Protein 7P4L (pdb70)

InterPro domains:
  IPR013783 Immunoglobulin-like fold [G3DSA:2.60.40.10] (350-470)
  IPR049902 Fusexin 1 [MF_00869] (2-604)
  IPR049902 Fusexin 1 [PF28161] (12-543)

GO terms:
  GO:0009986 cell surface (C, IDA)
  GO:0140253 cell-cell fusion (P, IDA)

Foldseek 3Di:
DVDQFDDPPDPLRNFPKDKDKDWQDQFQKWKWWDLVLTKIKDWDDKFKKWFKDWAADPLQDFQFAKAKDKDWDALDPVSQVVCQQPPACCLQPPNGHDWDKDWDQDPVRPRTIMMIIGMDTDDTPFGKTAMDGTDMKMKIKMFMDSDDDTDDIFIEMCDDPTPYQWDDDPSKIKGWDDWAFDPDDDKDRRQWIKTADPVDVLGIAIWGVVLSVVLSCCRNVCVLVVVNVCCVVVVDPSCCCNPPNNNPSSVNGRDHDDCQRILQDDPDPVRWHQDSNRSMTGDPADGTIIMMMMIDNSGPPMDIDIDGWAFEKDWDDKDWDEAEAPFWTKIKTKIAGQGQAKWWKKKDWPFWDPQKDFPFDIGIHTHGHGGMDMDMGTMHGDDLDLPAQKDKIKIKMKMDIPVYIDIDIDIYMYGYDAPADAQAKDWDQDPVRWIWMWGQHPRRRDTDTDDIEDNLWDFDDDPPRHTDTDNDPPVVD/DDQFPDPPDPLRHARWDKDKDWQDQFQKWKWKAFDCHQTKIKDWDDKFKKWFKDWAADPLLDFLFAKAKDKDWDAQDPVSQLQCQQPPACCQQPPNGHDWDKDWDQDPVRPGTIMMIIGMDTDDGPFGKTAMDGTDMKMKIKMFMDRPNRTDWIFIEMCDDPTPYQWDDTVSKIKGWDDWAFDPFDDKDRRQWMKTADPVDVLGIAIWGVVLSVVLSCCRNVCVVVVVNVCCVVVVDPSCCCNPPNNNPSSVNGRDHDDCQSIVQDDPDPPRWHQDSNRSMTGDPADGTIIMMMMIDPSDDRMDIDMDGWAFEKDWDDKDWDAAEAPGWTKIKIKIAGQGQAKWWKKKDWPDKDPQKDFPFDIGIHIHGHGGMDMDMTTMHGDDLDLPAQKDKIKIKMKMDIPVYIDIDIDIYIYGYDAQADFQAKDWDQDPVRWIWIWGQHPRRHDTDTDDIEDPQWDFDDDDPRHTDTDGNDPPPD/DDQFPDPPDPLRHFQKDKDKDWQDQFQKWKAKDFLHGKTKDWDDKFKKWFKDWAADPLQDFQFAKAKDKDWDALDPVSQVVCQQDPACCLQPPNGHDWDKDWDQDPVRPRTIMMIIGMDTDDGPFRKIAMDGTDMKMKIKMFMDDPNHTDWIFIEMCDDDTPYQWDDTVSKIKGWDFWAFDPFDDKDRRQWIWTADPVDVLGIAIWGPVLSVVLSCCRNVCVLVVVNVCCVVVVDPSCCCNPPNNNPSSVNGRDHDDCQRILQDDPDPPRWHQDSNRSMTGDPADGTIIMMMMIDPSHDSMDIDMDGWAFEKDWDDKDWDAAEAPFWTKIKIKIAGQGQAKWWKKKDWPDKDPQKDFPFDIGIHIHGHGGMDMDMTTMHGDDLDLPDQKDKIKIKMKIDTPVYIDIDIDIYMYGYDAPADAQAKDWDQDPVRWIWIWGQHPRRHDTHTDDIEDNQWDFDDDPPRHTDTDGPPDCPPD

Nearest PDB structures (foldseek):
  7p4l-assembly1_B  TM=1.002E+00  e=4.023E-101  metagenome
  7p4l-assembly1_C  TM=9.987E-01  e=1.157E-95  metagenome
  7p4l-assembly1_A  TM=9.960E-01  e=1.778E-95  metagenome
  3frp-assembly1_G  TM=6.389E-01  e=1.700E-04  Naja kaouthia
  8coe-assembly1_A  TM=6.360E-01  e=2.908E-04  Homo sapiens

Sequence (1432 aa):
DSITYNSGTSEFFDGDVFAIEVTADQSTDEIDIYLNQDDLSIEFTHQDSKLKYSTSTSDELRDIVTLTTYYEDGFDTEQDAIDAIKSDCYDLNQNGNGSGRYSRYYSVTSPVYDYEIYCFQKNEKLATPAYIDNPDEIFTAKAELQAGDKTIQQSATLSNGDAGDGTVTDLGDSKISWNGNLDLGASEPENSRVIALYSNDFENGWRIGNKQSYEDYKTFIGGGDAYDLLIDWQDGTYTASEVEDELVNTDANQAVEEASSSTTDLVNAKVKDSSLDTGSFVYDTPELLSYPSFTVYVDAGENGYIEVTKPTGDPDIISTSSTEIKEGDEGTVCATVENVGDGEGEFSGRLSSCGEGFSIVDDQNTKNVGAGESVTYSFDVAFSSVSSESKEISGSCTFEVNGVESSDSTSVSVTGIQQSECNPGDQRREKNENDRWEIYTCQDNGLTYEYDVTCAEDEKAVAQGDNQFSCEKEHHHHHSITYNSGTSEFFDGDVFAIEVTADQSTDEIDIYLGANQDDLSIEFTHQDSKLKYSTSTSDELRDIVTLTTYYEDGFDTEQDAIDAIKSDCYDLNQNGNGSGRYSRYYSVTSPVYDYEIYCFQKNEKLATPAYIDNPDEIFTAKAELQAGDKTIQSATLSNGDAGDGTVTDLGDSKISWNGNLDLGASEPENSRVIALYSNDFENGWRIGNKQSYEDYKTFIGGGDAYDLLIDWQDGTYTASEVEDELVNTDANQAVEEASSSTTDLVNAKVKDSSLDTGSFVYDTPELLSYPSFTVYVDAGENGYIEVTKPTGDPDIISTSSTEIKEGDEGTVCATVENVGDGEGEFSGRLSSCGEGFSIVDDQNTKNVGAGEESVTYSFDVAFSSVSSESKEISGSCTFEVNGVESSDSTSVSVTGIQQSECNPGDQRREKNENDRWEIYTCQDNGLTYEYDVTCAEDEKAVAQGDNQFSCEKQEHHHHSITYNSGTSEFFDGDVFAIEVTADQSTDEIDIYLGQDLSIEFTHQDSKLKYSTSTSDELRDIVTLTTYYEDGFDTEQDAIDAIKSDCYDLNQNGNGSGRYSRYYSVTSPVYDYEIYCFQKNEKLATPAYIDNPDEIFTAKAELQAGDKTIQSATLSNGDAGDGTVTDLGDSKISWNGNLDLGASEPENSRVIALYSNDFENGWRIGNKQSYEDYKTFIGGGDAYDLLIDWQDGTYTASEVEDELVNTDANQAVEEASSSTTDLVNAKVKDSSLDTGSFVYDTPELLSYPSFTVYVDAGENGYIEVTKPTGDPDIISTSSTEIKEGDEGTVCATVENVGDGEGEFSGRLSSCGEGFSIVDDQNTKNVGAGESVTYSFDVAFSSVSSESKEISGSCTFEVNGVESSDSTSVSVTGIQQSECNPGDQRREKNENDRWEIYTCQDNGLTYEYDVTCAEDEKAVAQGDNQFSCEKQDEHHHH

Organism: Uncultured archaeon (NCBI:txid115547)

Radius of gyration: 35.92 Å; Cα contacts (8 Å, |Δi|>4): 4070; chains: 3; bounding box: 116×72×76 Å

Solvent-accessible surface area: 56498 Å² total; per-residue (Å²): 79,88,70,52,19,41,13,88,65,6,157,43,0,75,32,61,0,9,30,34,125,26,33,1,20,28,17,5,39,42,12,21,8,44,91,126,116,80,50,16,2,23,26,49,113,15,32,2,57,0,16,1,14,5,9,23,14,147,51,7,23,48,0,7,11,3,3,13,8,36,63,50,51,34,72,61,74,103,59,0,41,63,14,9,103,82,47,11,38,25,5,73,107,95,72,70,12,14,14,47,77,14,142,34,165,12,121,130,30,96,89,70,19,27,0,0,0,0,0,3,36,19,57,36,31,1,12,0,0,2,4,23,38,10,11,18,6,4,20,0,69,0,23,10,31,51,50,134,152,61,87,95,43,6,38,0,0,0,2,45,45,37,66,1,12,18,17,84,2,48,118,6,8,0,16,14,15,0,2,11,43,7,4,18,44,66,15,21,7,12,18,0,0,0,0,7,5,30,127,20,145,54,1,2,70,4,0,12,28,10,13,0,23,28,4,12,20,16,4,31,32,29,28,0,49,44,16,1,12,30,1,13,89,43,42,11,68,12,63,66,0,21,112,117,46,5,24,45,21,0,74,74,1,20,110,102,5,49,44,54,1,5,92,1,14,53,74,135,147,175,60,32,35,7,74,16,38,40,3,24,13,54,10,113,46,27,9,5,9,3,14,0,9,0,13,1,50,1,33,142,120,8,107,17,27,12,32,7,28,7,11,57,5,55,27,92,59,52,64,44,71,119,0,86,3,3,39,57,6,36,0,29,2,38,0,50,0,73,19,137,8,61,1,34,0,7,0,7,4,24,53,29,34,174,28,12,17,12,5,22,4,4,31,15,58,47,0,16,48,54,106,62,29,75,1,66,3,47,0,5,2,14,17,71,33,47,146,45,111,95,45,86,24,46,1,39,0,33,0,15,4,23,67,41,66,45,63,52,75,6,80,1,31,0,37,6,27,51,27,5,83,66,38,15,20,36,15,80,108,45,189,94,68,76,36,31,4,35,28,3,50,131,42,2,11,44,57,102,119,68,68,37,1,39,114,108,57,69,0,40,2,54,4,81,31,71,10,48,40,79,204,105,48,72,52,88,168,131,69,62,13,46,10,89,61,5,157,44,0,68,36,75,1,10,30,25,122,24,34,2,21,31,19,4,41,41,12,15,6,39,69,29,124,109,121,85,52,19,2,31,31,68,105,19,30,2,60,1,23,1,14,4,10,24,16,144,47,7,22,49,0,8,14,3,5,12,10,39,60,53,49,39,70,64,76,103,59,0,40,68,14,9,106,80,41,12,39,24,5,49,99,88,72,67,11,13,12,36,73,12,139,27,132,10,113,126,31,98,89,72,15,28,0,0,0,0,0,3,48,20,45,42,34,1,12,1,0,2,4,22,39,11,12,17,6,4,21,0,69,0,21,7,37,39,56,118,140,66,90,94,63,5,40,0,0,0,2,46,40,36,62,1,14,18,17,83,2,41,121,8,7,0,19,14,15,0,2,12,46,9,4,15,40,66,15,19,7,14,18,0,0,0,0,7,4,32,122,18,145,57,1,3,70,4,0,11,30,12,13,0,24,29,4,13,21,16,4,24,29,29,28,0,47,43,14,0,13,29,1,14,86,43,47,16,71,9,58,72,1,21,113,122,51,7,25,56,23,1,73,85,1,20,108,100,6,50,39,55,1,6,92,1,14,54,78,118,153,173,56,44,31,6,72,17,38,42,2,24,16,51,12,111,49,30,7,5,8,2,15,0,10,0,12,1,64,1,39,140,84,16,88,15,26,10,35,7,26,7,13,55,7,54,26,91,58,54,60,46,69,125,0,85,4,3,39,58,5,36,0,26,1,30,0,52,0,72,21,139,9,56,0,29,1,8,0,8,4,27,58,30,30,170,26,12,18,14,5,16,4,6,26,16,65,48,0,16,49,55,102,59,29,75,2,59,2,46,0,6,2,13,19,74,31,46,145,40,110,99,43,97,22,51,1,37,0,33,0,13,5,23,70,39,63,47,63,46,75,7,91,4,41,0,32,6,27,45,24,5,72,78,35,20,21,32,18,82,101,44,179,102,107,87,38,27,2,33,30,3,54,129,40,2,10,51,57,100,121,70,72,50,1,41,148,79,60,71,0,38,2,50,4,89,37,61,9,49,40,73,168,157,107,44,100,59,128,142,73,69,16,42,8,88,64,5,154,42,0,74,32,73,4,21,35,35,119,24,35,2,20,30,17,3,40,40,12,17,11,52,105,58,130,95,50,8,2,13,24,58,115,18,33,2,57,0,16,1,15,5,10,23,15,137,45,8,16,49,0,7,12,4,3,12,9,39,60,50,49,37,73,62,78,101,58,0,44,67,14,10,104,86,45,11,42,33,6,65,102,95,70,68,12,15,13,44,74,14,135,30,161,11,114,124,30,98,90,70,14,25,0,0,0,0,0,4,34,21,46,34,31,0,11,0,0,3,4,20,40,12,11,17,6,4,23,0,72,0,22,12,28,43,40,131,149,63,83,101,58,5,40,0,0,0,2,48,41,38,59,2,12,20,18,85,4,47,118,6,11,0,19,13,12,0,2,12,45,9,4,16,39,64,15,21,8,14,17,0,1,0,0,6,4,31,123,19,148,60,1,3,71,5,0,12,30,11,14,0,22,29,3,11,22,16,4,30,27,30,25,0,53,41,16,0,16,30,1,13,88,44,42,16,74,10,60,69,1,26,107,121,47,5,26,60,23,2,75,84,0,20,108,101,4,50,42,57,2,5,95,0,14,60,74,142,151,195,59,39,31,6,74,18,41,44,2,28,12,55,12,106,47,31,5,4,8,2,14,0,10,0,14,2,54,1,35,153,103,14,96,14,30,11,33,7,26,10,13,57,6,52,26,94,58,56,61,46,69,125,0,86,4,2,42,59,6,37,0,24,1,31,0,51,0,75,21,140,8,55,1,31,1,6,0,8,3,21,53,29,34,175,30,11,15,12,5,17,4,4,29,18,67,47,2,26,50,50,110,64,33,77,2,58,1,44,0,6,3,13,18,72,33,44,145,44,114,93,50,95,22,50,0,38,0,40,0,18,5,23,73,40,65,45,62,46,71,9,91,4,38,0,32,8,26,48,24,4,75,76,36,20,22,29,21,84,101,31,176,106,106,86,41,24,4,39,31,3,53,132,45,3,10,46,51,94,119,69,72,37,1,38,154,81,52,45,0,35,2,51,3,84,36,66,9,48,39,74,130,102,160,114,48,93,59,125

Secondary structure (DSSP, 8-state):
--SEEE-SS-STTTSS-EEEEEE-SS---EEEEE----EEEEEEEEEEEEE--EE--TTS--EEEEEEEEEEEESSHHHHHHHHHHHS--TT-SSS--EEEEEEE-SSSSSEEEEEEEEEEEEEEEEEEEEPPPEEEEEEEEEEESSSSEEEEEEEESSSSTTBSEEEETTEEEEEEEEEE-------GGGEEEEE-TTSGGGEEEEEHHHHHHHHHHHHHSHHHHHHHHHHHTSS-HHHIIIIISSHHHHHHTSBPPTTT-TTS-SSSSS--EETTTTEEE-SS--EEEEEEEEE---TT-EEEEE-----EEEEEEEE--EETTS-EEEEEEEEE-SSS-EEEEEEEEEE-TTEEE----EEEEE-TT-EEEEEEEEEE----SS-SEEEEEEEEEEE-SS-EEEEEEEEEEEPPPSS-TT-EEEEE-TTS-EEEEEE-TTSS-EEEEEE--TT-EEEE-STT-EEEE---STT-/---EE-SS-SGGGSS-EEEEEE-SS---EEEEE------EEEEEEEEEEEEE--EE--TTS--EEEEEEEEEEEESSHHHHHHHHHHHS--TT-SSS--EEEEEEE-SSSSSEEEEEEEEEEEEEEEEEEEEPPPEEEEEEEEEEEETTEEEEEEEEESSSSTTBSEEEETTEEEEEEEEEE-------GGGEEEEE-TTSGGGEEEEEHHHHHHHHHHHHHSHHHHHHHHHHHTSS-HHHIIIIISSHHHHHHTSBPPTTT-TTS-SSSSS--EETTTTEE--SS--EEEEEEEEE---TT-EEEEE-----EEEEEEEE--EETTS-EEEEEEEEE-SSS-EEEEEEEEEE-TTEEE----EEEEE-TT-EEEEEEEEEE----SS-SEEEEEEEEEEE-SS-EEEEEEEEEEEPPPSS-TT-EEEEE-TTS-EEEEEE-TTSS-EEEEEE--TTEEEEE-STT-EEEEE---TT-/--EEE-SS-STTTSSEEEEEEE-SS---EEEEE----EEEEEEEEEEEEE--EE--TTS--EEEEEEEEEEEESSHHHHHHHHHHHS--TT-SSS--EEEEEEE-SSSSSEEEEEEEEEEEEEEEEEEEEPPPEEEEEEEEEEEETTEEEEEEEEESSSSTTBSEEEETTEEEEEEEEEE-------GGGEEEEE-TTSGGGEEEEEHHHHHHHHHHHHHSHHHHHHHHHHHTSS-HHHIIIIISSHHHHHHTSBPPTTT-TTS-SSSSS--EETTTTEEE-SS--EEEEEEEEEE--TT-EEEEE-----EEEEEEEEPPEETTS-EEEEEEEEE-SSS-EEEEEEEEEE-TTEEE----EEEEE-TT-EEEEEEEEEE----SS-SEEEEEEEEEEE-SS-EEEEEEEEEEEPPPSS-TT-EEEEE-TTS-EEEEEE-TTSS-EEEEEE--TTEEEEEEETTEEEEEE----TT-

Structure (mmCIF, N/CA/C/O backbone):
data_7P4L
#
_entry.id   7P4L
#
_cell.length_a   262.510
_cell.length_b   111.330
_cell.length_c   68.510
_cell.angle_alpha   90.000
_cell.angle_beta   100.709
_cell.angle_gamma   90.000
#
_symmetry.space_group_name_H-M   'C 1 2 1'
#
loop_
_entity.id
_entity.type
_entity.pdbx_description
1 polymer Fusexin1
2 non-polymer 'CALCIUM ION'
3 non-polymer 'SODIUM ION'
4 non-polymer 'CHLORIDE ION'
5 water water
#
loop_
_atom_site.group_PDB
_atom_site.id
_atom_site.type_symbol
_atom_site.label_atom_id
_atom_site.label_alt_id
_atom_site.label_comp_id
_atom_site.label_asym_id
_atom_site.label_entity_id
_atom_site.label_seq_id
_atom_site.pdbx_PDB_ins_code
_atom_site.Cartn_x
_atom_site.Cartn_y
_atom_site.Cartn_z
_atom_site.occupancy
_atom_site.B_iso_or_equiv
_atom_site.auth_seq_id
_atom_site.auth_comp_id
_atom_site.auth_asym_id
_atom_site.auth_atom_id
_atom_site.pdbx_PDB_model_num
ATOM 1 N N . ASP A 1 4 ? 96.36000 35.82600 62.22600 1.000 158.96579 25 ASP A N 1
ATOM 2 C CA . ASP A 1 4 ? 94.97900 36.10000 62.61000 1.000 155.04061 25 ASP A CA 1
ATOM 3 C C . ASP A 1 4 ? 94.75500 37.59200 62.81000 1.000 150.96523 25 ASP A C 1
ATOM 4 O O . ASP A 1 4 ? 95.57700 38.27000 63.42500 1.000 167.77119 25 ASP A O 1
ATOM 9 N N . SER A 1 5 ? 93.64100 38.10600 62.28700 1.000 119.91239 26 SER A N 1
ATOM 10 C CA . SER A 1 5 ? 93.25200 39.47600 62.59500 1.000 116.87341 26 SER A CA 1
ATOM 11 C C . SER A 1 5 ? 92.41500 39.53400 63.86900 1.000 110.95525 26 SER A C 1
ATOM 12 O O . SER A 1 5 ? 92.68600 40.35000 64.75600 1.000 107.58081 26 SER A O 1
ATOM 15 N N . ILE A 1 6 ? 91.40800 38.66800 63.97600 1.000 110.58916 27 ILE A N 1
ATOM 16 C CA . ILE A 1 6 ? 90.63500 38.47900 65.19700 1.000 91.94033 27 ILE A CA 1
ATOM 17 C C . ILE A 1 6 ? 90.75100 37.01400 65.59300 1.000 82.74415 27 ILE A C 1
ATOM 18 O O . ILE A 1 6 ? 90.47200 36.12500 64.78000 1.000 81.36521 27 ILE A O 1
ATOM 23 N N . THR A 1 7 ? 91.15800 36.76200 66.83300 1.000 86.69549 28 THR A N 1
ATOM 24 C CA . THR A 1 7 ? 91.34600 35.39100 67.28900 1.000 73.56843 28 THR A CA 1
ATOM 25 C C . THR A 1 7 ? 90.00200 34.71400 67.54000 1.000 78.46771 28 THR A C 1
ATOM 26 O O . THR A 1 7 ? 89.07900 35.31300 68.09800 1.000 76.89326 28 THR A O 1
ATOM 30 N N . TYR A 1 8 ? 89.90000 33.45200 67.12700 1.000 63.30346 29 TYR A N 1
ATOM 31 C CA . TYR A 1 8 ? 88.69200 32.65700 67.29400 1.000 75.09952 29 TYR A CA 1
ATOM 32 C C . TYR A 1 8 ? 88.99300 31.43600 68.15000 1.000 68.85796 29 TYR A C 1
ATOM 33 O O . TYR A 1 8 ? 90.08200 30.85900 68.06600 1.000 65.95957 29 TYR A O 1
ATOM 42 N N . ASN A 1 9 ? 88.01900 31.04900 68.97200 1.000 63.47572 30 ASN A N 1
ATOM 43 C CA . ASN A 1 9 ? 88.15300 29.92400 69.88400 1.000 62.49830 30 ASN A CA 1
ATOM 44 C C . ASN A 1 9 ? 86.90700 29.04900 69.82600 1.000 63.20780 30 ASN A C 1
ATOM 45 O O . ASN A 1 9 ? 85.79700 29.53100 69.58700 1.000 57.44620 30 ASN A O 1
ATOM 50 N N . SER A 1 10 ? 87.10100 27.75200 70.05600 1.000 60.67419 31 SER A N 1
ATOM 51 C CA . SER A 1 10 ? 85.98600 26.81800 70.12000 1.000 52.76516 31 SER A CA 1
ATOM 52 C C . SER A 1 10 ? 86.42900 25.48900 70.71700 1.000 64.70939 31 SER A C 1
ATOM 53 O O . SER A 1 10 ? 87.45300 24.92800 70.31200 1.000 70.70367 31 SER A O 1
ATOM 56 N N . GLY A 1 11 ? 85.65500 24.97000 71.67400 1.000 75.52798 32 GLY A N 1
ATOM 57 C CA . GLY A 1 11 ? 85.94600 23.66500 72.23700 1.000 46.41889 32 GLY A CA 1
ATOM 58 C C . GLY A 1 11 ? 85.45800 22.50300 71.40200 1.000 55.86178 32 GLY A C 1
ATOM 59 O O . GLY A 1 11 ? 85.97000 21.38900 71.55300 1.000 57.59435 32 GLY A O 1
ATOM 60 N N . THR A 1 12 ? 84.49200 22.74000 70.50900 1.000 48.16186 33 THR A N 1
ATOM 61 C CA . THR A 1 12 ? 83.84500 21.66900 69.76600 1.000 53.31653 33 THR A CA 1
ATOM 62 C C . THR A 1 12 ? 84.23300 21.61000 68.29800 1.000 58.76311 33 THR A C 1
ATOM 63 O O . THR A 1 12 ? 84.00000 20.57600 67.66200 1.000 65.06020 33 THR A O 1
ATOM 67 N N . SER A 1 13 ? 84.82100 22.67000 67.75000 1.000 54.67902 34 SER A N 1
ATOM 68 C CA . SER A 1 13 ? 85.17900 22.72900 66.33900 1.000 61.94717 34 SER A CA 1
ATOM 69 C C . SER A 1 13 ? 86.67200 22.98300 66.20600 1.000 67.49328 34 SER A C 1
ATOM 70 O O . SER A 1 13 ? 87.19400 23.95500 66.76300 1.000 68.55122 34 SER A O 1
ATOM 73 N N . GLU A 1 14 ? 87.35700 22.10600 65.47000 1.000 55.55723 35 GLU A N 1
ATOM 74 C CA . GLU A 1 14 ? 88.76700 22.33700 65.18200 1.000 73.29666 35 GLU A CA 1
ATOM 75 C C . GLU A 1 14 ? 88.95100 23.48100 64.19600 1.000 74.19877 35 GLU A C 1
ATOM 76 O O . GLU A 1 14 ? 89.96200 24.19000 64.25100 1.000 79.74050 35 GLU A O 1
ATOM 82 N N . PHE A 1 15 ? 87.98600 23.68300 63.29800 1.000 64.25990 36 PHE A N 1
ATOM 83 C CA . PHE A 1 15 ? 88.12000 24.74100 62.30400 1.000 70.46869 36 PHE A CA 1
ATOM 84 C C . PHE A 1 15 ? 88.18900 26.11700 62.95300 1.000 58.35164 36 PHE A C 1
ATOM 85 O O . PHE A 1 15 ? 89.02400 26.94600 62.57400 1.000 70.62021 36 PHE A O 1
ATOM 93 N N . PHE A 1 16 ? 87.33800 26.37800 63.94200 1.000 53.48089 37 PHE A N 1
ATOM 94 C CA . PHE A 1 16 ? 87.27600 27.70300 64.54200 1.000 70.01376 37 PHE A CA 1
ATOM 95 C C . PHE A 1 16 ? 88.27300 27.90200 65.67300 1.000 65.96250 37 PHE A C 1
ATOM 96 O O . PHE A 1 16 ? 88.32200 28.99500 66.24600 1.000 76.50474 37 PHE A O 1
ATOM 104 N N . ASP A 1 17 ? 89.05300 26.88400 66.02100 1.000 70.24398 38 ASP A N 1
ATOM 105 C CA . ASP A 1 17 ? 90.14800 27.05300 66.96300 1.000 76.98049 38 ASP A CA 1
ATOM 106 C C . ASP A 1 17 ? 91.50200 27.18100 66.26500 1.000 66.14545 38 ASP A C 1
ATOM 107 O O . ASP A 1 17 ? 92.47600 27.58700 66.90600 1.000 79.96325 38 ASP A O 1
ATOM 112 N N . GLY A 1 18 ? 91.57000 26.86600 64.96600 1.000 70.53304 39 GLY A N 1
ATOM 113 C CA . GLY A 1 18 ? 92.80400 26.79700 64.19700 1.000 79.16426 39 GLY A CA 1
ATOM 114 C C . GLY A 1 18 ? 93.29500 28.00600 63.41800 1.000 82.65700 39 GLY A C 1
ATOM 115 O O . GLY A 1 18 ? 93.74500 27.84500 62.27900 1.000 89.19841 39 GLY A O 1
ATOM 116 N N . ASP A 1 19 ? 93.22600 29.20800 63.99100 1.000 68.95602 40 ASP A N 1
ATOM 117 C CA . ASP A 1 19 ? 93.71100 30.43000 63.33300 1.000 84.65500 40 ASP A CA 1
ATOM 118 C C . ASP A 1 19 ? 92.80300 30.88000 62.18600 1.000 84.39723 40 ASP A C 1
ATOM 119 O O . ASP A 1 19 ? 93.28100 31.24900 61.11200 1.000 75.16140 40 ASP A O 1
ATOM 124 N N . VAL A 1 20 ? 91.49600 30.85900 62.40400 1.000 75.85551 41 VAL A N 1
ATOM 125 C CA . VAL A 1 20 ? 90.56000 31.38500 61.41600 1.000 64.45087 41 VAL A CA 1
ATOM 126 C C . VAL A 1 20 ? 90.43300 32.89300 61.59400 1.000 56.11361 41 VAL A C 1
ATOM 127 O O . VAL A 1 20 ? 90.65300 33.43200 62.68400 1.000 68.29862 41 VAL A O 1
ATOM 131 N N . PHE A 1 21 ? 90.09300 33.58700 60.51000 1.000 54.33145 42 PHE A N 1
ATOM 132 C CA . PHE A 1 21 ? 89.71600 34.99200 60.58800 1.000 60.70053 42 PHE A CA 1
ATOM 133 C C . PHE A 1 21 ? 88.54800 35.24300 59.64000 1.000 63.12866 42 PHE A C 1
ATOM 134 O O . PHE A 1 21 ? 88.39400 34.56200 58.62300 1.000 56.95782 42 PHE A O 1
ATOM 142 N N . ALA A 1 22 ? 87.72400 36.22900 59.98600 1.000 52.25582 43 ALA A N 1
ATOM 143 C CA . ALA A 1 22 ? 86.43700 36.44800 59.33900 1.000 57.12543 43 ALA A CA 1
ATOM 144 C C . ALA A 1 22 ? 86.49300 37.66600 58.42600 1.000 53.97461 43 ALA A C 1
ATOM 145 O O . ALA A 1 22 ? 86.93600 38.74000 58.84200 1.000 57.52478 43 ALA A O 1
ATOM 147 N N . ILE A 1 23 ? 86.01600 37.49600 57.19400 1.000 47.35688 44 ILE A N 1
ATOM 148 C CA . ILE A 1 23 ? 85.95500 38.55700 56.19500 1.000 49.67374 44 ILE A CA 1
ATOM 149 C C . ILE A 1 23 ? 84.48700 38.80300 55.86500 1.000 54.91712 44 ILE A C 1
ATOM 150 O O . ILE A 1 23 ? 83.72500 37.85300 55.65300 1.000 52.03110 44 ILE A O 1
ATOM 155 N N . GLU A 1 24 ? 84.09000 40.07200 55.82800 1.000 46.16896 45 GLU A N 1
ATOM 156 C CA . GLU A 1 24 ? 82.72300 40.45700 55.50500 1.000 45.42962 45 GLU A CA 1
ATOM 157 C C . GLU A 1 24 ? 82.64600 40.80400 54.02500 1.000 47.22031 45 GLU A C 1
ATOM 158 O O . GLU A 1 24 ? 83.37100 41.68500 53.55200 1.000 53.63600 45 GLU A O 1
ATOM 164 N N . VAL A 1 25 ? 81.77700 40.11000 53.29900 1.000 39.55907 46 VAL A N 1
ATOM 165 C CA . VAL A 1 25 ? 81.63300 40.28200 51.86000 1.000 45.03134 46 VAL A CA 1
ATOM 166 C C . VAL A 1 25 ? 80.15100 40.35800 51.52200 1.000 44.58651 46 VAL A C 1
ATOM 167 O O . VAL A 1 25 ? 79.35300 39.55900 52.02000 1.000 42.81506 46 VAL A O 1
ATOM 171 N N . THR A 1 26 ? 79.79200 41.31600 50.67700 1.000 41.93149 47 THR A N 1
ATOM 172 C CA . THR A 1 26 ? 78.44200 41.45400 50.15500 1.000 39.43566 47 THR A CA 1
ATOM 173 C C . THR A 1 26 ? 78.46300 41.12400 48.66800 1.000 51.96885 47 THR A C 1
ATOM 174 O O . THR A 1 26 ? 79.27400 41.67800 47.92100 1.000 51.69239 47 THR A O 1
ATOM 178 N N . ALA A 1 27 ? 77.58600 40.21700 48.24300 1.000 43.04390 48 ALA A N 1
ATOM 179 C CA . ALA A 1 27 ? 77.45100 39.89100 46.82200 1.000 48.76108 48 ALA A CA 1
ATOM 180 C C . ALA A 1 27 ? 76.66700 41.01800 46.15900 1.000 45.55146 48 ALA A C 1
ATOM 181 O O . ALA A 1 27 ? 75.43600 41.02200 46.14300 1.000 39.94285 48 ALA A O 1
ATOM 183 N N . ASP A 1 28 ? 77.39500 41.99400 45.60900 1.000 40.71456 49 ASP A N 1
ATOM 184 C CA . ASP A 1 28 ? 76.81100 43.24600 45.14000 1.000 38.92468 49 ASP A CA 1
ATOM 185 C C . ASP A 1 28 ? 77.12300 43.53000 43.67600 1.000 42.71660 49 ASP A C 1
ATOM 186 O O . ASP A 1 28 ? 77.11400 44.69400 43.26600 1.000 56.89246 49 ASP A O 1
ATOM 191 N N . GLN A 1 29 ? 77.40700 42.50500 42.87800 1.000 36.98862 50 GLN A N 1
ATOM 192 C CA . GLN A 1 29 ? 77.76600 42.65400 41.47100 1.000 45.91138 50 GLN A CA 1
ATOM 193 C C . GLN A 1 29 ? 79.12900 43.31400 41.26800 1.000 42.69581 50 GLN A C 1
ATOM 194 O O . GLN A 1 29 ? 79.43500 43.74700 40.15200 1.000 43.79038 50 GLN A O 1
ATOM 200 N N . SER A 1 30 ? 79.94900 43.43100 42.31000 1.000 39.26957 51 SER A N 1
ATOM 201 C CA . SER A 1 30 ? 81.27300 44.01400 42.14900 1.000 55.59234 51 SER A CA 1
ATOM 202 C C . SER A 1 30 ? 82.24300 43.00300 41.53300 1.000 48.35116 51 SER A C 1
ATOM 203 O O . SER A 1 30 ? 81.93400 41.82300 41.34400 1.000 55.20122 51 SER A O 1
ATOM 206 N N . THR A 1 31 ? 83.43800 43.48900 41.22200 1.000 49.87667 52 THR A N 1
ATOM 207 C CA . THR A 1 31 ? 84.51400 42.66900 40.68100 1.000 48.87964 52 THR A CA 1
ATOM 208 C C . THR A 1 31 ? 85.46100 42.13700 41.75200 1.000 54.52694 52 THR A C 1
ATOM 209 O O . THR A 1 31 ? 86.43000 41.44700 41.41300 1.000 44.54290 52 THR A O 1
ATOM 213 N N . ASP A 1 32 ? 85.19700 42.42500 43.02400 1.000 54.61004 53 ASP A N 1
ATOM 214 C CA . ASP A 1 32 ? 86.13300 42.09000 44.09000 1.000 50.06607 53 ASP A CA 1
ATOM 215 C C . ASP A 1 32 ? 86.45700 40.60200 44.08700 1.000 54.57257 53 ASP A C 1
ATOM 216 O O . ASP A 1 32 ? 85.56200 39.75700 44.02200 1.000 49.26905 53 ASP A O 1
ATOM 221 N N . GLU A 1 33 ? 87.74400 40.28500 44.18800 1.000 55.34940 54 GLU A N 1
ATOM 222 C CA . GLU A 1 33 ? 88.21500 38.91700 44.35500 1.000 49.88340 54 GLU A CA 1
ATOM 223 C C . GLU A 1 33 ? 89.00800 38.84700 45.65100 1.000 47.59738 54 GLU A C 1
ATOM 224 O O . GLU A 1 33 ? 89.86800 39.69800 45.90100 1.000 55.57892 54 GLU A O 1
ATOM 230 N N . ILE A 1 34 ? 88.70100 37.85500 46.48200 1.000 48.26601 55 ILE A N 1
ATOM 231 C CA . ILE A 1 34 ? 89.37600 37.67100 47.76300 1.000 54.36620 55 ILE A CA 1
ATOM 232 C C . ILE A 1 34 ? 90.57400 36.76000 47.51100 1.000 42.96446 55 ILE A C 1
ATOM 233 O O . ILE A 1 34 ? 90.42400 35.55200 47.34000 1.000 45.87336 55 ILE A O 1
ATOM 238 N N . ASP A 1 35 ? 91.77000 37.34100 47.49400 1.000 43.34510 56 ASP A N 1
ATOM 239 C CA . ASP A 1 35 ? 92.99600 36.59300 47.23000 1.000 54.23876 56 ASP A CA 1
ATOM 240 C C . ASP A 1 35 ? 93.56200 36.05600 48.54000 1.000 54.26435 56 ASP A C 1
ATOM 241 O O . ASP A 1 35 ? 93.81400 36.82400 49.47500 1.000 51.01929 56 ASP A O 1
ATOM 246 N N . ILE A 1 36 ? 93.77000 34.74100 48.59700 1.000 49.05017 57 ILE A N 1
ATOM 247 C CA . ILE A 1 36 ? 94.22000 34.05300 49.80200 1.000 51.51887 57 ILE A CA 1
ATOM 248 C C . ILE A 1 36 ? 95.69400 33.70400 49.65600 1.000 65.83831 57 ILE A C 1
ATOM 249 O O . ILE A 1 36 ? 96.11100 33.13200 48.64000 1.000 67.67463 57 ILE A O 1
ATOM 254 N N . TYR A 1 37 ? 96.48100 34.04700 50.67100 1.000 49.86276 58 TYR A N 1
ATOM 255 C CA . TYR A 1 37 ? 97.90100 33.72900 50.71900 1.000 66.47187 58 TYR A CA 1
ATOM 256 C C . TYR A 1 37 ? 98.16700 32.90700 51.97000 1.000 56.25758 58 TYR A C 1
ATOM 257 O O . TYR A 1 37 ? 97.71900 33.27200 53.06100 1.000 68.99399 58 TYR A O 1
ATOM 266 N N . LEU A 1 38 ? 98.87500 31.79500 51.80900 1.000 67.65079 59 LEU A N 1
ATOM 267 C CA . LEU A 1 38 ? 99.21200 30.93700 52.94300 1.000 86.99557 59 LEU A CA 1
ATOM 268 C C . LEU A 1 38 ? 100.56000 31.33200 53.53600 1.000 60.44671 59 LEU A C 1
ATOM 269 O O . LEU A 1 38 ? 101.19100 32.28600 53.07700 1.000 66.21726 59 LEU A O 1
ATOM 274 N N . ASN A 1 52 ? 101.93100 32.89600 49.42200 1.000 84.03828 73 ASN A N 1
ATOM 275 C CA . ASN A 1 52 ? 101.98100 32.00000 48.27200 1.000 110.67810 73 ASN A CA 1
ATOM 276 C C . ASN A 1 52 ? 100.80100 31.03500 48.30700 1.000 112.39096 73 ASN A C 1
ATOM 277 O O . ASN A 1 52 ? 99.90300 31.18100 49.13800 1.000 96.87376 73 ASN A O 1
ATOM 282 N N . GLN A 1 53 ? 100.82000 30.05200 47.40400 1.000 114.88031 74 GLN A N 1
ATOM 283 C CA . GLN A 1 53 ? 99.69100 29.14800 47.19200 1.000 106.52861 74 GLN A CA 1
ATOM 284 C C . GLN A 1 53 ? 98.41900 29.96600 46.96700 1.000 92.94720 74 GLN A C 1
ATOM 285 O O . GLN A 1 53 ? 97.48700 29.97000 47.77400 1.000 85.74332 74 GLN A O 1
ATOM 291 N N . ASP A 1 54 ? 98.41200 30.68600 45.84700 1.000 91.50035 75 ASP A N 1
ATOM 292 C CA A ASP A 1 54 ? 97.37800 31.68100 45.60200 0.520 85.76631 75 ASP A CA 1
ATOM 293 C CA B ASP A 1 54 ? 97.37900 31.68200 45.58900 0.480 85.75265 75 ASP A CA 1
ATOM 294 C C . ASP A 1 54 ? 96.04200 31.00900 45.30600 0.795 88.00005 75 ASP A C 1
ATOM 295 O O . ASP A 1 54 ? 95.94300 30.14300 44.42900 1.000 84.10920 75 ASP A O 1
ATOM 304 N N . LEU A 1 55 ? 95.02000 31.40100 46.05800 1.000 81.99862 76 LEU A N 1
ATOM 305 C CA . LEU A 1 55 ? 93.64400 30.98800 45.84800 1.000 58.06946 76 LEU A CA 1
ATOM 306 C C . LEU A 1 55 ? 92.78200 32.23500 45.92300 1.000 60.83775 76 LEU A C 1
ATOM 307 O O . LEU A 1 55 ? 93.05900 33.13900 46.71800 1.000 49.75724 76 LEU A O 1
ATOM 312 N N . SER A 1 56 ? 91.74600 32.29500 45.09700 1.000 50.79956 77 SER A N 1
ATOM 313 C CA . SER A 1 56 ? 90.86600 33.45200 45.10900 1.000 47.40727 77 SER A CA 1
ATOM 314 C C . SER A 1 56 ? 89.40900 33.01200 45.14900 1.000 52.74009 77 SER A C 1
ATOM 315 O O . SER A 1 56 ? 89.02600 32.01900 44.52300 1.000 45.07667 77 SER A O 1
ATOM 318 N N . ILE A 1 57 ? 88.61600 33.74700 45.92700 1.000 46.84066 78 ILE A N 1
ATOM 319 C CA . ILE A 1 57 ? 87.17700 33.54900 46.05600 1.000 47.19752 78 ILE A CA 1
ATOM 320 C C . ILE A 1 57 ? 86.47000 34.78100 45.51100 1.000 45.73749 78 ILE A C 1
ATOM 321 O O . ILE A 1 57 ? 86.90300 35.91200 45.75500 1.000 45.28459 78 ILE A O 1
ATOM 326 N N . GLU A 1 58 ? 85.38700 34.56000 44.76700 1.000 49.86234 79 GLU A N 1
ATOM 327 C CA . GLU A 1 58 ? 84.60400 35.65100 44.21000 1.000 45.13940 79 GLU A CA 1
ATOM 328 C C . GLU A 1 58 ? 83.15300 35.21000 44.05900 1.000 57.52028 79 GLU A C 1
ATOM 329 O O . GLU A 1 58 ? 82.86400 34.03000 43.84100 1.000 48.05926 79 GLU A O 1
ATOM 335 N N . PHE A 1 59 ? 82.24300 36.17300 44.17900 1.000 58.71303 80 PHE A N 1
ATOM 336 C CA . PHE A 1 59 ? 80.82700 35.95900 43.90400 1.000 47.25678 80 PHE A CA 1
ATOM 337 C C . PHE A 1 59 ? 80.55100 36.37700 42.46600 1.000 45.66241 80 PHE A C 1
ATOM 338 O O . PHE A 1 59 ? 80.84100 37.51500 42.07800 1.000 48.55866 80 PHE A O 1
ATOM 346 N N . THR A 1 60 ? 80.00600 35.45400 41.67700 1.000 43.27051 81 THR A N 1
ATOM 347 C CA . THR A 1 60 ? 79.82800 35.65300 40.24500 1.000 45.42438 81 THR A CA 1
ATOM 348 C C . THR A 1 60 ? 78.37700 35.90700 39.85900 1.000 55.46862 81 THR A C 1
ATOM 349 O O . THR A 1 60 ? 78.06700 36.93400 39.24700 1.000 79.23346 81 THR A O 1
ATOM 353 N N . HIS A 1 61 ? 77.47000 34.99900 40.20500 1.000 41.35462 82 HIS A N 1
ATOM 354 C CA . HIS A 1 61 ? 76.10100 35.03100 39.71000 1.000 54.77729 82 HIS A CA 1
ATOM 355 C C . HIS A 1 61 ? 75.12400 35.13300 40.86900 1.000 45.00386 82 HIS A C 1
ATOM 356 O O . HIS A 1 61 ? 75.24900 34.41400 41.86700 1.000 38.58661 82 HIS A O 1
ATOM 363 N N . GLN A 1 62 ? 74.14900 36.01900 40.71600 1.000 39.76972 83 GLN A N 1
ATOM 364 C CA . GLN A 1 62 ? 73.13600 36.27800 41.72100 1.000 43.96404 83 GLN A CA 1
ATOM 365 C C . GLN A 1 62 ? 71.77300 36.32100 41.05200 1.000 41.02990 83 GLN A C 1
ATOM 366 O O . GLN A 1 62 ? 71.65600 36.64000 39.86500 1.000 43.09188 83 GLN A O 1
ATOM 372 N N . ASP A 1 63 ? 70.74100 36.00600 41.82900 1.000 42.25063 84 ASP A N 1
ATOM 373 C CA . ASP A 1 63 ? 69.37600 36.02500 41.33500 1.000 32.33329 84 ASP A CA 1
ATOM 374 C C . ASP A 1 63 ? 68.42600 36.24200 42.50100 1.000 37.41988 84 ASP A C 1
ATOM 375 O O . ASP A 1 63 ? 68.65800 35.73400 43.60200 1.000 40.72645 84 ASP A O 1
ATOM 380 N N . SER A 1 64 ? 67.35300 36.98400 42.24100 1.000 39.90426 85 SER A N 1
ATOM 381 C CA . SER A 1 64 ? 66.24800 37.16000 43.17500 1.000 36.96408 85 SER A CA 1
ATOM 382 C C . SER A 1 64 ? 65.00800 36.49300 42.59800 1.000 37.60904 85 SER A C 1
ATOM 383 O O . SER A 1 64 ? 64.70400 36.66900 41.41400 1.000 36.69165 85 SER A O 1
ATOM 386 N N . LYS A 1 65 ? 64.30200 35.72200 43.42700 1.000 35.08841 86 LYS A N 1
ATOM 387 C CA . LYS A 1 65 ? 63.03400 35.11600 43.04400 1.000 35.88617 86 LYS A CA 1
ATOM 388 C C . LYS A 1 65 ? 61.98300 35.35200 44.12300 1.000 35.53741 86 LYS A C 1
ATOM 389 O O . LYS A 1 65 ? 62.29500 35.43100 45.31300 1.000 38.72789 86 LYS A O 1
ATOM 395 N N . LEU A 1 66 ? 60.72700 35.45300 43.70100 1.000 36.07426 87 LEU A N 1
ATOM 396 C CA . LEU A 1 66 ? 59.60100 35.55400 44.62300 1.000 34.13698 87 LEU A CA 1
ATOM 397 C C . LEU A 1 66 ? 58.75900 34.28900 44.53000 1.000 38.51332 87 LEU A C 1
ATOM 398 O O . LEU A 1 66 ? 58.30600 33.91600 43.44100 1.000 31.18659 87 LEU A O 1
ATOM 403 N N . LYS A 1 67 ? 58.54800 33.64200 45.67200 1.000 29.69403 88 LYS A N 1
ATOM 404 C CA . LYS A 1 67 ? 57.77000 32.41500 45.75100 1.000 34.07591 88 LYS A CA 1
ATOM 405 C C . LYS A 1 67 ? 56.40300 32.73600 46.34300 1.000 38.46723 88 LYS A C 1
ATOM 406 O O . LYS A 1 67 ? 56.31000 33.23100 47.47200 1.000 34.63026 88 LYS A O 1
ATOM 412 N N . TYR A 1 68 ? 55.35200 32.44200 45.58300 1.000 31.37647 89 TYR A N 1
ATOM 413 C CA . TYR A 1 68 ? 53.98100 32.75700 45.95200 1.000 39.73978 89 TYR A CA 1
ATOM 414 C C . TYR A 1 68 ? 53.25100 31.51500 46.44200 1.000 41.43787 89 TYR A C 1
ATOM 415 O O . TYR A 1 68 ? 53.68900 30.38100 46.23900 1.000 50.18348 89 TYR A O 1
ATOM 424 N N . SER A 1 69 ? 52.13800 31.75100 47.12600 1.000 31.91845 90 SER A N 1
ATOM 425 C CA . SER A 1 69 ? 51.20100 30.70400 47.49400 1.000 36.84736 90 SER A CA 1
ATOM 426 C C . SER A 1 69 ? 49.79100 31.26800 47.35500 1.000 35.09929 90 SER A C 1
ATOM 427 O O . SER A 1 69 ? 49.59900 32.45800 47.08700 1.000 39.26675 90 SER A O 1
ATOM 430 N N . THR A 1 70 ? 48.79700 30.41300 47.56300 1.000 32.48989 91 THR A N 1
ATOM 431 C CA . THR A 1 70 ? 47.40400 30.79600 47.41900 1.000 35.23869 91 THR A CA 1
ATOM 432 C C . THR A 1 70 ? 46.61400 30.35200 48.64200 1.000 33.88022 91 THR A C 1
ATOM 433 O O . THR A 1 70 ? 47.07800 29.54900 49.45000 1.000 35.99225 91 THR A O 1
ATOM 437 N N . SER A 1 71 ? 45.41600 30.91100 48.78900 1.000 33.77784 92 SER A N 1
ATOM 438 C CA . SER A 1 71 ? 44.53700 30.56800 49.90100 1.000 32.38490 92 SER A CA 1
ATOM 439 C C . SER A 1 71 ? 43.09300 30.54600 49.42200 1.000 39.85335 92 SER A C 1
ATOM 440 O O . SER A 1 71 ? 42.60600 31.53100 48.85600 1.000 35.73744 92 SER A O 1
ATOM 443 N N . THR A 1 72 ? 42.41700 29.42400 49.63400 1.000 38.05079 93 THR A N 1
ATOM 444 C CA . THR A 1 72 ? 40.98600 29.33700 49.40500 1.000 48.04129 93 THR A CA 1
ATOM 445 C C . THR A 1 72 ? 40.23600 29.78000 50.65700 1.000 42.76024 93 THR A C 1
ATOM 446 O O . THR A 1 72 ? 40.82200 30.01300 51.71600 1.000 48.94596 93 THR A O 1
ATOM 450 N N . SER A 1 73 ? 38.91800 29.90800 50.52300 1.000 34.10336 94 SER A N 1
ATOM 451 C CA . SER A 1 73 ? 38.07400 30.29800 51.64800 1.000 40.55175 94 SER A CA 1
ATOM 452 C C . SER A 1 73 ? 36.62100 30.15100 51.23700 1.000 38.66085 94 SER A C 1
ATOM 453 O O . SER A 1 73 ? 36.28900 30.24300 50.05300 1.000 43.68610 94 SER A O 1
ATOM 456 N N . ASP A 1 74 ? 35.76100 29.91700 52.22900 1.000 43.42067 95 ASP A N 1
ATOM 457 C CA . ASP A 1 74 ? 34.32900 29.83800 51.96100 1.000 62.11436 95 ASP A CA 1
ATOM 458 C C . ASP A 1 74 ? 33.80500 31.11900 51.32000 1.000 43.80994 95 ASP A C 1
ATOM 459 O O . ASP A 1 74 ? 32.89600 31.06700 50.48400 1.000 51.40239 95 ASP A O 1
ATOM 464 N N . GLU A 1 75 ? 34.37900 32.27100 51.67500 1.000 48.33239 96 GLU A N 1
ATOM 465 C CA . GLU A 1 75 ? 33.94600 33.52700 51.06900 1.000 40.76910 96 GLU A CA 1
ATOM 466 C C . GLU A 1 75 ? 34.18800 33.53800 49.56400 1.000 48.93588 96 GLU A C 1
ATOM 467 O O . GLU A 1 75 ? 33.46200 34.21500 48.82700 1.000 44.08909 96 GLU A O 1
ATOM 473 N N . LEU A 1 76 ? 35.20400 32.80900 49.09200 1.000 46.84461 97 LEU A N 1
ATOM 474 C CA . LEU A 1 76 ? 35.53800 32.75200 47.66600 1.000 46.53602 97 LEU A CA 1
ATOM 475 C C . LEU A 1 76 ? 34.83700 31.55200 47.03400 1.000 38.24568 97 LEU A C 1
ATOM 476 O O . LEU A 1 76 ? 35.41000 30.47600 46.85200 1.000 43.07809 97 LEU A O 1
ATOM 481 N N . ARG A 1 77 ? 33.56600 31.74700 46.69300 1.000 38.48329 98 ARG A N 1
ATOM 482 C CA . ARG A 1 77 ? 32.78400 30.67300 46.09900 1.000 30.41797 98 ARG A CA 1
ATOM 483 C C . ARG A 1 77 ? 33.25300 30.37700 44.67700 1.000 37.51001 98 ARG A C 1
ATOM 484 O O . ARG A 1 77 ? 33.83100 31.22100 43.98700 1.000 30.42265 98 ARG A O 1
ATOM 492 N N . ASP A 1 78 ? 32.96700 29.15500 44.24100 1.000 41.59629 99 ASP A N 1
ATOM 493 C CA . ASP A 1 78 ? 33.34400 28.71100 42.91000 1.000 31.19119 99 ASP A CA 1
ATOM 494 C C . ASP A 1 78 ? 32.69600 29.57000 41.83400 1.000 43.32393 99 ASP A C 1
ATOM 495 O O . ASP A 1 78 ? 31.63900 30.17700 42.03600 1.000 40.87410 99 ASP A O 1
ATOM 500 N N . ILE A 1 79 ? 33.35900 29.62400 40.68300 1.000 41.15378 100 ILE A N 1
ATOM 501 C CA . ILE A 1 79 ? 32.82700 30.26700 39.48900 1.000 30.58904 100 ILE A CA 1
ATOM 502 C C . ILE A 1 79 ? 32.10300 29.19300 38.68600 1.000 34.50031 100 ILE A C 1
ATOM 503 O O . ILE A 1 79 ? 32.72900 28.25500 38.18600 1.000 38.22772 100 ILE A O 1
ATOM 508 N N . VAL A 1 80 ? 30.78600 29.33500 38.55400 1.000 33.77024 101 VAL A N 1
ATOM 509 C CA . VAL A 1 80 ? 29.95200 28.36100 37.86200 1.000 33.08562 101 VAL A CA 1
ATOM 510 C C . VAL A 1 80 ? 29.12900 29.07300 36.80000 1.000 35.45974 101 VAL A C 1
ATOM 511 O O . VAL A 1 80 ? 28.83400 30.26600 36.91200 1.000 41.08426 101 VAL A O 1
ATOM 515 N N . THR A 1 81 ? 28.77700 28.33300 35.75500 1.000 37.09203 102 THR A N 1
ATOM 516 C CA . THR A 1 81 ? 27.77200 28.76000 34.79400 1.000 49.32075 102 THR A CA 1
ATOM 517 C C . THR A 1 81 ? 26.44900 28.07800 35.12700 1.000 34.45750 102 THR A C 1
ATOM 518 O O . THR A 1 81 ? 26.42400 26.98900 35.70500 1.000 31.50802 102 THR A O 1
ATOM 522 N N . LEU A 1 82 ? 25.34800 28.72800 34.75100 1.000 40.88492 103 LEU A N 1
ATOM 523 C CA . LEU A 1 82 ? 24.00800 28.28000 35.11300 1.000 32.67300 103 LEU A CA 1
ATOM 524 C C . LEU A 1 82 ? 23.12700 28.16900 33.87500 1.000 35.29682 103 LEU A C 1
ATOM 525 O O . LEU A 1 82 ? 23.35700 28.82500 32.85600 1.000 37.21961 103 LEU A O 1
ATOM 530 N N . THR A 1 83 ? 22.11000 27.31800 33.97700 1.000 41.95571 104 THR A N 1
ATOM 531 C CA . THR A 1 83 ? 20.99700 27.29300 33.04000 1.000 35.44227 104 THR A CA 1
ATOM 532 C C . THR A 1 83 ? 19.69900 27.52400 33.80400 1.000 37.42483 104 THR A C 1
ATOM 533 O O . THR A 1 83 ? 19.64400 27.41400 35.03100 1.000 40.12921 104 THR A O 1
ATOM 537 N N . THR A 1 84 ? 18.63500 27.82700 33.06600 1.000 44.76912 105 THR A N 1
ATOM 538 C CA . THR A 1 84 ? 17.31700 27.91100 33.67600 1.000 55.52225 105 THR A CA 1
ATOM 539 C C . THR A 1 84 ? 16.74300 26.51600 33.87400 1.000 40.60405 105 THR A C 1
ATOM 540 O O . THR A 1 84 ? 17.04200 25.58200 33.12500 1.000 49.18610 105 THR A O 1
ATOM 544 N N . TYR A 1 85 ? 15.92000 26.38200 34.90900 1.000 48.26990 106 TYR A N 1
ATOM 545 C CA . TYR A 1 85 ? 15.20100 25.14800 35.19100 1.000 44.47943 106 TYR A CA 1
ATOM 546 C C . TYR A 1 85 ? 13.74900 25.50200 35.46200 1.000 40.50922 106 TYR A C 1
ATOM 547 O O . TYR A 1 85 ? 13.45500 26.27800 36.37800 1.000 48.06344 106 TYR A O 1
ATOM 556 N N . TYR A 1 86 ? 12.84900 24.93900 34.66400 1.000 45.54361 107 TYR A N 1
ATOM 557 C CA . TYR A 1 86 ? 11.41500 25.15200 34.79800 1.000 45.51602 107 TYR A CA 1
ATOM 558 C C . TYR A 1 86 ? 10.72300 23.80500 34.89400 1.000 43.89039 107 TYR A C 1
ATOM 559 O O . TYR A 1 86 ? 11.09300 22.85700 34.19500 1.000 54.99755 107 TYR A O 1
ATOM 568 N N . GLU A 1 87 ? 9.73400 23.71900 35.77700 1.000 41.61650 108 GLU A N 1
ATOM 569 C CA . GLU A 1 87 ? 8.85600 22.56100 35.81200 1.000 53.68510 108 GLU A CA 1
ATOM 570 C C . GLU A 1 87 ? 7.48000 22.98900 36.30400 1.000 49.74980 108 GLU A C 1
ATOM 571 O O . GLU A 1 87 ? 7.34500 23.94300 37.07500 1.000 51.85897 108 GLU A O 1
ATOM 577 N N . ASP A 1 88 ? 6.46100 22.28300 35.83400 1.000 45.60054 109 ASP A N 1
ATOM 578 C CA . ASP A 1 88 ? 5.07500 22.51700 36.21300 1.000 45.18084 109 ASP A CA 1
ATOM 579 C C . ASP A 1 88 ? 4.50300 21.22700 36.79800 1.000 48.88530 109 ASP A C 1
ATOM 580 O O . ASP A 1 88 ? 5.21900 20.24700 37.01400 1.000 58.33368 109 ASP A O 1
ATOM 585 N N . GLY A 1 89 ? 3.19900 21.22800 37.04600 1.000 61.17988 110 GLY A N 1
ATOM 586 C CA . GLY A 1 89 ? 2.51600 20.03700 37.49900 1.000 54.34488 110 GLY A CA 1
ATOM 587 C C . GLY A 1 89 ? 2.53300 19.80800 38.99200 1.000 44.48329 110 GLY A C 1
ATOM 588 O O . GLY A 1 89 ? 2.03300 18.77100 39.44500 1.000 61.00344 110 GLY A O 1
ATOM 589 N N . PHE A 1 90 ? 3.11000 20.71700 39.77100 1.000 50.28559 111 PHE A N 1
ATOM 590 C CA . PHE A 1 90 ? 3.09600 20.56400 41.21900 1.000 58.25524 111 PHE A CA 1
ATOM 591 C C . PHE A 1 90 ? 1.67700 20.78100 41.73500 1.000 66.70799 111 PHE A C 1
ATOM 592 O O . PHE A 1 90 ? 0.99900 21.73300 41.33400 1.000 59.74928 111 PHE A O 1
ATOM 600 N N . ASP A 1 91 ? 1.22800 19.89700 42.63000 1.000 67.46720 112 ASP A N 1
ATOM 601 C CA . ASP A 1 91 ? -0.15600 19.94500 43.09200 1.000 55.45715 112 ASP A CA 1
ATOM 602 C C . ASP A 1 91 ? -0.39000 21.07800 44.07900 1.000 67.44910 112 ASP A C 1
ATOM 603 O O . ASP A 1 91 ? -1.37700 21.81200 43.95800 1.000 65.82129 112 ASP A O 1
ATOM 608 N N . THR A 1 92 ? 0.51100 21.25300 45.04100 1.000 85.30300 113 THR A N 1
ATOM 609 C CA . THR A 1 92 ? 0.34200 22.24100 46.09300 1.000 80.61648 113 THR A CA 1
ATOM 610 C C . THR A 1 92 ? 1.55800 23.15100 46.16400 1.000 70.36936 113 THR A C 1
ATOM 611 O O . THR A 1 92 ? 2.63300 22.83700 45.65000 1.000 74.74400 113 THR A O 1
ATOM 615 N N . GLU A 1 93 ? 1.36100 24.29300 46.82300 1.000 58.57667 114 GLU A N 1
ATOM 616 C CA . GLU A 1 93 ? 2.44900 25.24400 47.01900 1.000 66.39690 114 GLU A CA 1
ATOM 617 C C . GLU A 1 93 ? 3.59700 24.59800 47.78400 1.000 71.61345 114 GLU A C 1
ATOM 618 O O . GLU A 1 93 ? 4.77300 24.83100 47.47600 1.000 61.26225 114 GLU A O 1
ATOM 624 N N . GLN A 1 94 ? 3.27300 23.76900 48.77800 1.000 76.61925 115 GLN A N 1
ATOM 625 C CA . GLN A 1 94 ? 4.31700 23.10600 49.55000 1.000 77.69877 115 GLN A CA 1
ATOM 626 C C . GLN A 1 94 ? 5.12700 22.16400 48.66700 1.000 71.17157 115 GLN A C 1
ATOM 627 O O . GLN A 1 94 ? 6.34600 22.04200 48.83300 1.000 77.79886 115 GLN A O 1
ATOM 633 N N . ASP A 1 95 ? 4.46300 21.47500 47.73500 1.000 64.99732 116 ASP A N 1
ATOM 634 C CA . ASP A 1 95 ? 5.18000 20.61100 46.80100 1.000 73.00321 116 ASP A CA 1
ATOM 635 C C . ASP A 1 95 ? 6.19800 21.40800 45.99500 1.000 72.30816 116 ASP A C 1
ATOM 636 O O . ASP A 1 95 ? 7.35000 20.98600 45.83200 1.000 54.13400 116 ASP A O 1
ATOM 641 N N . ALA A 1 96 ? 5.78500 22.56800 45.47900 1.000 60.19890 117 ALA A N 1
ATOM 642 C CA . ALA A 1 96 ? 6.70100 23.39900 44.71000 1.000 58.17221 117 ALA A CA 1
ATOM 643 C C . ALA A 1 96 ? 7.86400 23.87100 45.57000 1.000 60.66203 117 ALA A C 1
ATOM 644 O O . ALA A 1 96 ? 9.01900 23.86600 45.12500 1.000 58.66112 117 ALA A O 1
ATOM 646 N N . ILE A 1 97 ? 7.58200 24.28500 46.80700 1.000 54.17278 118 ILE A N 1
ATOM 647 C CA . ILE A 1 97 ? 8.64900 24.75100 47.69200 1.000 61.06838 118 ILE A CA 1
ATOM 648 C C . ILE A 1 97 ? 9.65300 23.63200 47.94500 1.000 60.47393 118 ILE A C 1
ATOM 649 O O . ILE A 1 97 ? 10.87300 23.84300 47.89500 1.000 56.94909 118 ILE A O 1
ATOM 654 N N . ASP A 1 98 ? 9.15400 22.42500 48.22900 1.000 58.90494 119 ASP A N 1
ATOM 655 C CA . ASP A 1 98 ? 10.04300 21.29400 48.47300 1.000 61.64554 119 ASP A CA 1
ATOM 656 C C . ASP A 1 98 ? 10.88000 20.98000 47.24200 1.000 60.56090 119 ASP A C 1
ATOM 657 O O . ASP A 1 98 ? 12.08500 20.71300 47.34900 1.000 64.67569 119 ASP A O 1
ATOM 662 N N . ALA A 1 99 ? 10.25900 21.00700 46.06100 1.000 50.47984 120 ALA A N 1
ATOM 663 C CA . ALA A 1 99 ? 11.00300 20.72600 44.83900 1.000 56.10001 120 ALA A CA 1
ATOM 664 C C . ALA A 1 99 ? 12.09200 21.76400 44.61400 1.000 56.84100 120 ALA A C 1
ATOM 665 O O . ALA A 1 99 ? 13.20200 21.42800 44.18500 1.000 62.02690 120 ALA A O 1
ATOM 667 N N . ILE A 1 100 ? 11.79000 23.03400 44.89100 1.000 47.07970 121 ILE A N 1
ATOM 668 C CA . ILE A 1 100 ? 12.79700 24.08000 44.74400 1.000 59.32219 121 ILE A CA 1
ATOM 669 C C . ILE A 1 100 ? 13.95500 23.82700 45.69600 1.000 52.45472 121 ILE A C 1
ATOM 670 O O . ILE A 1 100 ? 15.12600 23.86300 45.30600 1.000 53.56567 121 ILE A O 1
ATOM 675 N N . LYS A 1 101 ? 13.64200 23.54600 46.96000 1.000 46.79129 122 LYS A N 1
ATOM 676 C CA . LYS A 1 101 ? 14.70000 23.35600 47.94500 1.000 46.73606 122 LYS A CA 1
ATOM 677 C C . LYS A 1 101 ? 15.57100 22.15600 47.59900 1.000 50.62126 122 LYS A C 1
ATOM 678 O O . LYS A 1 101 ? 16.78200 22.17900 47.84500 1.000 50.89008 122 LYS A O 1
ATOM 684 N N . SER A 1 102 ? 14.98800 21.12000 46.99700 1.000 49.23715 123 SER A N 1
ATOM 685 C CA . SER A 1 102 ? 15.72300 19.88200 46.76300 1.000 62.32514 123 SER A CA 1
ATOM 686 C C . SER A 1 102 ? 16.48300 19.86300 45.43800 1.000 41.05920 123 SER A C 1
ATOM 687 O O . SER A 1 102 ? 17.60700 19.35900 45.38500 1.000 52.92129 123 SER A O 1
ATOM 690 N N . ASP A 1 103 ? 15.89500 20.38200 44.36000 1.000 60.62749 124 ASP A N 1
ATOM 691 C CA . ASP A 1 103 ? 16.39800 20.14100 43.01300 1.000 53.23670 124 ASP A CA 1
ATOM 692 C C . ASP A 1 103 ? 16.94100 21.38400 42.32400 1.000 50.74051 124 ASP A C 1
ATOM 693 O O . ASP A 1 103 ? 17.43300 21.27800 41.19500 1.000 50.48268 124 ASP A O 1
ATOM 698 N N . CYS A 1 104 ? 16.86400 22.55300 42.95100 1.000 46.02191 125 CYS A N 1
ATOM 699 C CA . CYS A 1 104 ? 17.29100 23.79300 42.32500 1.000 43.28219 125 CYS A CA 1
ATOM 700 C C . CYS A 1 104 ? 18.61500 24.26000 42.91100 1.000 46.63336 125 CYS A C 1
ATOM 701 O O . CYS A 1 104 ? 18.94800 23.96600 44.06300 1.000 48.04446 125 CYS A O 1
ATOM 704 N N . TYR A 1 105 ? 19.36400 24.99800 42.09700 1.000 49.61326 126 TYR A N 1
ATOM 705 C CA . TYR A 1 105 ? 20.66700 25.49200 42.51100 1.000 36.75731 126 TYR A CA 1
ATOM 706 C C . TYR A 1 105 ? 20.53900 26.48400 43.66000 1.000 39.25083 126 TYR A C 1
ATOM 707 O O . TYR A 1 105 ? 19.66000 27.35100 43.66500 1.000 41.18238 126 TYR A O 1
ATOM 716 N N . ASP A 1 106 ? 21.44800 26.36300 44.62600 1.000 37.67933 127 ASP A N 1
ATOM 717 C CA . ASP A 1 106 ? 21.45900 27.19200 45.83000 1.000 40.49635 127 ASP A CA 1
ATOM 718 C C . ASP A 1 106 ? 22.24200 28.46800 45.54100 1.000 50.52857 127 ASP A C 1
ATOM 719 O O . ASP A 1 106 ? 23.46200 28.53200 45.70300 1.000 53.44497 127 ASP A O 1
ATOM 724 N N . LEU A 1 107 ? 21.51900 29.50800 45.12200 1.000 41.25874 128 LEU A N 1
ATOM 725 C CA . LEU A 1 107 ? 22.16200 30.76100 44.73900 1.000 48.29395 128 LEU A CA 1
ATOM 726 C C . LEU A 1 107 ? 22.87200 31.41100 45.91800 1.000 51.97195 128 LEU A C 1
ATOM 727 O O . LEU A 1 107 ? 23.98700 31.92300 45.77300 1.000 46.45907 128 LEU A O 1
ATOM 732 N N . ASN A 1 108 ? 22.22800 31.43100 47.08300 1.000 45.75256 129 ASN A N 1
ATOM 733 C CA . ASN A 1 108 ? 22.73600 32.14500 48.24700 1.000 51.32169 129 ASN A CA 1
ATOM 734 C C . ASN A 1 108 ? 23.57600 31.26900 49.17500 1.000 53.66509 129 ASN A C 1
ATOM 735 O O . ASN A 1 108 ? 23.96600 31.72900 50.25400 1.000 60.33112 129 ASN A O 1
ATOM 740 N N . GLN A 1 109 ? 23.85800 30.02400 48.78500 1.000 61.06657 130 GLN A N 1
ATOM 741 C CA . GLN A 1 109 ? 24.74700 29.13900 49.54300 1.000 65.07696 130 GLN A CA 1
ATOM 742 C C . GLN A 1 109 ? 24.28700 28.98800 50.99300 1.000 66.11981 130 GLN A C 1
ATOM 743 O O . GLN A 1 109 ? 25.07700 29.10800 51.93100 1.000 73.91888 130 GLN A O 1
ATOM 749 N N . ASN A 1 110 ? 22.99300 28.72200 51.18000 1.000 60.63478 131 ASN A N 1
ATOM 750 C CA . ASN A 1 110 ? 22.44300 28.50900 52.51300 1.000 47.81693 131 ASN A CA 1
ATOM 751 C C . ASN A 1 110 ? 21.98400 27.07200 52.74900 1.000 40.05605 131 ASN A C 1
ATOM 752 O O . ASN A 1 110 ? 21.32100 26.80400 53.75500 1.000 51.87596 131 ASN A O 1
ATOM 757 N N . GLY A 1 111 ? 22.33700 26.14100 51.86100 1.000 50.37192 132 GLY A N 1
ATOM 758 C CA . GLY A 1 111 ? 22.02200 24.73800 52.01200 1.000 41.23063 132 GLY A CA 1
ATOM 759 C C . GLY A 1 111 ? 20.79200 24.26500 51.26100 1.000 59.90167 132 GLY A C 1
ATOM 760 O O . GLY A 1 111 ? 20.62500 23.05100 51.08800 1.000 55.00457 132 GLY A O 1
ATOM 761 N N . ASN A 1 112 ? 19.93400 25.17500 50.81100 1.000 46.35878 133 ASN A N 1
ATOM 762 C CA . ASN A 1 112 ? 18.71400 24.81500 50.10500 1.000 51.29694 133 ASN A CA 1
ATOM 763 C C . ASN A 1 112 ? 18.68900 25.46300 48.72700 1.000 50.94309 133 ASN A C 1
ATOM 764 O O . ASN A 1 112 ? 19.24600 26.54600 48.51900 1.000 41.85319 133 ASN A O 1
ATOM 769 N N . GLY A 1 113 ? 18.05000 24.78100 47.78100 1.000 43.06442 134 GLY A N 1
ATOM 770 C CA . GLY A 1 113 ? 17.86600 25.36800 46.47100 1.000 37.52471 134 GLY A CA 1
ATOM 771 C C . GLY A 1 113 ? 17.11100 26.68100 46.55800 1.000 44.26755 134 GLY A C 1
ATOM 772 O O . GLY A 1 113 ? 16.32400 26.91300 47.47600 1.000 54.11207 134 GLY A O 1
ATOM 773 N N . SER A 1 114 ? 17.39000 27.56400 45.60600 1.000 38.86797 135 SER A N 1
ATOM 774 C CA . SER A 1 114 ? 16.77100 28.88000 45.52500 1.000 33.04776 135 SER A CA 1
ATOM 775 C C . SER A 1 114 ? 15.84700 28.92200 44.31700 1.000 50.04322 135 SER A C 1
ATOM 776 O O . SER A 1 114 ? 16.17300 28.36400 43.26400 1.000 47.88204 135 SER A O 1
ATOM 779 N N . GLY A 1 115 ? 14.69800 29.57600 44.45400 1.000 47.69934 136 GLY A N 1
ATOM 780 C CA . GLY A 1 115 ? 13.79400 29.65300 43.32000 1.000 41.49818 136 GLY A CA 1
ATOM 781 C C . GLY A 1 115 ? 12.49500 30.35700 43.64700 1.000 47.71602 136 GLY A C 1
ATOM 782 O O . GLY A 1 115 ? 12.19100 30.66900 44.80300 1.000 57.01463 136 GLY A O 1
ATOM 783 N N . ARG A 1 116 ? 11.72600 30.58900 42.59000 1.000 53.32547 137 ARG A N 1
ATOM 784 C CA . ARG A 1 116 ? 10.42200 31.22400 42.65100 1.000 45.53956 137 ARG A CA 1
ATOM 785 C C . ARG A 1 116 ? 9.36800 30.23100 42.18000 1.000 53.07503 137 ARG A C 1
ATOM 786 O O . ARG A 1 116 ? 9.66700 29.28700 41.44300 1.000 49.72304 137 ARG A O 1
ATOM 794 N N . TYR A 1 117 ? 8.12600 30.43800 42.62300 1.000 57.14467 138 TYR A N 1
ATOM 795 C CA . TYR A 1 117 ? 7.01500 29.59900 42.19500 1.000 48.27531 138 TYR A CA 1
ATOM 796 C C . TYR A 1 117 ? 5.78500 30.45600 41.92500 1.000 55.47301 138 TYR A C 1
ATOM 797 O O . TYR A 1 117 ? 5.59700 31.51400 42.53200 1.000 49.96361 138 TYR A O 1
ATOM 806 N N . SER A 1 118 ? 4.94400 29.98000 41.00300 1.000 58.27539 139 SER A N 1
ATOM 807 C CA . SER A 1 118 ? 3.71000 30.65400 40.62500 1.000 49.24882 139 SER A CA 1
ATOM 808 C C . SER A 1 118 ? 2.56300 29.65500 40.59500 1.000 51.04514 139 SER A C 1
ATOM 809 O O . SER A 1 118 ? 2.72600 28.52100 40.13400 1.000 52.95783 139 SER A O 1
ATOM 812 N N . ARG A 1 119 ? 1.40300 30.08500 41.08200 1.000 56.59471 140 ARG A N 1
ATOM 813 C CA . ARG A 1 119 ? 0.19000 29.28300 41.01900 1.000 62.20220 140 ARG A CA 1
ATOM 814 C C . ARG A 1 119 ? -0.58100 29.57000 39.73300 1.000 48.67082 140 ARG A C 1
ATOM 815 O O . ARG A 1 119 ? -0.58200 30.69300 39.22200 1.000 41.69929 140 ARG A O 1
ATOM 823 N N . TYR A 1 120 ? -1.25400 28.54400 39.21900 1.000 50.75072 141 TYR A N 1
ATOM 824 C CA . TYR A 1 120 ? -2.12500 28.71800 38.06800 1.000 55.02131 141 TYR A CA 1
ATOM 825 C C . TYR A 1 120 ? -3.38300 27.87900 38.23700 1.000 65.46327 141 TYR A C 1
ATOM 826 O O . TYR A 1 120 ? -3.36400 26.80100 38.83900 1.000 55.21984 141 TYR A O 1
ATOM 835 N N . TYR A 1 121 ? -4.47900 28.39800 37.69000 1.000 65.42545 142 TYR A N 1
ATOM 836 C CA . TYR A 1 121 ? -5.77500 27.75100 37.82100 1.000 53.58883 142 TYR A CA 1
ATOM 837 C C . TYR A 1 121 ? -5.72600 26.36200 37.19700 1.000 63.42716 142 TYR A C 1
ATOM 838 O O . TYR A 1 121 ? -5.24100 26.19000 36.07400 1.000 56.19137 142 TYR A O 1
ATOM 847 N N . SER A 1 122 ? -6.22100 25.36700 37.93600 1.000 56.94063 143 SER A N 1
ATOM 848 C CA . SER A 1 122 ? -6.19600 23.97100 37.50500 1.000 63.01951 143 SER A CA 1
ATOM 849 C C . SER A 1 122 ? -7.57400 23.35600 37.72400 1.000 73.34989 143 SER A C 1
ATOM 850 O O . SER A 1 122 ? -8.02600 23.22400 38.86700 1.000 68.11112 143 SER A O 1
ATOM 853 N N . VAL A 1 123 ? -8.24700 22.98400 36.63300 1.000 72.08815 144 VAL A N 1
ATOM 854 C CA . VAL A 1 123 ? -9.52800 22.29200 36.76100 1.000 82.59326 144 VAL A CA 1
ATOM 855 C C . VAL A 1 123 ? -9.31800 20.87300 37.27400 1.000 79.99601 144 VAL A C 1
ATOM 856 O O . VAL A 1 123 ? -10.11800 20.36100 38.06700 1.000 79.19417 144 VAL A O 1
ATOM 860 N N . THR A 1 124 ? -8.25200 20.21100 36.81600 1.000 78.46947 145 THR A N 1
ATOM 861 C CA . THR A 1 124 ? -8.03600 18.80700 37.15100 1.000 80.73590 145 THR A CA 1
ATOM 862 C C . THR A 1 124 ? -7.54800 18.63000 38.58400 1.000 79.48972 145 THR A C 1
ATOM 863 O O . THR A 1 124 ? -7.91100 17.65100 39.24600 1.000 85.54117 145 THR A O 1
ATOM 867 N N . SER A 1 125 ? -6.73700 19.56200 39.08100 1.000 80.83173 146 SER A N 1
ATOM 868 C CA . SER A 1 125 ? -6.21500 19.52300 40.44700 1.000 68.24606 146 SER A CA 1
ATOM 869 C C . SER A 1 125 ? -6.51900 20.86600 41.09600 1.000 71.01959 146 SER A C 1
ATOM 870 O O . SER A 1 125 ? -5.61500 21.66900 41.36400 1.000 69.66156 146 SER A O 1
ATOM 873 N N . PRO A 1 126 ? -7.79200 21.14300 41.36400 1.000 68.48298 147 PRO A N 1
ATOM 874 C CA . PRO A 1 126 ? -8.16800 22.46400 41.87200 1.000 68.95787 147 PRO A CA 1
ATOM 875 C C . PRO A 1 126 ? -7.74300 22.65100 43.32200 1.000 59.02269 147 PRO A C 1
ATOM 876 O O . PRO A 1 126 ? -7.51400 21.69000 44.05900 1.000 56.06402 147 PRO A O 1
ATOM 880 N N . VAL A 1 127 ? -7.63900 23.91400 43.73600 1.000 61.28001 148 VAL A N 1
ATOM 881 C CA . VAL A 1 127 ? -7.91000 25.07500 42.88800 1.000 70.43382 148 VAL A CA 1
ATOM 882 C C . VAL A 1 127 ? -6.73400 25.40600 41.96300 1.000 73.68891 148 VAL A C 1
ATOM 883 O O . VAL A 1 127 ? -6.93700 25.90000 40.85200 1.000 61.44076 148 VAL A O 1
ATOM 887 N N . TYR A 1 128 ? -5.50800 25.14000 42.41700 1.000 71.68665 149 TYR A N 1
ATOM 888 C CA . TYR A 1 128 ? -4.31400 25.53200 41.68400 1.000 59.25092 149 TYR A CA 1
ATOM 889 C C . TYR A 1 128 ? -3.34100 24.37100 41.55300 1.000 58.75362 149 TYR A C 1
ATOM 890 O O . TYR A 1 128 ? -3.33700 23.44200 42.36600 1.000 51.77841 149 TYR A O 1
ATOM 899 N N . ASP A 1 129 ? -2.54200 24.42700 40.49100 1.000 61.67796 150 ASP A N 1
ATOM 900 C CA . ASP A 1 129 ? -1.24000 23.78000 40.40200 1.000 62.90077 150 ASP A CA 1
ATOM 901 C C . ASP A 1 129 ? -0.17200 24.86800 40.38600 1.000 69.06714 150 ASP A C 1
ATOM 902 O O . ASP A 1 129 ? -0.48400 26.06200 40.35000 1.000 54.76704 150 ASP A O 1
ATOM 907 N N . TYR A 1 130 ? 1.10000 24.45700 40.41300 1.000 54.38440 151 TYR A N 1
ATOM 908 C CA . TYR A 1 130 ? 2.18400 25.40900 40.62700 1.000 56.83796 151 TYR A CA 1
ATOM 909 C C . TYR A 1 130 ? 3.35000 25.16000 39.67900 1.000 56.24182 151 TYR A C 1
ATOM 910 O O . TYR A 1 130 ? 3.70400 24.00900 39.40700 1.000 46.15710 151 TYR A O 1
ATOM 919 N N . GLU A 1 131 ? 3.94500 26.25400 39.19500 1.000 49.52273 152 GLU A N 1
ATOM 920 C CA . GLU A 1 131 ? 5.17300 26.25400 38.41100 1.000 53.94796 152 GLU A CA 1
ATOM 921 C C . GLU A 1 131 ? 6.34500 26.72300 39.26900 1.000 53.65419 152 GLU A C 1
ATOM 922 O O . GLU A 1 131 ? 6.16900 27.44500 40.25300 1.000 49.84352 152 GLU A O 1
ATOM 928 N N . ILE A 1 132 ? 7.55800 26.34100 38.86500 1.000 39.72185 153 ILE A N 1
ATOM 929 C CA . ILE A 1 132 ? 8.77100 26.77400 39.55000 1.000 48.19951 153 ILE A CA 1
ATOM 930 C C . ILE A 1 132 ? 9.75000 27.36500 38.54200 1.000 47.65211 153 ILE A C 1
ATOM 931 O O . ILE A 1 132 ? 9.85800 26.89000 37.40500 1.000 43.04653 153 ILE A O 1
ATOM 936 N N . TYR A 1 133 ? 10.45300 28.41300 38.96600 1.000 41.40270 154 TYR A N 1
ATOM 937 C CA . TYR A 1 133 ? 11.47300 29.08100 38.16800 1.000 41.40085 154 TYR A CA 1
ATOM 938 C C . TYR A 1 133 ? 12.78400 29.03800 38.94000 1.000 52.94431 154 TYR A C 1
ATOM 939 O O . TYR A 1 133 ? 12.87600 29.58800 40.04300 1.000 46.48104 154 TYR A O 1
ATOM 948 N N . CYS A 1 134 ? 13.79200 28.38800 38.35900 1.000 35.52214 155 CYS A N 1
ATOM 949 C CA . CYS A 1 134 ? 15.01600 28.04900 39.06800 1.000 36.17227 155 CYS A CA 1
ATOM 950 C C . CYS A 1 134 ? 16.21800 28.16900 38.14700 1.000 36.99852 155 CYS A C 1
ATOM 951 O O . CYS A 1 134 ? 16.09400 28.28200 36.92400 1.000 40.00436 155 CYS A O 1
ATOM 954 N N . PHE A 1 135 ? 17.39600 28.12500 38.75800 1.000 42.00823 156 PHE A N 1
ATOM 955 C CA . PHE A 1 135 ? 18.63900 27.88600 38.04200 1.000 38.13036 156 PHE A CA 1
ATOM 956 C C . PHE A 1 135 ? 19.11700 26.46800 38.30200 1.000 37.79311 156 PHE A C 1
ATOM 957 O O . PHE A 1 135 ? 18.71300 25.81700 39.26900 1.000 38.61380 156 PHE A O 1
ATOM 965 N N . GLN A 1 136 ? 19.97900 25.99200 37.40800 1.000 39.71171 157 GLN A N 1
ATOM 966 C CA . GLN A 1 136 ? 20.67400 24.72900 37.59100 1.000 31.18437 157 GLN A CA 1
ATOM 967 C C . GLN A 1 136 ? 22.11800 24.90700 37.14000 1.000 39.11844 157 GLN A C 1
ATOM 968 O O . GLN A 1 136 ? 22.38100 25.52300 36.10400 1.000 33.62743 157 GLN A O 1
ATOM 974 N N . LYS A 1 137 ? 23.05100 24.38000 37.92400 1.000 33.08396 158 LYS A N 1
ATOM 975 C CA . LYS A 1 137 ? 24.45900 24.49700 37.57300 1.000 35.24252 158 LYS A CA 1
ATOM 976 C C . LYS A 1 137 ? 24.76000 23.66200 36.33800 1.000 36.96303 158 LYS A C 1
ATOM 977 O O . LYS A 1 137 ? 24.36500 22.49600 36.25300 1.000 46.36646 158 LYS A O 1
ATOM 983 N N . ASN A 1 138 ? 25.46700 24.25400 35.37900 1.000 30.73585 159 ASN A N 1
ATOM 984 C CA . ASN A 1 138 ? 25.94200 23.48500 34.23500 1.000 42.68302 159 ASN A CA 1
ATOM 985 C C . ASN A 1 138 ? 27.36000 22.97000 34.48200 1.000 40.75842 159 ASN A C 1
ATOM 986 O O . ASN A 1 138 ? 27.57400 21.75800 34.58000 1.000 46.92468 159 ASN A O 1
ATOM 991 N N . GLU A 1 139 ? 28.32900 23.87400 34.63000 1.000 38.30171 160 GLU A N 1
ATOM 992 C CA . GLU A 1 139 ? 29.71100 23.46800 34.86300 1.000 47.35367 160 GLU A CA 1
ATOM 993 C C . GLU A 1 139 ? 30.39900 24.44900 35.80400 1.000 44.72417 160 GLU A C 1
ATOM 994 O O . GLU A 1 139 ? 30.00400 25.61200 35.93600 1.000 42.92808 160 GLU A O 1
ATOM 1000 N N . LYS A 1 140 ? 31.44100 23.94900 36.46700 1.000 40.84962 161 LYS A N 1
ATOM 1001 C CA . LYS A 1 140 ? 32.30200 24.76400 37.31400 1.000 33.72005 161 LYS A CA 1
ATOM 1002 C C . LYS A 1 140 ? 33.50200 25.22500 36.50300 1.000 41.34784 161 LYS A C 1
ATOM 1003 O O . LYS A 1 140 ? 34.26600 24.39700 35.99600 1.000 44.38550 161 LYS A O 1
ATOM 1009 N N . LEU A 1 141 ? 33.65300 26.54200 36.36000 1.000 39.81293 162 LEU A N 1
ATOM 1010 C CA . LEU A 1 141 ? 34.76000 27.06700 35.56900 1.000 36.77439 162 LEU A CA 1
ATOM 1011 C C . LEU A 1 141 ? 36.05900 27.10600 36.36900 1.000 36.89375 162 LEU A C 1
ATOM 1012 O O . LEU A 1 141 ? 37.13100 26.85600 35.81200 1.000 37.45783 162 LEU A O 1
ATOM 1017 N N . ALA A 1 142 ? 35.99700 27.41700 37.66400 1.000 35.10183 163 ALA A N 1
ATOM 1018 C CA . ALA A 1 142 ? 37.21500 27.47000 38.46400 1.000 39.67675 163 ALA A CA 1
ATOM 1019 C C . ALA A 1 142 ? 36.87200 27.57900 39.94100 1.000 40.09427 163 ALA A C 1
ATOM 1020 O O . ALA A 1 142 ? 35.79600 28.05300 40.32000 1.000 35.31783 163 ALA A O 1
ATOM 1022 N N . THR A 1 143 ? 37.82300 27.13300 40.76800 1.000 39.77532 164 THR A N 1
ATOM 1023 C CA . THR A 1 143 ? 37.80700 27.37300 42.20500 1.000 40.93059 164 THR A CA 1
ATOM 1024 C C . THR A 1 143 ? 38.75000 28.52600 42.52000 1.000 41.78845 164 THR A C 1
ATOM 1025 O O . THR A 1 143 ? 39.96500 28.39200 42.29800 1.000 40.16790 164 THR A O 1
ATOM 1029 N N . PRO A 1 144 ? 38.26700 29.65800 43.01800 1.000 36.93590 165 PRO A N 1
ATOM 1030 C CA . PRO A 1 144 ? 39.15400 30.79900 43.25700 1.000 25.24606 165 PRO A CA 1
ATOM 1031 C C . PRO A 1 144 ? 39.92800 30.67000 44.56200 1.000 38.82305 165 PRO A C 1
ATOM 1032 O O . PRO A 1 144 ? 39.55400 29.93200 45.47700 1.000 34.62955 165 PRO A O 1
ATOM 1036 N N . ALA A 1 145 ? 41.02700 31.42100 44.63300 1.000 35.11103 166 ALA A N 1
ATOM 1037 C CA . ALA A 1 145 ? 41.85900 31.47400 45.82400 1.000 28.96970 166 ALA A CA 1
ATOM 1038 C C . ALA A 1 145 ? 42.57400 32.81500 45.87300 1.000 30.27170 166 ALA A C 1
ATOM 1039 O O . ALA A 1 145 ? 42.91000 33.39000 44.83800 1.000 30.77173 166 ALA A O 1
ATOM 1041 N N . TYR A 1 146 ? 42.78600 33.32000 47.08400 1.000 30.53761 167 TYR A N 1
ATOM 1042 C CA . TYR A 1 146 ? 43.65200 34.47800 47.25200 1.000 31.70184 167 TYR A CA 1
ATOM 1043 C C . TYR A 1 146 ? 45.08700 34.11100 46.89000 1.000 29.78082 167 TYR A C 1
ATOM 1044 O O . TYR A 1 146 ? 45.48300 32.94600 46.96600 1.000 29.84417 167 TYR A O 1
ATOM 1053 N N . ILE A 1 147 ? 45.86500 35.12000 46.49500 1.000 28.98434 168 ILE A N 1
ATOM 1054 C CA . ILE A 1 147 ? 47.30300 34.98500 46.26300 1.000 28.96402 168 ILE A CA 1
ATOM 1055 C C . ILE A 1 147 ? 48.03400 35.68300 47.40500 1.000 33.78063 168 ILE A C 1
ATOM 1056 O O . ILE A 1 147 ? 47.83800 36.88200 47.63500 1.000 34.55536 168 ILE A O 1
ATOM 1061 N N . ASP A 1 148 ? 48.89000 34.94300 48.10500 1.000 25.91879 169 ASP A N 1
ATOM 1062 C CA . ASP A 1 148 ? 49.52100 35.45500 49.31100 1.000 33.21927 169 ASP A CA 1
ATOM 1063 C C . ASP A 1 148 ? 50.77400 36.26200 48.98300 1.000 36.62328 169 ASP A C 1
ATOM 1064 O O . ASP A 1 148 ? 51.32400 36.19300 47.88200 1.000 28.52423 169 ASP A O 1
ATOM 1069 N N . ASN A 1 149 ? 51.22700 37.02900 49.96800 1.000 33.70507 170 ASN A N 1
ATOM 1070 C CA . ASN A 1 149 ? 52.48500 37.74300 49.82600 1.000 34.95192 170 ASN A CA 1
ATOM 1071 C C . ASN A 1 149 ? 53.62500 36.74500 49.64600 1.000 29.44309 170 ASN A C 1
ATOM 1072 O O . ASN A 1 149 ? 53.65800 35.70800 50.31900 1.000 32.00182 170 ASN A O 1
ATOM 1077 N N . PRO A 1 150 ? 54.56500 37.01800 48.74900 1.000 31.61227 171 PRO A N 1
ATOM 1078 C CA . PRO A 1 150 ? 55.63000 36.06000 48.46400 1.000 32.49585 171 PRO A CA 1
ATOM 1079 C C . PRO A 1 150 ? 56.78600 36.14100 49.45200 1.000 30.16139 171 PRO A C 1
ATOM 1080 O O . PRO A 1 150 ? 57.02800 37.16200 50.09900 1.000 37.94709 171 PRO A O 1
ATOM 1084 N N . ASP A 1 151 ? 57.49800 35.02500 49.55500 1.000 36.85231 172 ASP A N 1
ATOM 1085 C CA . ASP A 1 151 ? 58.82200 35.02300 50.16300 1.000 33.06887 172 ASP A CA 1
ATOM 1086 C C . ASP A 1 151 ? 59.84800 35.45600 49.12900 1.000 37.67616 172 ASP A C 1
ATOM 1087 O O . ASP A 1 151 ? 59.73100 35.12200 47.94800 1.000 41.41095 172 ASP A O 1
ATOM 1092 N N . GLU A 1 152 ? 60.85400 36.20700 49.56600 1.000 27.49164 173 GLU A N 1
ATOM 1093 C CA . GLU A 1 152 ? 61.92200 36.63700 48.67500 1.000 35.28633 173 GLU A CA 1
ATOM 1094 C C . GLU A 1 152 ? 63.09700 35.68400 48.85300 1.000 36.36866 173 GLU A C 1
ATOM 1095 O O . GLU A 1 152 ? 63.63900 35.55800 49.95400 1.000 35.32945 173 GLU A O 1
ATOM 1101 N N . ILE A 1 153 ? 63.47200 35.00900 47.77500 1.000 34.52613 174 ILE A N 1
ATOM 1102 C CA . ILE A 1 153 ? 64.56000 34.04100 47.77800 1.000 34.26183 174 ILE A CA 1
ATOM 1103 C C . ILE A 1 153 ? 65.71900 34.62100 46.98700 1.000 35.92141 174 ILE A C 1
ATOM 1104 O O . ILE A 1 153 ? 65.52900 35.17800 45.90000 1.000 38.96075 174 ILE A O 1
ATOM 1109 N N . PHE A 1 154 ? 66.92200 34.47000 47.52200 1.000 37.42411 175 PHE A N 1
ATOM 1110 C CA . PHE A 1 154 ? 68.13200 34.85700 46.82200 1.000 30.39549 175 PHE A CA 1
ATOM 1111 C C . PHE A 1 154 ? 68.94500 33.61200 46.50500 1.000 35.13076 175 PHE A C 1
ATOM 1112 O O . PHE A 1 154 ? 68.82300 32.58100 47.17700 1.000 37.92965 175 PHE A O 1
ATOM 1120 N N . THR A 1 155 ? 69.72900 33.70100 45.43200 1.000 33.44459 176 THR A N 1
ATOM 1121 C CA . THR A 1 155 ? 70.80900 32.76700 45.15900 1.000 34.92525 176 THR A CA 1
ATOM 1122 C C . THR A 1 155 ? 72.05900 33.57600 44.84100 1.000 36.05828 176 THR A C 1
ATOM 1123 O O . THR A 1 155 ? 71.98100 34.61700 44.18300 1.000 35.06545 176 THR A O 1
ATOM 1127 N N . ALA A 1 156 ? 73.20900 33.09900 45.30800 1.000 35.06398 177 ALA A N 1
ATOM 1128 C CA . ALA A 1 156 ? 74.48000 33.75700 45.02400 1.000 33.63675 177 ALA A CA 1
ATOM 1129 C C . ALA A 1 156 ? 75.54900 32.68400 44.89700 1.000 41.74990 177 ALA A C 1
ATOM 1130 O O . ALA A 1 156 ? 75.74600 31.88800 45.82100 1.000 36.85095 177 ALA A O 1
ATOM 1132 N N . LYS A 1 157 ? 76.23300 32.66400 43.76100 1.000 32.45412 178 LYS A N 1
ATOM 1133 C CA . LYS A 1 157 ? 77.23200 31.64800 43.47000 1.000 36.89661 178 LYS A CA 1
ATOM 1134 C C . LYS A 1 157 ? 78.61700 32.18100 43.81000 1.000 35.59158 178 LYS A C 1
ATOM 1135 O O . LYS A 1 157 ? 79.00100 33.26300 43.35500 1.000 43.34266 178 LYS A O 1
ATOM 1141 N N . ALA A 1 158 ? 79.35200 31.42400 44.61600 1.000 41.12172 179 ALA A N 1
ATOM 1142 C CA . ALA A 1 158 ? 80.73100 31.72900 44.96900 1.000 40.67029 179 ALA A CA 1
ATOM 1143 C C . ALA A 1 158 ? 81.66000 30.75300 44.26100 1.000 43.71479 179 ALA A C 1
ATOM 1144 O O . ALA A 1 158 ? 81.39100 29.54900 44.21900 1.000 40.29937 179 ALA A O 1
ATOM 1146 N N . GLU A 1 159 ? 82.75900 31.27200 43.71100 1.000 40.15557 180 GLU A N 1
ATOM 1147 C CA . GLU A 1 159 ? 83.69000 30.47600 42.92200 1.000 40.59520 180 GLU A CA 1
ATOM 1148 C C . GLU A 1 159 ? 85.08200 30.52600 43.52800 1.000 44.36427 180 GLU A C 1
ATOM 1149 O O . GLU A 1 159 ? 85.54000 31.57900 43.98100 1.000 42.33346 180 GLU A O 1
ATOM 1155 N N . LEU A 1 160 ? 85.75000 29.38100 43.52200 1.000 47.73838 181 LEU A N 1
ATOM 1156 C CA . LEU A 1 160 ? 87.12100 29.25200 43.98800 1.000 38.27041 181 LEU A CA 1
ATOM 1157 C C . LEU A 1 160 ? 88.02400 28.98400 42.79000 1.000 49.02257 181 LEU A C 1
ATOM 1158 O O . LEU A 1 160 ? 87.73500 28.09700 41.98000 1.000 42.13992 181 LEU A O 1
ATOM 1163 N N . GLN A 1 161 ? 89.09800 29.76300 42.66700 1.000 42.38296 182 GLN A N 1
ATOM 1164 C CA . GLN A 1 161 ? 90.07600 29.60200 41.59400 1.000 61.20145 182 GLN A CA 1
ATOM 1165 C C . GLN A 1 161 ? 91.45200 29.38500 42.20400 1.000 49.72727 182 GLN A C 1
ATOM 1166 O O . GLN A 1 161 ? 91.93300 30.23100 42.96500 1.000 50.94318 182 GLN A O 1
ATOM 1172 N N . ALA A 1 162 ? 92.07900 28.25000 41.88100 1.000 67.38777 183 ALA A N 1
ATOM 1173 C CA . ALA A 1 162 ? 93.48800 28.06600 42.22100 1.000 71.91437 183 ALA A CA 1
ATOM 1174 C C . ALA A 1 162 ? 94.37000 28.94000 41.34300 1.000 88.34279 183 ALA A C 1
ATOM 1175 O O . ALA A 1 162 ? 95.25600 29.64800 41.83500 1.000 98.76727 183 ALA A O 1
ATOM 1177 N N . GLY A 1 163 ? 94.13100 28.90600 40.03900 1.000 99.41992 184 GLY A N 1
ATOM 1178 C CA . GLY A 1 163 ? 94.83600 29.74900 39.10300 1.000 99.73908 184 GLY A CA 1
ATOM 1179 C C . GLY A 1 163 ? 93.85900 30.40000 38.15200 1.000 115.69832 184 GLY A C 1
ATOM 1180 O O . GLY A 1 163 ? 92.95600 31.13100 38.57200 1.000 108.22696 184 GLY A O 1
ATOM 1181 N N . ASP A 1 164 ? 94.04300 30.14200 36.85900 1.000 131.29024 185 ASP A N 1
ATOM 1182 C CA . ASP A 1 164 ? 93.13300 30.68000 35.85600 1.000 130.49301 185 ASP A CA 1
ATOM 1183 C C . ASP A 1 164 ? 91.72300 30.11600 36.01000 1.000 113.56828 185 ASP A C 1
ATOM 1184 O O . ASP A 1 164 ? 90.73700 30.85500 35.91200 1.000 114.76142 185 ASP A O 1
ATOM 1189 N N . LYS A 1 165 ? 91.60600 28.81600 36.26200 1.000 97.05077 186 LYS A N 1
ATOM 1190 C CA . LYS A 1 165 ? 90.33800 28.10900 36.14500 1.000 87.18051 186 LYS A CA 1
ATOM 1191 C C . LYS A 1 165 ? 89.60900 28.02500 37.48000 1.000 76.35110 186 LYS A C 1
ATOM 1192 O O . LYS A 1 165 ? 90.23100 27.89900 38.54000 1.000 74.83710 186 LYS A O 1
ATOM 1198 N N . THR A 1 166 ? 88.28200 28.09500 37.41200 1.000 60.86755 187 THR A N 1
ATOM 1199 C CA . THR A 1 166 ? 87.44800 27.82000 38.57200 1.000 55.04652 187 THR A CA 1
ATOM 1200 C C . THR A 1 166 ? 87.49400 26.33100 38.90100 1.000 53.68136 187 THR A C 1
ATOM 1201 O O . THR A 1 166 ? 87.24100 25.48500 38.03700 1.000 47.51799 187 THR A O 1
ATOM 1205 N N . ILE A 1 167 ? 87.81600 26.01500 40.15300 1.000 52.89657 188 ILE A N 1
ATOM 1206 C CA . ILE A 1 167 ? 88.03700 24.63800 40.57200 1.000 55.71649 188 ILE A CA 1
ATOM 1207 C C . ILE A 1 167 ? 86.93400 24.11700 41.47800 1.000 58.33917 188 ILE A C 1
ATOM 1208 O O . ILE A 1 167 ? 86.76400 22.89300 41.57800 1.000 54.56072 188 ILE A O 1
ATOM 1213 N N A GLN A 1 168 ? 86.18800 24.99200 42.14400 0.539 49.77170 189 GLN A N 1
ATOM 1214 N N B GLN A 1 168 ? 86.19800 24.99500 42.15700 0.461 55.53174 189 GLN A N 1
ATOM 1215 C CA A GLN A 1 168 ? 85.06300 24.57500 42.96300 0.539 52.46522 189 GLN A CA 1
ATOM 1216 C CA B GLN A 1 168 ? 85.07200 24.59800 42.98700 0.461 56.39112 189 GLN A CA 1
ATOM 1217 C C A GLN A 1 168 ? 84.04300 25.70200 42.98200 0.539 47.21677 189 GLN A C 1
ATOM 1218 C C B GLN A 1 168 ? 84.03900 25.71300 42.98200 0.461 47.83864 189 GLN A C 1
ATOM 1219 O O A GLN A 1 168 ? 84.40800 26.88200 42.95700 0.539 42.61596 189 GLN A O 1
ATOM 1220 O O B GLN A 1 168 ? 84.38900 26.89700 42.97700 0.461 42.91270 189 GLN A O 1
ATOM 1231 N N . SER A 1 169 ? 82.76800 25.32500 43.00900 1.000 56.18055 190 SER A N 1
ATOM 1232 C CA . SER A 1 169 ? 81.66600 26.26800 43.06000 1.000 49.23597 190 SER A CA 1
ATOM 1233 C C . SER A 1 169 ? 80.72600 25.88800 44.19100 1.000 48.96570 190 SER A C 1
ATOM 1234 O O . SER A 1 169 ? 80.59000 24.71300 44.54400 1.000 53.96115 190 SER A O 1
ATOM 1237 N N . ALA A 1 170 ? 80.09800 26.90300 44.77000 1.000 52.28142 191 ALA A N 1
ATOM 1238 C CA . ALA A 1 170 ? 79.05400 26.70100 45.75800 1.000 45.51422 191 ALA A CA 1
ATOM 1239 C C . ALA A 1 170 ? 78.01500 27.78900 45.57100 1.000 44.39657 191 ALA A C 1
ATOM 1240 O O . ALA A 1 170 ? 78.35200 28.94000 45.28200 1.000 45.07843 191 ALA A O 1
ATOM 1242 N N . THR A 1 171 ? 76.75300 27.41900 45.72000 1.000 41.49276 192 THR A N 1
ATOM 1243 C CA . THR A 1 171 ? 75.65200 28.35600 45.60100 1.000 33.09472 192 THR A CA 1
ATOM 1244 C C . THR A 1 171 ? 74.96000 28.46200 46.95000 1.000 45.81950 192 THR A C 1
ATOM 1245 O O . THR A 1 171 ? 74.55600 27.44900 47.53100 1.000 38.91577 192 THR A O 1
ATOM 1249 N N . LEU A 1 172 ? 74.84500 29.68400 47.45000 1.000 34.99895 193 LEU A N 1
ATOM 1250 C CA . LEU A 1 172 ? 74.15900 29.95200 48.70000 1.000 40.24704 193 LEU A CA 1
ATOM 1251 C C . LEU A 1 172 ? 72.76500 30.49300 48.42500 1.000 44.44831 193 LEU A C 1
ATOM 1252 O O . LEU A 1 172 ? 72.52500 31.16900 47.42200 1.000 39.20336 193 LEU A O 1
ATOM 1257 N N . SER A 1 173 ? 71.84700 30.18600 49.33600 1.000 36.57806 194 SER A N 1
ATOM 1258 C CA . SER A 1 173 ? 70.46900 30.61400 49.19400 1.000 36.24829 194 SER A CA 1
ATOM 1259 C C . SER A 1 173 ? 69.76300 30.50300 50.53600 1.000 43.49323 194 SER A C 1
ATOM 1260 O O . SER A 1 173 ? 70.14100 29.69600 51.39000 1.000 39.38288 194 SER A O 1
ATOM 1263 N N . ASN A 1 174 ? 68.73300 31.32500 50.70500 1.000 32.46487 195 ASN A N 1
ATOM 1264 C CA . ASN A 1 174 ? 67.79600 31.18500 51.80600 1.000 27.60499 195 ASN A CA 1
ATOM 1265 C C . ASN A 1 174 ? 66.61100 30.31400 51.42300 1.000 36.03766 195 ASN A C 1
ATOM 1266 O O . ASN A 1 174 ? 65.67900 30.17200 52.22100 1.000 29.40534 195 ASN A O 1
ATOM 1271 N N . GLY A 1 175 ? 66.62600 29.74500 50.21500 1.000 36.45544 196 GLY A N 1
ATOM 1272 C CA . GLY A 1 175 ? 65.62000 28.79300 49.79000 1.000 35.88260 196 GLY A CA 1
ATOM 1273 C C . GLY A 1 175 ? 66.16800 27.39400 49.58800 1.000 33.75756 196 GLY A C 1
ATOM 1274 O O . GLY A 1 175 ? 67.03400 26.94300 50.34500 1.000 42.40269 196 GLY A O 1
ATOM 1275 N N . ASP A 1 176 ? 65.67100 26.69400 48.56600 1.000 44.93508 197 ASP A N 1
ATOM 1276 C CA . ASP A 1 176 ? 65.99400 25.28800 48.35000 1.000 39.13066 197 ASP A CA 1
ATOM 1277 C C . ASP A 1 176 ? 67.14600 25.05700 47.37900 1.000 42.43002 197 ASP A C 1
ATOM 1278 O O . ASP A 1 176 ? 67.63600 23.92500 47.29000 1.000 38.24831 197 ASP A O 1
ATOM 1283 N N . ALA A 1 177 ? 67.57200 26.07100 46.63400 1.000 42.21271 198 ALA A N 1
ATOM 1284 C CA . ALA A 1 177 ? 68.67600 25.88300 45.70400 1.000 45.27172 198 ALA A CA 1
ATOM 1285 C C . ALA A 1 177 ? 70.00600 25.81900 46.45300 1.000 42.22972 198 ALA A C 1
ATOM 1286 O O . ALA A 1 177 ? 70.11900 26.22400 47.61200 1.000 45.21636 198 ALA A O 1
ATOM 1288 N N . GLY A 1 178 ? 71.02000 25.30400 45.77000 1.000 46.49666 199 GLY A N 1
ATOM 1289 C CA . GLY A 1 178 ? 72.36000 25.33300 46.31600 1.000 46.79237 199 GLY A CA 1
ATOM 1290 C C . GLY A 1 178 ? 72.48300 24.53600 47.60600 1.000 35.06722 199 GLY A C 1
ATOM 1291 O O . GLY A 1 178 ? 71.70800 23.62400 47.89700 1.000 46.98883 199 GLY A O 1
ATOM 1292 N N . ASP A 1 179 ? 73.48500 24.91400 48.39300 1.000 39.46490 200 ASP A N 1
ATOM 1293 C CA . ASP A 1 179 ? 73.79300 24.24900 49.65100 1.000 41.02303 200 ASP A CA 1
ATOM 1294 C C . ASP A 1 179 ? 73.15200 24.92600 50.85400 1.000 42.55726 200 ASP A C 1
ATOM 1295 O O . ASP A 1 179 ? 73.31300 24.43600 51.97600 1.000 51.47023 200 ASP A O 1
ATOM 1300 N N . GLY A 1 180 ? 72.43300 26.02800 50.65200 1.000 45.87938 201 GLY A N 1
ATOM 1301 C CA . GLY A 1 180 ? 71.79000 26.72500 51.74800 1.000 37.31977 201 GLY A CA 1
ATOM 1302 C C . GLY A 1 180 ? 72.51200 27.98300 52.19600 1.000 40.11604 201 GLY A C 1
ATOM 1303 O O . GLY A 1 180 ? 73.17700 28.65800 51.40200 1.000 30.88588 201 GLY A O 1
ATOM 1304 N N . THR A 1 181 ? 72.37000 28.30800 53.47900 1.000 33.31024 202 THR A N 1
ATOM 1305 C CA . THR A 1 181 ? 72.89000 29.54700 54.03900 1.000 37.22350 202 THR A CA 1
ATOM 1306 C C . THR A 1 181 ? 74.33800 29.45600 54.50200 1.000 41.93564 202 THR A C 1
ATOM 1307 O O . THR A 1 181 ? 74.97700 30.49800 54.69400 1.000 38.43354 202 THR A O 1
ATOM 1311 N N . VAL A 1 182 ? 74.86100 28.25200 54.71300 1.000 40.16349 203 VAL A N 1
ATOM 1312 C CA . VAL A 1 182 ? 76.24600 28.05700 55.13000 1.000 42.88624 203 VAL A CA 1
ATOM 1313 C C . VAL A 1 182 ? 76.80900 26.87500 54.35800 1.000 42.60966 203 VAL A C 1
ATOM 1314 O O . VAL A 1 182 ? 76.15800 25.83300 54.23400 1.000 44.42807 203 VAL A O 1
ATOM 1318 N N . THR A 1 183 ? 78.02300 27.03500 53.84000 1.000 43.56669 204 THR A N 1
ATOM 1319 C CA . THR A 1 183 ? 78.63000 25.99000 53.03400 1.000 52.12005 204 THR A CA 1
ATOM 1320 C C . THR A 1 183 ? 80.14100 26.10500 53.10100 1.000 51.52364 204 THR A C 1
ATOM 1321 O O . THR A 1 183 ? 80.69400 27.15700 53.42800 1.000 47.02498 204 THR A O 1
ATOM 1325 N N . ASP A 1 184 ? 80.79900 24.99800 52.77600 1.000 65.34193 205 ASP A N 1
ATOM 1326 C CA . ASP A 1 184 ? 82.24400 24.96000 52.65100 1.000 64.71486 205 ASP A CA 1
ATOM 1327 C C . ASP A 1 184 ? 82.63200 25.25000 51.21100 1.000 49.69017 205 ASP A C 1
ATOM 1328 O O . ASP A 1 184 ? 81.92900 24.86000 50.27500 1.000 70.01860 205 ASP A O 1
ATOM 1333 N N . LEU A 1 185 ? 83.73100 25.97700 51.04500 1.000 47.13996 206 LEU A N 1
ATOM 1334 C CA . LEU A 1 185 ? 84.30900 26.24500 49.72900 1.000 52.72101 206 LEU A CA 1
ATOM 1335 C C . LEU A 1 185 ? 85.81100 26.02600 49.87900 1.000 58.14962 206 LEU A C 1
ATOM 1336 O O . LEU A 1 185 ? 86.52400 26.89900 50.38300 1.000 52.31316 206 LEU A O 1
ATOM 1341 N N . GLY A 1 186 ? 86.28100 24.85500 49.46400 1.000 65.57846 207 GLY A N 1
ATOM 1342 C CA . GLY A 1 186 ? 87.65700 24.49900 49.75200 1.000 68.68271 207 GLY A CA 1
ATOM 1343 C C . GLY A 1 186 ? 87.85100 24.41800 51.25100 1.000 67.65550 207 GLY A C 1
ATOM 1344 O O . GLY A 1 186 ? 87.05700 23.80100 51.97000 1.000 66.28787 207 GLY A O 1
ATOM 1345 N N . ASP A 1 187 ? 88.91900 25.04800 51.73200 1.000 55.78170 208 ASP A N 1
ATOM 1346 C CA . ASP A 1 187 ? 89.21900 25.12300 53.15500 1.000 57.17978 208 ASP A CA 1
ATOM 1347 C C . ASP A 1 187 ? 88.53900 26.29700 53.85700 1.000 62.23449 208 ASP A C 1
ATOM 1348 O O . ASP A 1 187 ? 88.68300 26.43500 55.07600 1.000 61.26164 208 ASP A O 1
ATOM 1353 N N . SER A 1 188 ? 87.81900 27.14800 53.13400 1.000 54.17802 209 SER A N 1
ATOM 1354 C CA . SER A 1 188 ? 87.14000 28.29100 53.72800 1.000 48.23988 209 SER A CA 1
ATOM 1355 C C . SER A 1 188 ? 85.66800 27.96400 53.96900 1.000 49.37280 209 SER A C 1
ATOM 1356 O O . SER A 1 188 ? 85.14200 26.95900 53.48900 1.000 47.84534 209 SER A O 1
ATOM 1359 N N . LYS A 1 189 ? 84.99600 28.84300 54.71300 1.000 43.56381 210 LYS A N 1
ATOM 1360 C CA . LYS A 1 189 ? 83.58600 28.67700 55.04100 1.000 56.30849 210 LYS A CA 1
ATOM 1361 C C . LYS A 1 189 ? 82.84400 29.99100 54.83500 1.000 47.01453 210 LYS A C 1
ATOM 1362 O O . LYS A 1 189 ? 83.32200 31.05600 55.23900 1.000 47.20834 210 LYS A O 1
ATOM 1368 N N . ILE A 1 190 ? 81.65700 29.90400 54.23900 1.000 37.31699 211 ILE A N 1
ATOM 1369 C CA . ILE A 1 190 ? 80.84000 31.06500 53.90100 1.000 38.38266 211 ILE A CA 1
ATOM 1370 C C . ILE A 1 190 ? 79.50700 30.95700 54.63000 1.000 47.92242 211 ILE A C 1
ATOM 1371 O O . ILE A 1 190 ? 78.85100 29.91000 54.57700 1.000 36.46407 211 ILE A O 1
ATOM 1376 N N . SER A 1 191 ? 79.10600 32.04100 55.29800 1.000 38.67327 212 SER A N 1
ATOM 1377 C CA . SER A 1 191 ? 77.90100 32.06000 56.12100 1.000 50.72825 212 SER A CA 1
ATOM 1378 C C . SER A 1 191 ? 77.05100 33.28200 55.79600 1.000 45.38232 212 SER A C 1
ATOM 1379 O O . SER A 1 191 ? 77.52900 34.41700 55.88300 1.000 38.27618 212 SER A O 1
ATOM 1382 N N . TRP A 1 192 ? 75.78500 33.04600 55.45200 1.000 37.42120 213 TRP A N 1
ATOM 1383 C CA . TRP A 1 192 ? 74.85600 34.13200 55.16700 1.000 33.30838 213 TRP A CA 1
ATOM 1384 C C . TRP A 1 192 ? 74.53200 34.91400 56.43400 1.000 35.99672 213 TRP A C 1
ATOM 1385 O O . TRP A 1 192 ? 74.29700 34.33300 57.49600 1.000 44.99757 213 TRP A O 1
ATOM 1396 N N . ASN A 1 193 ? 74.53700 36.24500 56.32400 1.000 33.49667 214 ASN A N 1
ATOM 1397 C CA . ASN A 1 193 ? 74.19400 37.11800 57.44000 1.000 35.58236 214 ASN A CA 1
ATOM 1398 C C . ASN A 1 193 ? 72.87000 37.85500 57.27500 1.000 39.19693 214 ASN A C 1
ATOM 1399 O O . ASN A 1 193 ? 72.44200 38.52500 58.22200 1.000 38.23552 214 ASN A O 1
ATOM 1404 N N . GLY A 1 194 ? 72.21900 37.76000 56.12400 1.000 37.66044 215 GLY A N 1
ATOM 1405 C CA . GLY A 1 194 ? 71.05400 38.56500 55.81300 1.000 34.19229 215 GLY A CA 1
ATOM 1406 C C . GLY A 1 194 ? 71.28200 39.43400 54.58700 1.000 51.88625 215 GLY A C 1
ATOM 1407 O O . GLY A 1 194 ? 72.37800 39.50900 54.03300 1.000 34.98952 215 GLY A O 1
ATOM 1408 N N . ASN A 1 195 ? 70.20300 40.10700 54.17500 1.000 36.57375 216 ASN A N 1
ATOM 1409 C CA . ASN A 1 195 ? 70.18200 40.87100 52.93200 1.000 37.05795 216 ASN A CA 1
ATOM 1410 C C . ASN A 1 195 ? 70.07300 42.37000 53.19500 1.000 37.46794 216 ASN A C 1
ATOM 1411 O O . ASN A 1 195 ? 69.38300 42.80100 54.12400 1.000 34.68496 216 ASN A O 1
ATOM 1416 N N . LEU A 1 196 ? 70.78300 43.14800 52.37600 1.000 38.05405 217 LEU A N 1
ATOM 1417 C CA . LEU A 1 196 ? 70.64500 44.59700 52.29600 1.000 35.89110 217 LEU A CA 1
ATOM 1418 C C . LEU A 1 196 ? 69.69100 44.93900 51.15500 1.000 40.72245 217 LEU A C 1
ATOM 1419 O O . LEU A 1 196 ? 69.76700 44.34800 50.07200 1.000 40.01803 217 LEU A O 1
ATOM 1424 N N . ASP A 1 197 ? 68.79500 45.89500 51.39800 1.000 38.69655 218 ASP A N 1
ATOM 1425 C CA . ASP A 1 197 ? 67.71500 46.20300 50.46600 1.000 28.43570 218 ASP A CA 1
ATOM 1426 C C . ASP A 1 197 ? 68.15400 47.21600 49.41500 1.000 32.24423 218 ASP A C 1
ATOM 1427 O O . ASP A 1 197 ? 68.95300 48.11300 49.69300 1.000 40.30341 218 ASP A O 1
ATOM 1432 N N . LEU A 1 198 ? 67.63900 47.05300 48.19600 1.000 31.53132 219 LEU A N 1
ATOM 1433 C CA . LEU A 1 198 ? 67.94000 47.96100 47.09700 1.000 35.43810 219 LEU A CA 1
ATOM 1434 C C . LEU A 1 198 ? 66.84200 48.98400 46.83800 1.000 29.76359 219 LEU A C 1
ATOM 1435 O O . LEU A 1 198 ? 67.09100 49.96700 46.13300 1.000 46.76677 219 LEU A O 1
ATOM 1440 N N . GLY A 1 199 ? 65.65800 48.80400 47.40800 1.000 34.60559 220 GLY A N 1
ATOM 1441 C CA . GLY A 1 199 ? 64.55700 49.71500 47.18400 1.000 43.43919 220 GLY A CA 1
ATOM 1442 C C . GLY A 1 199 ? 63.64400 49.35100 46.03500 1.000 32.46346 220 GLY A C 1
ATOM 1443 O O . GLY A 1 199 ? 62.66000 50.06300 45.80200 1.000 41.88490 220 GLY A O 1
ATOM 1444 N N . ALA A 1 200 ? 63.94600 48.28800 45.29900 1.000 47.87392 221 ALA A N 1
ATOM 1445 C CA . ALA A 1 200 ? 63.08200 47.85500 44.21100 1.000 37.44423 221 ALA A CA 1
ATOM 1446 C C . ALA A 1 200 ? 61.74600 47.34000 44.74400 1.000 38.54354 221 ALA A C 1
ATOM 1447 O O . ALA A 1 200 ? 61.64800 46.82200 45.86000 1.000 46.08800 221 ALA A O 1
ATOM 1449 N N . SER A 1 201 ? 60.70800 47.49600 43.93300 1.000 40.37370 222 SER A N 1
ATOM 1450 C CA . SER A 1 201 ? 59.35600 47.10800 44.30700 1.000 44.62101 222 SER A CA 1
ATOM 1451 C C . SER A 1 201 ? 59.06400 45.66200 43.90300 1.000 36.53525 222 SER A C 1
ATOM 1452 O O . SER A 1 201 ? 59.75800 45.06900 43.07400 1.000 46.94250 222 SER A O 1
ATOM 1455 N N . GLU A 1 202 ? 58.03500 45.09200 44.53100 1.000 40.92795 223 GLU A N 1
ATOM 1456 C CA . GLU A 1 202 ? 57.45700 43.80200 44.17400 1.000 44.48336 223 GLU A CA 1
ATOM 1457 C C . GLU A 1 202 ? 56.10600 43.99200 43.49600 1.000 46.30439 223 GLU A C 1
ATOM 1458 O O . GLU A 1 202 ? 55.46900 45.04000 43.64300 1.000 39.24172 223 GLU A O 1
ATOM 1464 N N . PRO A 1 203 ? 55.62200 42.99000 42.76300 1.000 48.48535 224 PRO A N 1
ATOM 1465 C CA . PRO A 1 203 ? 54.29600 43.11100 42.14700 1.000 31.23785 224 PRO A CA 1
ATOM 1466 C C . PRO A 1 203 ? 53.20100 43.15000 43.19600 1.000 33.46728 224 PRO A C 1
ATOM 1467 O O . PRO A 1 203 ? 53.35900 42.64900 44.31200 1.000 35.53496 224 PRO A O 1
ATOM 1471 N N . GLU A 1 204 ? 52.07900 43.76500 42.82900 1.000 35.79916 225 GLU A N 1
ATOM 1472 C CA . GLU A 1 204 ? 50.93800 43.89500 43.73100 1.000 34.04934 225 GLU A CA 1
ATOM 1473 C C . GLU A 1 204 ? 50.03300 42.67900 43.55600 1.000 35.75481 225 GLU A C 1
ATOM 1474 O O . GLU A 1 204 ? 49.31400 42.57000 42.55700 1.000 37.51221 225 GLU A O 1
ATOM 1480 N N . ASN A 1 205 ? 50.04900 41.77900 44.54300 1.000 32.06594 226 ASN A N 1
ATOM 1481 C CA . ASN A 1 205 ? 49.26800 40.54700 44.48600 1.000 39.56899 226 ASN A CA 1
ATOM 1482 C C . ASN A 1 205 ? 47.79200 40.75100 44.81400 1.000 38.44458 226 ASN A C 1
ATOM 1483 O O . ASN A 1 205 ? 46.98600 39.85200 44.55200 1.000 42.57932 226 ASN A O 1
ATOM 1488 N N . SER A 1 206 ? 47.42300 41.89200 45.39600 1.000 34.81307 227 SER A N 1
ATOM 1489 C CA . SER A 1 206 ? 46.06000 42.09500 45.87000 1.000 36.06780 227 SER A CA 1
ATOM 1490 C C . SER A 1 206 ? 45.06300 42.38100 44.75400 1.000 43.94865 227 SER A C 1
ATOM 1491 O O . SER A 1 206 ? 43.85600 42.22100 44.97000 1.000 33.53145 227 SER A O 1
ATOM 1494 N N . ARG A 1 207 ? 45.52600 42.82100 43.58300 1.000 35.44594 228 ARG A N 1
ATOM 1495 C CA . ARG A 1 207 ? 44.63800 43.07900 42.45700 1.000 32.66008 228 ARG A CA 1
ATOM 1496 C C . ARG A 1 207 ? 44.33600 41.83300 41.63100 1.000 30.28990 228 ARG A C 1
ATOM 1497 O O . ARG A 1 207 ? 43.53400 41.91500 40.69600 1.000 37.81126 228 ARG A O 1
ATOM 1505 N N . VAL A 1 208 ? 44.96400 40.69600 41.91900 1.000 33.74379 229 VAL A N 1
ATOM 1506 C CA . VAL A 1 208 ? 44.79400 39.49100 41.11800 1.000 34.11268 229 VAL A CA 1
ATOM 1507 C C . VAL A 1 208 ? 44.33900 38.36400 42.03800 1.000 32.73296 229 VAL A C 1
ATOM 1508 O O . VAL A 1 208 ? 44.41400 38.45700 43.26200 1.000 33.84761 229 VAL A O 1
ATOM 1512 N N . ILE A 1 209 ? 43.86000 37.28900 41.41900 1.000 33.04704 230 ILE A N 1
ATOM 1513 C CA . ILE A 1 209 ? 43.36900 36.11800 42.13000 1.000 35.22867 230 ILE A CA 1
ATOM 1514 C C . ILE A 1 209 ? 43.82200 34.87800 41.37100 1.000 39.09691 230 ILE A C 1
ATOM 1515 O O . ILE A 1 209 ? 44.09500 34.92900 40.16800 1.000 35.37917 230 ILE A O 1
ATOM 1520 N N . ALA A 1 210 ? 43.93100 33.76500 42.08700 1.000 29.49198 231 ALA A N 1
ATOM 1521 C CA . ALA A 1 210 ? 44.24000 32.48200 41.47200 1.000 31.50101 231 ALA A CA 1
ATOM 1522 C C . ALA A 1 210 ? 42.95800 31.73400 41.12600 1.000 32.69336 231 ALA A C 1
ATOM 1523 O O . ALA A 1 210 ? 41.99100 31.75000 41.89000 1.000 36.37622 231 ALA A O 1
ATOM 1525 N N . LEU A 1 211 ? 42.96700 31.06200 39.97400 1.000 33.69753 232 LEU A N 1
ATOM 1526 C CA . LEU A 1 211 ? 41.82200 30.31000 39.46500 1.000 34.05401 232 LEU A CA 1
ATOM 1527 C C . LEU A 1 211 ? 42.26700 28.89000 39.15900 1.000 30.07341 232 LEU A C 1
ATOM 1528 O O . LEU A 1 211 ? 43.03700 28.67100 38.22100 1.000 36.73349 232 LEU A O 1
ATOM 1533 N N . TYR A 1 212 ? 41.77100 27.93100 39.93300 1.000 40.54760 233 TYR A N 1
ATOM 1534 C CA . TYR A 1 212 ? 42.18100 26.53800 39.82300 1.000 30.43565 233 TYR A CA 1
ATOM 1535 C C . TYR A 1 212 ? 41.20600 25.77400 38.93200 1.000 49.32923 233 TYR A C 1
ATOM 1536 O O . TYR A 1 212 ? 40.00000 25.74200 39.20500 1.000 35.16273 233 TYR A O 1
ATOM 1545 N N . SER A 1 213 ? 41.73900 25.15600 37.87800 1.000 34.11091 234 SER A N 1
ATOM 1546 C CA . SER A 1 213 ? 40.99800 24.23000 37.03700 1.000 34.98929 234 SER A CA 1
ATOM 1547 C C . SER A 1 213 ? 41.99400 23.44100 36.19900 1.000 44.74383 234 SER A C 1
ATOM 1548 O O . SER A 1 213 ? 42.97900 24.00400 35.71500 1.000 40.79068 234 SER A O 1
ATOM 1551 N N . ASN A 1 214 ? 41.71400 22.14900 36.00200 1.000 39.37515 235 ASN A N 1
ATOM 1552 C CA . ASN A 1 214 ? 42.57600 21.32000 35.16600 1.000 45.07596 235 ASN A CA 1
ATOM 1553 C C . ASN A 1 214 ? 42.54700 21.73000 33.70300 1.000 39.50235 235 ASN A C 1
ATOM 1554 O O . ASN A 1 214 ? 43.36500 21.23100 32.92200 1.000 45.70794 235 ASN A O 1
ATOM 1559 N N . ASP A 1 215 ? 41.62700 22.61200 33.31300 1.000 34.36463 236 ASP A N 1
ATOM 1560 C CA . ASP A 1 215 ? 41.66000 23.18700 31.97500 1.000 41.04079 236 ASP A CA 1
ATOM 1561 C C . ASP A 1 215 ? 42.80300 24.17400 31.78700 1.000 37.20152 236 ASP A C 1
ATOM 1562 O O . ASP A 1 215 ? 43.11700 24.52200 30.64600 1.000 39.65757 236 ASP A O 1
ATOM 1567 N N . PHE A 1 216 ? 43.41300 24.64400 32.86700 1.000 37.55287 237 PHE A N 1
ATOM 1568 C CA . PHE A 1 216 ? 44.43500 25.67600 32.79900 1.000 44.66481 237 PHE A CA 1
ATOM 1569 C C . PHE A 1 216 ? 45.81700 25.05200 32.92900 1.000 38.01944 237 PHE A C 1
ATOM 1570 O O . PHE A 1 216 ? 45.99700 24.01700 33.57800 1.000 45.51125 237 PHE A O 1
ATOM 1578 N N . GLU A 1 217 ? 46.79300 25.68800 32.29200 1.000 42.74411 238 GLU A N 1
ATOM 1579 C CA . GLU A 1 217 ? 48.16100 25.19200 32.33800 1.000 52.23647 238 GLU A CA 1
ATOM 1580 C C . GLU A 1 217 ? 48.62900 25.08800 33.78400 1.000 48.81038 238 GLU A C 1
ATOM 1581 O O . GLU A 1 217 ? 48.49000 26.03400 34.56500 1.000 39.01963 238 GLU A O 1
ATOM 1587 N N . ASN A 1 218 ? 49.15900 23.91800 34.14400 1.000 44.59487 239 ASN A N 1
ATOM 1588 C CA . ASN A 1 218 ? 49.63800 23.59200 35.48500 1.000 32.52672 239 ASN A CA 1
ATOM 1589 C C . ASN A 1 218 ? 48.52500 23.52600 36.51800 1.000 47.73256 239 ASN A C 1
ATOM 1590 O O . ASN A 1 218 ? 48.80800 23.37700 37.71100 1.000 39.96480 239 ASN A O 1
ATOM 1595 N N . GLY A 1 219 ? 47.26600 23.61900 36.10400 1.000 43.64918 240 GLY A N 1
ATOM 1596 C CA . GLY A 1 219 ? 46.15800 23.46100 37.01400 1.000 38.94082 240 GLY A CA 1
ATOM 1597 C C . GLY A 1 219 ? 45.58800 24.74900 37.56200 1.000 45.68887 240 GLY A C 1
ATOM 1598 O O . GLY A 1 219 ? 44.57300 24.69200 38.27000 1.000 35.52761 240 GLY A O 1
ATOM 1599 N N . TRP A 1 220 ? 46.20000 25.90000 37.27800 1.000 38.61779 241 TRP A N 1
ATOM 1600 C CA . TRP A 1 220 ? 45.61000 27.16100 37.71000 1.000 36.13378 241 TRP A CA 1
ATOM 1601 C C . TRP A 1 220 ? 46.15600 28.31700 36.88400 1.000 40.51837 241 TRP A C 1
ATOM 1602 O O . TRP A 1 220 ? 47.11700 28.18000 36.12300 1.000 34.75969 241 TRP A O 1
ATOM 1613 N N . ARG A 1 221 ? 45.48900 29.46100 37.03600 1.000 43.08072 242 ARG A N 1
ATOM 1614 C CA . ARG A 1 221 ? 45.70100 30.64400 36.21900 1.000 35.41866 242 ARG A CA 1
ATOM 1615 C C . ARG A 1 221 ? 45.52500 31.87100 37.10200 1.000 39.68923 242 ARG A C 1
ATOM 1616 O O . ARG A 1 221 ? 44.79800 31.83300 38.09800 1.000 30.43785 242 ARG A O 1
ATOM 1624 N N . ILE A 1 222 ? 46.18400 32.96200 36.72000 1.000 36.20751 243 ILE A N 1
ATOM 1625 C CA . ILE A 1 222 ? 46.05900 34.23400 37.42400 1.000 27.64091 243 ILE A CA 1
ATOM 1626 C C . ILE A 1 222 ? 44.92600 35.02600 36.78900 1.000 39.69510 243 ILE A C 1
ATOM 1627 O O . ILE A 1 222 ? 44.96900 35.32900 35.59200 1.000 43.61123 243 ILE A O 1
ATOM 1632 N N . GLY A 1 223 ? 43.91400 35.36800 37.59100 1.000 30.78681 244 GLY A N 1
ATOM 1633 C CA . GLY A 1 223 ? 42.79200 36.16000 37.14300 1.000 29.06860 244 GLY A CA 1
ATOM 1634 C C . GLY A 1 223 ? 42.76800 37.53700 37.79700 1.000 33.31205 244 GLY A C 1
ATOM 1635 O O . GLY A 1 223 ? 43.53200 37.84100 38.70900 1.000 39.74064 244 GLY A O 1
ATOM 1636 N N . ASN A 1 224 ? 41.86300 38.37400 37.29300 1.000 34.28787 245 ASN A N 1
ATOM 1637 C CA . ASN A 1 224 ? 41.63000 39.71500 37.82300 1.000 30.81467 245 ASN A CA 1
ATOM 1638 C C . ASN A 1 224 ? 40.64500 39.64800 38.98300 1.000 30.01596 245 ASN A C 1
ATOM 1639 O O . ASN A 1 224 ? 39.55400 39.08600 38.84500 1.000 37.59864 245 ASN A O 1
ATOM 1644 N N . LYS A 1 225 ? 41.02800 40.22700 40.12300 1.000 32.07786 246 LYS A N 1
ATOM 1645 C CA . LYS A 1 225 ? 40.19600 40.11200 41.31700 1.000 38.08017 246 LYS A CA 1
ATOM 1646 C C . LYS A 1 225 ? 38.88600 40.88600 41.18100 1.000 35.52154 246 LYS A C 1
ATOM 1647 O O . LYS A 1 225 ? 37.85900 40.44100 41.70100 1.000 36.24450 246 LYS A O 1
ATOM 1653 N N . GLN A 1 226 ? 38.90000 42.03800 40.50000 1.000 36.49412 247 GLN A N 1
ATOM 1654 C CA . GLN A 1 226 ? 37.68000 42.83200 40.34100 1.000 44.91279 247 GLN A CA 1
ATOM 1655 C C . GLN A 1 226 ? 36.61200 42.06100 39.57300 1.000 34.76947 247 GLN A C 1
ATOM 1656 O O . GLN A 1 226 ? 35.43000 42.08300 39.94200 1.000 49.10928 247 GLN A O 1
ATOM 1662 N N . SER A 1 227 ? 37.00700 41.38800 38.49000 1.000 36.08128 248 SER A N 1
ATOM 1663 C CA . SER A 1 227 ? 36.04800 40.61200 37.71400 1.000 41.05357 248 SER A CA 1
ATOM 1664 C C . SER A 1 227 ? 35.42800 39.52000 38.56900 1.000 33.77440 248 SER A C 1
ATOM 1665 O O . SER A 1 227 ? 34.21100 39.29900 38.53000 1.000 35.31355 248 SER A O 1
ATOM 1668 N N . TYR A 1 228 ? 36.25100 38.83100 39.36100 1.000 36.34859 249 TYR A N 1
ATOM 1669 C CA . TYR A 1 228 ? 35.70700 37.80500 40.23800 1.000 47.30704 249 TYR A CA 1
ATOM 1670 C C . TYR A 1 228 ? 34.75800 38.40500 41.26300 1.000 40.15116 249 TYR A C 1
ATOM 1671 O O . TYR A 1 228 ? 33.72300 37.80900 41.57700 1.000 36.64495 249 TYR A O 1
ATOM 1680 N N . GLU A 1 229 ? 35.11200 39.56400 41.82400 1.000 36.33613 250 GLU A N 1
ATOM 1681 C CA . GLU A 1 229 ? 34.24500 40.19900 42.81000 1.000 33.27377 250 GLU A CA 1
ATOM 1682 C C . GLU A 1 229 ? 32.88200 40.49700 42.20600 1.000 38.37417 250 GLU A C 1
ATOM 1683 O O . GLU A 1 229 ? 31.84500 40.25800 42.83400 1.000 36.67739 250 GLU A O 1
ATOM 1689 N N . ASP A 1 230 ? 32.86900 41.04700 40.99100 1.000 30.03142 251 ASP A N 1
ATOM 1690 C CA . ASP A 1 230 ? 31.59800 41.37300 40.35700 1.000 33.69949 251 ASP A CA 1
ATOM 1691 C C . ASP A 1 230 ? 30.79200 40.11100 40.09000 1.000 42.74582 251 ASP A C 1
ATOM 1692 O O . ASP A 1 230 ? 29.56900 40.09200 40.29200 1.000 36.14836 251 ASP A O 1
ATOM 1697 N N . TYR A 1 231 ? 31.46100 39.03100 39.66900 1.000 31.08690 252 TYR A N 1
ATOM 1698 C CA . TYR A 1 231 ? 30.75300 37.76400 39.51200 1.000 37.35715 252 TYR A CA 1
ATOM 1699 C C . TYR A 1 231 ? 30.11700 37.33000 40.82900 1.000 36.58252 252 TYR A C 1
ATOM 1700 O O . TYR A 1 231 ? 28.94800 36.92600 40.86900 1.000 37.52085 252 TYR A O 1
ATOM 1709 N N . LYS A 1 232 ? 30.88200 37.39200 41.91700 1.000 40.26003 253 LYS A N 1
ATOM 1710 C CA . LYS A 1 232 ? 30.36700 36.92800 43.20100 1.000 47.85760 253 LYS A CA 1
ATOM 1711 C C . LYS A 1 232 ? 29.19200 37.77500 43.66100 1.000 36.43575 253 LYS A C 1
ATOM 1712 O O . LYS A 1 232 ? 28.19500 37.24800 44.16700 1.000 45.32664 253 LYS A O 1
ATOM 1718 N N . THR A 1 233 ? 29.30800 39.09500 43.51900 1.000 40.01541 254 THR A N 1
ATOM 1719 C CA . THR A 1 233 ? 28.20700 39.98200 43.86700 1.000 44.84950 254 THR A CA 1
ATOM 1720 C C . THR A 1 233 ? 26.96100 39.60900 43.08300 1.000 41.46264 254 THR A C 1
ATOM 1721 O O . THR A 1 233 ? 25.88300 39.43200 43.65500 1.000 40.95780 254 THR A O 1
ATOM 1725 N N . PHE A 1 234 ? 27.10700 39.42700 41.77000 1.000 46.90097 255 PHE A N 1
ATOM 1726 C CA . PHE A 1 234 ? 25.94800 39.12400 40.94900 1.000 40.82445 255 PHE A CA 1
ATOM 1727 C C . PHE A 1 234 ? 25.29200 37.82600 41.38500 1.000 39.47425 255 PHE A C 1
ATOM 1728 O O . PHE A 1 234 ? 24.08300 37.78400 41.63700 1.000 43.09722 255 PHE A O 1
ATOM 1736 N N . ILE A 1 235 ? 26.07300 36.75000 41.47800 1.000 41.63324 256 ILE A N 1
ATOM 1737 C CA . ILE A 1 235 ? 25.46600 35.44000 41.68000 1.000 32.58523 256 ILE A CA 1
ATOM 1738 C C . ILE A 1 235 ? 24.90500 35.30800 43.09100 1.000 43.54033 256 ILE A C 1
ATOM 1739 O O . ILE A 1 235 ? 23.85900 34.67900 43.29000 1.000 39.07193 256 ILE A O 1
ATOM 1744 N N . GLY A 1 236 ? 25.58700 35.86200 44.09500 1.000 39.02468 257 GLY A N 1
ATOM 1745 C CA . GLY A 1 236 ? 25.18700 35.59400 45.46300 1.000 45.88427 257 GLY A CA 1
ATOM 1746 C C . GLY A 1 236 ? 24.50600 36.73000 46.19500 1.000 44.81285 257 GLY A C 1
ATOM 1747 O O . GLY A 1 236 ? 24.03000 36.53900 47.31700 1.000 57.31160 257 GLY A O 1
ATOM 1748 N N . GLY A 1 237 ? 24.43900 37.90800 45.58500 1.000 38.60242 258 GLY A N 1
ATOM 1749 C CA . GLY A 1 237 ? 23.92100 39.07500 46.27100 1.000 39.16881 258 GLY A CA 1
ATOM 1750 C C . GLY A 1 237 ? 22.46700 39.36200 45.97000 1.000 42.23431 258 GLY A C 1
ATOM 1751 O O . GLY A 1 237 ? 21.87400 40.24900 46.59100 1.000 53.21012 258 GLY A O 1
ATOM 1752 N N . GLY A 1 238 ? 21.88300 38.63600 45.01900 1.000 44.78426 259 GLY A N 1
ATOM 1753 C CA . GLY A 1 238 ? 20.47100 38.80500 44.74800 1.000 47.88359 259 GLY A CA 1
ATOM 1754 C C . GLY A 1 238 ? 20.14600 39.11400 43.30600 1.000 40.19355 259 GLY A C 1
ATOM 1755 O O . GLY A 1 238 ? 18.99300 38.97400 42.88600 1.000 37.49398 259 GLY A O 1
ATOM 1756 N N . ASP A 1 239 ? 21.13900 39.56900 42.53900 1.000 37.01654 260 ASP A N 1
ATOM 1757 C CA . ASP A 1 239 ? 20.86500 39.96600 41.16000 1.000 40.95597 260 ASP A CA 1
ATOM 1758 C C . ASP A 1 239 ? 20.44700 38.76800 40.30900 1.000 43.79082 260 ASP A C 1
ATOM 1759 O O . ASP A 1 239 ? 19.53900 38.87700 39.47100 1.000 45.64322 260 ASP A O 1
ATOM 1764 N N . ALA A 1 240 ? 21.09500 37.61500 40.50300 1.000 34.17027 261 ALA A N 1
ATOM 1765 C CA . ALA A 1 240 ? 20.67300 36.40900 39.79300 1.000 42.75912 261 ALA A CA 1
ATOM 1766 C C . ALA A 1 240 ? 19.25100 36.00400 40.18800 1.000 33.24930 261 ALA A C 1
ATOM 1767 O O . ALA A 1 240 ? 18.42100 35.65300 39.33100 1.000 38.69139 261 ALA A O 1
ATOM 1769 N N . TYR A 1 241 ? 18.94500 36.06600 41.48300 1.000 35.89577 262 TYR A N 1
ATOM 1770 C CA . TYR A 1 241 ? 17.58600 35.79000 41.92900 1.000 36.48595 262 TYR A CA 1
ATOM 1771 C C . TYR A 1 241 ? 16.60400 36.76700 41.29800 1.000 47.16414 262 TYR A C 1
ATOM 1772 O O . TYR A 1 241 ? 15.48900 36.38800 40.90500 1.000 45.80062 262 TYR A O 1
ATOM 1781 N N . ASP A 1 242 ? 17.00600 38.03600 41.18500 1.000 42.92193 263 ASP A N 1
ATOM 1782 C CA . ASP A 1 242 ? 16.15400 39.00700 40.51300 1.000 42.39105 263 ASP A CA 1
ATOM 1783 C C . ASP A 1 242 ? 15.92700 38.61800 39.06200 1.000 52.69639 263 ASP A C 1
ATOM 1784 O O . ASP A 1 242 ? 14.85900 38.89300 38.51000 1.000 49.96618 263 ASP A O 1
ATOM 1789 N N . LEU A 1 243 ? 16.91000 37.98300 38.42200 1.000 41.42388 264 LEU A N 1
ATOM 1790 C CA . LEU A 1 243 ? 16.66500 37.46900 37.07900 1.000 42.40534 264 LEU A CA 1
ATOM 1791 C C . LEU A 1 243 ? 15.58600 36.39800 37.10000 1.000 47.41908 264 LEU A C 1
ATOM 1792 O O . LEU A 1 243 ? 14.78100 36.29700 36.17100 1.000 36.11829 264 LEU A O 1
ATOM 1797 N N . LEU A 1 244 ? 15.57900 35.55600 38.13200 1.000 47.56270 265 LEU A N 1
ATOM 1798 C CA . LEU A 1 244 ? 14.49300 34.57700 38.22600 1.000 39.69229 265 LEU A CA 1
ATOM 1799 C C . LEU A 1 244 ? 13.13600 35.27700 38.33800 1.000 49.11815 265 LEU A C 1
ATOM 1800 O O . LEU A 1 244 ? 12.15600 34.87000 37.70000 1.000 39.52418 265 LEU A O 1
ATOM 1805 N N . ILE A 1 245 ? 13.06000 36.33500 39.14500 1.000 44.38647 266 ILE A N 1
ATOM 1806 C CA . ILE A 1 245 ? 11.79600 37.06700 39.26000 1.000 47.35820 266 ILE A CA 1
ATOM 1807 C C . ILE A 1 245 ? 11.41700 37.69900 37.92300 1.000 56.05703 266 ILE A C 1
ATOM 1808 O O . ILE A 1 245 ? 10.24000 37.71100 37.53700 1.000 52.47580 266 ILE A O 1
ATOM 1813 N N . ASP A 1 246 ? 12.39700 38.26200 37.21200 1.000 43.88437 267 ASP A N 1
ATOM 1814 C CA . ASP A 1 246 ? 12.12200 38.89300 35.92300 1.000 40.72588 267 ASP A CA 1
ATOM 1815 C C . ASP A 1 246 ? 11.65200 37.86800 34.89600 1.000 45.84394 267 ASP A C 1
ATOM 1816 O O . ASP A 1 246 ? 10.77600 38.15400 34.07400 1.000 42.59321 267 ASP A O 1
ATOM 1821 N N . TRP A 1 247 ? 12.25400 36.68100 34.90500 1.000 37.91754 268 TRP A N 1
ATOM 1822 C CA . TRP A 1 247 ? 11.80700 35.60700 34.02900 1.000 43.35502 268 TRP A CA 1
ATOM 1823 C C . TRP A 1 247 ? 10.37900 35.19900 34.35900 1.000 52.70744 268 TRP A C 1
ATOM 1824 O O . TRP A 1 247 ? 9.55500 34.99400 33.46100 1.000 45.48845 268 TRP A O 1
ATOM 1835 N N . GLN A 1 248 ? 10.07200 35.08200 35.65100 1.000 53.07390 269 GLN A N 1
ATOM 1836 C CA . GLN A 1 248 ? 8.71500 34.76400 36.07600 1.000 51.48371 269 GLN A CA 1
ATOM 1837 C C . GLN A 1 248 ? 7.72900 35.83400 35.61900 1.000 58.71840 269 GLN A C 1
ATOM 1838 O O . GLN A 1 248 ? 6.59900 35.52100 35.22700 1.000 48.27843 269 GLN A O 1
ATOM 1844 N N . ASP A 1 249 ? 8.14100 37.10200 35.66300 1.000 57.15454 270 ASP A N 1
ATOM 1845 C CA . ASP A 1 249 ? 7.27800 38.22300 35.30700 1.000 47.27768 270 ASP A CA 1
ATOM 1846 C C . ASP A 1 249 ? 7.03300 38.35300 33.81000 1.000 47.46848 270 ASP A C 1
ATOM 1847 O O . ASP A 1 249 ? 6.13000 39.09600 33.41700 1.000 58.95466 270 ASP A O 1
ATOM 1852 N N . GLY A 1 250 ? 7.81100 37.67700 32.97100 1.000 55.25156 271 GLY A N 1
ATOM 1853 C CA . GLY A 1 250 ? 7.73500 37.88400 31.54100 1.000 45.83909 271 GLY A CA 1
ATOM 1854 C C . GLY A 1 250 ? 8.63800 38.97700 31.01400 1.000 46.07873 271 GLY A C 1
ATOM 1855 O O . GLY A 1 250 ? 8.67500 39.19500 29.79700 1.000 63.42051 271 GLY A O 1
ATOM 1856 N N . THR A 1 251 ? 9.37700 39.66400 31.88500 1.000 52.72938 272 THR A N 1
ATOM 1857 C CA . THR A 1 251 ? 10.32500 40.66900 31.42000 1.000 50.15325 272 THR A CA 1
ATOM 1858 C C . THR A 1 251 ? 11.38500 40.04500 30.52100 1.000 56.66431 272 THR A C 1
ATOM 1859 O O . THR A 1 251 ? 11.79500 40.64700 29.52200 1.000 52.23872 272 THR A O 1
ATOM 1863 N N . TYR A 1 252 ? 11.84300 38.83900 30.86600 1.000 39.95456 273 TYR A N 1
ATOM 1864 C CA . TYR A 1 252 ? 12.81200 38.09700 30.07300 1.000 62.03988 273 TYR A CA 1
ATOM 1865 C C . TYR A 1 252 ? 12.26700 36.71700 29.74600 1.000 40.98395 273 TYR A C 1
ATOM 1866 O O . TYR A 1 252 ? 11.45600 36.15800 30.48700 1.000 54.58822 273 TYR A O 1
ATOM 1875 N N . THR A 1 253 ? 12.75400 36.15800 28.65000 1.000 42.97415 274 THR A N 1
ATOM 1876 C CA . THR A 1 253 ? 12.54900 34.74900 28.36100 1.000 52.62804 274 THR A CA 1
ATOM 1877 C C . THR A 1 253 ? 13.68800 33.91900 28.95500 1.000 54.47028 274 THR A C 1
ATOM 1878 O O . THR A 1 253 ? 14.75300 34.43600 29.30900 1.000 45.49508 274 THR A O 1
ATOM 1882 N N . ALA A 1 254 ? 13.45500 32.60900 29.05900 1.000 41.80375 275 ALA A N 1
ATOM 1883 C CA . ALA A 1 254 ? 14.50000 31.72200 29.56300 1.000 49.85324 275 ALA A CA 1
ATOM 1884 C C . ALA A 1 254 ? 15.73400 31.76000 28.66700 1.000 59.17054 275 ALA A C 1
ATOM 1885 O O . ALA A 1 254 ? 16.87200 31.78800 29.15900 1.000 54.72207 275 ALA A O 1
ATOM 1887 N N . SER A 1 255 ? 15.52600 31.76400 27.34800 1.000 55.93854 276 SER A N 1
ATOM 1888 C CA . SER A 1 255 ? 16.65200 31.83400 26.42300 1.000 60.34735 276 SER A CA 1
ATOM 1889 C C . SER A 1 255 ? 17.42900 33.13200 26.60000 1.000 56.27955 276 SER A C 1
ATOM 1890 O O . SER A 1 255 ? 18.66400 33.12700 26.58800 1.000 46.12684 276 SER A O 1
ATOM 1893 N N . GLU A 1 256 ? 16.72400 34.25500 26.76200 1.000 52.44773 277 GLU A N 1
ATOM 1894 C CA . GLU A 1 256 ? 17.40600 35.52600 26.98000 1.000 52.19864 277 GLU A CA 1
ATOM 1895 C C . GLU A 1 256 ? 18.26200 35.47500 28.24000 1.000 53.83939 277 GLU A C 1
ATOM 1896 O O . GLU A 1 256 ? 19.43800 35.86000 28.22000 1.000 49.28189 277 GLU A O 1
ATOM 1902 N N . VAL A 1 257 ? 17.68800 34.97700 29.34200 1.000 40.89454 278 VAL A N 1
ATOM 1903 C CA . VAL A 1 257 ? 18.43100 34.86000 30.59500 1.000 45.72941 278 VAL A CA 1
ATOM 1904 C C . VAL A 1 257 ? 19.71200 34.06600 30.36800 1.000 51.74703 278 VAL A C 1
ATOM 1905 O O . VAL A 1 257 ? 20.82700 34.56500 30.57700 1.000 53.64204 278 VAL A O 1
ATOM 1909 N N . GLU A 1 258 ? 19.56200 32.84000 29.86000 1.000 46.93789 279 GLU A N 1
ATOM 1910 C CA . GLU A 1 258 ? 20.70800 31.94900 29.71900 1.000 56.48290 279 GLU A CA 1
ATOM 1911 C C . GLU A 1 258 ? 21.76300 32.52900 28.78600 1.000 53.11081 279 GLU A C 1
ATOM 1912 O O . GLU A 1 258 ? 22.96200 32.46500 29.08000 1.000 60.33828 279 GLU A O 1
ATOM 1918 N N . ASP A 1 259 ? 21.34400 33.10200 27.65700 1.000 47.78608 280 ASP A N 1
ATOM 1919 C CA . ASP A 1 259 ? 22.29900 33.43000 26.60900 1.000 55.87708 280 ASP A CA 1
ATOM 1920 C C . ASP A 1 259 ? 22.96200 34.77800 26.82700 1.000 56.11719 280 ASP A C 1
ATOM 1921 O O . ASP A 1 259 ? 24.10200 34.97300 26.39100 1.000 70.28295 280 ASP A O 1
ATOM 1926 N N . GLU A 1 260 ? 22.29700 35.71000 27.51200 1.000 51.91321 281 GLU A N 1
ATOM 1927 C CA . GLU A 1 260 ? 22.77500 37.07700 27.55600 1.000 58.09049 281 GLU A CA 1
ATOM 1928 C C . GLU A 1 260 ? 22.96800 37.64100 28.95500 1.000 54.65797 281 GLU A C 1
ATOM 1929 O O . GLU A 1 260 ? 23.59800 38.69500 29.07600 1.000 59.48785 281 GLU A O 1
ATOM 1935 N N . LEU A 1 261 ? 22.44200 37.00900 30.00500 1.000 46.36125 282 LEU A N 1
ATOM 1936 C CA . LEU A 1 261 ? 22.40600 37.66300 31.30600 1.000 47.28603 282 LEU A CA 1
ATOM 1937 C C . LEU A 1 261 ? 23.16700 36.91600 32.38600 1.000 52.74642 282 LEU A C 1
ATOM 1938 O O . LEU A 1 261 ? 23.97200 37.52300 33.10600 1.000 43.43454 282 LEU A O 1
ATOM 1943 N N . VAL A 1 262 ? 22.94500 35.61300 32.52100 1.000 39.67359 283 VAL A N 1
ATOM 1944 C CA . VAL A 1 262 ? 23.27000 34.97200 33.78600 1.000 42.22014 283 VAL A CA 1
ATOM 1945 C C . VAL A 1 262 ? 24.75200 34.60400 33.89600 1.000 39.74920 283 VAL A C 1
ATOM 1946 O O . VAL A 1 262 ? 25.30500 34.62400 35.00000 1.000 38.49016 283 VAL A O 1
ATOM 1950 N N . ASN A 1 263 ? 25.41700 34.26300 32.78700 1.000 38.34874 284 ASN A N 1
ATOM 1951 C CA . ASN A 1 263 ? 26.78400 33.74500 32.82200 1.000 48.99451 284 ASN A CA 1
ATOM 1952 C C . ASN A 1 263 ? 27.84000 34.73700 32.34600 1.000 43.22215 284 ASN A C 1
ATOM 1953 O O . ASN A 1 263 ? 29.02300 34.37100 32.26400 1.000 46.43422 284 ASN A O 1
ATOM 1958 N N . THR A 1 264 ? 27.45400 35.97900 32.04600 1.000 48.14809 285 THR A N 1
ATOM 1959 C CA . THR A 1 264 ? 28.41300 36.95200 31.52900 1.000 48.42958 285 THR A CA 1
ATOM 1960 C C . THR A 1 264 ? 29.54400 37.18100 32.52200 1.000 52.65118 285 THR A C 1
ATOM 1961 O O . THR A 1 264 ? 30.73000 37.17100 32.15900 1.000 39.05258 285 THR A O 1
ATOM 1965 N N . ASP A 1 265 ? 29.19200 37.39200 33.78800 1.000 46.95840 286 ASP A N 1
ATOM 1966 C CA . ASP A 1 265 ? 30.20600 37.68200 34.79000 1.000 44.80516 286 ASP A CA 1
ATOM 1967 C C . ASP A 1 265 ? 31.12900 36.49000 35.00200 1.000 47.97372 286 ASP A C 1
ATOM 1968 O O . ASP A 1 265 ? 32.34500 36.65800 35.09400 1.000 43.01845 286 ASP A O 1
ATOM 1973 N N . ALA A 1 266 ? 30.57900 35.27700 35.06000 1.000 34.52636 287 ALA A N 1
ATOM 1974 C CA . ALA A 1 266 ? 31.42300 34.10400 35.25200 1.000 38.30347 287 ALA A CA 1
ATOM 1975 C C . ALA A 1 266 ? 32.42700 33.97100 34.11400 1.000 43.75861 287 ALA A C 1
ATOM 1976 O O . ALA A 1 266 ? 33.64100 33.80700 34.33800 1.000 47.20917 287 ALA A O 1
ATOM 1978 N N . ASN A 1 267 ? 31.93300 34.09700 32.87800 1.000 39.04329 288 ASN A N 1
ATOM 1979 C CA . ASN A 1 267 ? 32.78900 33.90700 31.71900 1.000 48.54080 288 ASN A CA 1
ATOM 1980 C C . ASN A 1 267 ? 33.85200 34.99400 31.62900 1.000 42.85634 288 ASN A C 1
ATOM 1981 O O . ASN A 1 267 ? 34.97400 34.72200 31.19600 1.000 49.27283 288 ASN A O 1
ATOM 1986 N N . GLN A 1 268 ? 33.52600 36.22700 32.02600 1.000 43.97585 289 GLN A N 1
ATOM 1987 C CA . GLN A 1 268 ? 34.55900 37.25500 32.09100 1.000 46.59978 289 GLN A CA 1
ATOM 1988 C C . GLN A 1 268 ? 35.54400 36.95800 33.21600 1.000 50.70468 289 GLN A C 1
ATOM 1989 O O . GLN A 1 268 ? 36.75200 37.18600 33.07600 1.000 45.62363 289 GLN A O 1
ATOM 1995 N N . ALA A 1 269 ? 35.04500 36.42400 34.33000 1.000 37.48831 290 ALA A N 1
ATOM 1996 C CA . ALA A 1 269 ? 35.86400 36.27200 35.51900 1.000 36.75827 290 ALA A CA 1
ATOM 1997 C C . ALA A 1 269 ? 36.96800 35.24900 35.32300 1.000 41.86053 290 ALA A C 1
ATOM 1998 O O . ALA A 1 269 ? 38.05300 35.40600 35.89400 1.000 46.65496 290 ALA A O 1
ATOM 2000 N N . VAL A 1 270 ? 36.73400 34.20300 34.52300 1.000 45.03235 291 VAL A N 1
ATOM 2001 C CA . VAL A 1 270 ? 37.79700 33.20500 34.36500 1.000 46.58534 291 VAL A CA 1
ATOM 2002 C C . VAL A 1 270 ? 38.87200 33.60600 33.36300 1.000 44.60739 291 VAL A C 1
ATOM 2003 O O . VAL A 1 270 ? 39.82800 32.84400 33.16900 1.000 46.41307 291 VAL A O 1
ATOM 2007 N N . GLU A 1 271 ? 38.76300 34.76700 32.72200 1.000 32.07173 292 GLU A N 1
ATOM 2008 C CA . GLU A 1 271 ? 39.82200 35.21600 31.82600 1.000 40.78927 292 GLU A CA 1
ATOM 2009 C C . GLU A 1 271 ? 41.10000 35.54600 32.60100 1.000 53.05833 292 GLU A C 1
ATOM 2010 O O . GLU A 1 271 ? 41.06100 35.99400 33.75100 1.000 37.22467 292 GLU A O 1
ATOM 2016 N N . GLU A 1 272 ? 42.24500 35.30200 31.96200 1.000 40.35378 293 GLU A N 1
ATOM 2017 C CA . GLU A 1 272 ? 43.52500 35.64200 32.57200 1.000 52.13319 293 GLU A CA 1
ATOM 2018 C C . GLU A 1 272 ? 43.70100 37.15300 32.64900 1.000 33.93228 293 GLU A C 1
ATOM 2019 O O . GLU A 1 272 ? 43.30200 37.89000 31.74300 1.000 42.18836 293 GLU A O 1
ATOM 2025 N N . ALA A 1 273 ? 44.32500 37.61100 33.73200 1.000 39.31310 294 ALA A N 1
ATOM 2026 C CA . ALA A 1 273 ? 44.59500 39.03400 33.89900 1.000 42.23281 294 ALA A CA 1
ATOM 2027 C C . ALA A 1 273 ? 45.49100 39.54800 32.77900 1.000 40.10021 294 ALA A C 1
ATOM 2028 O O . ALA A 1 273 ? 46.38800 38.84600 32.30700 1.000 39.27038 294 ALA A O 1
ATOM 2030 N N . SER A 1 274 ? 45.24700 40.78400 32.35600 1.000 40.65821 295 SER A N 1
ATOM 2031 C CA . SER A 1 274 ? 46.06100 41.37900 31.30700 1.000 45.81032 295 SER A CA 1
ATOM 2032 C C . SER A 1 274 ? 47.44700 41.72500 31.84000 1.000 48.91048 295 SER A C 1
ATOM 2033 O O . SER A 1 274 ? 47.63900 41.94800 33.03700 1.000 48.05329 295 SER A O 1
ATOM 2036 N N . SER A 1 275 ? 48.42400 41.75500 30.93000 1.000 43.06823 296 SER A N 1
ATOM 2037 C CA . SER A 1 275 ? 49.79400 42.07100 31.31900 1.000 54.52072 296 SER A CA 1
ATOM 2038 C C . SER A 1 275 ? 49.90700 43.48000 31.88100 1.000 52.81073 296 SER A C 1
ATOM 2039 O O . SER A 1 275 ? 50.76200 43.73900 32.73600 1.000 44.91726 296 SER A O 1
ATOM 2042 N N . SER A 1 276 ? 49.07400 44.40600 31.40200 1.000 46.10115 297 SER A N 1
ATOM 2043 C CA . SER A 1 276 ? 49.08600 45.75700 31.95100 1.000 51.68148 297 SER A CA 1
ATOM 2044 C C . SER A 1 276 ? 48.58500 45.77400 33.38800 1.000 48.44486 297 SER A C 1
ATOM 2045 O O . SER A 1 276 ? 48.96500 46.65200 34.17100 1.000 51.10563 297 SER A O 1
ATOM 2048 N N . THR A 1 277 ? 47.72200 44.82700 33.74600 1.000 45.75439 298 THR A N 1
ATOM 2049 C CA . THR A 1 277 ? 47.17700 44.79800 35.09600 1.000 31.49707 298 THR A CA 1
ATOM 2050 C C . THR A 1 277 ? 48.24000 44.41200 36.12200 1.000 44.43887 298 THR A C 1
ATOM 2051 O O . THR A 1 277 ? 48.26800 44.96900 37.22500 1.000 37.86388 298 THR A O 1
ATOM 2055 N N . THR A 1 278 ? 49.11800 43.46400 35.79000 1.000 41.85248 299 THR A N 1
ATOM 2056 C CA . THR A 1 278 ? 50.03900 42.92400 36.78200 1.000 41.21002 299 THR A CA 1
ATOM 2057 C C . THR A 1 278 ? 51.34100 42.48800 36.12000 1.000 43.28133 299 THR A C 1
ATOM 2058 O O . THR A 1 278 ? 51.33600 41.93100 35.02000 1.000 37.49276 299 THR A O 1
ATOM 2062 N N . ASP A 1 279 ? 52.45500 42.72700 36.81600 1.000 35.94218 300 ASP A N 1
ATOM 2063 C CA . ASP A 1 279 ? 53.74400 42.20200 36.38700 1.000 47.24492 300 ASP A CA 1
ATOM 2064 C C . ASP A 1 279 ? 53.80400 40.68300 36.48300 1.000 49.07951 300 ASP A C 1
ATOM 2065 O O . ASP A 1 279 ? 54.74400 40.07700 35.95500 1.000 45.03400 300 ASP A O 1
ATOM 2070 N N . LEU A 1 280 ? 52.84200 40.06000 37.16700 1.000 42.89437 301 LEU A N 1
ATOM 2071 C CA . LEU A 1 280 ? 52.82100 38.60900 37.29600 1.000 42.06456 301 LEU A CA 1
ATOM 2072 C C . LEU A 1 280 ? 52.38900 37.90500 36.02100 1.000 34.10667 301 LEU A C 1
ATOM 2073 O O . LEU A 1 280 ? 52.42800 36.67200 35.97600 1.000 47.28286 301 LEU A O 1
ATOM 2078 N N . VAL A 1 281 ? 51.95200 38.63900 35.00400 1.000 38.01295 302 VAL A N 1
ATOM 2079 C CA . VAL A 1 281 ? 51.60100 38.06600 33.71100 1.000 42.66118 302 VAL A CA 1
ATOM 2080 C C . VAL A 1 281 ? 52.47900 38.71700 32.65200 1.000 46.54570 302 VAL A C 1
ATOM 2081 O O . VAL A 1 281 ? 52.56100 39.94800 32.57600 1.000 46.02846 302 VAL A O 1
ATOM 2085 N N . ASN A 1 282 ? 53.15200 37.89600 31.85600 1.000 49.21480 303 ASN A N 1
ATOM 2086 C CA . ASN A 1 282 ? 54.11900 38.40700 30.89600 1.000 59.35505 303 ASN A CA 1
ATOM 2087 C C . ASN A 1 282 ? 53.39700 38.92800 29.66100 1.000 72.74965 303 ASN A C 1
ATOM 2088 O O . ASN A 1 282 ? 52.54200 38.24000 29.09400 1.000 65.13877 303 ASN A O 1
ATOM 2093 N N . ALA A 1 283 ? 53.74300 40.14500 29.24300 1.000 80.96099 304 ALA A N 1
ATOM 2094 C CA . ALA A 1 283 ? 53.25100 40.64400 27.96400 1.000 97.62742 304 ALA A CA 1
ATOM 2095 C C . ALA A 1 283 ? 53.90100 39.88500 26.81400 1.000 88.75468 304 ALA A C 1
ATOM 2096 O O . ALA A 1 283 ? 53.22200 39.21400 26.02800 1.000 80.52953 304 ALA A O 1
ATOM 2098 N N . LYS A 1 284 ? 55.22300 39.96500 26.71300 1.000 88.86970 305 LYS A N 1
ATOM 2099 C CA . LYS A 1 284 ? 55.97100 39.23700 25.70100 1.000 90.85618 305 LYS A CA 1
ATOM 2100 C C . LYS A 1 284 ? 56.43700 37.88800 26.23800 1.000 85.71922 305 LYS A C 1
ATOM 2101 O O . LYS A 1 284 ? 56.45600 37.63800 27.44600 1.000 86.51103 305 LYS A O 1
ATOM 2107 N N . VAL A 1 285 ? 56.82700 37.01500 25.30800 1.000 85.94135 306 VAL A N 1
ATOM 2108 C CA . VAL A 1 285 ? 57.31100 35.68700 25.67600 1.000 88.17176 306 VAL A CA 1
ATOM 2109 C C . VAL A 1 285 ? 58.57000 35.77700 26.53400 1.000 89.78236 306 VAL A C 1
ATOM 2110 O O . VAL A 1 285 ? 58.72300 35.03200 27.51000 1.000 91.38887 306 VAL A O 1
ATOM 2114 N N . LYS A 1 286 ? 59.48900 36.68900 26.19700 1.000 83.30584 307 LYS A N 1
ATOM 2115 C CA . LYS A 1 286 ? 60.74300 36.75200 26.94400 1.000 94.64991 307 LYS A CA 1
ATOM 2116 C C . LYS A 1 286 ? 60.54100 37.29200 28.35300 1.000 85.53175 307 LYS A C 1
ATOM 2117 O O . LYS A 1 286 ? 61.34100 36.99500 29.24800 1.000 87.08204 307 LYS A O 1
ATOM 2123 N N . ASP A 1 287 ? 59.49800 38.08300 28.57000 1.000 80.42063 308 ASP A N 1
ATOM 2124 C CA . ASP A 1 287 ? 59.27300 38.66600 29.88300 1.000 78.94575 308 ASP A CA 1
ATOM 2125 C C . ASP A 1 287 ? 58.92000 37.59000 30.90300 1.000 64.07010 308 ASP A C 1
ATOM 2126 O O . ASP A 1 287 ? 58.32700 36.55700 30.58100 1.000 67.59207 308 ASP A O 1
ATOM 2131 N N . SER A 1 288 ? 59.29300 37.84900 32.14900 1.000 63.33877 309 SER A N 1
ATOM 2132 C CA . SER A 1 288 ? 59.03400 36.91000 33.22300 1.000 69.64304 309 SER A CA 1
ATOM 2133 C C . SER A 1 288 ? 57.58700 37.02200 33.69900 1.000 51.10772 309 SER A C 1
ATOM 2134 O O . SER A 1 288 ? 56.87500 37.98800 33.41000 1.000 55.53331 309 SER A O 1
ATOM 2137 N N . SER A 1 289 ? 57.15200 35.99700 34.42000 1.000 45.70605 310 SER A N 1
ATOM 2138 C CA . SER A 1 289 ? 55.80300 35.94700 34.96100 1.000 49.05866 310 SER A CA 1
ATOM 2139 C C . SER A 1 289 ? 55.79000 34.93100 36.08800 1.000 48.70125 310 SER A C 1
ATOM 2140 O O . SER A 1 289 ? 56.76800 34.21900 36.32100 1.000 40.13729 310 SER A O 1
ATOM 2143 N N . LEU A 1 290 ? 54.66200 34.86400 36.78000 1.000 35.44008 311 LEU A N 1
ATOM 2144 C CA . LEU A 1 290 ? 54.48000 33.87800 37.83600 1.000 35.64403 311 LEU A CA 1
ATOM 2145 C C . LEU A 1 290 ? 54.17900 32.53300 37.19100 1.000 36.72580 311 LEU A C 1
ATOM 2146 O O . LEU A 1 290 ? 53.08000 32.32000 36.66900 1.000 48.14229 311 LEU A O 1
ATOM 2151 N N . ASP A 1 291 ? 55.16000 31.63000 37.21500 1.000 32.89564 312 ASP A N 1
ATOM 2152 C CA . ASP A 1 291 ? 54.98800 30.28100 36.68200 1.000 33.24307 312 ASP A CA 1
ATOM 2153 C C . ASP A 1 291 ? 54.05600 29.49400 37.59600 1.000 39.04252 312 ASP A C 1
ATOM 2154 O O . ASP A 1 291 ? 54.41300 29.17900 38.73400 1.000 43.75136 312 ASP A O 1
ATOM 2159 N N . THR A 1 292 ? 52.86600 29.15400 37.09600 1.000 35.69304 313 THR A N 1
ATOM 2160 C CA . THR A 1 292 ? 51.89100 28.45500 37.92400 1.000 44.74922 313 THR A CA 1
ATOM 2161 C C . THR A 1 292 ? 52.31100 27.02300 38.23600 1.000 37.99757 313 THR A C 1
ATOM 2162 O O . THR A 1 292 ? 51.77200 26.42300 39.16900 1.000 39.78700 313 THR A O 1
ATOM 2166 N N . GLY A 1 293 ? 53.25200 26.46400 37.48100 1.000 40.37362 314 GLY A N 1
ATOM 2167 C CA . GLY A 1 293 ? 53.77800 25.14500 37.77800 1.000 36.74928 314 GLY A CA 1
ATOM 2168 C C . GLY A 1 293 ? 54.86300 25.10900 38.84000 1.000 43.28042 314 GLY A C 1
ATOM 2169 O O . GLY A 1 293 ? 55.28500 24.02200 39.24600 1.000 40.24640 314 GLY A O 1
ATOM 2170 N N . SER A 1 294 ? 55.35300 26.27000 39.27000 1.000 38.19472 315 SER A N 1
ATOM 2171 C CA . SER A 1 294 ? 56.39900 26.34500 40.28200 1.000 33.88415 315 SER A CA 1
ATOM 2172 C C . SER A 1 294 ? 56.13000 27.38600 41.34900 1.000 39.82150 315 SER A C 1
ATOM 2173 O O . SER A 1 294 ? 56.89700 27.45300 42.31800 1.000 39.72132 315 SER A O 1
ATOM 2176 N N . PHE A 1 295 ? 55.09600 28.21600 41.18900 1.000 36.65119 316 PHE A N 1
ATOM 2177 C CA . PHE A 1 295 ? 54.73700 29.26700 42.13600 1.000 33.20786 316 PHE A CA 1
ATOM 2178 C C . PHE A 1 295 ? 55.83100 30.32100 42.28200 1.000 39.08207 316 PHE A C 1
ATOM 2179 O O . PHE A 1 295 ? 55.85100 31.06600 43.26900 1.000 32.40426 316 PHE A O 1
ATOM 2187 N N . VAL A 1 296 ? 56.72600 30.41500 41.30000 1.000 32.48983 317 VAL A N 1
ATOM 2188 C CA . VAL A 1 296 ? 57.88900 31.29400 41.35700 1.000 31.90304 317 VAL A CA 1
ATOM 2189 C C . VAL A 1 296 ? 57.73200 32.39100 40.31400 1.000 32.87584 317 VAL A C 1
ATOM 2190 O O . VAL A 1 296 ? 57.38200 32.11600 39.16100 1.000 32.03143 317 VAL A O 1
ATOM 2194 N N . TYR A 1 297 ? 57.98500 33.63200 40.72200 1.000 26.51501 318 TYR A N 1
ATOM 2195 C CA . TYR A 1 297 ? 58.12500 34.75800 39.80800 1.000 25.84114 318 TYR A CA 1
ATOM 2196 C C . TYR A 1 297 ? 59.59100 35.17800 39.84400 1.000 33.44555 318 TYR A C 1
ATOM 2197 O O . TYR A 1 297 ? 60.06700 35.70600 40.85500 1.000 32.99854 318 TYR A O 1
ATOM 2206 N N . ASP A 1 298 ? 60.29800 34.94200 38.73900 1.000 37.55236 319 ASP A N 1
ATOM 2207 C CA . ASP A 1 298 ? 61.72700 35.22700 38.63100 1.000 31.76090 319 ASP A CA 1
ATOM 2208 C C . ASP A 1 298 ? 61.89900 36.69900 38.28300 1.000 29.07799 319 ASP A C 1
ATOM 2209 O O . ASP A 1 298 ? 61.83100 37.08800 37.11700 1.000 46.26105 319 ASP A O 1
ATOM 2214 N N . THR A 1 299 ? 62.14900 37.51600 39.29500 1.000 34.22271 320 THR A N 1
ATOM 2215 C CA . THR A 1 299 ? 62.20200 38.95500 39.09200 1.000 43.61960 320 THR A CA 1
ATOM 2216 C C . THR A 1 299 ? 63.30000 39.30600 38.09200 1.000 40.79778 320 THR A C 1
ATOM 2217 O O . THR A 1 299 ? 64.41400 38.77900 38.18700 1.000 40.23352 320 THR A O 1
ATOM 2221 N N . PRO A 1 300 ? 63.03200 40.19900 37.13200 1.000 59.02379 321 PRO A N 1
ATOM 2222 C CA . PRO A 1 300 ? 64.07500 40.56200 36.15700 1.000 43.92030 321 PRO A CA 1
ATOM 2223 C C . PRO A 1 300 ? 65.23000 41.33300 36.77000 1.000 51.29291 321 PRO A C 1
ATOM 2224 O O . PRO A 1 300 ? 66.26700 41.48300 36.11600 1.000 45.91594 321 PRO A O 1
ATOM 2228 N N . GLU A 1 301 ? 65.06300 41.85100 37.98400 1.000 51.13391 322 GLU A N 1
ATOM 2229 C CA . GLU A 1 301 ? 66.03900 42.69400 38.65200 1.000 42.32590 322 GLU A CA 1
ATOM 2230 C C . GLU A 1 301 ? 66.37800 42.10100 40.01600 1.000 49.17668 322 GLU A C 1
ATOM 2231 O O . GLU A 1 301 ? 65.62000 41.29900 40.57100 1.000 37.86828 322 GLU A O 1
ATOM 2237 N N . LEU A 1 302 ? 67.53400 42.48700 40.55300 1.000 28.76650 323 LEU A N 1
ATOM 2238 C CA . LEU A 1 302 ? 67.89200 42.11000 41.91200 1.000 33.72591 323 LEU A CA 1
ATOM 2239 C C . LEU A 1 302 ? 67.12400 42.96600 42.91000 1.000 41.34963 323 LEU A C 1
ATOM 2240 O O . LEU A 1 302 ? 66.99900 44.18200 42.73800 1.000 45.94416 323 LEU A O 1
ATOM 2245 N N . LEU A 1 303 ? 66.63400 42.33000 43.97500 1.000 37.31321 324 LEU A N 1
ATOM 2246 C CA . LEU A 1 303 ? 65.86800 43.03400 44.99400 1.000 37.67530 324 LEU A CA 1
ATOM 2247 C C . LEU A 1 303 ? 66.67800 43.33900 46.24000 1.000 40.94497 324 LEU A C 1
ATOM 2248 O O . LEU A 1 303 ? 66.27700 44.20500 47.02500 1.000 35.75951 324 LEU A O 1
ATOM 2253 N N . SER A 1 304 ? 67.80200 42.65800 46.43000 1.000 34.96322 325 SER A N 1
ATOM 2254 C CA . SER A 1 304 ? 68.62300 42.86100 47.60900 1.000 42.19512 325 SER A CA 1
ATOM 2255 C C . SER A 1 304 ? 70.01700 42.32500 47.32800 1.000 41.07124 325 SER A C 1
ATOM 2256 O O . SER A 1 304 ? 70.22700 41.53800 46.40000 1.000 34.84703 325 SER A O 1
ATOM 2259 N N . TYR A 1 305 ? 70.97300 42.78600 48.12800 1.000 36.30635 326 TYR A N 1
ATOM 2260 C CA . TYR A 1 305 ? 72.31800 42.22800 48.10600 1.000 49.12646 326 TYR A CA 1
ATOM 2261 C C . TYR A 1 305 ? 72.50600 41.35800 49.33500 1.000 32.90642 326 TYR A C 1
ATOM 2262 O O . TYR A 1 305 ? 72.39600 41.87200 50.46000 1.000 36.89499 326 TYR A O 1
ATOM 2271 N N . PRO A 1 306 ? 72.73800 40.05600 49.19500 1.000 37.35274 327 PRO A N 1
ATOM 2272 C CA . PRO A 1 306 ? 73.02000 39.24300 50.38300 1.000 34.65202 327 PRO A CA 1
ATOM 2273 C C . PRO A 1 306 ? 74.41800 39.53300 50.90400 1.000 48.81808 327 PRO A C 1
ATOM 2274 O O . PRO A 1 306 ? 75.34800 39.77100 50.13100 1.000 35.73749 327 PRO A O 1
ATOM 2278 N N . SER A 1 307 ? 74.55300 39.53700 52.22700 1.000 40.05972 328 SER A N 1
ATOM 2279 C CA . SER A 1 307 ? 75.82400 39.77400 52.89400 1.000 37.89708 328 SER A CA 1
ATOM 2280 C C . SER A 1 307 ? 76.29700 38.47500 53.53300 1.000 40.54707 328 SER A C 1
ATOM 2281 O O . SER A 1 307 ? 75.49100 37.70000 54.05700 1.000 35.30436 328 SER A O 1
ATOM 2284 N N . PHE A 1 308 ? 77.60000 38.22600 53.46200 1.000 33.37077 329 PHE A N 1
ATOM 2285 C CA . PHE A 1 308 ? 78.17800 36.97900 53.93200 1.000 43.06567 329 PHE A CA 1
ATOM 2286 C C . PHE A 1 308 ? 79.38800 37.25100 54.80600 1.000 42.07446 329 PHE A C 1
ATOM 2287 O O . PHE A 1 308 ? 80.09500 38.24500 54.63100 1.000 38.44393 329 PHE A O 1
ATOM 2295 N N . THR A 1 309 ? 79.61300 36.34600 55.75000 1.000 36.64997 330 THR A N 1
ATOM 2296 C CA . THR A 1 309 ? 80.86700 36.26000 56.47300 1.000 38.28662 330 THR A CA 1
ATOM 2297 C C . THR A 1 309 ? 81.64300 35.08900 55.89300 1.000 40.79990 330 THR A C 1
ATOM 2298 O O . THR A 1 309 ? 81.12900 33.96700 55.84200 1.000 47.80764 330 THR A O 1
ATOM 2302 N N . VAL A 1 310 ? 82.86900 35.35300 55.45500 1.000 46.94365 331 VAL A N 1
ATOM 2303 C CA . VAL A 1 310 ? 83.75300 34.33600 54.89900 1.000 43.11318 331 VAL A CA 1
ATOM 2304 C C . VAL A 1 310 ? 84.82600 34.06100 55.93800 1.000 43.18729 331 VAL A C 1
ATOM 2305 O O . VAL A 1 310 ? 85.61400 34.95200 56.27800 1.000 45.22368 331 VAL A O 1
ATOM 2309 N N . TYR A 1 311 ? 84.83900 32.83900 56.45700 1.000 40.87374 332 TYR A N 1
ATOM 2310 C CA . TYR A 1 311 ? 85.84700 32.40100 57.41300 1.000 39.64637 332 TYR A CA 1
ATOM 2311 C C . TYR A 1 311 ? 86.98200 31.74800 56.63400 1.000 50.66647 332 TYR A C 1
ATOM 2312 O O . TYR A 1 311 ? 86.80200 30.68100 56.03900 1.000 52.56174 332 TYR A O 1
ATOM 2321 N N . VAL A 1 312 ? 88.15200 32.38300 56.64500 1.000 54.32846 333 VAL A N 1
ATOM 2322 C CA . VAL A 1 312 ? 89.31900 31.91300 55.90900 1.000 57.53953 333 VAL A CA 1
ATOM 2323 C C . VAL A 1 312 ? 90.33400 31.36900 56.90200 1.000 53.02513 333 VAL A C 1
ATOM 2324 O O . VAL A 1 312 ? 90.76900 32.08300 57.81600 1.000 48.11641 333 VAL A O 1
ATOM 2328 N N . ASP A 1 313 ? 90.73500 30.12200 56.69800 1.000 53.88418 334 ASP A N 1
ATOM 2329 C CA . ASP A 1 313 ? 91.79500 29.48300 57.47000 1.000 69.26132 334 ASP A CA 1
ATOM 2330 C C . ASP A 1 313 ? 92.98600 29.31300 56.53400 1.000 71.96773 334 ASP A C 1
ATOM 2331 O O . ASP A 1 313 ? 93.05900 28.34100 55.77800 1.000 80.89881 334 ASP A O 1
ATOM 2336 N N . ALA A 1 314 ? 93.91100 30.27000 56.57300 1.000 52.17299 335 ALA A N 1
ATOM 2337 C CA . ALA A 1 314 ? 95.09300 30.23800 55.72400 1.000 72.34454 335 ALA A CA 1
ATOM 2338 C C . ALA A 1 314 ? 96.34900 29.92900 56.53300 1.000 82.62440 335 ALA A C 1
ATOM 2339 O O . ALA A 1 314 ? 97.45400 30.32900 56.15600 1.000 86.23185 335 ALA A O 1
ATOM 2341 N N . GLY A 1 315 ? 96.18800 29.22900 57.65600 1.000 77.61071 336 GLY A N 1
ATOM 2342 C CA . GLY A 1 315 ? 97.32300 28.82500 58.45300 1.000 81.30433 336 GLY A CA 1
ATOM 2343 C C . GLY A 1 315 ? 97.88900 29.96800 59.27100 1.000 89.37252 336 GLY A C 1
ATOM 2344 O O . GLY A 1 315 ? 97.28400 31.03100 59.43400 1.000 80.91911 336 GLY A O 1
ATOM 2345 N N . GLU A 1 316 ? 99.07700 29.71600 59.81700 1.000 97.30288 337 GLU A N 1
ATOM 2346 C CA . GLU A 1 316 ? 99.77300 30.72800 60.59600 1.000 96.88229 337 GLU A CA 1
ATOM 2347 C C . GLU A 1 316 ? 100.22900 31.85500 59.68000 1.000 96.17505 337 GLU A C 1
ATOM 2348 O O . GLU A 1 316 ? 100.75200 31.61700 58.58800 1.000 108.85082 337 GLU A O 1
ATOM 2354 N N . ASN A 1 317 ? 100.02300 33.08900 60.12700 1.000 102.77333 338 ASN A N 1
ATOM 2355 C CA . ASN A 1 317 ? 100.40000 34.27800 59.36900 1.000 105.25069 338 ASN A CA 1
ATOM 2356 C C . ASN A 1 317 ? 99.71700 34.34600 58.00700 1.000 98.41144 338 ASN A C 1
ATOM 2357 O O . ASN A 1 317 ? 100.22800 34.99300 57.08800 1.000 89.15381 338 ASN A O 1
ATOM 2362 N N . GLY A 1 318 ? 98.56900 33.69000 57.85100 1.000 115.04449 339 GLY A N 1
ATOM 2363 C CA . GLY A 1 318 ? 97.85500 33.73900 56.58500 1.000 102.21078 339 GLY A CA 1
ATOM 2364 C C . GLY A 1 318 ? 97.05300 35.02700 56.48200 1.000 93.98411 339 GLY A C 1
ATOM 2365 O O . GLY A 1 318 ? 96.39600 35.45200 57.43200 1.000 98.08066 339 GLY A O 1
ATOM 2366 N N . TYR A 1 319 ? 97.09800 35.64300 55.30300 1.000 70.67909 340 TYR A N 1
ATOM 2367 C CA . TYR A 1 319 ? 96.46000 36.93500 55.09800 1.000 66.76405 340 TYR A CA 1
ATOM 2368 C C . TYR A 1 319 ? 95.66000 36.95300 53.80100 1.000 70.05317 340 TYR A C 1
ATOM 2369 O O . TYR A 1 319 ? 95.66700 36.00200 53.01300 1.000 52.50298 340 TYR A O 1
ATOM 2378 N N . ILE A 1 320 ? 94.95600 38.06700 53.60500 1.000 56.08564 341 ILE A N 1
ATOM 2379 C CA . ILE A 1 320 ? 94.06100 38.26900 52.47700 1.000 53.97892 341 ILE A CA 1
ATOM 2380 C C . ILE A 1 320 ? 94.43200 39.56300 51.77400 1.000 53.82755 341 ILE A C 1
ATOM 2381 O O . ILE A 1 320 ? 94.90200 40.52300 52.39400 1.000 60.91814 341 ILE A O 1
ATOM 2386 N N . GLU A 1 321 ? 94.21800 39.58000 50.46400 1.000 56.04206 342 GLU A N 1
ATOM 2387 C CA . GLU A 1 321 ? 94.24300 40.80300 49.68000 1.000 47.97934 342 GLU A CA 1
ATOM 2388 C C . GLU A 1 321 ? 93.00400 40.81400 48.79700 1.000 57.41014 342 GLU A C 1
ATOM 2389 O O . GLU A 1 321 ? 92.32400 39.79700 48.63800 1.000 50.29483 342 GLU A O 1
ATOM 2395 N N . VAL A 1 322 ? 92.69500 41.98000 48.24500 1.000 43.86332 343 VAL A N 1
ATOM 2396 C CA . VAL A 1 322 ? 91.55200 42.14600 47.35800 1.000 54.78483 343 VAL A CA 1
ATOM 2397 C C . VAL A 1 322 ? 92.05700 42.63700 46.01200 1.000 50.14683 343 VAL A C 1
ATOM 2398 O O . VAL A 1 322 ? 92.82100 43.60500 45.94500 1.000 55.33506 343 VAL A O 1
ATOM 2402 N N . THR A 1 323 ? 91.63600 41.96900 44.94500 1.000 49.07317 344 THR A N 1
ATOM 2403 C CA . THR A 1 323 ? 91.88900 42.42300 43.58500 1.000 53.31070 344 THR A CA 1
ATOM 2404 C C . THR A 1 323 ? 90.58400 42.95800 43.01000 1.000 49.65796 344 THR A C 1
ATOM 2405 O O . THR A 1 323 ? 89.57800 42.24300 42.98200 1.000 52.00835 344 THR A O 1
ATOM 2409 N N . LYS A 1 324 ? 90.60800 44.20800 42.54600 1.000 42.79326 345 LYS A N 1
ATOM 2410 C CA . LYS A 1 324 ? 89.42300 44.89500 42.03800 1.000 47.11634 345 LYS A CA 1
ATOM 2411 C C . LYS A 1 324 ? 89.67800 45.34900 40.60700 1.000 41.80410 345 LYS A C 1
ATOM 2412 O O . LYS A 1 324 ? 90.21500 46.44400 40.37800 1.000 46.72381 345 LYS A O 1
ATOM 2418 N N . PRO A 1 325 ? 89.30900 44.54500 39.61400 1.000 51.45003 346 PRO A N 1
ATOM 2419 C CA . PRO A 1 325 ? 89.33300 45.03200 38.23200 1.000 57.20772 346 PRO A CA 1
ATOM 2420 C C . PRO A 1 325 ? 88.32300 46.15300 38.03400 1.000 49.10610 346 PRO A C 1
ATOM 2421 O O . PRO A 1 325 ? 87.31000 46.24000 38.73300 1.000 40.55888 346 PRO A O 1
ATOM 2425 N N . THR A 1 326 ? 88.61900 47.02700 37.07300 1.000 43.64522 347 THR A N 1
ATOM 2426 C CA . THR A 1 326 ? 87.71400 48.10200 36.69300 1.000 57.33695 347 THR A CA 1
ATOM 2427 C C . THR A 1 326 ? 87.59500 48.15400 35.17800 1.000 54.97900 347 THR A C 1
ATOM 2428 O O . THR A 1 326 ? 88.51600 47.76600 34.45300 1.000 53.19941 347 THR A O 1
ATOM 2432 N N . GLY A 1 327 ? 86.45300 48.65100 34.70700 1.000 43.96552 348 GLY A N 1
ATOM 2433 C CA . GLY A 1 327 ? 86.19400 48.74700 33.28200 1.000 40.74224 348 GLY A CA 1
ATOM 2434 C C . GLY A 1 327 ? 85.93700 50.17000 32.82900 1.000 42.93247 348 GLY A C 1
ATOM 2435 O O . GLY A 1 327 ? 86.22300 51.11800 33.56400 1.000 53.98338 348 GLY A O 1
ATOM 2436 N N . ASP A 1 328 ? 85.41500 50.33300 31.61200 1.000 52.66944 349 ASP A N 1
ATOM 2437 C CA . ASP A 1 328 ? 85.10400 51.65100 31.06500 1.000 58.39974 349 ASP A CA 1
ATOM 2438 C C . ASP A 1 328 ? 83.78500 51.58400 30.29800 1.000 51.23705 349 ASP A C 1
ATOM 2439 O O . ASP A 1 328 ? 83.72600 50.95700 29.23300 1.000 45.03868 349 ASP A O 1
ATOM 2444 N N . PRO A 1 329 ? 82.70900 52.19500 30.79400 1.000 40.96883 350 PRO A N 1
ATOM 2445 C CA . PRO A 1 329 ? 81.42400 52.10200 30.08800 1.000 46.36115 350 PRO A CA 1
ATOM 2446 C C . PRO A 1 329 ? 81.38200 52.98300 28.85000 1.000 42.59562 350 PRO A C 1
ATOM 2447 O O . PRO A 1 329 ? 81.82400 54.13300 28.86000 1.000 46.50001 350 PRO A O 1
ATOM 2451 N N . ASP A 1 330 ? 80.82200 52.43200 27.77700 1.000 42.90770 351 ASP A N 1
ATOM 2452 C CA . ASP A 1 330 ? 80.60600 53.16700 26.53700 1.000 44.94602 351 ASP A CA 1
ATOM 2453 C C . ASP A 1 330 ? 79.19100 52.87700 26.06600 1.000 50.37768 351 ASP A C 1
ATOM 2454 O O . ASP A 1 330 ? 78.86300 51.72600 25.75500 1.000 45.60421 351 ASP A O 1
ATOM 2459 N N . ILE A 1 331 ? 78.35900 53.91600 26.01500 1.000 39.33793 352 ILE A N 1
ATOM 2460 C CA . ILE A 1 331 ? 76.99200 53.75900 25.53900 1.000 46.18617 352 ILE A CA 1
ATOM 2461 C C . ILE A 1 331 ? 77.02000 53.53600 24.03400 1.000 49.80134 352 ILE A C 1
ATOM 2462 O O . ILE A 1 331 ? 77.60000 54.32900 23.28200 1.000 60.52588 352 ILE A O 1
ATOM 2467 N N . ILE A 1 332 ? 76.38300 52.45800 23.58800 1.000 59.19899 353 ILE A N 1
ATOM 2468 C CA . ILE A 1 332 ? 76.40000 52.06200 22.18700 1.000 47.31809 353 ILE A CA 1
ATOM 2469 C C . ILE A 1 332 ? 75.14500 52.52200 21.45900 1.000 61.12863 353 ILE A C 1
ATOM 2470 O O . ILE A 1 332 ? 75.20600 52.89700 20.28800 1.000 64.50519 353 ILE A O 1
ATOM 2475 N N . SER A 1 333 ? 74.00200 52.49200 22.13800 1.000 62.24210 354 SER A N 1
ATOM 2476 C CA . SER A 1 333 ? 72.74000 52.89900 21.54100 1.000 48.35654 354 SER A CA 1
ATOM 2477 C C . SER A 1 333 ? 71.76400 53.22500 22.66100 1.000 47.04305 354 SER A C 1
ATOM 2478 O O . SER A 1 333 ? 71.97400 52.84800 23.81800 1.000 40.36366 354 SER A O 1
ATOM 2481 N N . THR A 1 334 ? 70.69100 53.93200 22.30000 1.000 48.01788 355 THR A N 1
ATOM 2482 C CA . THR A 1 334 ? 69.59900 54.22200 23.22000 1.000 43.86738 355 THR A CA 1
ATOM 2483 C C . THR A 1 334 ? 68.28500 54.11800 22.46600 1.000 47.30180 355 THR A C 1
ATOM 2484 O O . THR A 1 334 ? 68.24100 54.23400 21.23900 1.000 53.95133 355 THR A O 1
ATOM 2488 N N . SER A 1 335 ? 67.20900 53.90000 23.22000 1.000 48.73219 356 SER A N 1
ATOM 2489 C CA . SER A 1 335 ? 65.87800 53.76600 22.64400 1.000 53.90032 356 SER A CA 1
ATOM 2490 C C . SER A 1 335 ? 64.84300 54.08500 23.71300 1.000 49.05077 356 SER A C 1
ATOM 2491 O O . SER A 1 335 ? 65.14400 54.09200 24.90900 1.000 44.81178 356 SER A O 1
ATOM 2494 N N . SER A 1 336 ? 63.61700 54.35300 23.26500 1.000 43.57239 357 SER A N 1
ATOM 2495 C CA . SER A 1 336 ? 62.50600 54.55300 24.18600 1.000 57.30049 357 SER A CA 1
ATOM 2496 C C . SER A 1 336 ? 61.19800 54.16400 23.51100 1.000 50.00551 357 SER A C 1
ATOM 2497 O O . SER A 1 336 ? 61.04300 54.28800 22.29300 1.000 43.02925 357 SER A O 1
ATOM 2500 N N . THR A 1 337 ? 60.25400 53.71400 24.32500 1.000 58.83365 358 THR A N 1
ATOM 2501 C CA . THR A 1 337 ? 58.90600 53.39700 23.88500 1.000 51.97579 358 THR A CA 1
ATOM 2502 C C . THR A 1 337 ? 57.99800 54.59800 24.11900 1.000 47.78391 358 THR A C 1
ATOM 2503 O O . THR A 1 337 ? 58.23800 55.40800 25.01800 1.000 46.27382 358 THR A O 1
ATOM 2507 N N . GLU A 1 338 ? 56.94400 54.70400 23.30900 1.000 43.72515 359 GLU A N 1
ATOM 2508 C CA . GLU A 1 338 ? 55.91600 55.70100 23.57500 1.000 44.00967 359 GLU A CA 1
ATOM 2509 C C . GLU A 1 338 ? 55.39400 55.53000 24.99200 1.000 45.95168 359 GLU A C 1
ATOM 2510 O O . GLU A 1 338 ? 55.06400 54.41900 25.41600 1.000 45.64160 359 GLU A O 1
ATOM 2516 N N . ILE A 1 339 ? 55.32900 56.63400 25.72400 1.000 46.92149 360 ILE A N 1
ATOM 2517 C CA . ILE A 1 339 ? 54.85200 56.64000 27.10000 1.000 49.87482 360 ILE A CA 1
ATOM 2518 C C . ILE A 1 339 ? 53.41700 57.14300 27.07100 1.000 50.58489 360 ILE A C 1
ATOM 2519 O O . ILE A 1 339 ? 53.16400 58.31500 26.77100 1.000 46.77831 360 ILE A O 1
ATOM 2524 N N . LYS A 1 340 ? 52.47400 56.27300 27.41400 1.000 52.79390 361 LYS A N 1
ATOM 2525 C CA . LYS A 1 340 ? 51.05900 56.61500 27.39800 1.000 46.24798 361 LYS A CA 1
ATOM 2526 C C . LYS A 1 340 ? 50.63900 57.02100 28.80500 1.000 47.03603 361 LYS A C 1
ATOM 2527 O O . LYS A 1 340 ? 50.79300 56.24200 29.75300 1.000 36.01150 361 LYS A O 1
ATOM 2533 N N . GLU A 1 341 ? 50.13100 58.24300 28.93500 1.000 33.16089 362 GLU A N 1
ATOM 2534 C CA . GLU A 1 341 ? 49.59500 58.73700 30.19400 1.000 44.01256 362 GLU A CA 1
ATOM 2535 C C . GLU A 1 341 ? 48.74200 57.66200 30.85300 1.000 36.77279 362 GLU A C 1
ATOM 2536 O O . GLU A 1 341 ? 47.81100 57.13600 30.24100 1.000 38.72211 362 GLU A O 1
ATOM 2542 N N . GLY A 1 342 ? 49.09600 57.29500 32.08700 1.000 48.02130 363 GLY A N 1
ATOM 2543 C CA . GLY A 1 342 ? 48.43300 56.23900 32.82600 1.000 40.14976 363 GLY A CA 1
ATOM 2544 C C . GLY A 1 342 ? 49.20900 54.93600 32.91000 1.000 45.10685 363 GLY A C 1
ATOM 2545 O O . GLY A 1 342 ? 48.89100 54.09600 33.76100 1.000 46.48194 363 GLY A O 1
ATOM 2546 N N . ASP A 1 343 ? 50.21400 54.74900 32.05800 1.000 31.83429 364 ASP A N 1
ATOM 2547 C CA . ASP A 1 343 ? 51.11800 53.60800 32.12800 1.000 43.39630 364 ASP A CA 1
ATOM 2548 C C . ASP A 1 343 ? 52.53700 54.09300 31.87900 1.000 46.31449 364 ASP A C 1
ATOM 2549 O O . ASP A 1 343 ? 52.77600 54.89000 30.96700 1.000 55.06850 364 ASP A O 1
ATOM 2554 N N . GLU A 1 344 ? 53.47700 53.61300 32.68400 1.000 47.27716 365 GLU A N 1
ATOM 2555 C CA . GLU A 1 344 ? 54.86700 53.98700 32.47600 1.000 40.52282 365 GLU A CA 1
ATOM 2556 C C . GLU A 1 344 ? 55.39300 53.36900 31.18600 1.000 46.83733 365 GLU A C 1
ATOM 2557 O O . GLU A 1 344 ? 55.06100 52.23200 30.84000 1.000 55.09883 365 GLU A O 1
ATOM 2563 N N . GLY A 1 345 ? 56.19500 54.14100 30.45800 1.000 51.05358 366 GLY A N 1
ATOM 2564 C CA . GLY A 1 345 ? 56.99200 53.61800 29.37000 1.000 46.49364 366 GLY A CA 1
ATOM 2565 C C . GLY A 1 345 ? 58.39100 53.26400 29.83400 1.000 38.74830 366 GLY A C 1
ATOM 2566 O O . GLY A 1 345 ? 58.69900 53.23800 31.02700 1.000 44.99806 366 GLY A O 1
ATOM 2567 N N . THR A 1 346 ? 59.26000 53.00100 28.86300 1.000 37.92725 367 THR A N 1
ATOM 2568 C CA . THR A 1 346 ? 60.62100 52.58300 29.15800 1.000 51.16459 367 THR A CA 1
ATOM 2569 C C . THR A 1 346 ? 61.62800 53.37400 28.33600 1.000 37.70385 367 THR A C 1
ATOM 2570 O O . THR A 1 346 ? 61.37200 53.75600 27.19100 1.000 54.96867 367 THR A O 1
ATOM 2574 N N . VAL A 1 347 ? 62.77600 53.62400 28.95300 1.000 46.78804 368 VAL A N 1
ATOM 2575 C CA . VAL A 1 347 ? 63.96700 54.11600 28.27500 1.000 47.78436 368 VAL A CA 1
ATOM 2576 C C . VAL A 1 347 ? 65.02500 53.03100 28.39900 1.000 39.64333 368 VAL A C 1
ATOM 2577 O O . VAL A 1 347 ? 65.23400 52.48600 29.48800 1.000 44.22843 368 VAL A O 1
ATOM 2581 N N . CYS A 1 348 ? 65.65900 52.69100 27.28300 1.000 42.96880 369 CYS A N 1
ATOM 2582 C CA . CYS A 1 348 ? 66.63700 51.61700 27.25000 1.000 40.19856 369 CYS A CA 1
ATOM 2583 C C . CYS A 1 348 ? 67.95400 52.13800 26.69500 1.000 47.33154 369 CYS A C 1
ATOM 2584 O O . CYS A 1 348 ? 67.98600 53.06300 25.87700 1.000 43.26755 369 CYS A O 1
ATOM 2587 N N . ALA A 1 349 ? 69.04300 51.52400 27.14400 1.000 43.33897 370 ALA A N 1
ATOM 2588 C CA . ALA A 1 349 ? 70.37400 51.85100 26.66200 1.000 40.93606 370 ALA A CA 1
ATOM 2589 C C . ALA A 1 349 ? 71.20100 50.58200 26.60300 1.000 45.56848 370 ALA A C 1
ATOM 2590 O O . ALA A 1 349 ? 71.07400 49.71400 27.46800 1.000 44.94722 370 ALA A O 1
ATOM 2592 N N . THR A 1 350 ? 72.02100 50.46600 25.56500 1.000 43.54128 371 THR A N 1
ATOM 2593 C CA . THR A 1 350 ? 72.98200 49.38100 25.45100 1.000 50.00163 371 THR A CA 1
ATOM 2594 C C . THR A 1 350 ? 74.36200 49.92900 25.78800 1.000 48.59226 371 THR A C 1
ATOM 2595 O O . THR A 1 350 ? 74.81700 50.90200 25.17400 1.000 51.41161 371 THR A O 1
ATOM 2599 N N . VAL A 1 351 ? 75.02800 49.30100 26.75200 1.000 41.73732 372 VAL A N 1
ATOM 2600 C CA . VAL A 1 351 ? 76.31600 49.76800 27.25100 1.000 49.93810 372 VAL A CA 1
ATOM 2601 C C . VAL A 1 351 ? 77.33300 48.65400 27.07800 1.000 44.93535 372 VAL A C 1
ATOM 2602 O O . VAL A 1 351 ? 77.08500 47.51100 27.47700 1.000 47.92018 372 VAL A O 1
ATOM 2606 N N . GLU A 1 352 ? 78.48000 48.99800 26.50500 1.000 46.79499 373 GLU A N 1
ATOM 2607 C CA . GLU A 1 352 ? 79.59600 48.08200 26.32800 1.000 50.34111 373 GLU A CA 1
ATOM 2608 C C . GLU A 1 352 ? 80.73500 48.47700 27.25800 1.000 39.23781 373 GLU A C 1
ATOM 2609 O O . GLU A 1 352 ? 80.95800 49.66500 27.51300 1.000 41.17448 373 GLU A O 1
ATOM 2615 N N . ASN A 1 353 ? 81.43700 47.47500 27.78000 1.000 44.59393 374 ASN A N 1
ATOM 2616 C CA . ASN A 1 353 ? 82.64400 47.69400 28.57700 1.000 49.58383 374 ASN A CA 1
ATOM 2617 C C . ASN A 1 353 ? 83.83700 47.67600 27.63100 1.000 58.16280 374 ASN A C 1
ATOM 2618 O O . ASN A 1 353 ? 84.29900 46.60900 27.21800 1.000 53.10825 374 ASN A O 1
ATOM 2623 N N . VAL A 1 354 ? 84.33900 48.86600 27.28100 1.000 43.75146 375 VAL A N 1
ATOM 2624 C CA . VAL A 1 354 ? 85.45500 48.97600 26.35000 1.000 50.37248 375 VAL A CA 1
ATOM 2625 C C . VAL A 1 354 ? 86.80500 48.92100 27.04800 1.000 58.53990 375 VAL A C 1
ATOM 2626 O O . VAL A 1 354 ? 87.84300 49.05000 26.38600 1.000 52.22739 375 VAL A O 1
ATOM 2630 N N . GLY A 1 355 ? 86.82700 48.72100 28.36200 1.000 55.86844 376 GLY A N 1
ATOM 2631 C CA . GLY A 1 355 ? 88.07200 48.59200 29.08000 1.000 54.65904 376 GLY A CA 1
ATOM 2632 C C . GLY A 1 355 ? 88.62800 47.18800 29.01000 1.000 46.41498 376 GLY A C 1
ATOM 2633 O O . GLY A 1 355 ? 88.04900 46.27200 28.42800 1.000 59.83785 376 GLY A O 1
ATOM 2634 N N . ASP A 1 356 ? 89.79600 47.02700 29.61500 1.000 50.69010 377 ASP A N 1
ATOM 2635 C CA . ASP A 1 356 ? 90.48400 45.74600 29.63700 1.000 62.72880 377 ASP A CA 1
ATOM 2636 C C . ASP A 1 356 ? 90.09400 44.88400 30.82500 1.000 70.08794 377 ASP A C 1
ATOM 2637 O O . ASP A 1 356 ? 90.41800 43.69200 30.83900 1.000 77.58283 377 ASP A O 1
ATOM 2642 N N . GLY A 1 357 ? 89.41500 45.45200 31.81500 1.000 60.12848 378 GLY A N 1
ATOM 2643 C CA . GLY A 1 357 ? 89.05500 44.70900 33.00100 1.000 50.67785 378 GLY A CA 1
ATOM 2644 C C . GLY A 1 357 ? 87.56000 44.63200 33.21400 1.000 46.54136 378 GLY A C 1
ATOM 2645 O O . GLY A 1 357 ? 86.80100 45.44300 32.67600 1.000 54.01148 378 GLY A O 1
ATOM 2646 N N . GLU A 1 358 ? 87.13500 43.64600 33.99400 1.000 41.00436 379 GLU A N 1
ATOM 2647 C CA . GLU A 1 358 ? 85.73500 43.52000 34.36100 1.000 43.40771 379 GLU A CA 1
ATOM 2648 C C . GLU A 1 358 ? 85.26400 44.80200 35.03800 1.000 44.58120 379 GLU A C 1
ATOM 2649 O O . GLU A 1 358 ? 86.04000 45.50900 35.68500 1.000 39.63975 379 GLU A O 1
ATOM 2655 N N . GLY A 1 359 ? 83.97900 45.11200 34.86600 1.000 43.96513 380 GLY A N 1
ATOM 2656 C CA . GLY A 1 359 ? 83.42900 46.35500 35.35600 1.000 49.52693 380 GLY A CA 1
ATOM 2657 C C . GLY A 1 359 ? 82.16700 46.12900 36.16600 1.000 40.38156 380 GLY A C 1
ATOM 2658 O O . GLY A 1 359 ? 81.51400 45.09000 36.07700 1.000 43.11943 380 GLY A O 1
ATOM 2659 N N . GLU A 1 360 ? 81.85300 47.12800 36.98800 1.000 45.52020 381 GLU A N 1
ATOM 2660 C CA . GLU A 1 360 ? 80.62300 47.17900 37.77800 1.000 42.36787 381 GLU A CA 1
ATOM 2661 C C . GLU A 1 360 ? 79.90800 48.46300 37.37600 1.000 40.27167 381 GLU A C 1
ATOM 2662 O O . GLU A 1 360 ? 80.28100 49.55000 37.82900 1.000 53.87560 381 GLU A O 1
ATOM 2668 N N . PHE A 1 361 ? 78.88600 48.34500 36.53300 1.000 35.65967 382 PHE A N 1
ATOM 2669 C CA . PHE A 1 361 ? 78.26300 49.49400 35.88700 1.000 33.16225 382 PHE A CA 1
ATOM 2670 C C . PHE A 1 361 ? 76.86100 49.71100 36.44500 1.000 39.91393 382 PHE A C 1
ATOM 2671 O O . PHE A 1 361 ? 75.98000 48.85600 36.28500 1.000 36.21157 382 PHE A O 1
ATOM 2679 N N . SER A 1 362 ? 76.65400 50.86200 37.07900 1.000 40.04342 383 SER A N 1
ATOM 2680 C CA . SER A 1 362 ? 75.34800 51.26700 37.57900 1.000 37.71527 383 SER A CA 1
ATOM 2681 C C . SER A 1 362 ? 74.70300 52.17900 36.54700 1.000 45.44628 383 SER A C 1
ATOM 2682 O O . SER A 1 362 ? 75.16400 53.30500 36.33000 1.000 41.07744 383 SER A O 1
ATOM 2685 N N . GLY A 1 363 ? 73.64800 51.68700 35.90700 1.000 32.87075 384 GLY A N 1
ATOM 2686 C CA . GLY A 1 363 ? 72.87700 52.50100 34.99600 1.000 32.86227 384 GLY A CA 1
ATOM 2687 C C . GLY A 1 363 ? 71.68300 53.12600 35.69800 1.000 40.40234 384 GLY A C 1
ATOM 2688 O O . GLY A 1 363 ? 71.12500 52.57100 36.64600 1.000 36.97126 384 GLY A O 1
ATOM 2689 N N . ARG A 1 364 ? 71.29500 54.30300 35.22500 1.000 37.52057 385 ARG A N 1
ATOM 2690 C CA . ARG A 1 364 ? 70.14500 54.99300 35.78900 1.000 40.78845 385 ARG A CA 1
ATOM 2691 C C . ARG A 1 364 ? 69.71600 56.08300 34.82500 1.000 39.89760 385 ARG A C 1
ATOM 2692 O O . ARG A 1 364 ? 70.44900 56.45700 33.90800 1.000 42.36114 385 ARG A O 1
ATOM 2700 N N . LEU A 1 365 ? 68.52000 56.60400 35.06400 1.000 40.36516 386 LEU A N 1
ATOM 2701 C CA . LEU A 1 365 ? 68.11300 57.87300 34.49200 1.000 36.32915 386 LEU A CA 1
ATOM 2702 C C . LEU A 1 365 ? 68.41100 58.95400 35.51800 1.000 41.12512 386 LEU A C 1
ATOM 2703 O O . LEU A 1 365 ? 68.02200 58.83100 36.68200 1.000 37.79973 386 LEU A O 1
ATOM 2708 N N . SER A 1 366 ? 69.14000 59.98700 35.09600 1.000 39.83926 387 SER A N 1
ATOM 2709 C CA . SER A 1 366 ? 69.52800 61.05400 36.00300 1.000 36.78874 387 SER A CA 1
ATOM 2710 C C . SER A 1 366 ? 68.60500 62.25700 35.92700 1.000 38.49941 387 SER A C 1
ATOM 2711 O O . SER A 1 366 ? 68.57100 63.04600 36.87700 1.000 47.56501 387 SER A O 1
ATOM 2714 N N . SER A 1 367 ? 67.85600 62.41200 34.83800 1.000 31.04539 388 SER A N 1
ATOM 2715 C CA . SER A 1 367 ? 66.88200 63.49000 34.75200 1.000 45.93062 388 SER A CA 1
ATOM 2716 C C . SER A 1 367 ? 65.88100 63.19000 33.64300 1.000 40.18251 388 SER A C 1
ATOM 2717 O O . SER A 1 367 ? 66.12100 62.35900 32.76300 1.000 44.78697 388 SER A O 1
ATOM 2720 N N . CYS A 1 368 ? 64.74100 63.86700 33.72300 1.000 36.33064 389 CYS A N 1
ATOM 2721 C CA . CYS A 1 368 ? 63.75000 63.88600 32.65900 1.000 41.70840 389 CYS A CA 1
ATOM 2722 C C . CYS A 1 368 ? 63.14700 65.28300 32.59500 1.000 39.47548 389 CYS A C 1
ATOM 2723 O O . CYS A 1 368 ? 62.99000 65.95600 33.61700 1.000 44.11762 389 CYS A O 1
ATOM 2726 N N . GLY A 1 369 ? 62.81600 65.71400 31.38600 1.000 34.09967 390 GLY A N 1
ATOM 2727 C CA . GLY A 1 369 ? 62.26600 67.03300 31.18700 1.000 34.78007 390 GLY A CA 1
ATOM 2728 C C . GLY A 1 369 ? 60.81700 67.13500 31.63400 1.000 41.24909 390 GLY A C 1
ATOM 2729 O O . GLY A 1 369 ? 60.20300 66.19000 32.13100 1.000 43.10381 390 GLY A O 1
ATOM 2730 N N . GLU A 1 370 ? 60.26300 68.33200 31.43500 1.000 49.48766 391 GLU A N 1
ATOM 2731 C CA . GLU A 1 370 ? 58.93600 68.64800 31.94500 1.000 40.93999 391 GLU A CA 1
ATOM 2732 C C . GLU A 1 370 ? 57.89700 67.69800 31.36400 1.000 50.45412 391 GLU A C 1
ATOM 2733 O O . GLU A 1 370 ? 57.90100 67.40100 30.16700 1.000 45.48012 391 GLU A O 1
ATOM 2739 N N . GLY A 1 371 ? 57.00100 67.22300 32.22400 1.000 42.09987 392 GLY A N 1
ATOM 2740 C CA . GLY A 1 371 ? 55.99200 66.26500 31.84500 1.000 37.91887 392 GLY A CA 1
ATOM 2741 C C . GLY A 1 371 ? 56.37400 64.82200 32.08300 1.000 47.84106 392 GLY A C 1
ATOM 2742 O O . GLY A 1 371 ? 55.48900 63.96500 32.14800 1.000 39.77842 392 GLY A O 1
ATOM 2743 N N . PHE A 1 372 ? 57.66500 64.53000 32.22200 1.000 44.41680 393 PHE A N 1
ATOM 2744 C CA . PHE A 1 372 ? 58.15800 63.17000 32.37700 1.000 35.15165 393 PHE A CA 1
ATOM 2745 C C . PHE A 1 372 ? 58.79200 63.01200 33.75200 1.000 36.84952 393 PHE A C 1
ATOM 2746 O O . PHE A 1 372 ? 59.48000 63.91400 34.23900 1.000 46.54314 393 PHE A O 1
ATOM 2754 N N . SER A 1 373 ? 58.52400 61.87600 34.38400 1.000 33.08149 394 SER A N 1
ATOM 2755 C CA . SER A 1 373 ? 58.98900 61.57800 35.72600 1.000 30.14192 394 SER A CA 1
ATOM 2756 C C . SER A 1 373 ? 59.61800 60.19700 35.73500 1.000 36.37111 394 SER A C 1
ATOM 2757 O O . SER A 1 373 ? 59.07300 59.25300 35.15500 1.000 45.00092 394 SER A O 1
ATOM 2760 N N . ILE A 1 374 ? 60.77000 60.08700 36.38400 1.000 42.65124 395 ILE A N 1
ATOM 2761 C CA . ILE A 1 374 ? 61.43700 58.80200 36.55400 1.000 38.11480 395 ILE A CA 1
ATOM 2762 C C . ILE A 1 374 ? 60.74300 58.06100 37.68800 1.000 32.97732 395 ILE A C 1
ATOM 2763 O O . ILE A 1 374 ? 60.62400 58.58500 38.79900 1.000 53.14691 395 ILE A O 1
ATOM 2768 N N . VAL A 1 375 ? 60.26900 56.85000 37.40600 1.000 34.54173 396 VAL A N 1
ATOM 2769 C CA . VAL A 1 375 ? 59.54600 56.05000 38.39000 1.000 32.91021 396 VAL A CA 1
ATOM 2770 C C . VAL A 1 375 ? 60.26100 54.71800 38.56500 1.000 33.66405 396 VAL A C 1
ATOM 2771 O O . VAL A 1 375 ? 59.62500 53.67200 38.73900 1.000 54.67497 396 VAL A O 1
ATOM 2775 N N . ASP A 1 376 ? 61.59000 54.75000 38.49700 1.000 36.43378 397 ASP A N 1
ATOM 2776 C CA . ASP A 1 376 ? 62.41900 53.56100 38.62200 1.000 39.79614 397 ASP A CA 1
ATOM 2777 C C . ASP A 1 376 ? 63.67200 53.91200 39.41800 1.000 51.50081 397 ASP A C 1
ATOM 2778 O O . ASP A 1 376 ? 64.02400 55.08300 39.58400 1.000 43.27689 397 ASP A O 1
ATOM 2783 N N . ASP A 1 377 ? 64.33800 52.87800 39.91900 1.000 52.76404 398 ASP A N 1
ATOM 2784 C CA . ASP A 1 377 ? 65.61900 53.01200 40.59100 1.000 34.49310 398 ASP A CA 1
ATOM 2785 C C . ASP A 1 377 ? 66.75300 52.66200 39.62900 1.000 50.05177 398 ASP A C 1
ATOM 2786 O O . ASP A 1 377 ? 66.53600 52.27500 38.47900 1.000 43.61889 398 ASP A O 1
ATOM 2791 N N . GLN A 1 378 ? 67.98500 52.81200 40.11100 1.000 36.66202 399 GLN A N 1
ATOM 2792 C CA . GLN A 1 378 ? 69.14100 52.42200 39.32300 1.000 44.58045 399 GLN A CA 1
ATOM 2793 C C . GLN A 1 378 ? 69.21400 50.90200 39.22000 1.000 38.55685 399 GLN A C 1
ATOM 2794 O O . GLN A 1 378 ? 68.57400 50.17100 39.97700 1.000 39.64060 399 GLN A O 1
ATOM 2800 N N . ASN A 1 379 ? 70.02300 50.43100 38.27300 1.000 40.36716 400 ASN A N 1
ATOM 2801 C CA . ASN A 1 379 ? 70.33300 49.01300 38.14800 1.000 42.15644 400 ASN A CA 1
ATOM 2802 C C . ASN A 1 379 ? 71.82900 48.86400 37.90700 1.000 39.64427 400 ASN A C 1
ATOM 2803 O O . ASN A 1 379 ? 72.38700 49.55000 37.04600 1.000 44.28027 400 ASN A O 1
ATOM 2808 N N . THR A 1 380 ? 72.47200 47.97500 38.66500 1.000 30.45681 401 THR A N 1
ATOM 2809 C CA . THR A 1 380 ? 73.90100 47.70300 38.54400 1.000 37.77771 401 THR A CA 1
ATOM 2810 C C . THR A 1 380 ? 74.12700 46.32100 37.94800 1.000 32.12926 401 THR A C 1
ATOM 2811 O O . THR A 1 380 ? 73.55200 45.33600 38.41800 1.000 46.75377 401 THR A O 1
ATOM 2815 N N . LYS A 1 381 ? 74.97700 46.25100 36.92800 1.000 35.20954 402 LYS A N 1
ATOM 2816 C CA . LYS A 1 381 ? 75.28900 45.00000 36.25200 1.000 38.78940 402 LYS A CA 1
ATOM 2817 C C . LYS A 1 381 ? 76.79600 44.77900 36.21900 1.000 43.36933 402 LYS A C 1
ATOM 2818 O O . LYS A 1 381 ? 77.57500 45.72400 36.06300 1.000 37.47353 402 LYS A O 1
ATOM 2824 N N . ASN A 1 382 ? 77.19800 43.52100 36.36700 1.000 49.49954 403 ASN A N 1
ATOM 2825 C CA . ASN A 1 382 ? 78.59100 43.12400 36.22500 1.000 40.81403 403 ASN A CA 1
ATOM 2826 C C . ASN A 1 382 ? 78.84800 42.82100 34.75500 1.000 44.97974 403 ASN A C 1
ATOM 2827 O O . ASN A 1 382 ? 78.21000 41.93400 34.18100 1.000 42.16275 403 ASN A O 1
ATOM 2832 N N . VAL A 1 383 ? 79.79000 43.54200 34.15300 1.000 40.38647 404 VAL A N 1
ATOM 2833 C CA . VAL A 1 383 ? 80.03300 43.47700 32.71700 1.000 44.05457 404 VAL A CA 1
ATOM 2834 C C . VAL A 1 383 ? 81.47900 43.07400 32.48500 1.000 50.16661 404 VAL A C 1
ATOM 2835 O O . VAL A 1 383 ? 82.40100 43.77300 32.92400 1.000 54.86081 404 VAL A O 1
ATOM 2839 N N . GLY A 1 384 ? 81.67800 41.97100 31.76900 1.000 47.34299 405 GLY A N 1
ATOM 2840 C CA . GLY A 1 384 ? 83.01900 41.56200 31.41200 1.000 42.65868 405 GLY A CA 1
ATOM 2841 C C . GLY A 1 384 ? 83.62500 42.46100 30.35200 1.000 57.51425 405 GLY A C 1
ATOM 2842 O O . GLY A 1 384 ? 82.93200 43.16600 29.61600 1.000 53.69526 405 GLY A O 1
ATOM 2843 N N . ALA A 1 385 ? 84.95600 42.44800 30.28600 1.000 59.15461 406 ALA A N 1
ATOM 2844 C CA . ALA A 1 385 ? 85.65600 43.24500 29.28800 1.000 59.54466 406 ALA A CA 1
ATOM 2845 C C . ALA A 1 385 ? 85.23000 42.81900 27.89100 1.000 53.39642 406 ALA A C 1
ATOM 2846 O O . ALA A 1 385 ? 85.20200 41.62600 27.57300 1.000 49.90951 406 ALA A O 1
ATOM 2848 N N . GLY A 1 386 ? 84.87100 43.79900 27.06300 1.000 53.82756 407 GLY A N 1
ATOM 2849 C CA . GLY A 1 386 ? 84.43200 43.53600 25.71000 1.000 56.68611 407 GLY A CA 1
ATOM 2850 C C . GLY A 1 386 ? 82.98100 43.14100 25.57100 1.000 56.71886 407 GLY A C 1
ATOM 2851 O O . GLY A 1 386 ? 82.47900 43.08800 24.44000 1.000 63.12456 407 GLY A O 1
ATOM 2852 N N . GLU A 1 387 ? 82.29100 42.86700 26.67200 1.000 50.63793 408 GLU A N 1
ATOM 2853 C CA . GLU A 1 387 ? 80.89800 42.45300 26.65800 1.000 66.11356 408 GLU A CA 1
ATOM 2854 C C . GLU A 1 387 ? 79.97300 43.66800 26.74800 1.000 49.99603 408 GLU A C 1
ATOM 2855 O O . GLU A 1 387 ? 80.40000 44.79200 27.02000 1.000 46.28129 408 GLU A O 1
ATOM 2861 N N . SER A 1 388 ? 78.68500 43.43000 26.49600 1.000 56.81001 409 SER A N 1
ATOM 2862 C CA . SER A 1 388 ? 77.67600 44.48100 26.50500 1.000 59.70575 409 SER A CA 1
ATOM 2863 C C . SER A 1 388 ? 76.48200 44.05400 27.34300 1.000 60.74737 409 SER A C 1
ATOM 2864 O O . SER A 1 388 ? 76.20000 42.86200 27.49500 1.000 55.51581 409 SER A O 1
ATOM 2867 N N . VAL A 1 389 ? 75.80000 45.05200 27.90900 1.000 53.32059 410 VAL A N 1
ATOM 2868 C CA . VAL A 1 389 ? 74.55500 44.85400 28.63900 1.000 57.78747 410 VAL A CA 1
ATOM 2869 C C . VAL A 1 389 ? 73.56400 45.92800 28.20800 1.000 44.35080 410 VAL A C 1
ATOM 2870 O O . VAL A 1 389 ? 73.93200 46.96300 27.64500 1.000 42.10186 410 VAL A O 1
ATOM 2874 N N . THR A 1 390 ? 72.29100 45.66300 28.47900 1.000 48.00430 411 THR A N 1
ATOM 2875 C CA . THR A 1 390 ? 71.20900 46.58800 28.17900 1.000 45.86453 411 THR A CA 1
ATOM 2876 C C . THR A 1 390 ? 70.49000 46.94900 29.46900 1.000 41.88545 411 THR A C 1
ATOM 2877 O O . THR A 1 390 ? 70.22100 46.08100 30.30200 1.000 45.61032 411 THR A O 1
ATOM 2881 N N . TYR A 1 391 ? 70.20900 48.23500 29.63900 1.000 40.62729 412 TYR A N 1
ATOM 2882 C CA . TYR A 1 391 ? 69.45300 48.74300 30.76900 1.000 41.59123 412 TYR A CA 1
ATOM 2883 C C . TYR A 1 391 ? 68.06300 49.16800 30.31300 1.000 43.63902 412 TYR A C 1
ATOM 2884 O O . TYR A 1 391 ? 67.84500 49.50400 29.14700 1.000 45.11361 412 TYR A O 1
ATOM 2893 N N . SER A 1 392 ? 67.12600 49.16400 31.26000 1.000 39.44547 413 SER A N 1
ATOM 2894 C CA . SER A 1 392 ? 65.74100 49.53700 30.99100 1.000 41.72865 413 SER A CA 1
ATOM 2895 C C . SER A 1 392 ? 65.16400 50.19400 32.23700 1.000 36.39088 413 SER A C 1
ATOM 2896 O O . SER A 1 392 ? 65.28300 49.64600 33.33600 1.000 37.52448 413 SER A O 1
ATOM 2899 N N . PHE A 1 393 ? 64.55200 51.36500 32.07200 1.000 33.77876 414 PHE A N 1
ATOM 2900 C CA . PHE A 1 393 ? 64.04800 52.13800 33.20100 1.000 44.36100 414 PHE A CA 1
ATOM 2901 C C . PHE A 1 393 ? 62.64700 52.65800 32.91500 1.000 49.75621 414 PHE A C 1
ATOM 2902 O O . PHE A 1 393 ? 62.34200 53.06200 31.78800 1.000 38.07460 414 PHE A O 1
ATOM 2910 N N . ASP A 1 394 ? 61.80000 52.64100 33.94700 1.000 36.48764 415 ASP A N 1
ATOM 2911 C CA . ASP A 1 394 ? 60.41000 53.05400 33.80600 1.000 43.95147 415 ASP A CA 1
ATOM 2912 C C . ASP A 1 394 ? 60.28400 54.57000 33.91200 1.000 34.18407 415 ASP A C 1
ATOM 2913 O O . ASP A 1 394 ? 60.72800 55.17800 34.89100 1.000 37.36122 415 ASP A O 1
ATOM 2918 N N . VAL A 1 395 ? 59.61400 55.16600 32.93500 1.000 37.20737 416 VAL A N 1
ATOM 2919 C CA . VAL A 1 395 ? 59.35900 56.59800 32.90500 1.000 36.35737 416 VAL A CA 1
ATOM 2920 C C . VAL A 1 395 ? 57.85900 56.80400 32.75900 1.000 35.36066 416 VAL A C 1
ATOM 2921 O O . VAL A 1 395 ? 57.21700 56.15800 31.92300 1.000 35.31053 416 VAL A O 1
ATOM 2925 N N . ALA A 1 396 ? 57.30500 57.69500 33.57300 1.000 39.79938 417 ALA A N 1
ATOM 2926 C CA . ALA A 1 396 ? 55.88800 58.01900 33.56200 1.000 37.43812 417 ALA A CA 1
ATOM 2927 C C . ALA A 1 396 ? 55.68000 59.39200 32.93800 1.000 36.46799 417 ALA A C 1
ATOM 2928 O O . ALA A 1 396 ? 56.56700 60.24600 32.97400 1.000 45.86491 417 ALA A O 1
ATOM 2930 N N . PHE A 1 397 ? 54.50500 59.59200 32.34500 1.000 38.61890 418 PHE A N 1
ATOM 2931 C CA . PHE A 1 397 ? 54.17400 60.83600 31.66300 1.000 42.68644 418 PHE A CA 1
ATOM 2932 C C . PHE A 1 397 ? 52.82000 61.35300 32.12900 1.000 40.19123 418 PHE A C 1
ATOM 2933 O O . PHE A 1 397 ? 51.88300 60.57500 32.32800 1.000 39.23846 418 PHE A O 1
ATOM 2941 N N . SER A 1 398 ? 52.73400 62.66600 32.33500 1.000 45.81866 419 SER A N 1
ATOM 2942 C CA . SER A 1 398 ? 51.48000 63.30000 32.71700 1.000 49.64342 419 SER A CA 1
ATOM 2943 C C . SER A 1 398 ? 51.47300 64.73400 32.20200 1.000 42.88202 419 SER A C 1
ATOM 2944 O O . SER A 1 398 ? 52.52000 65.38100 32.12100 1.000 46.86532 419 SER A O 1
ATOM 2947 N N . SER A 1 399 ? 50.28100 65.22700 31.86600 1.000 37.07322 420 SER A N 1
ATOM 2948 C CA . SER A 1 399 ? 50.13700 66.55600 31.28700 1.000 32.26047 420 SER A CA 1
ATOM 2949 C C . SER A 1 399 ? 48.68100 67.00000 31.37700 1.000 43.16281 420 SER A C 1
ATOM 2950 O O . SER A 1 399 ? 47.76800 66.16900 31.38300 1.000 39.74612 420 SER A O 1
ATOM 2953 N N . VAL A 1 400 ? 48.47300 68.32000 31.42800 1.000 36.07595 421 VAL A N 1
ATOM 2954 C CA . VAL A 1 400 ? 47.14300 68.91400 31.36100 1.000 41.96638 421 VAL A CA 1
ATOM 2955 C C . VAL A 1 400 ? 46.98000 69.80400 30.13800 1.000 47.68877 421 VAL A C 1
ATOM 2956 O O . VAL A 1 400 ? 46.01600 70.56600 30.05600 1.000 52.85117 421 VAL A O 1
ATOM 2960 N N . SER A 1 401 ? 47.90200 69.72200 29.18100 1.000 43.15540 422 SER A N 1
ATOM 2961 C CA . SER A 1 401 ? 47.81300 70.55900 27.99400 1.000 42.22962 422 SER A CA 1
ATOM 2962 C C . SER A 1 401 ? 46.52200 70.28200 27.23400 1.000 47.94259 422 SER A C 1
ATOM 2963 O O . SER A 1 401 ? 46.12600 69.12900 27.04200 1.000 51.00147 422 SER A O 1
ATOM 2966 N N . SER A 1 402 ? 45.86700 71.35300 26.79700 1.000 57.42340 423 SER A N 1
ATOM 2967 C CA . SER A 1 402 ? 44.68800 71.26600 25.95000 1.000 46.81922 423 SER A CA 1
ATOM 2968 C C . SER A 1 402 ? 45.01200 71.44300 24.47200 1.000 63.07647 423 SER A C 1
ATOM 2969 O O . SER A 1 402 ? 44.09700 71.41000 23.64300 1.000 45.61344 423 SER A O 1
ATOM 2972 N N . GLU A 1 403 ? 46.28800 71.62700 24.12300 1.000 60.01375 424 GLU A N 1
ATOM 2973 C CA . GLU A 1 403 ? 46.69100 71.95500 22.76200 1.000 56.72614 424 GLU A CA 1
ATOM 2974 C C . GLU A 1 403 ? 47.35400 70.80800 22.01900 1.000 56.31742 424 GLU A C 1
ATOM 2975 O O . GLU A 1 403 ? 47.24400 70.74400 20.79300 1.000 68.03717 424 GLU A O 1
ATOM 2981 N N . SER A 1 404 ? 48.03900 69.90800 22.71500 1.000 43.19802 425 SER A N 1
ATOM 2982 C CA . SER A 1 404 ? 48.76700 68.83200 22.05800 1.000 59.95239 425 SER A CA 1
ATOM 2983 C C . SER A 1 404 ? 48.55300 67.53400 22.81900 1.000 50.52717 425 SER A C 1
ATOM 2984 O O . SER A 1 404 ? 48.75900 67.47900 24.03500 1.000 43.64701 425 SER A O 1
ATOM 2987 N N . LYS A 1 405 ? 48.12400 66.49900 22.10100 1.000 38.10784 426 LYS A N 1
ATOM 2988 C CA . LYS A 1 405 ? 48.00700 65.17500 22.69600 1.000 41.34836 426 LYS A CA 1
ATOM 2989 C C . LYS A 1 405 ? 49.34700 64.45200 22.75900 1.000 48.84342 426 LYS A C 1
ATOM 2990 O O . LYS A 1 405 ? 49.53500 63.58900 23.62200 1.000 53.50089 426 LYS A O 1
ATOM 2996 N N . GLU A 1 406 ? 50.27100 64.76600 21.85500 1.000 46.88726 427 GLU A N 1
ATOM 2997 C CA . GLU A 1 406 ? 51.60100 64.17200 21.84000 1.000 49.64111 427 GLU A CA 1
ATOM 2998 C C . GLU A 1 406 ? 52.62900 65.23300 22.21300 1.000 46.52486 427 GLU A C 1
ATOM 2999 O O . GLU A 1 406 ? 52.62100 66.33300 21.65000 1.000 54.10936 427 GLU A O 1
ATOM 3005 N N . ILE A 1 407 ? 53.49900 64.90800 23.16700 1.000 46.39755 428 ILE A N 1
ATOM 3006 C CA . ILE A 1 407 ? 54.54100 65.81300 23.64200 1.000 46.40645 428 ILE A CA 1
ATOM 3007 C C . ILE A 1 407 ? 55.88400 65.09700 23.59600 1.000 51.53359 428 ILE A C 1
ATOM 3008 O O . ILE A 1 407 ? 56.01300 63.98300 24.11600 1.000 43.46126 428 ILE A O 1
ATOM 3013 N N . SER A 1 408 ? 56.87300 65.73200 22.97000 1.000 37.83126 429 SER A N 1
ATOM 3014 C CA . SER A 1 408 ? 58.22600 65.20400 22.88400 1.000 43.82396 429 SER A CA 1
ATOM 3015 C C . SER A 1 408 ? 59.10100 65.83600 23.96000 1.000 44.68747 429 SER A C 1
ATOM 3016 O O . SER A 1 408 ? 58.96800 67.01900 24.28300 1.000 43.80577 429 SER A O 1
ATOM 3019 N N . GLY A 1 409 ? 60.02900 65.04500 24.47800 1.000 42.90416 430 GLY A N 1
ATOM 3020 C CA . GLY A 1 409 ? 60.90000 65.50400 25.53400 1.000 46.43807 430 GLY A CA 1
ATOM 3021 C C . GLY A 1 409 ? 62.16900 64.68600 25.57000 1.000 37.40889 430 GLY A C 1
ATOM 3022 O O . GLY A 1 409 ? 62.47300 63.93300 24.64500 1.000 45.29895 430 GLY A O 1
ATOM 3023 N N . SER A 1 410 ? 62.91500 64.83900 26.65700 1.000 40.52218 431 SER A N 1
ATOM 3024 C CA . SER A 1 410 ? 64.18500 64.14600 26.78600 1.000 38.95999 431 SER A CA 1
ATOM 3025 C C . SER A 1 410 ? 64.41100 63.70600 28.22400 1.000 31.46673 431 SER A C 1
ATOM 3026 O O . SER A 1 410 ? 63.98300 64.36500 29.17400 1.000 44.24874 431 SER A O 1
ATOM 3029 N N . CYS A 1 411 ? 65.10300 62.58100 28.36200 1.000 41.86374 432 CYS A N 1
ATOM 3030 C CA . CYS A 1 411 ? 65.61700 62.08500 29.62800 1.000 37.07783 432 CYS A CA 1
ATOM 3031 C C . CYS A 1 411 ? 67.11100 61.82600 29.46900 1.000 44.71020 432 CYS A C 1
ATOM 3032 O O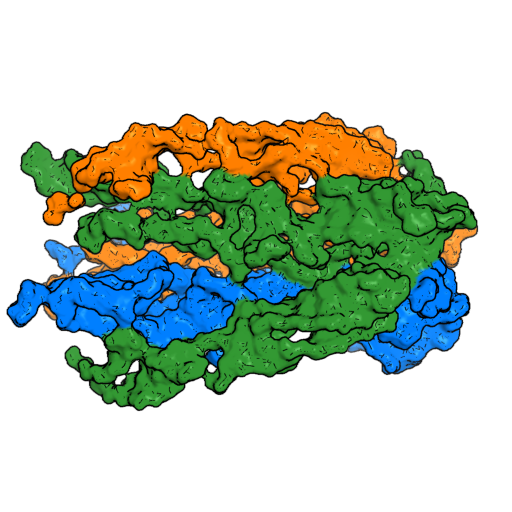 . CYS A 1 411 ? 67.60900 61.60400 28.36200 1.000 39.02267 432 CYS A O 1
ATOM 3035 N N . THR A 1 412 ? 67.83400 61.86200 30.58400 1.000 52.69053 433 THR A N 1
ATOM 3036 C CA . THR A 1 412 ? 69.27400 61.63800 30.57600 1.000 43.45225 433 THR A CA 1
ATOM 3037 C C . THR A 1 412 ? 69.56100 60.24400 31.11300 1.000 44.19835 433 THR A C 1
ATOM 3038 O O . THR A 1 412 ? 69.15200 59.90500 32.23000 1.000 42.22468 433 THR A O 1
ATOM 3042 N N . PHE A 1 413 ? 70.23900 59.43200 30.30900 1.000 39.65699 434 PHE A N 1
ATOM 3043 C CA . PHE A 1 413 ? 70.73000 58.14000 30.75500 1.000 38.45806 434 PHE A CA 1
ATOM 3044 C C . PHE A 1 413 ? 72.18900 58.29300 31.16000 1.000 45.99580 434 PHE A C 1
ATOM 3045 O O . PHE A 1 413 ? 72.99600 58.84500 30.40400 1.000 46.01438 434 PHE A O 1
ATOM 3053 N N . GLU A 1 414 ? 72.51400 57.82300 32.35800 1.000 43.25438 435 GLU A N 1
ATOM 3054 C CA . GLU A 1 414 ? 73.87100 57.85800 32.87800 1.000 38.67021 435 GLU A CA 1
ATOM 3055 C C . GLU A 1 414 ? 74.25600 56.45400 33.31400 1.000 48.76003 435 GLU A C 1
ATOM 3056 O O . GLU A 1 414 ? 73.45400 55.74100 33.92800 1.000 39.34683 435 GLU A O 1
ATOM 3062 N N . VAL A 1 415 ? 75.47900 56.05200 32.98000 1.000 44.36263 436 VAL A N 1
ATOM 3063 C CA . VAL A 1 415 ? 76.04200 54.78900 33.44300 1.000 39.37644 436 VAL A CA 1
ATOM 3064 C C . VAL A 1 415 ? 77.37000 55.09600 34.11900 1.000 49.05529 436 VAL A C 1
ATOM 3065 O O . VAL A 1 415 ? 78.26600 55.68900 33.50300 1.000 39.33969 436 VAL A O 1
ATOM 3069 N N . ASN A 1 416 ? 77.49300 54.70800 35.38500 1.000 49.11420 437 ASN A N 1
ATOM 3070 C CA . ASN A 1 416 ? 78.69000 54.97000 36.17300 1.000 48.08032 437 ASN A CA 1
ATOM 3071 C C . ASN A 1 416 ? 79.38100 53.65200 36.48100 1.000 43.66652 437 ASN A C 1
ATOM 3072 O O . ASN A 1 416 ? 78.82700 52.80500 37.19100 1.000 36.67369 437 ASN A O 1
ATOM 3077 N N . GLY A 1 417 ? 80.59000 53.48700 35.95200 1.000 37.38461 438 GLY A N 1
ATOM 3078 C CA . GLY A 1 417 ? 81.50000 52.49900 36.47600 1.000 34.54545 438 GLY A CA 1
ATOM 3079 C C . GLY A 1 417 ? 82.13000 53.02000 37.74500 1.000 38.15517 438 GLY A C 1
ATOM 3080 O O . GLY A 1 417 ? 81.91600 54.15700 38.16200 1.000 35.87693 438 GLY A O 1
ATOM 3081 N N . VAL A 1 418 ? 82.94200 52.17300 38.37100 1.000 45.26526 439 VAL A N 1
ATOM 3082 C CA . VAL A 1 418 ? 83.63200 52.60300 39.58200 1.000 49.34375 439 VAL A CA 1
ATOM 3083 C C . VAL A 1 418 ? 84.62200 53.72700 39.27700 1.000 49.95493 439 VAL A C 1
ATOM 3084 O O . VAL A 1 418 ? 84.79800 54.64700 40.08500 1.000 47.04226 439 VAL A O 1
ATOM 3088 N N . GLU A 1 419 ? 85.27000 53.68400 38.10900 1.000 56.32823 440 GLU A N 1
ATOM 3089 C CA . GLU A 1 419 ? 86.32000 54.63900 37.75400 1.000 60.82569 440 GLU A CA 1
ATOM 3090 C C . GLU A 1 419 ? 85.85100 55.70600 36.77800 1.000 59.42266 440 GLU A C 1
ATOM 3091 O O . GLU A 1 419 ? 86.18200 56.88300 36.94800 1.000 66.58797 440 GLU A O 1
ATOM 3097 N N . SER A 1 420 ? 85.08600 55.32100 35.76200 1.000 44.56541 441 SER A N 1
ATOM 3098 C CA . SER A 1 420 ? 84.65700 56.21800 34.70300 1.000 39.06378 441 SER A CA 1
ATOM 3099 C C . SER A 1 420 ? 83.15500 56.07100 34.50500 1.000 47.63242 441 SER A C 1
ATOM 3100 O O . SER A 1 420 ? 82.50100 55.22100 35.11500 1.000 39.59143 441 SER A O 1
ATOM 3103 N N . SER A 1 421 ? 82.61500 56.90000 33.61700 1.000 47.08151 442 SER A N 1
ATOM 3104 C CA . SER A 1 421 ? 81.18200 56.98200 33.40800 1.000 40.85657 442 SER A CA 1
ATOM 3105 C C . SER A 1 421 ? 80.91400 57.43900 31.98200 1.000 46.19862 442 SER A C 1
ATOM 3106 O O . SER A 1 421 ? 81.81700 57.86000 31.25700 1.000 54.74559 442 SER A O 1
ATOM 3109 N N . ASP A 1 422 ? 79.65300 57.32100 31.57600 1.000 49.63583 443 ASP A N 1
ATOM 3110 C CA . ASP A 1 422 ? 79.20100 57.85700 30.30500 1.000 39.72676 443 ASP A CA 1
ATOM 3111 C C . ASP A 1 422 ? 77.73900 58.25000 30.45900 1.000 49.46062 443 ASP A C 1
ATOM 3112 O O . ASP A 1 422 ? 77.01700 57.69400 31.29000 1.000 47.58480 443 ASP A O 1
ATOM 3117 N N . SER A 1 423 ? 77.30600 59.21400 29.65500 1.000 46.77171 444 SER A N 1
ATOM 3118 C CA . SER A 1 423 ? 75.92900 59.67500 29.71700 1.000 53.62132 444 SER A CA 1
ATOM 3119 C C . SER A 1 423 ? 75.52700 60.18800 28.34400 1.000 49.21580 444 SER A C 1
ATOM 3120 O O . SER A 1 423 ? 76.37100 60.56600 27.53100 1.000 49.45385 444 SER A O 1
ATOM 3123 N N . THR A 1 424 ? 74.22200 60.18700 28.09200 1.000 49.92647 445 THR A N 1
ATOM 3124 C CA . THR A 1 424 ? 73.69000 60.70500 26.84200 1.000 42.77393 445 THR A CA 1
ATOM 3125 C C . THR A 1 424 ? 72.22000 61.04000 27.04000 1.000 55.09252 445 THR A C 1
ATOM 3126 O O . THR A 1 424 ? 71.57800 60.58800 27.99400 1.000 48.33759 445 THR A O 1
ATOM 3130 N N . SER A 1 425 ? 71.70000 61.85100 26.12700 1.000 48.06131 446 SER A N 1
ATOM 3131 C CA . SER A 1 425 ? 70.30300 62.24200 26.16000 1.000 41.66822 446 SER A CA 1
ATOM 3132 C C . SER A 1 425 ? 69.49000 61.31100 25.27200 1.000 49.01007 446 SER A C 1
ATOM 3133 O O . SER A 1 425 ? 69.95400 60.85800 24.22300 1.000 58.46871 446 SER A O 1
ATOM 3136 N N . VAL A 1 426 ? 68.26300 61.03700 25.70100 1.000 41.00642 447 VAL A N 1
ATOM 3137 C CA . VAL A 1 426 ? 67.36200 60.12600 25.00700 1.000 42.46766 447 VAL A CA 1
ATOM 3138 C C . VAL A 1 426 ? 66.03900 60.84800 24.80600 1.000 38.10915 447 VAL A C 1
ATOM 3139 O O . VAL A 1 426 ? 65.43300 61.31900 25.77400 1.000 49.63296 447 VAL A O 1
ATOM 3143 N N . SER A 1 427 ? 65.59200 60.93700 23.56000 1.000 49.16613 448 SER A N 1
ATOM 3144 C CA . SER A 1 427 ? 64.29200 61.53400 23.28800 1.000 49.45448 448 SER A CA 1
ATOM 3145 C C . SER A 1 427 ? 63.17900 60.61400 23.78000 1.000 48.65037 448 SER A C 1
ATOM 3146 O O . SER A 1 427 ? 63.26300 59.38900 23.65300 1.000 48.74370 448 SER A O 1
ATOM 3149 N N . VAL A 1 428 ? 62.14800 61.21000 24.37800 1.000 43.39554 449 VAL A N 1
ATOM 3150 C CA . VAL A 1 428 ? 60.96100 60.48300 24.81200 1.000 48.40542 449 VAL A CA 1
ATOM 3151 C C . VAL A 1 428 ? 59.72500 61.21000 24.29600 1.000 44.87390 449 VAL A C 1
ATOM 3152 O O . VAL A 1 428 ? 59.73200 62.42900 24.09500 1.000 38.80589 449 VAL A O 1
ATOM 3156 N N . THR A 1 429 ? 58.65600 60.44400 24.08000 1.000 38.92471 450 THR A N 1
ATOM 3157 C CA . THR A 1 429 ? 57.38600 60.95900 23.58600 1.000 36.70754 450 THR A CA 1
ATOM 3158 C C . THR A 1 429 ? 56.27100 60.55000 24.53600 1.000 39.74296 450 THR A C 1
ATOM 3159 O O . THR A 1 429 ? 56.15800 59.37600 24.89900 1.000 43.41086 450 THR A O 1
ATOM 3163 N N . GLY A 1 430 ? 55.44900 61.51600 24.92300 1.000 42.65470 451 GLY A N 1
ATOM 3164 C CA . GLY A 1 430 ? 54.30300 61.28200 25.79000 1.000 38.89398 451 GLY A CA 1
ATOM 3165 C C . GLY A 1 430 ? 53.00500 61.41800 25.01300 1.000 48.40045 451 GLY A C 1
ATOM 3166 O O . GLY A 1 430 ? 52.87000 62.30700 24.16700 1.000 46.29642 451 GLY A O 1
ATOM 3167 N N . ILE A 1 431 ? 52.06300 60.52300 25.29600 1.000 47.15225 452 ILE A N 1
ATOM 3168 C CA . ILE A 1 431 ? 50.74200 60.52600 24.67500 1.000 44.29003 452 ILE A CA 1
ATOM 3169 C C . ILE A 1 431 ? 49.72100 60.70700 25.79000 1.000 37.81620 452 ILE A C 1
ATOM 3170 O O . ILE A 1 431 ? 49.69700 59.92400 26.74700 1.000 40.98170 452 ILE A O 1
ATOM 3175 N N . GLN A 1 432 ? 48.88800 61.73700 25.67900 1.000 33.12388 453 GLN A N 1
ATOM 3176 C CA . GLN A 1 432 ? 47.86700 61.97200 26.68700 1.000 36.55681 453 GLN A CA 1
ATOM 3177 C C . GLN A 1 432 ? 46.70200 61.00200 26.52100 1.000 38.77208 453 GLN A C 1
ATOM 3178 O O . GLN A 1 432 ? 46.42000 60.51100 25.42200 1.000 42.12205 453 GLN A O 1
ATOM 3184 N N . GLN A 1 433 ? 46.02200 60.72400 27.62900 1.000 35.54419 454 GLN A N 1
ATOM 3185 C CA . GLN A 1 433 ? 44.67700 60.17500 27.53500 1.000 35.90405 454 GLN A CA 1
ATOM 3186 C C . GLN A 1 433 ? 43.77100 61.21400 26.90300 1.000 37.36242 454 GLN A C 1
ATOM 3187 O O . GLN A 1 433 ? 43.85800 62.40500 27.21600 1.000 38.34693 454 GLN A O 1
ATOM 3193 N N . SER A 1 434 ? 42.88500 60.76600 26.02100 1.000 40.35009 455 SER A N 1
ATOM 3194 C CA . SER A 1 434 ? 41.90200 61.68200 25.46400 1.000 33.53519 455 SER A CA 1
ATOM 3195 C C . SER A 1 434 ? 40.89700 62.06200 26.54100 1.000 39.51665 455 SER A C 1
ATOM 3196 O O . SER A 1 434 ? 40.53400 61.24500 27.39000 1.000 35.96082 455 SER A O 1
ATOM 3199 N N . GLU A 1 435 ? 40.46600 63.32200 26.51800 1.000 46.81125 456 GLU A N 1
ATOM 3200 C CA . GLU A 1 435 ? 39.39800 63.76200 27.40300 1.000 39.69190 456 GLU A CA 1
ATOM 3201 C C . GLU A 1 435 ? 38.01900 63.43300 26.85000 1.000 43.12923 456 GLU A C 1
ATOM 3202 O O . GLU A 1 435 ? 37.06200 63.33700 27.62400 1.000 44.43839 456 GLU A O 1
ATOM 3208 N N . CYS A 1 436 ? 37.90500 63.24400 25.53900 1.000 47.65990 457 CYS A N 1
ATOM 3209 C CA . CYS A 1 436 ? 36.62600 62.98400 24.89800 1.000 53.91431 457 CYS A CA 1
ATOM 3210 C C . CYS A 1 436 ? 36.89200 62.38000 23.52800 1.000 53.73861 457 CYS A C 1
ATOM 3211 O O . CYS A 1 436 ? 37.99600 62.48500 22.98900 1.000 46.03366 457 CYS A O 1
ATOM 3214 N N . ASN A 1 437 ? 35.85600 61.75600 22.96300 1.000 55.46766 458 ASN A N 1
ATOM 3215 C CA . ASN A 1 437 ? 35.98700 61.16200 21.63900 1.000 46.19595 458 ASN A CA 1
ATOM 3216 C C . ASN A 1 437 ? 35.61000 62.18900 20.57700 1.000 51.62402 458 ASN A C 1
ATOM 3217 O O . ASN A 1 437 ? 34.50800 62.74700 20.63400 1.000 52.75102 458 ASN A O 1
ATOM 3222 N N . PRO A 1 438 ? 36.47800 62.46800 19.60300 1.000 64.24499 459 PRO A N 1
ATOM 3223 C CA . PRO A 1 438 ? 36.18000 63.53900 18.64300 1.000 50.13898 459 PRO A CA 1
ATOM 3224 C C . PRO A 1 438 ? 34.84500 63.32700 17.94700 1.000 46.29675 459 PRO A C 1
ATOM 3225 O O . PRO A 1 438 ? 34.51600 62.22300 17.51000 1.000 55.76463 459 PRO A O 1
ATOM 3229 N N . GLY A 1 439 ? 34.07200 64.41000 17.84900 1.000 51.98241 460 GLY A N 1
ATOM 3230 C CA . GLY A 1 439 ? 32.75000 64.38900 17.26700 1.000 39.65273 460 GLY A CA 1
ATOM 3231 C C . GLY A 1 439 ? 31.62000 64.17900 18.26000 1.000 43.87379 460 GLY A C 1
ATOM 3232 O O . GLY A 1 439 ? 30.49900 64.63400 18.01000 1.000 49.91132 460 GLY A O 1
ATOM 3233 N N . ASP A 1 440 ? 31.88700 63.51700 19.38400 1.000 49.69743 461 ASP A N 1
ATOM 3234 C CA . ASP A 1 440 ? 30.86600 63.32100 20.40500 1.000 45.22626 461 ASP A CA 1
ATOM 3235 C C . ASP A 1 440 ? 30.44600 64.65200 21.01400 1.000 47.89430 461 ASP A C 1
ATOM 3236 O O . ASP A 1 440 ? 31.22400 65.60900 21.07600 1.000 53.33859 461 ASP A O 1
ATOM 3241 N N . GLN A 1 441 ? 29.19700 64.71200 21.46300 1.000 35.48541 462 GLN A N 1
ATOM 3242 C CA . GLN A 1 441 ? 28.65700 65.91700 22.06700 1.000 37.56140 462 GLN A CA 1
ATOM 3243 C C . GLN A 1 441 ? 28.32400 65.67300 23.53300 1.000 37.22036 462 GLN A C 1
ATOM 3244 O O . GLN A 1 441 ? 28.16500 64.53500 23.98300 1.000 50.46798 462 GLN A O 1
ATOM 3250 N N . ARG A 1 442 ? 28.25300 66.77100 24.27800 1.000 44.26009 463 ARG A N 1
ATOM 3251 C CA . ARG A 1 442 ? 27.92200 66.75400 25.69300 1.000 40.56727 463 ARG A CA 1
ATOM 3252 C C . ARG A 1 442 ? 26.97700 67.91800 25.95000 1.000 44.18378 463 ARG A C 1
ATOM 3253 O O . ARG A 1 442 ? 26.93900 68.88900 25.19000 1.000 48.24847 463 ARG A O 1
ATOM 3261 N N . ARG A 1 443 ? 26.19300 67.80200 27.01600 1.000 48.89070 464 ARG A N 1
ATOM 3262 C CA . ARG A 1 443 ? 25.23100 68.82800 27.38400 1.000 48.36037 464 ARG A CA 1
ATOM 3263 C C . ARG A 1 443 ? 25.45500 69.25400 28.82700 1.000 47.95373 464 ARG A C 1
ATOM 3264 O O . ARG A 1 443 ? 25.91000 68.46600 29.66100 1.000 41.90896 464 ARG A O 1
ATOM 3272 N N . GLU A 1 444 ? 25.11100 70.51000 29.10900 1.000 50.84263 465 GLU A N 1
ATOM 3273 C CA . GLU A 1 444 ? 25.24000 71.08200 30.44100 1.000 52.73260 465 GLU A CA 1
ATOM 3274 C C . GLU A 1 444 ? 24.13900 72.11300 30.64800 1.000 69.59935 465 GLU A C 1
ATOM 3275 O O . GLU A 1 444 ? 23.78700 72.85000 29.72200 1.000 53.60629 465 GLU A O 1
ATOM 3281 N N . LYS A 1 445 ? 23.60700 72.16300 31.87100 1.000 56.46782 466 LYS A N 1
ATOM 3282 C CA . LYS A 1 445 ? 22.62300 73.16200 32.27200 1.000 57.34449 466 LYS A CA 1
ATOM 3283 C C . LYS A 1 445 ? 23.32300 74.22700 33.11000 1.000 56.77930 466 LYS A C 1
ATOM 3284 O O . LYS A 1 445 ? 23.96700 73.90400 34.11300 1.000 86.14226 466 LYS A O 1
ATOM 3290 N N . ASN A 1 446 ? 23.20200 75.48700 32.69900 1.000 57.51461 467 ASN A N 1
ATOM 3291 C CA . ASN A 1 446 ? 23.91400 76.56200 33.37200 1.000 68.16254 467 ASN A CA 1
ATOM 3292 C C . ASN A 1 446 ? 23.12400 77.06400 34.58200 1.000 83.00760 467 ASN A C 1
ATOM 3293 O O . ASN A 1 446 ? 22.00000 76.63100 34.85400 1.000 78.18391 467 ASN A O 1
ATOM 3298 N N . GLU A 1 447 ? 23.71900 78.01500 35.30900 1.000 77.30233 468 GLU A N 1
ATOM 3299 C CA . GLU A 1 447 ? 23.04100 78.60900 36.45700 1.000 89.16463 468 GLU A CA 1
ATOM 3300 C C . GLU A 1 447 ? 21.78400 79.35700 36.04100 1.000 86.17647 468 GLU A C 1
ATOM 3301 O O . GLU A 1 447 ? 20.93100 79.63900 36.89000 1.000 98.43805 468 GLU A O 1
ATOM 3307 N N . ASN A 1 448 ? 21.65900 79.69300 34.75900 1.000 79.64112 469 ASN A N 1
ATOM 3308 C CA . ASN A 1 448 ? 20.49700 80.38500 34.22800 1.000 89.93880 469 ASN A CA 1
ATOM 3309 C C . ASN A 1 448 ? 19.42200 79.41400 33.75700 1.000 95.65552 469 ASN A C 1
ATOM 3310 O O . ASN A 1 448 ? 18.56100 79.79200 32.95500 1.000 103.01319 469 ASN A O 1
ATOM 3315 N N . ASP A 1 449 ? 19.48200 78.16400 34.21900 1.000 97.37863 470 ASP A N 1
ATOM 3316 C CA . ASP A 1 449 ? 18.49500 77.12600 33.91100 1.000 102.44831 470 ASP A CA 1
ATOM 3317 C C . ASP A 1 449 ? 18.24100 77.03000 32.40800 1.000 93.88110 470 ASP A C 1
ATOM 3318 O O . ASP A 1 449 ? 17.10100 76.96000 31.94400 1.000 94.61249 470 ASP A O 1
ATOM 3323 N N . ARG A 1 450 ? 19.33100 77.01900 31.64000 1.000 86.98780 471 ARG A N 1
ATOM 3324 C CA . ARG A 1 450 ? 19.27200 76.80200 30.20200 1.000 75.92461 471 ARG A CA 1
ATOM 3325 C C . ARG A 1 450 ? 20.34300 75.80300 29.79300 1.000 66.29908 471 ARG A C 1
ATOM 3326 O O . ARG A 1 450 ? 21.43300 75.76800 30.37300 1.000 69.36259 471 ARG A O 1
ATOM 3334 N N . TRP A 1 451 ? 20.01100 74.97600 28.80700 1.000 68.95057 472 TRP A N 1
ATOM 3335 C CA . TRP A 1 451 ? 20.87000 73.88500 28.37300 1.000 72.05528 472 TRP A CA 1
ATOM 3336 C C . TRP A 1 451 ? 21.86700 74.35500 27.32400 1.000 61.40177 472 TRP A C 1
ATOM 3337 O O . TRP A 1 451 ? 21.52900 75.14300 26.43700 1.000 64.86957 472 TRP A O 1
ATOM 3348 N N . GLU A 1 452 ? 23.09500 73.85100 27.42400 1.000 60.32839 473 GLU A N 1
ATOM 3349 C CA . GLU A 1 452 ? 24.16100 74.16400 26.48400 1.000 59.03974 473 GLU A CA 1
ATOM 3350 C C . GLU A 1 452 ? 24.71000 72.87300 25.88800 1.000 48.38893 473 GLU A C 1
ATOM 3351 O O . GLU A 1 452 ? 24.73500 71.83000 26.54500 1.000 44.88887 473 GLU A O 1
ATOM 3357 N N . ILE A 1 453 ? 25.13500 72.94900 24.63000 1.000 58.46245 474 ILE A N 1
ATOM 3358 C CA . ILE A 1 453 ? 25.64800 71.80100 23.88900 1.000 50.05509 474 ILE A CA 1
ATOM 3359 C C . ILE A 1 453 ? 27.05300 72.12400 23.39300 1.000 45.29961 474 ILE A C 1
ATOM 3360 O O . ILE A 1 453 ? 27.28800 73.20700 22.84400 1.000 50.91986 474 ILE A O 1
ATOM 3365 N N . TYR A 1 454 ? 27.98000 71.18500 23.58100 1.000 46.56251 475 TYR A N 1
ATOM 3366 C CA . TYR A 1 454 ? 29.35700 71.32900 23.12700 1.000 47.72324 475 TYR A CA 1
ATOM 3367 C C . TYR A 1 454 ? 29.78000 70.09200 22.34500 1.000 47.70866 475 TYR A C 1
ATOM 3368 O O . TYR A 1 454 ? 29.27500 68.99100 22.57900 1.000 49.41817 475 TYR A O 1
ATOM 3377 N N . THR A 1 455 ? 30.72500 70.27900 21.42400 1.000 48.66106 476 THR A N 1
ATOM 3378 C CA . THR A 1 455 ? 31.25200 69.20000 20.59700 1.000 44.75675 476 THR A CA 1
ATOM 3379 C C . THR A 1 455 ? 32.73700 69.00000 20.87100 1.000 46.66524 476 THR A C 1
ATOM 3380 O O . THR A 1 455 ? 33.49900 69.96700 20.95600 1.000 46.53767 476 THR A O 1
ATOM 3384 N N . CYS A 1 456 ? 33.13800 67.73500 20.99200 1.000 44.08180 477 CYS A N 1
ATOM 3385 C CA . CYS A 1 456 ? 34.53700 67.38600 21.20500 1.000 43.36286 477 CYS A CA 1
ATOM 3386 C C . CYS A 1 456 ? 35.35100 67.65700 19.94400 1.000 43.16152 477 CYS A C 1
ATOM 3387 O O . CYS A 1 456 ? 34.95900 67.26400 18.84100 1.000 47.58916 477 CYS A O 1
ATOM 3390 N N . GLN A 1 457 ? 36.49100 68.32300 20.10700 1.000 57.90167 478 GLN A N 1
ATOM 3391 C CA . GLN A 1 457 ? 37.28500 68.73100 18.95800 1.000 55.61123 478 GLN A CA 1
ATOM 3392 C C . GLN A 1 457 ? 38.17300 67.58700 18.46300 1.000 50.06729 478 GLN A C 1
ATOM 3393 O O . GLN A 1 457 ? 38.25800 66.51300 19.06400 1.000 49.74566 478 GLN A O 1
ATOM 3399 N N . ASP A 1 458 ? 38.85800 67.84400 17.34600 1.000 57.43150 479 ASP A N 1
ATOM 3400 C CA . ASP A 1 458 ? 39.57100 66.78200 16.64100 1.000 56.30365 479 ASP A CA 1
ATOM 3401 C C . ASP A 1 458 ? 40.69600 66.19400 17.47200 1.000 47.96048 479 ASP A C 1
ATOM 3402 O O . ASP A 1 458 ? 41.03100 65.01700 17.31000 1.000 61.35472 479 ASP A O 1
ATOM 3407 N N . ASN A 1 459 ? 41.28100 66.97900 18.36900 1.000 44.38698 480 ASN A N 1
ATOM 3408 C CA . ASN A 1 459 ? 42.39800 66.49200 19.16800 1.000 46.15223 480 ASN A CA 1
ATOM 3409 C C . ASN A 1 459 ? 41.95100 65.67700 20.37200 1.000 52.18952 480 ASN A C 1
ATOM 3410 O O . ASN A 1 459 ? 42.80400 65.15000 21.09200 1.000 44.07920 480 ASN A O 1
ATOM 3415 N N . GLY A 1 460 ? 40.64700 65.57200 20.62000 1.000 43.16080 481 GLY A N 1
ATOM 3416 C CA . GLY A 1 460 ? 40.17300 64.73900 21.70200 1.000 40.47881 481 GLY A CA 1
ATOM 3417 C C . GLY A 1 460 ? 40.52300 65.25900 23.07300 1.000 53.43602 481 GLY A C 1
ATOM 3418 O O . GLY A 1 460 ? 40.52900 64.48900 24.03700 1.000 48.86786 481 GLY A O 1
ATOM 3419 N N . LEU A 1 461 ? 40.79400 66.55900 23.19200 1.000 41.41119 482 LEU A N 1
ATOM 3420 C CA . LEU A 1 461 ? 41.19100 67.16000 24.45400 1.000 46.78292 482 LEU A CA 1
ATOM 3421 C C . LEU A 1 461 ? 40.24300 68.24300 24.93800 1.000 43.16255 482 LEU A C 1
ATOM 3422 O O . LEU A 1 461 ? 40.22700 68.52600 26.14000 1.000 48.48403 482 LEU A O 1
ATOM 3427 N N . THR A 1 462 ? 39.44800 68.84200 24.05400 1.000 48.52309 483 THR A N 1
ATOM 3428 C CA . THR A 1 462 ? 38.63000 69.99200 24.40400 1.000 43.50632 483 THR A CA 1
ATOM 3429 C C . THR A 1 462 ? 37.26900 69.88200 23.73900 1.000 42.02249 483 THR A C 1
ATOM 3430 O O . THR A 1 462 ? 37.05900 69.09200 22.81700 1.000 45.97816 483 THR A O 1
ATOM 3434 N N . TYR A 1 463 ? 36.34200 70.68400 24.24800 1.000 52.42041 484 TYR A N 1
ATOM 3435 C CA . TYR A 1 463 ? 35.02000 70.87500 23.67500 1.000 43.23910 484 TYR A CA 1
ATOM 3436 C C . TYR A 1 463 ? 34.89500 72.31300 23.19200 1.000 43.29991 484 TYR A C 1
ATOM 3437 O O . TYR A 1 463 ? 35.43600 73.23100 23.81400 1.000 55.82387 484 TYR A O 1
ATOM 3446 N N . GLU A 1 464 ? 34.17300 72.51200 22.09700 1.000 49.47313 485 GLU A N 1
ATOM 3447 C CA . GLU A 1 464 ? 33.87800 73.85200 21.61600 1.000 51.67668 485 GLU A CA 1
ATOM 3448 C C . GLU A 1 464 ? 32.37300 74.06200 21.60000 1.000 57.78183 485 GLU A C 1
ATOM 3449 O O . GLU A 1 464 ? 31.61700 73.17200 21.19400 1.000 45.43863 485 GLU A O 1
ATOM 3455 N N . TYR A 1 465 ? 31.95300 75.23200 22.06800 1.000 48.01043 486 TYR A N 1
ATOM 3456 C CA . TYR A 1 465 ? 30.53900 75.56700 22.17100 1.000 52.26272 486 TYR A CA 1
ATOM 3457 C C . TYR A 1 465 ? 29.84000 75.48200 20.81900 1.000 47.70684 486 TYR A C 1
ATOM 3458 O O . TYR A 1 465 ? 30.36300 75.92800 19.79500 1.000 52.91167 486 TYR A O 1
ATOM 3467 N N . ASP A 1 466 ? 28.63200 74.92200 20.82800 1.000 57.33454 487 ASP A N 1
ATOM 3468 C CA . ASP A 1 466 ? 27.80300 74.84300 19.63300 1.000 71.21078 487 ASP A CA 1
ATOM 3469 C C . ASP A 1 466 ? 26.60000 75.77400 19.71600 1.000 59.30117 487 ASP A C 1
ATOM 3470 O O . ASP A 1 466 ? 26.43100 76.63500 18.84900 1.000 57.50021 487 ASP A O 1
ATOM 3475 N N . VAL A 1 467 ? 25.76300 75.63900 20.74400 1.000 57.47720 488 VAL A N 1
ATOM 3476 C CA . VAL A 1 467 ? 24.54400 76.43400 20.84800 1.000 70.59561 488 VAL A CA 1
ATOM 3477 C C . VAL A 1 467 ? 24.03400 76.36900 22.28000 1.000 72.14616 488 VAL A C 1
ATOM 3478 O O . VAL A 1 467 ? 24.38500 75.46600 23.04300 1.000 64.19150 488 VAL A O 1
ATOM 3482 N N . THR A 1 468 ? 23.21400 77.34900 22.64900 1.000 61.63574 489 THR A N 1
ATOM 3483 C CA . THR A 1 468 ? 22.47400 77.35800 23.90300 1.000 69.54651 489 THR A CA 1
ATOM 3484 C C . THR A 1 468 ? 20.99300 77.27500 23.56100 1.000 71.93926 489 THR A C 1
ATOM 3485 O O . THR A 1 468 ? 20.49800 78.06000 22.74500 1.000 75.30351 489 THR A O 1
ATOM 3489 N N . CYS A 1 469 ? 20.28800 76.34300 24.19000 1.000 63.80143 490 CYS A N 1
ATOM 3490 C CA . CYS A 1 469 ? 18.88000 76.15500 23.88100 1.000 74.82540 490 CYS A CA 1
ATOM 3491 C C . CYS A 1 469 ? 18.04000 77.26100 24.51400 1.000 73.09493 490 CYS A C 1
ATOM 3492 O O . CYS A 1 469 ? 18.45000 77.92200 25.47100 1.000 76.08534 490 CYS A O 1
ATOM 3495 N N . ALA A 1 470 ? 16.84500 77.45800 23.96000 1.000 95.95550 491 ALA A N 1
ATOM 3496 C CA . ALA A 1 470 ? 15.94000 78.47900 24.46700 1.000 98.45683 491 ALA A CA 1
ATOM 3497 C C . ALA A 1 470 ? 15.39200 78.07400 25.83500 1.000 94.48833 491 ALA A C 1
ATOM 3498 O O . ALA A 1 470 ? 15.58600 76.95300 26.31300 1.000 99.64720 491 ALA A O 1
ATOM 3500 N N . GLU A 1 471 ? 14.68000 79.01200 26.46500 1.000 95.29116 492 GLU A N 1
ATOM 3501 C CA . GLU A 1 471 ? 14.19200 78.78200 27.82100 1.000 108.93057 492 GLU A CA 1
ATOM 3502 C C . GLU A 1 471 ? 13.25300 77.58300 27.88000 1.000 105.92357 492 GLU A C 1
ATOM 3503 O O . GLU A 1 471 ? 13.34000 76.76100 28.80100 1.000 98.21820 492 GLU A O 1
ATOM 3509 N N . ASP A 1 472 ? 12.35400 77.46200 26.90600 1.000 95.72475 493 ASP A N 1
ATOM 3510 C CA . ASP A 1 472 ? 11.39400 76.36700 26.87000 1.000 96.29631 493 ASP A CA 1
ATOM 3511 C C . ASP A 1 472 ? 11.97000 75.08000 26.29000 1.000 102.27185 493 ASP A C 1
ATOM 3512 O O . ASP A 1 472 ? 11.27400 74.05800 26.29000 1.000 99.44396 493 ASP A O 1
ATOM 3517 N N . GLU A 1 473 ? 13.20900 75.09400 25.80700 1.000 94.17921 494 GLU A N 1
ATOM 3518 C CA . GLU A 1 473 ? 13.80700 73.94200 25.14800 1.000 88.87738 494 GLU A CA 1
ATOM 3519 C C . GLU A 1 473 ? 14.71500 73.16900 26.10000 1.000 87.89475 494 GLU A C 1
ATOM 3520 O O . GLU A 1 473 ? 15.08800 73.64000 27.17700 1.000 86.11791 494 GLU A O 1
ATOM 3526 N N . LYS A 1 474 ? 15.06300 71.95200 25.67900 1.000 68.90847 495 LYS A N 1
ATOM 3527 C CA . LYS A 1 474 ? 15.95800 71.08300 26.42700 1.000 58.20173 495 LYS A CA 1
ATOM 3528 C C . LYS A 1 474 ? 16.91300 70.40200 25.45800 1.000 68.67386 495 LYS A C 1
ATOM 3529 O O . LYS A 1 474 ? 16.55700 70.12300 24.31100 1.000 58.81099 495 LYS A O 1
ATOM 3535 N N . ALA A 1 475 ? 18.13000 70.12900 25.92900 1.000 58.78553 496 ALA A N 1
ATOM 3536 C CA . ALA A 1 475 ? 19.11700 69.41200 25.12600 1.000 59.40295 496 ALA A CA 1
ATOM 3537 C C . ALA A 1 475 ? 18.85500 67.91600 25.25000 1.000 61.00110 496 ALA A C 1
ATOM 3538 O O . ALA A 1 475 ? 19.05700 67.33100 26.32000 1.000 53.68768 496 ALA A O 1
ATOM 3540 N N . VAL A 1 476 ? 18.43300 67.28900 24.15200 1.000 62.70159 497 VAL A N 1
ATOM 3541 C CA . VAL A 1 476 ? 17.89300 65.93300 24.16700 1.000 58.48729 497 VAL A CA 1
ATOM 3542 C C . VAL A 1 476 ? 18.76700 65.02800 23.30800 1.000 54.25805 497 VAL A C 1
ATOM 3543 O O . VAL A 1 476 ? 19.13400 65.39100 22.18400 1.000 60.47916 497 VAL A O 1
ATOM 3547 N N . ALA A 1 477 ? 19.08000 63.84600 23.83600 1.000 48.50792 498 ALA A N 1
ATOM 3548 C CA . ALA A 1 477 ? 19.90500 62.88200 23.11900 1.000 45.01272 498 ALA A CA 1
ATOM 3549 C C . ALA A 1 477 ? 19.22100 62.41300 21.84200 1.000 49.40348 498 ALA A C 1
ATOM 3550 O O . ALA A 1 477 ? 17.99600 62.29800 21.76600 1.000 55.03606 498 ALA A O 1
ATOM 3552 N N . GLN A 1 478 ? 20.04100 62.14800 20.82400 1.000 56.45162 499 GLN A N 1
ATOM 3553 C CA . GLN A 1 478 ? 19.56600 61.69800 19.52400 1.000 41.80259 499 GLN A CA 1
ATOM 3554 C C . GLN A 1 478 ? 20.27700 60.43300 19.06000 1.000 49.07011 499 GLN A C 1
ATOM 3555 O O . GLN A 1 478 ? 20.11400 60.03500 17.90100 1.000 53.46818 499 GLN A O 1
ATOM 3561 N N . GLY A 1 479 ? 21.05400 59.79700 19.92100 1.000 44.76251 500 GLY A N 1
ATOM 3562 C CA . GLY A 1 479 ? 21.82900 58.62600 19.54100 1.000 44.98291 500 GLY A CA 1
ATOM 3563 C C . GLY A 1 479 ? 23.18700 58.99800 18.98000 1.000 50.43992 500 GLY A C 1
ATOM 3564 O O . GLY A 1 479 ? 23.39900 60.08500 18.44700 1.000 60.98042 500 GLY A O 1
ATOM 3565 N N . ASP A 1 480 ? 24.12500 58.06000 19.09500 1.000 60.82126 501 ASP A N 1
ATOM 3566 C CA . ASP A 1 480 ? 25.49700 58.25600 18.62700 1.000 70.09253 501 ASP A CA 1
ATOM 3567 C C . ASP A 1 480 ? 26.07000 59.57500 19.14600 1.000 65.10142 501 ASP A C 1
ATOM 3568 O O . ASP A 1 480 ? 26.64500 60.37400 18.40500 1.000 73.85646 501 ASP A O 1
ATOM 3573 N N . ASN A 1 481 ? 25.87200 59.81100 20.44200 1.000 50.64310 502 ASN A N 1
ATOM 3574 C CA . ASN A 1 481 ? 26.53600 60.89700 21.16000 1.000 54.94986 502 ASN A CA 1
ATOM 3575 C C . ASN A 1 481 ? 26.18400 62.27700 20.60700 1.000 52.06097 502 ASN A C 1
ATOM 3576 O O . ASN A 1 481 ? 26.97700 63.21200 20.71800 1.000 44.44945 502 ASN A O 1
ATOM 3581 N N . GLN A 1 482 ? 24.99800 62.44100 20.02800 1.000 44.85141 503 GLN A N 1
ATOM 3582 C CA . GLN A 1 482 ? 24.55900 63.73400 19.52400 1.000 49.85336 503 GLN A CA 1
ATOM 3583 C C . GLN A 1 482 ? 23.41200 64.26100 20.37400 1.000 46.22466 503 GLN A C 1
ATOM 3584 O O . GLN A 1 482 ? 22.62600 63.49200 20.93100 1.000 51.13909 503 GLN A O 1
ATOM 3590 N N . PHE A 1 483 ? 23.33500 65.58700 20.47700 1.000 53.71024 504 PHE A N 1
ATOM 3591 C CA . PHE A 1 483 ? 22.29000 66.26400 21.23000 1.000 50.54683 504 PHE A CA 1
ATOM 3592 C C . PHE A 1 483 ? 21.65100 67.33800 20.36300 1.000 62.55457 504 PHE A C 1
ATOM 3593 O O . PHE A 1 483 ? 22.29600 67.90300 19.47600 1.000 69.57378 504 PHE A O 1
ATOM 3601 N N . SER A 1 484 ? 20.37500 67.61500 20.63200 1.000 66.98636 505 SER A N 1
ATOM 3602 C CA . SER A 1 484 ? 19.63800 68.65900 19.93500 1.000 64.29469 505 SER A CA 1
ATOM 3603 C C . SER A 1 484 ? 18.68300 69.34000 20.90600 1.000 64.41101 505 SER A C 1
ATOM 3604 O O . SER A 1 484 ? 18.25700 68.74500 21.89900 1.000 63.58329 505 SER A O 1
ATOM 3607 N N . CYS A 1 485 ? 18.36200 70.60200 20.61600 1.000 70.76365 506 CYS A N 1
ATOM 3608 C CA . CYS A 1 485 ? 17.39700 71.34700 21.41400 1.000 78.78317 506 CYS A CA 1
ATOM 3609 C C . CYS A 1 485 ? 15.98100 70.98400 20.98500 1.000 77.29654 506 CYS A C 1
ATOM 3610 O O . CYS A 1 485 ? 15.65800 71.01900 19.79300 1.000 74.09059 506 CYS A O 1
ATOM 3613 N N . GLU A 1 486 ? 15.14000 70.62800 21.95600 1.000 77.18066 507 GLU A N 1
ATOM 3614 C CA . GLU A 1 486 ? 13.75300 70.26600 21.70100 1.000 69.71803 507 GLU A CA 1
ATOM 3615 C C . GLU A 1 486 ? 12.87000 70.95500 22.73100 1.000 84.97086 507 GLU A C 1
ATOM 3616 O O . GLU A 1 486 ? 13.25300 71.08600 23.89800 1.000 75.34496 507 GLU A O 1
ATOM 3622 N N . LYS A 1 487 ? 11.68900 71.39000 22.29500 1.000 94.36271 508 LYS A N 1
ATOM 3623 C CA . LYS A 1 487 ? 10.74400 72.08400 23.17000 1.000 99.27205 508 LYS A CA 1
ATOM 3624 C C . LYS A 1 487 ? 10.16000 71.14800 24.22500 1.000 71.38960 508 LYS A C 1
ATOM 3625 O O . LYS A 1 487 ? 9.91200 69.97400 23.95700 1.000 69.05144 508 LYS A O 1
ATOM 3631 N N . GLU A 1 516 ? 7.24400 59.77800 26.71700 1.000 73.73532 537 GLU A N 1
ATOM 3632 C CA . GLU A 1 516 ? 8.19300 58.75000 26.19500 1.000 69.65302 537 GLU A CA 1
ATOM 3633 C C . GLU A 1 516 ? 7.62800 57.33600 26.30200 1.000 72.24303 537 GLU A C 1
ATOM 3634 O O . GLU A 1 516 ? 8.38600 56.36500 26.35500 1.000 61.03346 537 GLU A O 1
ATOM 3640 N N . HIS A 1 517 ? 6.29600 57.21100 26.33200 1.000 61.90969 538 HIS A N 1
ATOM 3641 C CA . HIS A 1 517 ? 5.65200 55.90600 26.50100 1.000 57.42961 538 HIS A CA 1
ATOM 3642 C C . HIS A 1 517 ? 4.40000 55.85400 25.62700 1.000 72.69524 538 HIS A C 1
ATOM 3643 O O . HIS A 1 517 ? 3.30300 56.20400 26.07200 1.000 62.58671 538 HIS A O 1
ATOM 3650 N N . HIS A 1 518 ? 4.57400 55.39500 24.38400 1.000 67.14960 539 HIS A N 1
ATOM 3651 C CA . HIS A 1 518 ? 3.43000 55.08300 23.53500 1.000 61.91395 539 HIS A CA 1
ATOM 3652 C C . HIS A 1 518 ? 2.75300 53.78900 23.96100 1.000 59.55997 539 HIS A C 1
ATOM 3653 O O . HIS A 1 518 ? 1.52600 53.67500 23.86700 1.000 61.01673 539 HIS A O 1
ATOM 3660 N N . HIS A 1 519 ? 3.52500 52.81200 24.44400 1.000 66.81742 540 HIS A N 1
ATOM 3661 C CA . HIS A 1 519 ? 2.93000 51.55000 24.86600 1.000 58.53460 540 HIS A CA 1
ATOM 3662 C C . HIS A 1 519 ? 2.07500 51.71100 26.11700 1.000 63.27153 540 HIS A C 1
ATOM 3663 O O . HIS A 1 519 ? 1.23900 50.84500 26.38800 1.000 61.37744 540 HIS A O 1
ATOM 3670 N N . HIS A 1 520 ? 2.28200 52.77100 26.90100 1.000 62.40188 541 HIS A N 1
ATOM 3671 C CA . HIS A 1 520 ? 1.41800 53.02400 28.04800 1.000 85.74756 541 HIS A CA 1
ATOM 3672 C C . HIS A 1 520 ? 0.10900 53.69800 27.65500 1.000 97.82673 541 HIS A C 1
ATOM 3673 O O . HIS A 1 520 ? -0.79000 53.80400 28.49700 1.000 95.58517 541 HIS A O 1
ATOM 3680 N N . HIS A 1 521 ? -0.02100 54.13300 26.40400 1.000 97.72042 542 HIS A N 1
ATOM 3681 C CA . HIS A 1 521 ? -1.26700 54.68600 25.87700 1.000 106.32278 542 HIS A CA 1
ATOM 3682 C C . HIS A 1 521 ? -1.90300 55.68200 26.84200 1.000 116.21954 542 HIS A C 1
ATOM 3683 O O . HIS A 1 521 ? -3.01800 55.47200 27.32100 1.000 119.35331 542 HIS A O 1
ATOM 3690 N N . SER B 1 5 ? 94.86400 49.35200 55.47700 1.000 83.48189 26 SER B N 1
ATOM 3691 C CA . SER B 1 5 ? 94.71100 48.23700 56.40100 1.000 94.33995 26 SER B CA 1
ATOM 3692 C C . SER B 1 5 ? 94.47500 46.93100 55.65000 1.000 101.05269 26 SER B C 1
ATOM 3693 O O . SER B 1 5 ? 94.87500 45.86100 56.10900 1.000 99.97459 26 SER B O 1
ATOM 3696 N N . ILE B 1 6 ? 93.82900 47.02800 54.49000 1.000 118.97843 27 ILE B N 1
ATOM 3697 C CA . ILE B 1 6 ? 93.63300 45.90100 53.58600 1.000 92.72306 27 ILE B CA 1
ATOM 3698 C C . ILE B 1 6 ? 94.30300 46.24100 52.26500 1.000 84.77406 27 ILE B C 1
ATOM 3699 O O . ILE B 1 6 ? 94.04000 47.30200 51.68700 1.000 94.24249 27 ILE B O 1
ATOM 3704 N N . THR B 1 7 ? 95.17500 45.35800 51.79700 1.000 68.91241 28 THR B N 1
ATOM 3705 C CA . THR B 1 7 ? 95.88300 45.61300 50.55400 1.000 62.63147 28 THR B CA 1
ATOM 3706 C C . THR B 1 7 ? 94.96200 45.39200 49.36200 1.000 65.84169 28 THR B C 1
ATOM 3707 O O . THR B 1 7 ? 94.20700 44.41600 49.31100 1.000 59.17012 28 THR B O 1
ATOM 3711 N N . TYR B 1 8 ? 95.03900 46.30300 48.39500 1.000 66.74462 29 TYR B N 1
ATOM 3712 C CA . TYR B 1 8 ? 94.24500 46.24100 47.17800 1.000 55.46367 29 TYR B CA 1
ATOM 3713 C C . TYR B 1 8 ? 95.16100 46.16400 45.96700 1.000 54.89907 29 TYR B C 1
ATOM 3714 O O . TYR B 1 8 ? 96.23000 46.78100 45.94600 1.000 73.16790 29 TYR B O 1
ATOM 3723 N N . ASN B 1 9 ? 94.73000 45.41000 44.95900 1.000 68.31953 30 ASN B N 1
ATOM 3724 C CA . ASN B 1 9 ? 95.47200 45.23700 43.72300 1.000 68.34444 30 ASN B CA 1
ATOM 3725 C C . ASN B 1 9 ? 94.52100 45.41400 42.55000 1.000 63.08630 30 ASN B C 1
ATOM 3726 O O . ASN B 1 9 ? 93.33100 45.10900 42.64400 1.000 63.47010 30 ASN B O 1
ATOM 3731 N N . SER B 1 10 ? 95.05900 45.91800 41.44400 1.000 66.19682 31 SER B N 1
ATOM 3732 C CA . SER B 1 10 ? 94.27800 46.06900 40.22600 1.000 52.97660 31 SER B CA 1
ATOM 3733 C C . SER B 1 10 ? 95.18500 46.34900 39.03600 1.000 61.06406 31 SER B C 1
ATOM 3734 O O . SER B 1 10 ? 96.08800 47.18700 39.12100 1.000 63.83568 31 SER B O 1
ATOM 3737 N N . GLY B 1 11 ? 94.95000 45.65600 37.92000 1.000 54.70136 32 GLY B N 1
ATOM 3738 C CA . GLY B 1 11 ? 95.71700 45.92700 36.72100 1.000 51.38811 32 GLY B CA 1
ATOM 3739 C C . GLY B 1 11 ? 95.23800 47.12400 35.93300 1.000 66.13586 32 GLY B C 1
ATOM 3740 O O . GLY B 1 11 ? 96.02200 47.70200 35.17200 1.000 63.25648 32 GLY B O 1
ATOM 3741 N N . THR B 1 12 ? 93.98000 47.53300 36.13000 1.000 58.33374 33 THR B N 1
ATOM 3742 C CA . THR B 1 12 ? 93.35300 48.56300 35.31400 1.000 53.34809 33 THR B CA 1
ATOM 3743 C C . THR B 1 12 ? 93.14100 49.88700 36.03100 1.000 60.91502 33 THR B C 1
ATOM 3744 O O . THR B 1 12 ? 92.85900 50.88600 35.36300 1.000 67.51129 33 THR B O 1
ATOM 3748 N N . SER B 1 13 ? 93.23300 49.91900 37.35800 1.000 56.10568 34 SER B N 1
ATOM 3749 C CA . SER B 1 13 ? 92.98100 51.12700 38.13400 1.000 69.59842 34 SER B CA 1
ATOM 3750 C C . SER B 1 13 ? 94.19500 51.43800 38.99600 1.000 65.85708 34 SER B C 1
ATOM 3751 O O . SER B 1 13 ? 94.63200 50.59500 39.78500 1.000 60.40704 34 SER B O 1
ATOM 3754 N N . GLU B 1 14 ? 94.72600 52.65400 38.85400 1.000 71.46624 35 GLU B N 1
ATOM 3755 C CA . GLU B 1 14 ? 95.80000 53.09900 39.73400 1.000 80.95794 35 GLU B CA 1
ATOM 3756 C C . GLU B 1 14 ? 95.28600 53.38000 41.14200 1.000 75.31507 35 GLU B C 1
ATOM 3757 O O . GLU B 1 14 ? 96.02700 53.21100 42.11900 1.000 69.43753 35 GLU B O 1
ATOM 3763 N N . PHE B 1 15 ? 94.02900 53.80900 41.26800 1.000 54.90579 36 PHE B N 1
ATOM 3764 C CA . PHE B 1 15 ? 93.48300 54.11500 42.58600 1.000 63.00243 36 PHE B CA 1
ATOM 3765 C C . PHE B 1 15 ? 93.45000 52.87200 43.46200 1.000 53.98488 36 PHE B C 1
ATOM 3766 O O . PHE B 1 15 ? 93.83000 52.91300 44.63700 1.000 51.47312 36 PHE B O 1
ATOM 3774 N N . PHE B 1 16 ? 92.99500 51.75700 42.90600 1.000 52.65879 37 PHE B N 1
ATOM 3775 C CA . PHE B 1 16 ? 92.86700 50.50900 43.64000 1.000 57.27337 37 PHE B CA 1
ATOM 3776 C C . PHE B 1 16 ? 94.12200 49.64300 43.58700 1.000 60.23795 37 PHE B C 1
ATOM 3777 O O . PHE B 1 16 ? 94.10200 48.52900 44.11700 1.000 70.83045 37 PHE B O 1
ATOM 3785 N N . ASP B 1 17 ? 95.20000 50.10600 42.95100 1.000 58.67364 38 ASP B N 1
ATOM 3786 C CA . ASP B 1 17 ? 96.45800 49.36500 42.93700 1.000 62.71669 38 ASP B CA 1
ATOM 3787 C C . ASP B 1 17 ? 97.44800 49.79600 44.01000 1.000 57.84571 38 ASP B C 1
ATOM 3788 O O . ASP B 1 17 ? 98.44200 49.09600 44.22200 1.000 76.92275 38 ASP B O 1
ATOM 3793 N N . GLY B 1 18 ? 97.20600 50.90200 44.69900 1.000 69.26149 39 GLY B N 1
ATOM 3794 C CA . GLY B 1 18 ? 98.17400 51.37600 45.66500 1.000 83.03373 39 GLY B CA 1
ATOM 3795 C C . GLY B 1 18 ? 97.94600 50.76800 47.03200 1.000 103.36671 39 GLY B C 1
ATOM 3796 O O . GLY B 1 18 ? 97.78800 49.54900 47.16000 1.000 88.50223 39 GLY B O 1
ATOM 3797 N N . ASP B 1 19 ? 97.91600 51.61300 48.06000 1.000 131.93604 40 ASP B N 1
ATOM 3798 C CA . ASP B 1 19 ? 97.70800 51.15900 49.42900 1.000 140.91465 40 ASP B CA 1
ATOM 3799 C C . ASP B 1 19 ? 96.43400 51.78100 49.98500 1.000 116.22422 40 ASP B C 1
ATOM 3800 O O . ASP B 1 19 ? 96.42300 52.31300 51.10000 1.000 104.64355 40 ASP B O 1
ATOM 3805 N N . VAL B 1 20 ? 95.35900 51.70800 49.21000 1.000 98.33819 41 VAL B N 1
ATOM 3806 C CA . VAL B 1 20 ? 94.05900 52.19100 49.65500 1.000 80.23038 41 VAL B CA 1
ATOM 3807 C C . VAL B 1 20 ? 93.48100 51.17700 50.62900 1.000 71.10895 41 VAL B C 1
ATOM 3808 O O . VAL B 1 20 ? 93.83700 49.99300 50.61300 1.000 79.16338 41 VAL B O 1
ATOM 3812 N N . PHE B 1 21 ? 92.60800 51.64900 51.51200 1.000 56.04991 42 PHE B N 1
ATOM 3813 C CA . PHE B 1 21 ? 91.89500 50.77700 52.43100 1.000 66.89264 42 PHE B CA 1
ATOM 3814 C C . PHE B 1 21 ? 90.44000 51.21200 52.54300 1.000 68.49144 42 PHE B C 1
ATOM 3815 O O . PHE B 1 21 ? 90.10500 52.38800 52.37100 1.000 56.68542 42 PHE B O 1
ATOM 3823 N N . ALA B 1 22 ? 89.58100 50.24600 52.85200 1.000 62.38297 43 ALA B N 1
ATOM 3824 C CA . ALA B 1 22 ? 88.13800 50.40700 52.78300 1.000 44.75677 43 ALA B CA 1
ATOM 3825 C C . ALA B 1 22 ? 87.56600 50.54500 54.18600 1.000 47.93744 43 ALA B C 1
ATOM 3826 O O . ALA B 1 22 ? 87.88000 49.74300 55.06900 1.000 63.02019 43 ALA B O 1
ATOM 3828 N N . ILE B 1 23 ? 86.71600 51.55400 54.37400 1.000 49.03292 44 ILE B N 1
ATOM 3829 C CA . ILE B 1 23 ? 86.05300 51.83800 55.64200 1.000 44.41216 44 ILE B CA 1
ATOM 3830 C C . ILE B 1 23 ? 84.55500 51.63600 55.44100 1.000 67.83544 44 ILE B C 1
ATOM 3831 O O . ILE B 1 23 ? 83.99300 52.09000 54.43700 1.000 55.99591 44 ILE B O 1
ATOM 3836 N N . GLU B 1 24 ? 83.91300 50.95300 56.38600 1.000 50.95349 45 GLU B N 1
ATOM 3837 C CA . GLU B 1 24 ? 82.47600 50.70800 56.33100 1.000 56.01327 45 GLU B CA 1
ATOM 3838 C C . GLU B 1 24 ? 81.76800 51.76600 57.16500 1.000 41.05999 45 GLU B C 1
ATOM 3839 O O . GLU B 1 24 ? 82.03600 51.90000 58.36100 1.000 54.59343 45 GLU B O 1
ATOM 3845 N N . VAL B 1 25 ? 80.86600 52.50700 56.53300 1.000 42.43186 46 VAL B N 1
ATOM 3846 C CA . VAL B 1 25 ? 80.15800 53.61400 57.15900 1.000 42.43000 46 VAL B CA 1
ATOM 3847 C C . VAL B 1 25 ? 78.68400 53.50100 56.79600 1.000 47.86274 46 VAL B C 1
ATOM 3848 O O . VAL B 1 25 ? 78.34700 53.24700 55.63500 1.000 45.07508 46 VAL B O 1
ATOM 3852 N N . THR B 1 26 ? 77.81400 53.67200 57.78700 1.000 42.23458 47 THR B N 1
ATOM 3853 C CA . THR B 1 26 ? 76.37100 53.72300 57.58500 1.000 47.54593 47 THR B CA 1
ATOM 3854 C C . THR B 1 26 ? 75.87100 55.12700 57.90400 1.000 43.45509 47 THR B C 1
ATOM 3855 O O . THR B 1 26 ? 76.16100 55.66100 58.97800 1.000 47.24791 47 THR B O 1
ATOM 3859 N N . ALA B 1 27 ? 75.13000 55.72400 56.97400 1.000 38.34277 48 ALA B N 1
ATOM 3860 C CA . ALA B 1 27 ? 74.50000 57.02400 57.20400 1.000 45.18035 48 ALA B CA 1
ATOM 3861 C C . ALA B 1 27 ? 73.28200 56.78700 58.08900 1.000 42.85586 48 ALA B C 1
ATOM 3862 O O . ALA B 1 27 ? 72.19200 56.48300 57.60800 1.000 46.48663 48 ALA B O 1
ATOM 3864 N N . ASP B 1 28 ? 73.47800 56.91200 59.40500 1.000 37.71885 49 ASP B N 1
ATOM 3865 C CA . ASP B 1 28 ? 72.49000 56.49600 60.39500 1.000 42.95920 49 ASP B CA 1
ATOM 3866 C C . ASP B 1 28 ? 72.09800 57.61200 61.35500 1.000 43.45788 49 ASP B C 1
ATOM 3867 O O . ASP B 1 28 ? 71.65900 57.32500 62.47400 1.000 44.15316 49 ASP B O 1
ATOM 3872 N N . GLN B 1 29 ? 72.24700 58.87100 60.95200 1.000 36.91425 50 GLN B N 1
ATOM 3873 C CA . GLN B 1 29 ? 71.96100 60.04000 61.78300 1.000 44.05851 50 GLN B CA 1
ATOM 3874 C C . GLN B 1 29 ? 72.94000 60.20400 62.93700 1.000 46.60567 50 GLN B C 1
ATOM 3875 O O . GLN B 1 29 ? 72.70900 61.04300 63.81900 1.000 48.55975 50 GLN B O 1
ATOM 3881 N N . SER B 1 30 ? 74.03800 59.45400 62.95000 1.000 40.59075 51 SER B N 1
ATOM 3882 C CA . SER B 1 30 ? 75.02700 59.58900 64.00600 1.000 46.44711 51 SER B CA 1
ATOM 3883 C C . SER B 1 30 ? 75.90000 60.81900 63.76600 1.000 41.53585 51 SER B C 1
ATOM 3884 O O . SER B 1 30 ? 75.83900 61.46800 62.72100 1.000 43.97632 51 SER B O 1
ATOM 3887 N N . THR B 1 31 ? 76.73700 61.12500 64.75200 1.000 41.92346 52 THR B N 1
ATOM 3888 C CA . THR B 1 31 ? 77.66200 62.24800 64.67200 1.000 48.44848 52 THR B CA 1
ATOM 3889 C C . THR B 1 31 ? 79.04500 61.85500 64.15800 1.000 42.78898 52 THR B C 1
ATOM 3890 O O . THR B 1 31 ? 79.91900 62.72200 64.07900 1.000 53.37595 52 THR B O 1
ATOM 3894 N N . ASP B 1 32 ? 79.25400 60.58800 63.79400 1.000 39.84824 53 ASP B N 1
ATOM 3895 C CA . ASP B 1 32 ? 80.58400 60.09000 63.45200 1.000 40.89625 53 ASP B CA 1
ATOM 3896 C C . ASP B 1 32 ? 81.23000 60.89700 62.33300 1.000 45.91955 53 ASP B C 1
ATOM 3897 O O . ASP B 1 32 ? 80.60600 61.17500 61.30700 1.000 54.15137 53 ASP B O 1
ATOM 3902 N N . GLU B 1 33 ? 82.49700 61.25200 62.53000 1.000 60.23114 54 GLU B N 1
ATOM 3903 C CA . GLU B 1 33 ? 83.31400 61.90000 61.51400 1.000 55.89734 54 GLU B CA 1
ATOM 3904 C C . GLU B 1 33 ? 84.55100 61.04800 61.26200 1.000 59.57278 54 GLU B C 1
ATOM 3905 O O . GLU B 1 33 ? 85.24600 60.66100 62.20700 1.000 56.36534 54 GLU B O 1
ATOM 3911 N N . ILE B 1 34 ? 84.83000 60.77100 59.99000 1.000 52.03787 55 ILE B N 1
ATOM 3912 C CA . ILE B 1 34 ? 85.98100 59.96400 59.59600 1.000 43.40794 55 ILE B CA 1
ATOM 3913 C C . ILE B 1 34 ? 87.16200 60.91300 59.42800 1.000 46.14218 55 ILE B C 1
ATOM 3914 O O . ILE B 1 34 ? 87.26600 61.61600 58.42700 1.000 50.88162 55 ILE B O 1
ATOM 3919 N N . ASP B 1 35 ? 88.07200 60.90700 60.39800 1.000 44.68302 56 ASP B N 1
ATOM 3920 C CA . ASP B 1 35 ? 89.23500 61.78700 60.37600 1.000 50.46894 56 ASP B CA 1
ATOM 3921 C C . ASP B 1 35 ? 90.37700 61.09600 59.64500 1.000 47.26780 56 ASP B C 1
ATOM 3922 O O . ASP B 1 35 ? 90.79400 59.99800 60.02700 1.000 51.64383 56 ASP B O 1
ATOM 3927 N N . ILE B 1 36 ? 90.89400 61.75300 58.61200 1.000 56.68833 57 ILE B N 1
ATOM 3928 C CA . ILE B 1 36 ? 91.91900 61.19500 57.74100 1.000 55.74866 57 ILE B CA 1
ATOM 3929 C C . ILE B 1 36 ? 93.25800 61.83000 58.09700 1.000 61.69106 57 ILE B C 1
ATOM 3930 O O . ILE B 1 36 ? 93.37600 63.06000 58.15600 1.000 69.81832 57 ILE B O 1
ATOM 3935 N N . TYR B 1 37 ? 94.26400 60.99400 58.33800 1.000 49.59095 58 TYR B N 1
ATOM 3936 C CA . TYR B 1 37 ? 95.60700 61.45000 58.67200 1.000 63.68128 58 TYR B CA 1
ATOM 3937 C C . TYR B 1 37 ? 96.61000 60.89900 57.67300 1.000 60.26463 58 TYR B C 1
ATOM 3938 O O . TYR B 1 37 ? 96.62400 59.69400 57.40000 1.000 61.76968 58 TYR B O 1
ATOM 3947 N N . LEU B 1 38 ? 97.44200 61.78100 57.12800 1.000 89.25914 59 LEU B N 1
ATOM 3948 C CA . LEU B 1 38 ? 98.50000 61.38500 56.21000 1.000 94.58512 59 LEU B CA 1
ATOM 3949 C C . LEU B 1 38 ? 99.78800 61.16700 56.99000 1.000 101.12331 59 LEU B C 1
ATOM 3950 O O . LEU B 1 38 ? 100.13900 61.96600 57.86200 1.000 121.78248 59 LEU B O 1
ATOM 3955 N N . GLY B 1 39 ? 100.48100 60.07600 56.68300 1.000 102.79103 60 GLY B N 1
ATOM 3956 C CA . GLY B 1 39 ? 101.78400 59.83700 57.26900 1.000 111.94929 60 GLY B CA 1
ATOM 3957 C C . GLY B 1 39 ? 101.70800 59.31000 58.69100 1.000 125.08004 60 GLY B C 1
ATOM 3958 O O . GLY B 1 39 ? 100.63900 59.01200 59.23500 1.000 119.75131 60 GLY B O 1
ATOM 3959 N N . ALA B 1 40 ? 102.88500 59.19900 59.30000 1.000 129.40068 61 ALA B N 1
ATOM 3960 C CA . ALA B 1 40 ? 103.00400 58.73100 60.67700 1.000 120.55772 61 ALA B CA 1
ATOM 3961 C C . ALA B 1 40 ? 104.40200 59.01300 61.22000 1.000 115.50578 61 ALA B C 1
ATOM 3962 O O . ALA B 1 40 ? 104.87900 60.14800 61.18300 1.000 99.11790 61 ALA B O 1
ATOM 3964 N N . ASN B 1 52 ? 99.70800 64.22500 59.49300 1.000 97.33869 73 ASN B N 1
ATOM 3965 C CA . ASN B 1 52 ? 98.43500 64.80700 59.90200 1.000 108.13697 73 ASN B CA 1
ATOM 3966 C C . ASN B 1 52 ? 97.62700 65.24800 58.67700 1.000 106.32550 73 ASN B C 1
ATOM 3967 O O . ASN B 1 52 ? 97.04100 64.40900 57.99000 1.000 100.89246 73 ASN B O 1
ATOM 3972 N N . GLN B 1 53 ? 97.59900 66.54900 58.39100 1.000 116.40995 74 GLN B N 1
ATOM 3973 C CA . GLN B 1 53 ? 96.82400 67.08200 57.27200 1.000 125.34429 74 GLN B CA 1
ATOM 3974 C C . GLN B 1 53 ? 95.37000 66.60700 57.35900 1.000 114.76413 74 GLN B C 1
ATOM 3975 O O . GLN B 1 53 ? 94.86600 65.85600 56.52300 1.000 97.05503 74 GLN B O 1
ATOM 3981 N N A ASP B 1 54 ? 94.71300 67.07900 58.42000 0.650 109.37087 75 ASP B N 1
ATOM 3982 N N B ASP B 1 54 ? 94.81300 67.07900 58.42000 0.350 109.30590 75 ASP B N 1
ATOM 3983 C CA A ASP B 1 54 ? 93.43700 66.52000 58.85800 0.650 105.28116 75 ASP B CA 1
ATOM 3984 C CA B ASP B 1 54 ? 93.53700 66.52000 58.85800 0.350 105.17440 75 ASP B CA 1
ATOM 3985 C C A ASP B 1 54 ? 92.33100 66.83500 57.85300 0.650 101.57290 75 ASP B C 1
ATOM 3986 C C B ASP B 1 54 ? 92.43100 66.83500 57.85300 0.350 101.46766 75 ASP B C 1
ATOM 3987 O O A ASP B 1 54 ? 91.94400 67.99400 57.66700 0.650 96.62090 75 ASP B O 1
ATOM 3988 O O B ASP B 1 54 ? 92.04400 67.99400 57.66700 0.350 96.68256 75 ASP B O 1
ATOM 3997 N N . LEU B 1 55 ? 91.82600 65.79400 57.20500 1.000 93.54834 76 LEU B N 1
ATOM 3998 C CA . LEU B 1 55 ? 90.59400 65.83900 56.43600 1.000 76.37047 76 LEU B CA 1
ATOM 3999 C C . LEU B 1 55 ? 89.56000 64.98900 57.15800 1.000 69.46608 76 LEU B C 1
ATOM 4000 O O . LEU B 1 55 ? 89.90100 63.95600 57.74600 1.000 55.98432 76 LEU B O 1
ATOM 4005 N N . SER B 1 56 ? 88.30500 65.42900 57.14400 1.000 51.04206 77 SER B N 1
ATOM 4006 C CA . SER B 1 56 ? 87.23900 64.66600 57.77300 1.000 58.30867 77 SER B CA 1
ATOM 4007 C C . SER B 1 56 ? 86.06200 64.53400 56.81900 1.000 49.98512 77 SER B C 1
ATOM 4008 O O . SER B 1 56 ? 85.69000 65.49000 56.13000 1.000 40.39070 77 SER B O 1
ATOM 4011 N N . ILE B 1 57 ? 85.48100 63.33600 56.80300 1.000 48.55516 78 ILE B N 1
ATOM 4012 C CA . ILE B 1 57 ? 84.31000 63.00900 56.00100 1.000 49.07927 78 ILE B CA 1
ATOM 4013 C C . ILE B 1 57 ? 83.15200 62.70300 56.93700 1.000 49.86127 78 ILE B C 1
ATOM 4014 O O . ILE B 1 57 ? 83.32500 62.03000 57.95900 1.000 49.21081 78 ILE B O 1
ATOM 4019 N N . GLU B 1 58 ? 81.97100 63.20100 56.58600 1.000 45.35973 79 GLU B N 1
ATOM 4020 C CA . GLU B 1 58 ? 80.77600 62.96700 57.37700 1.000 50.40000 79 GLU B CA 1
ATOM 4021 C C . GLU B 1 58 ? 79.56900 63.00000 56.45200 1.000 47.39262 79 GLU B C 1
ATOM 4022 O O . GLU B 1 58 ? 79.57600 63.68400 55.42500 1.000 51.21236 79 GLU B O 1
ATOM 4028 N N . PHE B 1 59 ? 78.53000 62.258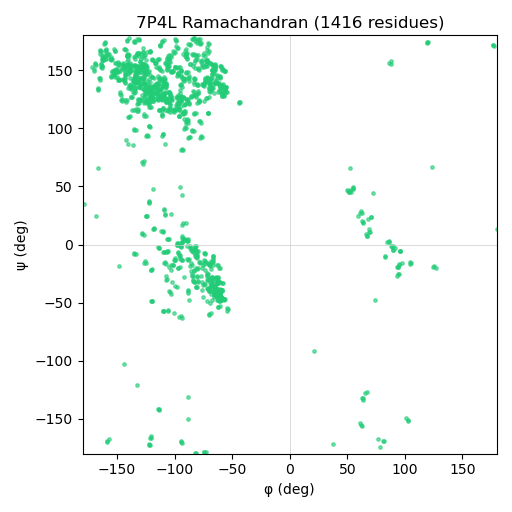00 56.82800 1.000 45.29578 80 PHE B N 1
ATOM 4029 C CA . PHE B 1 59 ? 77.24900 62.31500 56.13600 1.000 47.62067 80 PHE B CA 1
ATOM 4030 C C . PHE B 1 59 ? 76.35100 63.33300 56.82400 1.000 48.83776 80 PHE B C 1
ATOM 4031 O O . PHE B 1 59 ? 76.14600 63.26800 58.04100 1.000 43.50899 80 PHE B O 1
ATOM 4039 N N . THR B 1 60 ? 75.81900 64.27300 56.04200 1.000 43.58587 81 THR B N 1
ATOM 4040 C CA . THR B 1 60 ? 75.08900 65.41500 56.58100 1.000 46.94934 81 THR B CA 1
ATOM 4041 C C . THR B 1 60 ? 73.57600 65.24400 56.48800 1.000 53.36345 81 THR B C 1
ATOM 4042 O O . THR B 1 60 ? 72.88300 65.28500 57.50800 1.000 80.39727 81 THR B O 1
ATOM 4046 N N . HIS B 1 61 ? 73.04900 65.05700 55.28400 1.000 47.54511 82 HIS B N 1
ATOM 4047 C CA . HIS B 1 61 ? 71.61300 65.07100 55.05300 1.000 50.42534 82 HIS B CA 1
ATOM 4048 C C . HIS B 1 61 ? 71.17300 63.78000 54.38400 1.000 41.04425 82 HIS B C 1
ATOM 4049 O O . HIS B 1 61 ? 71.81200 63.30800 53.44000 1.000 48.53094 82 HIS B O 1
ATOM 4056 N N . GLN B 1 62 ? 70.06300 63.23200 54.86500 1.000 45.98306 83 GLN B N 1
ATOM 4057 C CA . GLN B 1 62 ? 69.49900 61.99700 54.34800 1.000 44.12219 83 GLN B CA 1
ATOM 4058 C C . GLN B 1 62 ? 68.01200 62.19800 54.12000 1.000 33.58355 83 GLN B C 1
ATOM 4059 O O . GLN B 1 62 ? 67.37800 63.03600 54.76400 1.000 43.98318 83 GLN B O 1
ATOM 4065 N N . ASP B 1 63 ? 67.45900 61.42500 53.19400 1.000 36.99248 84 ASP B N 1
ATOM 4066 C CA . ASP B 1 63 ? 66.04100 61.52500 52.90000 1.000 40.26772 84 ASP B CA 1
ATOM 4067 C C . ASP B 1 63 ? 65.57000 60.20800 52.30800 1.000 45.31918 84 ASP B C 1
ATOM 4068 O O . ASP B 1 63 ? 66.31500 59.53100 51.59300 1.000 39.59529 84 ASP B O 1
ATOM 4073 N N . SER B 1 64 ? 64.33400 59.84800 52.63600 1.000 38.66490 85 SER B N 1
ATOM 4074 C CA . SER B 1 64 ? 63.64400 58.72100 52.02600 1.000 37.86861 85 SER B CA 1
ATOM 4075 C C . SER B 1 64 ? 62.48600 59.25500 51.19500 1.000 39.55215 85 SER B C 1
ATOM 4076 O O . SER B 1 64 ? 61.73700 60.12300 51.65500 1.000 29.97967 85 SER B O 1
ATOM 4079 N N . LYS B 1 65 ? 62.36600 58.76500 49.96500 1.000 31.85920 86 LYS B N 1
ATOM 4080 C CA . LYS B 1 65 ? 61.23200 59.06900 49.10600 1.000 36.51519 86 LYS B CA 1
ATOM 4081 C C . LYS B 1 65 ? 60.71100 57.78100 48.48500 1.000 32.53995 86 LYS B C 1
ATOM 4082 O O . LYS B 1 65 ? 61.46400 56.83300 48.25200 1.000 37.28637 86 LYS B O 1
ATOM 4088 N N . LEU B 1 66 ? 59.41200 57.74400 48.22900 1.000 35.17241 87 LEU B N 1
ATOM 4089 C CA . LEU B 1 66 ? 58.78700 56.63300 47.52400 1.000 32.02228 87 LEU B CA 1
ATOM 4090 C C . LEU B 1 66 ? 58.29700 57.13100 46.17200 1.000 31.77069 87 LEU B C 1
ATOM 4091 O O . LEU B 1 66 ? 57.58800 58.14100 46.10200 1.000 36.81652 87 LEU B O 1
ATOM 4096 N N . LYS B 1 67 ? 58.70300 56.44300 45.10500 1.000 34.03782 88 LYS B N 1
ATOM 4097 C CA . LYS B 1 67 ? 58.30800 56.78700 43.74300 1.000 33.57139 88 LYS B CA 1
ATOM 4098 C C . LYS B 1 67 ? 57.24400 55.80600 43.26900 1.000 43.96608 88 LYS B C 1
ATOM 4099 O O . LYS B 1 67 ? 57.49400 54.59600 43.20000 1.000 35.43834 88 LYS B O 1
ATOM 4105 N N . TYR B 1 68 ? 56.07500 56.33300 42.92700 1.000 36.29851 89 TYR B N 1
ATOM 4106 C CA . TYR B 1 68 ? 54.93600 55.53900 42.50200 1.000 42.82336 89 TYR B CA 1
ATOM 4107 C C . TYR B 1 68 ? 54.76800 55.60700 40.99100 1.000 34.22932 89 TYR B C 1
ATOM 4108 O O . TYR B 1 68 ? 55.26500 56.51300 40.32100 1.000 48.54960 89 TYR B O 1
ATOM 4117 N N . SER B 1 69 ? 54.02900 54.63900 40.46700 1.000 35.59034 90 SER B N 1
ATOM 4118 C CA . SER B 1 69 ? 53.58200 54.64000 39.08400 1.000 42.22770 90 SER B CA 1
ATOM 4119 C C . SER B 1 69 ? 52.15000 54.13200 39.08400 1.000 28.58337 90 SER B C 1
ATOM 4120 O O . SER B 1 69 ? 51.60200 53.77500 40.13000 1.000 32.67464 90 SER B O 1
ATOM 4123 N N . THR B 1 70 ? 51.54300 54.09800 37.90300 1.000 32.18197 91 THR B N 1
ATOM 4124 C CA . THR B 1 70 ? 50.16500 53.67100 37.74400 1.000 35.73292 91 THR B CA 1
ATOM 4125 C C . THR B 1 70 ? 50.08300 52.62400 36.64400 1.000 33.45336 91 THR B C 1
ATOM 4126 O O . THR B 1 70 ? 51.00600 52.46300 35.84500 1.000 34.93596 91 THR B O 1
ATOM 4130 N N . SER B 1 71 ? 48.96100 51.90700 36.61100 1.000 30.75577 92 SER B N 1
ATOM 4131 C CA . SER B 1 71 ? 48.72400 50.87500 35.60400 1.000 31.95139 92 SER B CA 1
ATOM 4132 C C . SER B 1 71 ? 47.25800 50.91600 35.19000 1.000 48.09480 92 SER B C 1
ATOM 4133 O O . SER B 1 71 ? 46.37300 50.74500 36.03500 1.000 30.82699 92 SER B O 1
ATOM 4136 N N . THR B 1 72 ? 47.00500 51.09700 33.89200 1.000 37.46373 93 THR B N 1
ATOM 4137 C CA . THR B 1 72 ? 45.65600 51.02300 33.34400 1.000 47.53633 93 THR B CA 1
ATOM 4138 C C . THR B 1 72 ? 45.29600 49.58000 32.99500 1.000 50.39281 93 THR B C 1
ATOM 4139 O O . THR B 1 72 ? 46.13400 48.67700 33.03000 1.000 46.67502 93 THR B O 1
ATOM 4143 N N . SER B 1 73 ? 44.03100 49.37700 32.62800 1.000 37.51529 94 SER B N 1
ATOM 4144 C CA . SER B 1 73 ? 43.53300 48.04600 32.30200 1.000 45.77444 94 SER B CA 1
ATOM 4145 C C . SER B 1 73 ? 42.14800 48.15600 31.68400 1.000 42.50701 94 SER B C 1
ATOM 4146 O O . SER B 1 73 ? 41.39500 49.08600 31.98700 1.000 44.70787 94 SER B O 1
ATOM 4149 N N . ASP B 1 74 ? 41.82300 47.19300 30.81500 1.000 50.55834 95 ASP B N 1
ATOM 4150 C CA . ASP B 1 74 ? 40.47000 47.12000 30.26800 1.000 47.14267 95 ASP B CA 1
ATOM 4151 C C . ASP B 1 74 ? 39.44000 46.92400 31.37100 1.000 54.77040 95 ASP B C 1
ATOM 4152 O O . ASP B 1 74 ? 38.30700 47.40200 31.25400 1.000 60.38266 95 ASP B O 1
ATOM 4157 N N . GLU B 1 75 ? 39.81000 46.21600 32.44200 1.000 44.07553 96 GLU B N 1
ATOM 4158 C CA . GLU B 1 75 ? 38.89100 46.02500 33.55700 1.000 38.35766 96 GLU B CA 1
ATOM 4159 C C . GLU B 1 75 ? 38.52700 47.34500 34.22200 1.000 47.74859 96 GLU B C 1
ATOM 4160 O O . GLU B 1 75 ? 37.42700 47.47700 34.77500 1.000 50.05256 96 GLU B O 1
ATOM 4166 N N . LEU B 1 76 ? 39.42300 48.33000 34.18000 1.000 37.38600 97 LEU B N 1
ATOM 4167 C CA . LEU B 1 76 ? 39.17000 49.62400 34.81100 1.000 40.62359 97 LEU B CA 1
ATOM 4168 C C . LEU B 1 76 ? 38.56400 50.55400 33.76400 1.000 42.88326 97 LEU B C 1
ATOM 4169 O O . LEU B 1 76 ? 39.23900 51.38600 33.15100 1.000 37.14326 97 LEU B O 1
ATOM 4174 N N . ARG B 1 77 ? 37.25400 50.40900 33.56500 1.000 36.47800 98 ARG B N 1
ATOM 4175 C CA . ARG B 1 77 ? 36.56300 51.20400 32.56400 1.000 30.95552 98 ARG B CA 1
ATOM 4176 C C . ARG B 1 77 ? 36.49200 52.66500 32.98900 1.000 31.84532 98 ARG B C 1
ATOM 4177 O O . ARG B 1 77 ? 36.53400 53.00200 34.17400 1.000 23.32762 98 ARG B O 1
ATOM 4185 N N . ASP B 1 78 ? 36.34700 53.53500 31.99300 1.000 35.56232 99 ASP B N 1
ATOM 4186 C CA . ASP B 1 78 ? 36.26100 54.96300 32.25400 1.000 31.17484 99 ASP B CA 1
ATOM 4187 C C . ASP B 1 78 ? 35.07800 55.27700 33.15900 1.000 39.35398 99 ASP B C 1
ATOM 4188 O O . ASP B 1 78 ? 34.07900 54.55200 33.20100 1.000 34.89570 99 ASP B O 1
ATOM 4193 N N . ILE B 1 79 ? 35.21100 56.37300 33.89600 1.000 38.04365 100 ILE B N 1
ATOM 4194 C CA . ILE B 1 79 ? 34.12400 56.91900 34.69600 1.000 40.50677 100 ILE B CA 1
ATOM 4195 C C . ILE B 1 79 ? 33.39800 57.90900 33.79700 1.000 44.28753 100 ILE B C 1
ATOM 4196 O O . ILE B 1 79 ? 33.96300 58.93300 33.40500 1.000 41.61753 100 ILE B O 1
ATOM 4201 N N . VAL B 1 80 ? 32.15500 57.59300 33.45100 1.000 36.09662 101 VAL B N 1
ATOM 4202 C CA . VAL B 1 80 ? 31.36800 58.40600 32.53600 1.000 35.81370 101 VAL B CA 1
ATOM 4203 C C . VAL B 1 80 ? 30.04000 58.74000 33.19300 1.000 36.45275 101 VAL B C 1
ATOM 4204 O O . VAL B 1 80 ? 29.54100 58.00000 34.04700 1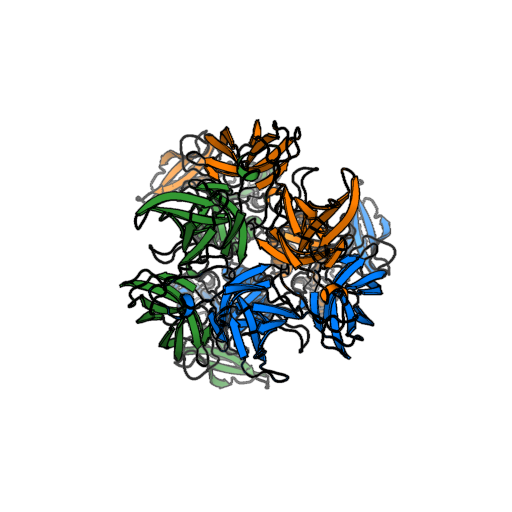.000 34.12515 101 VAL B O 1
ATOM 4208 N N . THR B 1 81 ? 29.48000 59.87500 32.79200 1.000 35.00929 102 THR B N 1
ATOM 4209 C CA . THR B 1 81 ? 28.11400 60.25000 33.11200 1.000 32.47336 102 THR B CA 1
ATOM 4210 C C . THR B 1 81 ? 27.22600 59.94800 31.91800 1.000 46.24992 102 THR B C 1
ATOM 4211 O O . THR B 1 81 ? 27.68100 59.94600 30.77200 1.000 36.46050 102 THR B O 1
ATOM 4215 N N . LEU B 1 82 ? 25.94800 59.70000 32.19600 1.000 36.94328 103 LEU B N 1
ATOM 4216 C CA . LEU B 1 82 ? 25.00300 59.26700 31.18000 1.000 35.81185 103 LEU B CA 1
ATOM 4217 C C . LEU B 1 82 ? 23.76300 60.14500 31.19800 1.000 37.55622 103 LEU B C 1
ATOM 4218 O O . LEU B 1 82 ? 23.42400 60.75500 32.21500 1.000 41.79805 103 LEU B O 1
ATOM 4223 N N . THR B 1 83 ? 23.09800 60.20300 30.05000 1.000 41.75796 104 THR B N 1
ATOM 4224 C CA . THR B 1 83 ? 21.74200 60.71200 29.92300 1.000 43.10476 104 THR B CA 1
ATOM 4225 C C . THR B 1 83 ? 20.86600 59.61300 29.33900 1.000 40.02376 104 THR B C 1
ATOM 4226 O O . THR B 1 83 ? 21.35400 58.59700 28.84100 1.000 42.24772 104 THR B O 1
ATOM 4230 N N . THR B 1 84 ? 19.55600 59.81900 29.41000 1.000 40.17764 105 THR B N 1
ATOM 4231 C CA . THR B 1 84 ? 18.63200 58.91600 28.74400 1.000 45.66464 105 THR B CA 1
ATOM 4232 C C . THR B 1 84 ? 18.55700 59.25200 27.26200 1.000 43.18057 105 THR B C 1
ATOM 4233 O O . THR B 1 84 ? 18.76100 60.39600 26.84900 1.000 51.90508 105 THR B O 1
ATOM 4237 N N . TYR B 1 85 ? 18.27500 58.23200 26.46000 1.000 45.48303 106 TYR B N 1
ATOM 4238 C CA . TYR B 1 85 ? 18.05000 58.39500 25.03000 1.000 44.03934 106 TYR B CA 1
ATOM 4239 C C . TYR B 1 85 ? 16.78100 57.64200 24.66400 1.000 46.27898 106 TYR B C 1
ATOM 4240 O O . TYR B 1 85 ? 16.68700 56.43100 24.88800 1.000 42.97581 106 TYR B O 1
ATOM 4249 N N . TYR B 1 86 ? 15.80900 58.35800 24.10800 1.000 51.34765 107 TYR B N 1
ATOM 4250 C CA . TYR B 1 86 ? 14.54200 57.78300 23.68800 1.000 43.68190 107 TYR B CA 1
ATOM 4251 C C . TYR B 1 86 ? 14.28700 58.13800 22.23400 1.000 41.60599 107 TYR B C 1
ATOM 4252 O O . TYR B 1 86 ? 14.51800 59.27800 21.81800 1.000 49.55126 107 TYR B O 1
ATOM 4261 N N . GLU B 1 87 ? 13.78700 57.16700 21.47300 1.000 41.16336 108 GLU B N 1
ATOM 4262 C CA . GLU B 1 87 ? 13.31600 57.42800 20.12200 1.000 51.64374 108 GLU B CA 1
ATOM 4263 C C . GLU B 1 87 ? 12.18600 56.45900 19.79100 1.000 51.84098 108 GLU B C 1
ATOM 4264 O O . GLU B 1 87 ? 12.16400 55.31800 20.25900 1.000 46.33144 108 GLU B O 1
ATOM 4270 N N . ASP B 1 88 ? 11.26100 56.92100 18.96200 1.000 39.92079 109 ASP B N 1
ATOM 4271 C CA . ASP B 1 88 ? 10.11500 56.13000 18.54100 1.000 55.24829 109 ASP B CA 1
ATOM 4272 C C . ASP B 1 88 ? 10.11500 56.00700 17.02000 1.000 52.48865 109 ASP B C 1
ATOM 4273 O O . ASP B 1 88 ? 11.07200 56.39500 16.34300 1.000 55.36111 109 ASP B O 1
ATOM 4278 N N . GLY B 1 89 ? 9.03600 55.43300 16.49000 1.000 53.15899 110 GLY B N 1
ATOM 4279 C CA . GLY B 1 89 ? 8.82600 55.34600 15.06200 1.000 44.45932 110 GLY B CA 1
ATOM 4280 C C . GLY B 1 89 ? 9.49100 54.17300 14.37800 1.000 52.29432 110 GLY B C 1
ATOM 4281 O O . GLY B 1 89 ? 9.38200 54.05600 13.15000 1.000 54.68695 110 GLY B O 1
ATOM 4282 N N . PHE B 1 90 ? 10.17500 53.29900 15.11000 1.000 50.82237 111 PHE B N 1
ATOM 4283 C CA . PHE B 1 90 ? 10.77900 52.12900 14.48500 1.000 52.26166 111 PHE B CA 1
ATOM 4284 C C . PHE B 1 90 ? 9.69300 51.17700 13.98600 1.000 58.68666 111 PHE B C 1
ATOM 4285 O O . PHE B 1 90 ? 8.71600 50.90900 14.69100 1.000 50.77987 111 PHE B O 1
ATOM 4293 N N . ASP B 1 91 ? 9.86200 50.68900 12.75100 1.000 65.40040 112 ASP B N 1
ATOM 4294 C CA . ASP B 1 91 ? 8.82000 49.90300 12.09400 1.000 60.90189 112 ASP B CA 1
ATOM 4295 C C . ASP B 1 91 ? 8.64400 48.53500 12.74600 1.000 68.84394 112 ASP B C 1
ATOM 4296 O O . ASP B 1 91 ? 7.51900 48.13800 13.07400 1.000 76.37035 112 ASP B O 1
ATOM 4301 N N . THR B 1 92 ? 9.73400 47.79100 12.93300 1.000 58.52919 113 THR B N 1
ATOM 4302 C CA . THR B 1 92 ? 9.64800 46.42900 13.44300 1.000 63.78653 113 THR B CA 1
ATOM 4303 C C . THR B 1 92 ? 10.57100 46.24800 14.63600 1.000 56.23523 113 THR B C 1
ATOM 4304 O O . THR B 1 92 ? 11.41900 47.09200 14.93400 1.000 65.88863 113 THR B O 1
ATOM 4308 N N . GLU B 1 93 ? 10.39700 45.10400 15.30400 1.000 47.93771 114 GLU B N 1
ATOM 4309 C CA . GLU B 1 93 ? 11.24000 44.76100 16.44400 1.000 59.34978 114 GLU B CA 1
ATOM 4310 C C . GLU B 1 93 ? 12.71200 44.71600 16.05400 1.000 64.71899 114 GLU B C 1
ATOM 4311 O O . GLU B 1 93 ? 13.57800 45.15500 16.82100 1.000 55.83372 114 GLU B O 1
ATOM 4317 N N . GLN B 1 94 ? 13.01600 44.18000 14.87000 1.000 63.80188 115 GLN B N 1
ATOM 4318 C CA . GLN B 1 94 ? 14.40400 44.09700 14.42900 1.000 65.96079 115 GLN B CA 1
ATOM 4319 C C . GLN B 1 94 ? 15.00400 45.48200 14.22300 1.000 73.28363 115 GLN B C 1
ATOM 4320 O O . GLN B 1 94 ? 16.18300 45.70500 14.52600 1.000 75.45245 115 GLN B O 1
ATOM 4326 N N . ASP B 1 95 ? 14.21500 46.42300 13.69500 1.000 62.83602 116 ASP B N 1
ATOM 4327 C CA . ASP B 1 95 ? 14.70500 47.78900 13.54400 1.000 49.58513 116 ASP B CA 1
ATOM 4328 C C . ASP B 1 95 ? 15.10900 48.36800 14.89200 1.000 61.91720 116 ASP B C 1
ATOM 4329 O O . ASP B 1 95 ? 16.18500 48.96500 15.03400 1.000 66.37311 116 ASP B O 1
ATOM 4334 N N . ALA B 1 96 ? 14.25900 48.17900 15.90500 1.000 62.06277 117 ALA B N 1
ATOM 4335 C CA . ALA B 1 96 ? 14.57100 48.67000 17.24100 1.000 65.75922 117 ALA B CA 1
ATOM 4336 C C . ALA B 1 96 ? 15.81300 47.99100 17.80100 1.000 60.96789 117 ALA B C 1
ATOM 4337 O O . ALA B 1 96 ? 16.66100 48.64400 18.42100 1.000 62.86146 117 ALA B O 1
ATOM 4339 N N . ILE B 1 97 ? 15.93900 46.67800 17.59300 1.000 50.45890 118 ILE B N 1
ATOM 4340 C CA . ILE B 1 97 ? 17.09200 45.95500 18.12600 1.000 57.00902 118 ILE B CA 1
ATOM 4341 C C . ILE B 1 97 ? 18.38200 46.48200 17.50200 1.000 53.89576 118 ILE B C 1
ATOM 4342 O O . ILE B 1 97 ? 19.37100 46.75300 18.20000 1.000 60.47801 118 ILE B O 1
ATOM 4347 N N . ASP B 1 98 ? 18.38400 46.64700 16.17800 1.000 45.68778 119 ASP B N 1
ATOM 4348 C CA . ASP B 1 98 ? 19.56800 47.15800 15.49700 1.000 67.47071 119 ASP B CA 1
ATOM 4349 C C . ASP B 1 98 ? 19.90100 48.57200 15.95600 1.000 67.66660 119 ASP B C 1
ATOM 4350 O O . ASP B 1 98 ? 21.07600 48.90700 16.14800 1.000 67.83587 119 ASP B O 1
ATOM 4355 N N . ALA B 1 99 ? 18.88600 49.42600 16.10700 1.000 47.52748 120 ALA B N 1
ATOM 4356 C CA . ALA B 1 99 ? 19.14400 50.79500 16.54300 1.000 44.43273 120 ALA B CA 1
ATOM 4357 C C . ALA B 1 99 ? 19.74000 50.81800 17.94300 1.000 55.67015 120 ALA B C 1
ATOM 4358 O O . ALA B 1 99 ? 20.63100 51.62500 18.23700 1.000 52.14160 120 ALA B O 1
ATOM 4360 N N . ILE B 1 100 ? 19.25400 49.95100 18.82800 1.000 41.94903 121 ILE B N 1
ATOM 4361 C CA . ILE B 1 100 ? 19.82200 49.89000 20.16900 1.000 53.21562 121 ILE B CA 1
ATOM 4362 C C . ILE B 1 100 ? 21.28400 49.47100 20.09300 1.000 61.62328 121 ILE B C 1
ATOM 4363 O O . ILE B 1 100 ? 22.16200 50.09300 20.70500 1.000 53.72669 121 ILE B O 1
ATOM 4368 N N . LYS B 1 101 ? 21.57000 48.41900 19.32400 1.000 59.92056 122 LYS B N 1
ATOM 4369 C CA . LYS B 1 101 ? 22.94400 47.93500 19.23800 1.000 53.00501 122 LYS B CA 1
ATOM 4370 C C . LYS B 1 101 ? 23.86500 48.97700 18.61000 1.000 51.60109 122 LYS B C 1
ATOM 4371 O O . LYS B 1 101 ? 25.04300 49.06500 18.97500 1.000 53.35670 122 LYS B O 1
ATOM 4377 N N . SER B 1 102 ? 23.34400 49.79200 17.69500 1.000 53.84146 123 SER B N 1
ATOM 4378 C CA . SER B 1 102 ? 24.17800 50.70400 16.92300 1.000 58.79961 123 SER B CA 1
ATOM 4379 C C . SER B 1 102 ? 24.38800 52.06100 17.59100 1.000 70.22586 123 SER B C 1
ATOM 4380 O O . SER B 1 102 ? 25.50800 52.58900 17.56900 1.000 62.57870 123 SER B O 1
ATOM 4383 N N . ASP B 1 103 ? 23.34700 52.64300 18.18700 1.000 48.51170 124 ASP B N 1
ATOM 4384 C CA . ASP B 1 103 ? 23.38400 54.03800 18.60900 1.000 57.00258 124 ASP B CA 1
ATOM 4385 C C . ASP B 1 103 ? 23.31200 54.23600 20.12100 1.000 51.19408 124 ASP B C 1
ATOM 4386 O O . ASP B 1 103 ? 23.36500 55.38300 20.57600 1.000 51.36400 124 ASP B O 1
ATOM 4391 N N . CYS B 1 104 ? 23.18700 53.17200 20.90900 1.000 48.30198 125 CYS B N 1
ATOM 4392 C CA . CYS B 1 104 ? 23.02700 53.28700 22.35300 1.000 52.12493 125 CYS B CA 1
ATOM 4393 C C . CYS B 1 104 ? 24.32000 52.91400 23.06700 1.000 62.97801 125 CYS B C 1
ATOM 4394 O O . CYS B 1 104 ? 25.13700 52.14300 22.55100 1.000 57.35164 125 CYS B O 1
ATOM 4397 N N . TYR B 1 105 ? 24.49300 53.47900 24.26100 1.000 39.18500 126 TYR B N 1
ATOM 4398 C CA . TYR B 1 105 ? 25.69100 53.23600 25.05000 1.000 46.90698 126 TYR B CA 1
ATOM 4399 C C . TYR B 1 105 ? 25.78200 51.77300 25.47600 1.000 51.66643 126 TYR B C 1
ATOM 4400 O O . TYR B 1 105 ? 24.78700 51.15900 25.87300 1.000 52.27070 126 TYR B O 1
ATOM 4409 N N . ASP B 1 106 ? 26.99900 51.22600 25.40800 1.000 55.00181 127 ASP B N 1
ATOM 4410 C CA . ASP B 1 106 ? 27.27200 49.82000 25.72100 1.000 43.31500 127 ASP B CA 1
ATOM 4411 C C . ASP B 1 106 ? 27.54300 49.70200 27.21500 1.000 47.70976 127 ASP B C 1
ATOM 4412 O O . ASP B 1 106 ? 28.67500 49.84900 27.68400 1.000 47.43073 127 ASP B O 1
ATOM 4417 N N . LEU B 1 107 ? 26.48400 49.42100 27.97500 1.000 42.79264 128 LEU B N 1
ATOM 4418 C CA . LEU B 1 107 ? 26.60600 49.38600 29.42800 1.000 40.89941 128 LEU B CA 1
ATOM 4419 C C . LEU B 1 107 ? 27.51400 48.25800 29.88800 1.000 47.38265 128 LEU B C 1
ATOM 4420 O O . LEU B 1 107 ? 28.36800 48.45700 30.75900 1.000 45.95577 128 LEU B O 1
ATOM 4425 N N . ASN B 1 108 ? 27.35000 47.06900 29.31900 1.000 45.19076 129 ASN B N 1
ATOM 4426 C CA . ASN B 1 108 ? 28.05400 45.89100 29.80000 1.000 57.87040 129 ASN B CA 1
ATOM 4427 C C . ASN B 1 108 ? 29.36700 45.66100 29.06500 1.000 60.65243 129 ASN B C 1
ATOM 4428 O O . ASN B 1 108 ? 30.03600 44.65300 29.31700 1.000 69.75791 129 ASN B O 1
ATOM 4433 N N . GLN B 1 109 ? 29.75900 46.58300 28.18500 1.000 65.38352 130 GLN B N 1
ATOM 4434 C CA . GLN B 1 109 ? 31.03400 46.50400 27.47600 1.000 69.32470 130 GLN B CA 1
ATOM 4435 C C . GLN B 1 109 ? 31.16600 45.17700 26.73100 1.000 78.12597 130 GLN B C 1
ATOM 4436 O O . GLN B 1 109 ? 32.17600 44.47700 26.83600 1.000 85.95191 130 GLN B O 1
ATOM 4442 N N . ASN B 1 110 ? 30.12700 44.82700 25.97000 1.000 52.23474 131 ASN B N 1
ATOM 4443 C CA . ASN B 1 110 ? 30.14000 43.61600 25.16000 1.000 44.50248 131 ASN B CA 1
ATOM 4444 C C . ASN B 1 110 ? 30.21300 43.92000 23.67100 1.000 54.85629 131 ASN B C 1
ATOM 4445 O O . ASN B 1 110 ? 30.04000 43.01200 22.85200 1.000 67.59868 131 ASN B O 1
ATOM 4450 N N . GLY B 1 111 ? 30.47300 45.17400 23.30100 1.000 49.28722 132 GLY B N 1
ATOM 4451 C CA . GLY B 1 111 ? 30.59700 45.55900 21.91600 1.000 50.57218 132 GLY B CA 1
ATOM 4452 C C . GLY B 1 111 ? 29.32900 46.09700 21.28600 1.000 67.71829 132 GLY B C 1
ATOM 4453 O O . GLY B 1 111 ? 29.40500 46.72900 20.22600 1.000 70.08878 132 GLY B O 1
ATOM 4454 N N . ASN B 1 112 ? 28.16800 45.87100 21.90200 1.000 55.95116 133 ASN B N 1
ATOM 4455 C CA . ASN B 1 112 ? 26.89000 46.30800 21.35800 1.000 57.96629 133 ASN B CA 1
ATOM 4456 C C . ASN B 1 112 ? 26.18900 47.23400 22.34100 1.000 49.92496 133 ASN B C 1
ATOM 4457 O O . ASN B 1 112 ? 26.28600 47.06300 23.56100 1.000 45.59402 133 ASN B O 1
ATOM 4462 N N . GLY B 1 113 ? 25.46600 48.20800 21.79500 1.000 50.40222 134 GLY B N 1
ATOM 4463 C CA . GLY B 1 113 ? 24.68400 49.09100 22.63800 1.000 56.98071 134 GLY B CA 1
ATOM 4464 C C . GLY B 1 113 ? 23.66800 48.31900 23.45800 1.000 53.93773 134 GLY B C 1
ATOM 4465 O O . GLY B 1 113 ? 23.19500 47.25300 23.06000 1.000 46.34270 134 GLY B O 1
ATOM 4466 N N . SER B 1 114 ? 23.34200 48.86300 24.62800 1.000 44.29569 135 SER B N 1
ATOM 4467 C CA . SER B 1 114 ? 22.39100 48.25300 25.54600 1.000 44.62104 135 SER B CA 1
ATOM 4468 C C . SER B 1 114 ? 21.10900 49.07600 25.58300 1.000 50.88001 135 SER B C 1
ATOM 4469 O O . SER B 1 114 ? 21.15200 50.31100 25.55100 1.000 47.73824 135 SER B O 1
ATOM 4472 N N . GLY B 1 115 ? 19.96800 48.40100 25.65200 1.000 43.48268 136 GLY B N 1
ATOM 4473 C CA . GLY B 1 115 ? 18.71200 49.12800 25.72000 1.000 40.90448 136 GLY B CA 1
ATOM 4474 C C . GLY B 1 115 ? 17.51400 48.20500 25.71500 1.000 40.93897 136 GLY B C 1
ATOM 4475 O O . GLY B 1 115 ? 17.62000 46.99400 25.49300 1.000 44.61707 136 GLY B O 1
ATOM 4476 N N . ARG B 1 116 ? 16.36000 48.81100 25.95600 1.000 40.90021 137 ARG B N 1
ATOM 4477 C CA . ARG B 1 116 ? 15.08300 48.11800 25.97100 1.000 37.75890 137 ARG B CA 1
ATOM 4478 C C . ARG B 1 116 ? 14.19800 48.67200 24.86100 1.000 43.92068 137 ARG B C 1
ATOM 4479 O O . ARG B 1 116 ? 14.38000 49.80300 24.40700 1.000 42.64496 137 ARG B O 1
ATOM 4487 N N . TYR B 1 117 ? 13.23700 47.86100 24.41400 1.000 45.54658 138 TYR B N 1
ATOM 4488 C CA . TYR B 1 117 ? 12.29200 48.30800 23.40300 1.000 43.69815 138 TYR B CA 1
ATOM 4489 C C . TYR B 1 117 ? 10.88500 47.83200 23.74000 1.000 52.66891 138 TYR B C 1
ATOM 4490 O O . TYR B 1 117 ? 10.69200 46.79400 24.37900 1.000 46.70976 138 TYR B O 1
ATOM 4499 N N . SER B 1 118 ? 9.90300 48.61500 23.29800 1.000 42.53512 139 SER B N 1
ATOM 4500 C CA . SER B 1 118 ? 8.49600 48.32300 23.51000 1.000 49.58409 139 SER B CA 1
ATOM 4501 C C . SER B 1 118 ? 7.73500 48.50900 22.20600 1.000 54.53427 139 SER B C 1
ATOM 4502 O O . SER B 1 118 ? 7.98600 49.46200 21.46300 1.000 41.88027 139 SER B O 1
ATOM 4505 N N . ARG B 1 119 ? 6.79500 47.60800 21.94100 1.000 44.34170 140 ARG B N 1
ATOM 4506 C CA . ARG B 1 119 ? 5.89800 47.76000 20.80700 1.000 53.37293 140 ARG B CA 1
ATOM 4507 C C . ARG B 1 119 ? 4.67500 48.57700 21.21100 1.000 45.73015 140 ARG B C 1
ATOM 4508 O O . ARG B 1 119 ? 4.24800 48.56300 22.36900 1.000 50.73092 140 ARG B O 1
ATOM 4516 N N . TYR B 1 120 ? 4.14200 49.32800 20.25100 1.000 46.72985 141 TYR B N 1
ATOM 4517 C CA . TYR B 1 120 ? 2.89700 50.05700 20.43700 1.000 41.85302 141 TYR B CA 1
ATOM 4518 C C . TYR B 1 120 ? 2.09900 50.02800 19.14100 1.000 55.53678 141 TYR B C 1
ATOM 4519 O O . TYR B 1 120 ? 2.66400 49.95900 18.04500 1.000 45.98594 141 TYR B O 1
ATOM 4528 N N . TYR B 1 121 ? 0.77700 50.06600 19.28400 1.000 47.71678 142 TYR B N 1
ATOM 4529 C CA . TYR B 1 121 ? -0.12300 50.00100 18.13900 1.000 49.60162 142 TYR B CA 1
ATOM 4530 C C . TYR B 1 121 ? 0.10000 51.17700 17.19400 1.000 55.31470 142 TYR B C 1
ATOM 4531 O O . TYR B 1 121 ? 0.18400 52.33000 17.62500 1.000 63.20282 142 TYR B O 1
ATOM 4540 N N . SER B 1 122 ? 0.19300 50.87900 15.89800 1.000 49.46748 143 SER B N 1
ATOM 4541 C CA . SER B 1 122 ? 0.44700 51.88400 14.87100 1.000 69.03855 143 SER B CA 1
ATOM 4542 C C . SER B 1 122 ? -0.55200 51.69500 13.74000 1.000 65.58234 143 SER B C 1
ATOM 4543 O O . SER B 1 122 ? -0.54700 50.65400 13.07400 1.000 74.33531 143 SER B O 1
ATOM 4546 N N . VAL B 1 123 ? -1.40300 52.69900 13.52000 1.000 75.11448 144 VAL B N 1
ATOM 4547 C CA . VAL B 1 123 ? -2.35800 52.62500 12.41700 1.000 80.97427 144 VAL B CA 1
ATOM 4548 C C . VAL B 1 123 ? -1.64800 52.75000 11.07200 1.000 65.72251 144 VAL B C 1
ATOM 4549 O O . VAL B 1 123 ? -1.98600 52.04500 10.11300 1.000 67.47592 144 VAL B O 1
ATOM 4553 N N . THR B 1 124 ? -0.64800 53.63100 10.97600 1.000 66.89237 145 THR B N 1
ATOM 4554 C CA . THR B 1 124 ? 0.01700 53.86400 9.69600 1.000 65.20218 145 THR B CA 1
ATOM 4555 C C . THR B 1 124 ? 0.97500 52.73800 9.32700 1.000 70.79545 145 THR B C 1
ATOM 4556 O O . THR B 1 124 ? 1.15300 52.45000 8.13800 1.000 77.31315 145 THR B O 1
ATOM 4560 N N . SER B 1 125 ? 1.60000 52.10000 10.31500 1.000 65.72519 146 SER B N 1
ATOM 4561 C CA . SER B 1 125 ? 2.55600 51.01800 10.08500 1.000 64.02292 146 SER B CA 1
ATOM 4562 C C . SER B 1 125 ? 2.13700 49.80400 10.90500 1.000 56.61239 146 SER B C 1
ATOM 4563 O O . SER B 1 125 ? 2.78100 49.45500 11.90100 1.000 58.86779 146 SER B O 1
ATOM 4566 N N . PRO B 1 126 ? 1.06100 49.13100 10.50100 1.000 75.18353 147 PRO B N 1
ATOM 4567 C CA . PRO B 1 126 ? 0.52700 48.03200 11.31400 1.000 63.35344 147 PRO B CA 1
ATOM 4568 C C . PRO B 1 126 ? 1.44300 46.81500 11.28300 1.000 65.69282 147 PRO B C 1
ATOM 4569 O O . PRO B 1 126 ? 2.23100 46.62000 10.35400 1.000 65.36123 147 PRO B O 1
ATOM 4573 N N . VAL B 1 127 ? 1.32600 45.97900 12.31600 1.000 56.24688 148 VAL B N 1
ATOM 4574 C CA . VAL B 1 127 ? 0.41200 46.19600 13.43900 1.000 56.95891 148 VAL B CA 1
ATOM 4575 C C . VAL B 1 127 ? 1.02300 47.12900 14.49200 1.000 68.81212 148 VAL B C 1
ATOM 4576 O O . VAL B 1 127 ? 0.31100 47.90100 15.13900 1.000 56.83362 148 VAL B O 1
ATOM 4580 N N . TYR B 1 128 ? 2.34500 47.08100 14.65000 1.000 62.60936 149 TYR B N 1
ATOM 4581 C CA . TYR B 1 128 ? 3.01400 47.82100 15.70800 1.000 54.88372 149 TYR B CA 1
ATOM 4582 C C . TYR B 1 128 ? 4.17200 48.63900 15.15800 1.000 45.69155 149 TYR B C 1
ATOM 4583 O O . TYR B 1 128 ? 4.77300 48.29300 14.13800 1.000 46.96134 149 TYR B O 1
ATOM 4592 N N . ASP B 1 129 ? 4.47100 49.73000 15.86000 1.000 57.77697 150 ASP B N 1
ATOM 4593 C CA . ASP B 1 129 ? 5.75900 50.41200 15.84600 1.000 48.06229 150 ASP B CA 1
ATOM 4594 C C . ASP B 1 129 ? 6.44900 50.18400 17.18900 1.000 45.26863 150 ASP B C 1
ATOM 4595 O O . ASP B 1 129 ? 5.89200 49.56900 18.10200 1.000 46.51204 150 ASP B O 1
ATOM 4600 N N . TYR B 1 130 ? 7.68200 50.67500 17.31200 1.000 52.53700 151 TYR B N 1
ATOM 4601 C CA . TYR B 1 130 ? 8.50000 50.34800 18.47200 1.000 47.97118 151 TYR B CA 1
ATOM 4602 C C . TYR B 1 130 ? 9.19400 51.58300 19.02900 1.000 50.84926 151 TYR B C 1
ATOM 4603 O O . TYR B 1 130 ? 9.61100 52.46800 18.27700 1.000 56.35490 151 TYR B O 1
ATOM 4612 N N . GLU B 1 131 ? 9.28300 51.63800 20.35800 1.000 44.90663 152 GLU B N 1
ATOM 4613 C CA . GLU B 1 131 ? 10.07300 52.60600 21.10800 1.000 45.25753 152 GLU B CA 1
ATOM 4614 C C . GLU B 1 131 ? 11.30500 51.92400 21.69200 1.000 52.94274 152 GLU B C 1
ATOM 4615 O O . GLU B 1 131 ? 11.29700 50.71800 21.95100 1.000 48.01178 152 GLU B O 1
ATOM 4621 N N . ILE B 1 132 ? 12.35100 52.71100 21.95900 1.000 47.46272 153 ILE B N 1
ATOM 4622 C CA . ILE B 1 132 ? 13.56000 52.19500 22.59900 1.000 52.64488 153 ILE B CA 1
ATOM 4623 C C . ILE B 1 132 ? 13.92600 53.07200 23.78900 1.000 43.00322 153 ILE B C 1
ATOM 4624 O O . ILE B 1 132 ? 13.75500 54.29500 23.75500 1.000 48.60112 153 ILE B O 1
ATOM 4629 N N . TYR B 1 133 ? 14.43100 52.43700 24.84300 1.000 46.78230 154 TYR B N 1
ATOM 4630 C CA . TYR B 1 133 ? 14.87700 53.11800 26.05200 1.000 37.84106 154 TYR B CA 1
ATOM 4631 C C . TYR B 1 133 ? 16.35100 52.80100 26.26400 1.000 40.92875 154 TYR B C 1
ATOM 4632 O O . TYR B 1 133 ? 16.72200 51.63600 26.44800 1.000 31.57301 154 TYR B O 1
ATOM 4641 N N . CYS B 1 134 ? 17.18200 53.84200 26.24600 1.000 33.16024 155 CYS B N 1
ATOM 4642 C CA . CYS B 1 134 ? 18.62700 53.69600 26.19800 1.000 32.88503 155 CYS B CA 1
ATOM 4643 C C . CYS B 1 134 ? 19.28600 54.76400 27.05100 1.000 35.21369 155 CYS B C 1
ATOM 4644 O O . CYS B 1 134 ? 18.66300 55.74800 27.45400 1.000 39.37694 155 CYS B O 1
ATOM 4647 N N . PHE B 1 135 ? 20.57100 54.56700 27.29600 1.000 32.04452 156 PHE B N 1
ATOM 4648 C CA . PHE B 1 135 ? 21.44800 55.60700 27.80800 1.000 37.77157 156 PHE B CA 1
ATOM 4649 C C . PHE B 1 135 ? 22.34000 56.12800 26.69300 1.000 34.93590 156 PHE B C 1
ATOM 4650 O O . PHE B 1 135 ? 22.56200 55.46600 25.68000 1.000 35.82199 156 PHE B O 1
ATOM 4658 N N . GLN B 1 136 ? 22.86900 57.32600 26.91100 1.000 39.86744 157 GLN B N 1
ATOM 4659 C CA . GLN B 1 136 ? 23.85700 57.91900 26.02500 1.000 37.33180 157 GLN B CA 1
ATOM 4660 C C . GLN B 1 136 ? 24.94500 58.57700 26.86100 1.000 41.50706 157 GLN B C 1
ATOM 4661 O O . GLN B 1 136 ? 24.65800 59.24400 27.85900 1.000 39.43171 157 GLN B O 1
ATOM 4667 N N . LYS B 1 137 ? 26.19400 58.39400 26.44300 1.000 45.11519 158 LYS B N 1
ATOM 4668 C CA . LYS B 1 137 ? 27.31000 58.98000 27.16700 1.000 33.84602 158 LYS B CA 1
ATOM 4669 C C . LYS B 1 137 ? 27.24000 60.49600 27.06600 1.000 37.95832 158 LYS B C 1
ATOM 4670 O O . LYS B 1 137 ? 27.07500 61.04900 25.97600 1.000 44.46688 158 LYS B O 1
ATOM 4676 N N . ASN B 1 138 ? 27.35800 61.17200 28.20500 1.000 35.66910 159 ASN B N 1
ATOM 4677 C CA . ASN B 1 138 ? 27.47100 62.62300 28.22900 1.000 44.83386 159 ASN B CA 1
ATOM 4678 C C . ASN B 1 138 ? 28.92800 63.07000 28.30400 1.000 40.88312 159 ASN B C 1
ATOM 4679 O O . ASN B 1 138 ? 29.43300 63.71400 27.38100 1.000 45.40418 159 ASN B O 1
ATOM 4684 N N . GLU B 1 139 ? 29.62600 62.70700 29.37600 1.000 37.06009 160 GLU B N 1
ATOM 4685 C CA . GLU B 1 139 ? 31.00200 63.13700 29.57500 1.000 41.41548 160 GLU B CA 1
ATOM 4686 C C . GLU B 1 139 ? 31.81400 62.01200 30.18900 1.000 35.86057 160 GLU B C 1
ATOM 4687 O O . GLU B 1 139 ? 31.27400 61.12900 30.86100 1.000 37.90362 160 GLU B O 1
ATOM 4693 N N . LYS B 1 140 ? 33.12200 62.05000 29.93800 1.000 36.46764 161 LYS B N 1
ATOM 4694 C CA . LYS B 1 140 ? 34.07700 61.17800 30.60500 1.000 32.32234 161 LYS B CA 1
ATOM 4695 C C . LYS B 1 140 ? 34.66800 61.96000 31.76700 1.000 44.15067 161 LYS B C 1
ATOM 4696 O O . LYS B 1 140 ? 35.31200 62.99200 31.55600 1.000 43.09505 161 LYS B O 1
ATOM 4702 N N . LEU B 1 141 ? 34.43600 61.48600 32.99100 1.000 41.15974 162 LEU B N 1
ATOM 4703 C CA . LEU B 1 141 ? 34.93300 62.21200 34.15400 1.000 38.43083 162 LEU B CA 1
ATOM 4704 C C . LEU B 1 141 ? 36.40100 61.90700 34.43000 1.000 36.48362 162 LEU B C 1
ATOM 4705 O O . LEU B 1 141 ? 37.14500 62.79800 34.85400 1.000 36.84306 162 LEU B O 1
ATOM 4710 N N . ALA B 1 142 ? 36.83500 60.66900 34.20500 1.000 36.11803 163 ALA B N 1
ATOM 4711 C CA . ALA B 1 142 ? 38.22800 60.30600 34.43800 1.000 39.05714 163 ALA B CA 1
ATOM 4712 C C . ALA B 1 142 ? 38.51200 58.94200 33.83300 1.000 32.41956 163 ALA B C 1
ATOM 4713 O O . ALA B 1 142 ? 37.61100 58.11000 33.69800 1.000 32.47399 163 ALA B O 1
ATOM 4715 N N . THR B 1 143 ? 39.78700 58.72200 33.49100 1.000 34.94455 164 THR B N 1
ATOM 4716 C CA . THR B 1 143 ? 40.29500 57.40300 33.14100 1.000 27.88884 164 THR B CA 1
ATOM 4717 C C . THR B 1 143 ? 40.99700 56.82300 34.35700 1.000 30.25014 164 THR B C 1
ATOM 4718 O O . THR B 1 143 ? 41.99900 57.39900 34.80800 1.000 38.31229 164 THR B O 1
ATOM 4722 N N . PRO B 1 144 ? 40.51500 55.72800 34.93600 1.000 32.00815 165 PRO B N 1
ATOM 4723 C CA . PRO B 1 144 ? 41.12900 55.20500 36.15900 1.000 25.10174 165 PRO B CA 1
ATOM 4724 C C . PRO B 1 144 ? 42.35900 54.34900 35.88400 1.000 31.00592 165 PRO B C 1
ATOM 4725 O O . PRO B 1 144 ? 42.54600 53.79600 34.79700 1.000 36.41357 165 PRO B O 1
ATOM 4729 N N . ALA B 1 145 ? 43.19000 54.22100 36.91800 1.000 31.86506 166 ALA B N 1
ATOM 4730 C CA . ALA B 1 145 ? 44.37500 53.37700 36.85700 1.000 27.13260 166 ALA B CA 1
ATOM 4731 C C . ALA B 1 145 ? 44.71700 52.88800 38.25500 1.000 28.39899 166 ALA B C 1
ATOM 4732 O O . ALA B 1 145 ? 44.53300 53.60400 39.24200 1.000 28.87288 166 ALA B O 1
ATOM 4734 N N . TYR B 1 146 ? 45.24100 51.66800 38.32800 1.000 31.52856 167 TYR B N 1
ATOM 4735 C CA . TYR B 1 146 ? 45.78000 51.17500 39.58100 1.000 34.82943 167 TYR B CA 1
ATOM 4736 C C . TYR B 1 146 ? 46.99500 52.00800 39.97600 1.000 38.47122 167 TYR B C 1
ATOM 4737 O O . TYR B 1 146 ? 47.65900 52.62100 39.13600 1.000 31.95641 167 TYR B O 1
ATOM 4746 N N . ILE B 1 147 ? 47.28000 52.03400 41.27200 1.000 26.74646 168 ILE B N 1
ATOM 4747 C CA . ILE B 1 147 ? 48.50000 52.63900 41.79100 1.000 33.68073 168 ILE B CA 1
ATOM 4748 C C . ILE B 1 147 ? 49.42100 51.49900 42.21200 1.000 39.27389 168 ILE B C 1
ATOM 4749 O O . ILE B 1 147 ? 49.02600 50.63100 43.00000 1.000 33.11870 168 ILE B O 1
ATOM 4754 N N . ASP B 1 148 ? 50.62700 51.47400 41.64800 1.000 31.05424 169 ASP B N 1
ATOM 4755 C CA . ASP B 1 148 ? 51.55800 50.37200 41.84600 1.000 33.14612 169 ASP B CA 1
ATOM 4756 C C . ASP B 1 148 ? 52.34200 50.53500 43.14900 1.000 31.79353 169 ASP B C 1
ATOM 4757 O O . ASP B 1 148 ? 52.40200 51.61600 43.74700 1.000 38.99065 169 ASP B O 1
ATOM 4762 N N . ASN B 1 149 ? 52.96100 49.44100 43.57800 1.000 36.22497 170 ASN B N 1
ATOM 4763 C CA . ASN B 1 149 ? 53.88300 49.50700 44.70100 1.000 31.92030 170 ASN B CA 1
ATOM 4764 C C . ASN B 1 149 ? 55.05100 50.42500 44.34500 1.000 34.04152 170 ASN B C 1
ATOM 4765 O O . ASN B 1 149 ? 55.54400 50.39100 43.21100 1.000 32.11930 170 ASN B O 1
ATOM 4770 N N . PRO B 1 150 ? 55.51200 51.25900 45.26900 1.000 29.82230 171 PRO B N 1
ATOM 4771 C CA . PRO B 1 150 ? 56.55800 52.22900 44.93900 1.000 35.32646 171 PRO B CA 1
ATOM 4772 C C . PRO B 1 150 ? 57.96600 51.66100 45.07800 1.000 39.74014 171 PRO B C 1
ATOM 4773 O O . PRO B 1 150 ? 58.22500 50.72500 45.83600 1.000 39.74206 171 PRO B O 1
ATOM 4777 N N . ASP B 1 151 ? 58.88400 52.26500 44.32900 1.000 36.50879 172 ASP B N 1
ATOM 4778 C CA . ASP B 1 151 ? 60.30500 52.09000 44.59200 1.000 26.52068 172 ASP B CA 1
ATOM 4779 C C . ASP B 1 151 ? 60.72200 53.03900 45.70500 1.000 36.11380 172 ASP B C 1
ATOM 4780 O O . ASP B 1 151 ? 60.23000 54.16900 45.78800 1.000 34.26336 172 ASP B O 1
ATOM 4785 N N . GLU B 1 152 ? 61.62300 52.57200 46.56900 1.000 30.74915 173 GLU B N 1
ATOM 4786 C CA . GLU B 1 152 ? 62.12800 53.37000 47.68000 1.000 31.44990 173 GLU B CA 1
ATOM 4787 C C . GLU B 1 152 ? 63.47300 53.96200 47.28600 1.000 31.45774 173 GLU B C 1
ATOM 4788 O O . GLU B 1 152 ? 64.41700 53.22600 46.99000 1.000 38.11479 173 GLU B O 1
ATOM 4794 N N . ILE B 1 153 ? 63.55400 55.28600 47.29200 1.000 36.13977 174 ILE B N 1
ATOM 4795 C CA . ILE B 1 153 ? 64.74300 56.02400 46.89300 1.000 30.07926 174 ILE B CA 1
ATOM 4796 C C . ILE B 1 153 ? 65.34600 56.67100 48.12900 1.000 38.31252 174 ILE B C 1
ATOM 4797 O O . ILE B 1 153 ? 64.62300 57.23900 48.95600 1.000 44.62368 174 ILE B O 1
ATOM 4802 N N . PHE B 1 154 ? 66.67000 56.59300 48.25300 1.000 34.70564 175 PHE B N 1
ATOM 4803 C CA . PHE B 1 154 ? 67.39100 57.27900 49.31400 1.000 29.53144 175 PHE B CA 1
ATOM 4804 C C . PHE B 1 154 ? 68.29200 58.34400 48.71000 1.000 32.25696 175 PHE B C 1
ATOM 4805 O O . PHE B 1 154 ? 68.73000 58.23500 47.56200 1.000 33.72610 175 PHE B O 1
ATOM 4813 N N . THR B 1 155 ? 68.54400 59.38600 49.49400 1.000 36.15653 176 THR B N 1
ATOM 4814 C CA . THR B 1 155 ? 69.61500 60.33400 49.23900 1.000 31.54408 176 THR B CA 1
ATOM 4815 C C . THR B 1 155 ? 70.41500 60.48400 50.52200 1.000 39.92967 176 THR B C 1
ATOM 4816 O O . THR B 1 155 ? 69.85300 60.44400 51.61900 1.000 33.16711 176 THR B O 1
ATOM 4820 N N . ALA B 1 156 ? 71.72700 60.62600 50.37600 1.000 36.47406 177 ALA B N 1
ATOM 4821 C CA . ALA B 1 156 ? 72.61800 60.81000 51.51500 1.000 40.16544 177 ALA B CA 1
ATOM 4822 C C . ALA B 1 156 ? 73.75600 61.71300 51.07000 1.000 37.26085 177 ALA B C 1
ATOM 4823 O O . ALA B 1 156 ? 74.43100 61.41700 50.08100 1.000 36.29529 177 ALA B O 1
ATOM 4825 N N . LYS B 1 157 ? 73.95100 62.81200 51.78400 1.000 30.76828 178 LYS B N 1
ATOM 4826 C CA . LYS B 1 157 ? 74.94400 63.80900 51.42900 1.000 38.34703 178 LYS B CA 1
ATOM 4827 C C . LYS B 1 157 ? 76.21000 63.57000 52.24200 1.000 47.06821 178 LYS B C 1
ATOM 4828 O O . LYS B 1 157 ? 76.16000 63.49600 53.47300 1.000 46.43496 178 LYS B O 1
ATOM 4834 N N . ALA B 1 158 ? 77.33800 63.44800 51.55400 1.000 42.90623 179 ALA B N 1
ATOM 4835 C CA . ALA B 1 158 ? 78.64000 63.30000 52.19000 1.000 41.47140 179 ALA B CA 1
ATOM 4836 C C . ALA B 1 158 ? 79.43300 64.58400 51.99500 1.000 44.44851 179 ALA B C 1
ATOM 4837 O O . ALA B 1 158 ? 79.45200 65.14000 50.89200 1.000 47.63029 179 ALA B O 1
ATOM 4839 N N . GLU B 1 159 ? 80.07100 65.05800 53.06500 1.000 43.83905 180 GLU B N 1
ATOM 4840 C CA . GLU B 1 159 ? 80.83500 66.30000 53.04700 1.000 40.35143 180 GLU B CA 1
ATOM 4841 C C . GLU B 1 159 ? 82.26900 66.05200 53.49000 1.000 43.76197 180 GLU B C 1
ATOM 4842 O O . GLU B 1 159 ? 82.51500 65.28000 54.42000 1.000 42.19327 180 GLU B O 1
ATOM 4848 N N . LEU B 1 160 ? 83.20400 66.73000 52.82400 1.000 41.66865 181 LEU B N 1
ATOM 4849 C CA . LEU B 1 160 ? 84.62500 66.71600 53.15600 1.000 40.81288 181 LEU B CA 1
ATOM 4850 C C . LEU B 1 160 ? 85.01000 68.09100 53.68700 1.000 43.13299 181 LEU B C 1
ATOM 4851 O O . LEU B 1 160 ? 84.81300 69.09900 53.00000 1.000 45.67296 181 LEU B O 1
ATOM 4856 N N . GLN B 1 161 ? 85.57500 68.13800 54.89300 1.000 51.83005 182 GLN B N 1
ATOM 4857 C CA . GLN B 1 161 ? 85.94200 69.40300 55.51900 1.000 68.22243 182 GLN B CA 1
ATOM 4858 C C . GLN B 1 161 ? 87.44400 69.46000 55.75200 1.000 57.50184 182 GLN B C 1
ATOM 4859 O O . GLN B 1 161 ? 88.01900 68.55600 56.36700 1.000 54.67482 182 GLN B O 1
ATOM 4865 N N . ALA B 1 162 ? 88.07400 70.51300 55.23700 1.000 65.89190 183 ALA B N 1
ATOM 4866 C CA . ALA B 1 162 ? 89.43900 70.88100 55.59000 1.000 68.12212 183 ALA B CA 1
ATOM 4867 C C . ALA B 1 162 ? 89.36700 71.95800 56.66300 1.000 75.85080 183 ALA B C 1
ATOM 4868 O O . ALA B 1 162 ? 88.87000 73.06100 56.40600 1.000 70.10214 183 ALA B O 1
ATOM 4870 N N . GLY B 1 163 ? 89.86900 71.64800 57.84900 1.000 86.46471 184 GLY B N 1
ATOM 4871 C CA . GLY B 1 163 ? 89.71600 72.57500 58.95800 1.000 96.06498 184 GLY B CA 1
ATOM 4872 C C . GLY B 1 163 ? 88.24800 72.70600 59.32200 1.000 103.49733 184 GLY B C 1
ATOM 4873 O O . GLY B 1 163 ? 87.55100 71.70900 59.54200 1.000 107.80178 184 GLY B O 1
ATOM 4874 N N . ASP B 1 164 ? 87.76100 73.94400 59.38100 1.000 98.32583 185 ASP B N 1
ATOM 4875 C CA . ASP B 1 164 ? 86.35500 74.21600 59.65500 1.000 99.94335 185 ASP B CA 1
ATOM 4876 C C . ASP B 1 164 ? 85.53100 74.48000 58.40100 1.000 95.03431 185 ASP B C 1
ATOM 4877 O O . ASP B 1 164 ? 84.33200 74.75100 58.51600 1.000 95.40139 185 ASP B O 1
ATOM 4882 N N . LYS B 1 165 ? 86.13100 74.42100 57.21600 1.000 87.94406 186 LYS B N 1
ATOM 4883 C CA . LYS B 1 165 ? 85.43900 74.74200 55.97600 1.000 77.22843 186 LYS B CA 1
ATOM 4884 C C . LYS B 1 165 ? 85.16100 73.47400 55.18000 1.000 65.61868 186 LYS B C 1
ATOM 4885 O O . LYS B 1 165 ? 86.01000 72.58100 55.09600 1.000 67.01793 186 LYS B O 1
ATOM 4891 N N . THR B 1 166 ? 83.95800 73.39300 54.61500 1.000 62.54270 187 THR B N 1
ATOM 4892 C CA . THR B 1 166 ? 83.60500 72.31700 53.69700 1.000 51.02360 187 THR B CA 1
ATOM 4893 C C . THR B 1 166 ? 84.15500 72.64100 52.31300 1.000 61.70805 187 THR B C 1
ATOM 4894 O O . THR B 1 166 ? 83.81500 73.67700 51.73200 1.000 68.75163 187 THR B O 1
ATOM 4898 N N . ILE B 1 167 ? 84.99900 71.75600 51.78200 1.000 54.24497 188 ILE B N 1
ATOM 4899 C CA . ILE B 1 167 ? 85.63900 71.99600 50.49300 1.000 56.89189 188 ILE B CA 1
ATOM 4900 C C . ILE B 1 167 ? 85.03200 71.16700 49.36500 1.000 54.59701 188 ILE B C 1
ATOM 4901 O O . ILE B 1 167 ? 85.22900 71.51200 48.18900 1.000 53.18724 188 ILE B O 1
ATOM 4906 N N . GLN B 1 168 ? 84.32100 70.08600 49.68100 1.000 46.95333 189 GLN B N 1
ATOM 4907 C CA . GLN B 1 168 ? 83.71400 69.23000 48.67200 1.000 53.78004 189 GLN B CA 1
ATOM 4908 C C . GLN B 1 168 ? 82.45700 68.59600 49.24700 1.000 54.80534 189 GLN B C 1
ATOM 4909 O O . GLN B 1 168 ? 82.41200 68.26300 50.43500 1.000 46.72842 189 GLN B O 1
ATOM 4915 N N . SER B 1 169 ? 81.44300 68.43700 48.39700 1.000 60.17810 190 SER B N 1
ATOM 4916 C CA . SER B 1 169 ? 80.20800 67.74800 48.74600 1.000 60.38720 190 SER B CA 1
ATOM 4917 C C . SER B 1 169 ? 79.88500 66.73200 47.66400 1.000 52.50862 190 SER B C 1
ATOM 4918 O O . SER B 1 169 ? 80.21000 66.92900 46.48800 1.000 45.03501 190 SER B O 1
ATOM 4921 N N . ALA B 1 170 ? 79.25100 65.63800 48.07600 1.000 42.44177 191 ALA B N 1
ATOM 4922 C CA . ALA B 1 170 ? 78.71200 64.66400 47.14000 1.000 38.24833 191 ALA B CA 1
ATOM 4923 C C . ALA B 1 170 ? 77.42500 64.09300 47.71500 1.000 35.02992 191 ALA B C 1
ATOM 4924 O O . ALA B 1 170 ? 77.31800 63.87400 48.92500 1.000 46.19280 191 ALA B O 1
ATOM 4926 N N . THR B 1 171 ? 76.45200 63.85800 46.84400 1.000 37.02635 192 THR B N 1
ATOM 4927 C CA . THR B 1 171 ? 75.18300 63.25200 47.22100 1.000 39.55656 192 THR B CA 1
ATOM 4928 C C . THR B 1 171 ? 75.07600 61.89800 46.54000 1.000 36.06586 192 THR B C 1
ATOM 4929 O O . THR B 1 171 ? 75.25200 61.79900 45.32200 1.000 45.22526 192 THR B O 1
ATOM 4933 N N . LEU B 1 172 ? 74.83900 60.85900 47.33100 1.000 30.26783 193 LEU B N 1
ATOM 4934 C CA . LEU B 1 172 ? 74.65700 59.51200 46.81800 1.000 39.06504 193 LEU B CA 1
ATOM 4935 C C . LEU B 1 172 ? 73.17700 59.14300 46.83300 1.000 38.74124 193 LEU B C 1
ATOM 4936 O O . LEU B 1 172 ? 72.40500 59.62600 47.66400 1.000 36.79439 193 LEU B O 1
ATOM 4941 N N . SER B 1 173 ? 72.78300 58.30000 45.88600 1.000 31.02353 194 SER B N 1
ATOM 4942 C CA . SER B 1 173 ? 71.39500 57.87400 45.80300 1.000 34.12860 194 SER B CA 1
ATOM 4943 C C . SER B 1 173 ? 71.30400 56.64800 44.91500 1.000 39.01784 194 SER B C 1
ATOM 4944 O O . SER B 1 173 ? 72.15600 56.41500 44.05400 1.000 41.50257 194 SER B O 1
ATOM 4947 N N . ASN B 1 174 ? 70.25400 55.86900 45.13900 1.000 36.98732 195 ASN B N 1
ATOM 4948 C CA . ASN B 1 174 ? 69.87600 54.80300 44.22500 1.000 38.31520 195 ASN B CA 1
ATOM 4949 C C . ASN B 1 174 ? 68.88100 55.28000 43.17700 1.000 35.08417 195 ASN B C 1
ATOM 4950 O O . ASN B 1 174 ? 68.39100 54.46600 42.38700 1.000 36.88602 195 ASN B O 1
ATOM 4955 N N . GLY B 1 175 ? 68.56700 56.57400 43.16600 1.000 38.59430 196 GLY B N 1
ATOM 4956 C CA . GLY B 1 175 ? 67.72200 57.16200 42.14700 1.000 33.25717 196 GLY B CA 1
ATOM 4957 C C . GLY B 1 175 ? 68.46300 58.15500 41.27500 1.000 49.20048 196 GLY B C 1
ATOM 4958 O O . GLY B 1 175 ? 69.63700 57.95500 40.94800 1.000 43.92751 196 GLY B O 1
ATOM 4959 N N . ASP B 1 176 ? 67.78900 59.24200 40.90500 1.000 38.52534 197 ASP B N 1
ATOM 4960 C CA . ASP B 1 176 ? 68.32700 60.19900 39.95000 1.000 34.83750 197 ASP B CA 1
ATOM 4961 C C . ASP B 1 176 ? 69.06100 61.36600 40.59700 1.000 38.16499 197 ASP B C 1
ATOM 4962 O O . ASP B 1 176 ? 69.78100 62.08800 39.89500 1.000 49.20939 197 ASP B O 1
ATOM 4967 N N . ALA B 1 177 ? 68.91700 61.56600 41.90200 1.000 34.68900 198 ALA B N 1
ATOM 4968 C CA . ALA B 1 177 ? 69.58400 62.68100 42.55700 1.000 40.11428 198 ALA B CA 1
ATOM 4969 C C . ALA B 1 177 ? 71.08400 62.42100 42.69000 1.000 42.28050 198 ALA B C 1
ATOM 4970 O O . ALA B 1 177 ? 71.56600 61.29200 42.56200 1.000 42.18785 198 ALA B O 1
ATOM 4972 N N . GLY B 1 178 ? 71.82400 63.49800 42.92900 1.000 46.64477 199 GLY B N 1
ATOM 4973 C CA . GLY B 1 178 ? 73.22200 63.36200 43.25600 1.000 32.02815 199 GLY B CA 1
ATOM 4974 C C . GLY B 1 178 ? 74.00300 62.70000 42.14000 1.000 43.68648 199 GLY B C 1
ATOM 4975 O O . GLY B 1 178 ? 73.65000 62.76000 40.95700 1.000 45.24623 199 GLY B O 1
ATOM 4976 N N . ASP B 1 179 ? 75.10000 62.06300 42.53100 1.000 36.85475 200 ASP B N 1
ATOM 4977 C CA . ASP B 1 179 ? 75.99700 61.39300 41.60500 1.000 47.63630 200 ASP B CA 1
ATOM 4978 C C . ASP B 1 179 ? 75.70900 59.90600 41.46800 1.000 44.14185 200 ASP B C 1
ATOM 4979 O O . ASP B 1 179 ? 76.39600 59.22700 40.69800 1.000 48.77719 200 ASP B O 1
ATOM 4984 N N . GLY B 1 180 ? 74.73100 59.37700 42.19900 1.000 51.92488 201 GLY B N 1
ATOM 4985 C CA . GLY B 1 180 ? 74.39700 57.97200 42.07600 1.000 29.95023 201 GLY B CA 1
ATOM 4986 C C . GLY B 1 180 ? 74.94600 57.09700 43.18500 1.000 36.96018 201 GLY B C 1
ATOM 4987 O O . GLY B 1 180 ? 75.11000 57.53900 44.32600 1.000 28.41899 201 GLY B O 1
ATOM 4988 N N . THR B 1 181 ? 75.22900 55.83900 42.84800 1.000 32.67951 202 THR B N 1
ATOM 4989 C CA . THR B 1 181 ? 75.65700 54.86600 43.84100 1.000 42.54980 202 THR B CA 1
ATOM 4990 C C . THR B 1 181 ? 77.15400 54.91500 44.12000 1.000 35.92839 202 THR B C 1
ATOM 4991 O O . THR B 1 181 ? 77.58900 54.38600 45.14500 1.000 42.64931 202 THR B O 1
ATOM 4995 N N . VAL B 1 182 ? 77.94900 55.51600 43.24100 1.000 33.89881 203 VAL B N 1
ATOM 4996 C CA . VAL B 1 182 ? 79.38900 55.62800 43.44900 1.000 39.73078 203 VAL B CA 1
ATOM 4997 C C . VAL B 1 182 ? 79.84800 57.00600 42.98600 1.000 42.42864 203 VAL B C 1
ATOM 4998 O O . VAL B 1 182 ? 79.46100 57.47300 41.90900 1.000 52.66719 203 VAL B O 1
ATOM 5002 N N . THR B 1 183 ? 80.67900 57.65400 43.79500 1.000 40.50600 204 THR B N 1
ATOM 5003 C CA . THR B 1 183 ? 81.16100 58.98600 43.46300 1.000 45.47340 204 THR B CA 1
ATOM 5004 C C . THR B 1 183 ? 82.48300 59.21700 44.17100 1.000 46.37020 204 THR B C 1
ATOM 5005 O O . THR B 1 183 ? 82.81100 58.54700 45.15400 1.000 53.19264 204 THR B O 1
ATOM 5009 N N . ASP B 1 184 ? 83.23700 60.17900 43.65200 1.000 63.18571 205 ASP B N 1
ATOM 5010 C CA . ASP B 1 184 ? 84.47900 60.61700 44.27000 1.000 52.95902 205 ASP B CA 1
ATOM 5011 C C . ASP B 1 184 ? 84.22300 61.80100 45.19200 1.000 53.10846 205 ASP B C 1
ATOM 5012 O O . ASP B 1 184 ? 83.38900 62.66500 44.90500 1.000 60.40317 205 ASP B O 1
ATOM 5017 N N . LEU B 1 185 ? 84.94600 61.82900 46.30600 1.000 43.02375 206 LEU B N 1
ATOM 5018 C CA . LEU B 1 185 ? 84.89000 62.92500 47.26900 1.000 43.50664 206 LEU B CA 1
ATOM 5019 C C . LEU B 1 185 ? 86.33800 63.27500 47.59900 1.000 42.20459 206 LEU B C 1
ATOM 5020 O O . LEU B 1 185 ? 86.97600 62.60400 48.41500 1.000 47.79491 206 LEU B O 1
ATOM 5025 N N . GLY B 1 186 ? 86.85800 64.31800 46.95800 1.000 49.73694 207 GLY B N 1
ATOM 5026 C CA . GLY B 1 186 ? 88.28300 64.59700 47.06700 1.000 36.52115 207 GLY B CA 1
ATOM 5027 C C . GLY B 1 186 ? 89.07000 63.45300 46.46200 1.000 53.57840 207 GLY B C 1
ATOM 5028 O O . GLY B 1 186 ? 8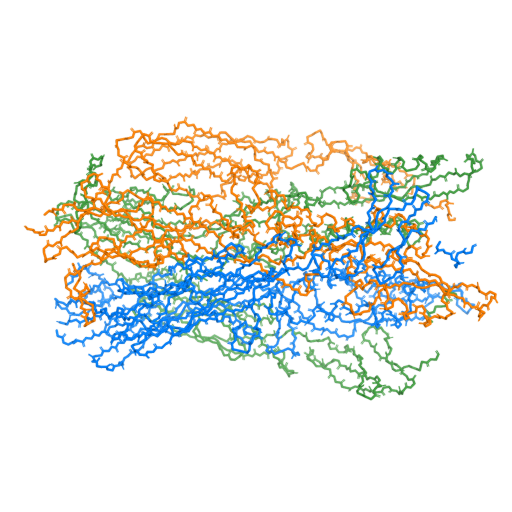8.78700 62.99400 45.34900 1.000 52.92255 207 GLY B O 1
ATOM 5029 N N . ASP B 1 187 ? 90.07700 62.98200 47.19100 1.000 49.93709 208 ASP B N 1
ATOM 5030 C CA . ASP B 1 187 ? 90.86500 61.83500 46.76400 1.000 55.90877 208 ASP B CA 1
ATOM 5031 C C . ASP B 1 187 ? 90.24300 60.50700 47.17200 1.000 60.95625 208 ASP B C 1
ATOM 5032 O O . ASP B 1 187 ? 90.74400 59.45700 46.76100 1.000 67.94143 208 ASP B O 1
ATOM 5037 N N . SER B 1 188 ? 89.15200 60.52500 47.93100 1.000 47.48207 209 SER B N 1
ATOM 5038 C CA . SER B 1 188 ? 88.51100 59.30800 48.40100 1.000 53.02930 209 SER B CA 1
ATOM 5039 C C . SER B 1 188 ? 87.34500 58.93800 47.49200 1.000 46.00564 209 SER B C 1
ATOM 5040 O O . SER B 1 188 ? 86.92500 59.70900 46.62800 1.000 53.80443 209 SER B O 1
ATOM 5043 N N . LYS B 1 189 ? 86.82400 57.73100 47.69700 1.000 47.89001 210 LYS B N 1
ATOM 5044 C CA . LYS B 1 189 ? 85.72500 57.20200 46.90400 1.000 45.29903 210 LYS B CA 1
ATOM 5045 C C . LYS B 1 189 ? 84.69800 56.55800 47.82600 1.000 48.49444 210 LYS B C 1
ATOM 5046 O O . LYS B 1 189 ? 85.06400 55.85700 48.77500 1.000 43.20945 210 LYS B O 1
ATOM 5052 N N . ILE B 1 190 ? 83.41600 56.79200 47.54000 1.000 44.17122 211 ILE B N 1
ATOM 5053 C CA . ILE B 1 190 ? 82.30700 56.29000 48.34600 1.000 35.74927 211 ILE B CA 1
ATOM 5054 C C . ILE B 1 190 ? 81.43100 55.40700 47.46800 1.000 38.03355 211 ILE B C 1
ATOM 5055 O O . ILE B 1 190 ? 81.02600 55.81600 46.37500 1.000 44.45179 211 ILE B O 1
ATOM 5060 N N . SER B 1 191 ? 81.10800 54.21400 47.96100 1.000 37.47146 212 SER B N 1
ATOM 5061 C CA . SER B 1 191 ? 80.36000 53.22300 47.19600 1.000 46.53196 212 SER B CA 1
ATOM 5062 C C . SER B 1 191 ? 79.19400 52.71500 48.03100 1.000 44.55883 212 SER B C 1
ATOM 5063 O O . SER B 1 191 ? 79.39600 52.21800 49.14400 1.000 43.60657 212 SER B O 1
ATOM 5066 N N . TRP B 1 192 ? 77.98300 52.82300 47.48100 1.000 42.12389 213 TRP B N 1
ATOM 5067 C CA . TRP B 1 192 ? 76.78100 52.33100 48.14900 1.000 35.74850 213 TRP B CA 1
ATOM 5068 C C . TRP B 1 192 ? 76.79300 50.80600 48.19600 1.000 32.63899 213 TRP B C 1
ATOM 5069 O O . TRP B 1 192 ? 77.06300 50.15000 47.18700 1.000 37.33895 213 TRP B O 1
ATOM 5080 N N . ASN B 1 193 ? 76.47500 50.23900 49.36400 1.000 34.11516 214 ASN B N 1
ATOM 5081 C CA . ASN B 1 193 ? 76.42200 48.79100 49.53500 1.000 32.55178 214 ASN B CA 1
ATOM 5082 C C . ASN B 1 193 ? 75.01300 48.23300 49.69400 1.000 39.23589 214 ASN B C 1
ATOM 5083 O O . ASN B 1 193 ? 74.85600 47.00700 49.73600 1.000 40.39977 214 ASN B O 1
ATOM 5088 N N . GLY B 1 194 ? 73.99700 49.07700 49.79400 1.000 35.43872 215 GLY B N 1
ATOM 5089 C CA . GLY B 1 194 ? 72.65800 48.64300 50.13700 1.000 33.39526 215 GLY B CA 1
ATOM 5090 C C . GLY B 1 194 ? 72.17400 49.28900 51.42300 1.000 34.29068 215 GLY B C 1
ATOM 5091 O O . GLY B 1 194 ? 72.91100 49.97500 52.12800 1.000 33.88733 215 GLY B O 1
ATOM 5092 N N . ASN B 1 195 ? 70.90200 49.03400 51.72800 1.000 30.87059 216 ASN B N 1
ATOM 5093 C CA . ASN B 1 195 ? 70.22100 49.70000 52.82900 1.000 27.96894 216 ASN B CA 1
ATOM 5094 C C . ASN B 1 195 ? 69.89000 48.73200 53.95700 1.000 33.75429 216 ASN B C 1
ATOM 5095 O O . ASN B 1 195 ? 69.52400 47.57700 53.72200 1.000 29.77778 216 ASN B O 1
ATOM 5100 N N . LEU B 1 196 ? 70.02400 49.22300 55.18400 1.000 35.72218 217 LEU B N 1
ATOM 5101 C CA . LEU B 1 196 ? 69.54500 48.53300 56.37000 1.000 33.03959 217 LEU B CA 1
ATOM 5102 C C . LEU B 1 196 ? 68.14800 49.04800 56.69300 1.000 32.68164 217 LEU B C 1
ATOM 5103 O O . LEU B 1 196 ? 67.87700 50.24700 56.58300 1.000 36.99523 217 LEU B O 1
ATOM 5108 N N . ASP B 1 197 ? 67.25400 48.13300 57.05100 1.000 43.64276 218 ASP B N 1
ATOM 5109 C CA . ASP B 1 197 ? 65.84200 48.45900 57.22200 1.000 28.40649 218 ASP B CA 1
ATOM 5110 C C . ASP B 1 197 ? 65.54600 48.91600 58.64900 1.000 29.21164 218 ASP B C 1
ATOM 5111 O O . ASP B 1 197 ? 66.11700 48.40100 59.61300 1.000 37.10292 218 ASP B O 1
ATOM 5116 N N . LEU B 1 198 ? 64.64100 49.88800 58.77700 1.000 32.57891 219 LEU B N 1
ATOM 5117 C CA . LEU B 1 198 ? 64.23900 50.41500 60.07500 1.000 41.41066 219 LEU B CA 1
ATOM 5118 C C . LEU B 1 198 ? 62.92000 49.84600 60.58800 1.000 43.17844 219 LEU B C 1
ATOM 5119 O O . LEU B 1 198 ? 62.57600 50.08400 61.75200 1.000 43.78525 219 LEU B O 1
ATOM 5124 N N . GLY B 1 199 ? 62.15500 49.14800 59.75200 1.000 36.97098 220 GLY B N 1
ATOM 5125 C CA . GLY B 1 199 ? 60.88400 48.59100 60.16600 1.000 40.57084 220 GLY B CA 1
ATOM 5126 C C . GLY B 1 199 ? 59.68300 49.49500 59.98200 1.000 44.17158 220 GLY B C 1
ATOM 5127 O O . GLY B 1 199 ? 58.55300 49.05000 60.22400 1.000 40.28574 220 GLY B O 1
ATOM 5128 N N . ALA B 1 200 ? 59.88200 50.73900 59.55500 1.000 46.58458 221 ALA B N 1
ATOM 5129 C CA . ALA B 1 200 ? 58.76400 51.64500 59.32800 1.000 34.82264 221 ALA B CA 1
ATOM 5130 C C . ALA B 1 200 ? 57.90500 51.17400 58.15500 1.000 48.52660 221 ALA B C 1
ATOM 5131 O O . ALA B 1 200 ? 58.38400 50.52600 57.22000 1.000 48.68284 221 ALA B O 1
ATOM 5133 N N . SER B 1 201 ? 56.61900 51.50700 58.21200 1.000 40.81276 222 SER B N 1
ATOM 5134 C CA . SER B 1 201 ? 55.66100 51.06200 57.21100 1.000 47.41336 222 SER B CA 1
ATOM 5135 C C . SER B 1 201 ? 55.57800 52.04700 56.04800 1.000 38.90590 222 SER B C 1
ATOM 5136 O O . SER B 1 201 ? 55.96300 53.21400 56.15500 1.000 48.15242 222 SER B O 1
ATOM 5139 N N . GLU B 1 202 ? 55.06300 51.55400 54.92600 1.000 44.77712 223 GLU B N 1
ATOM 5140 C CA . GLU B 1 202 ? 54.72700 52.35600 53.76000 1.000 38.08861 223 GLU B CA 1
ATOM 5141 C C . GLU B 1 202 ? 53.21400 52.49200 53.63600 1.000 39.71219 223 GLU B C 1
ATOM 5142 O O . GLU B 1 202 ? 52.46200 51.68300 54.19100 1.000 47.40195 223 GLU B O 1
ATOM 5148 N N . PRO B 1 203 ? 52.72700 53.49100 52.90100 1.000 40.63665 224 PRO B N 1
ATOM 5149 C CA . PRO B 1 203 ? 51.27800 53.63000 52.73000 1.000 33.08899 224 PRO B CA 1
ATOM 5150 C C . PRO B 1 203 ? 50.69500 52.48600 51.91600 1.000 30.75213 224 PRO B C 1
ATOM 5151 O O . PRO B 1 203 ? 51.37600 51.85700 51.10700 1.000 42.61645 224 PRO B O 1
ATOM 5155 N N . GLU B 1 204 ? 49.40800 52.22400 52.13700 1.000 41.04249 225 GLU B N 1
ATOM 5156 C CA . GLU B 1 204 ? 48.70500 51.13500 51.46400 1.000 46.97126 225 GLU B CA 1
ATOM 5157 C C . GLU B 1 204 ? 48.12900 51.64400 50.14200 1.000 47.04458 225 GLU B C 1
ATOM 5158 O O . GLU B 1 204 ? 47.14500 52.39200 50.12600 1.000 44.83857 225 GLU B O 1
ATOM 5164 N N . ASN B 1 205 ? 48.73900 51.22600 49.03100 1.000 37.56563 226 ASN B N 1
ATOM 5165 C CA . ASN B 1 205 ? 48.30800 51.67000 47.71100 1.000 39.27413 226 ASN B CA 1
ATOM 5166 C C . ASN B 1 205 ? 47.06300 50.94500 47.21300 1.000 29.14151 226 ASN B C 1
ATOM 5167 O O . ASN B 1 205 ? 46.43200 51.41400 46.26100 1.000 37.38070 226 ASN B O 1
ATOM 5172 N N . SER B 1 206 ? 46.69800 49.81700 47.82200 1.000 33.83349 227 SER B N 1
ATOM 5173 C CA . SER B 1 206 ? 45.57200 49.03400 47.32400 1.000 29.72707 227 SER B CA 1
ATOM 5174 C C . SER B 1 206 ? 44.22600 49.67200 47.64600 1.000 28.00613 227 SER B C 1
ATOM 5175 O O . SER B 1 206 ? 43.22600 49.29700 47.03100 1.000 34.15734 227 SER B O 1
ATOM 5178 N N . ARG B 1 207 ? 44.17800 50.61800 48.59200 1.000 31.34196 228 ARG B N 1
ATOM 5179 C CA . ARG B 1 207 ? 42.94300 51.30800 48.94500 1.000 31.13884 228 ARG B CA 1
ATOM 5180 C C . ARG B 1 207 ? 42.58400 52.43600 47.99300 1.000 33.49390 228 ARG B C 1
ATOM 5181 O O . ARG B 1 207 ? 41.46400 52.95100 48.06900 1.000 39.03313 228 ARG B O 1
ATOM 5189 N N . VAL B 1 208 ? 43.49500 52.84100 47.11500 1.000 33.49810 229 VAL B N 1
ATOM 5190 C CA . VAL B 1 208 ? 43.29900 54.02700 46.29900 1.000 34.07249 229 VAL B CA 1
ATOM 5191 C C . VAL B 1 208 ? 43.50600 53.67100 44.83700 1.000 31.48668 229 VAL B C 1
ATOM 5192 O O . VAL B 1 208 ? 44.04100 52.61900 44.49000 1.000 33.36696 229 VAL B O 1
ATOM 5196 N N . ILE B 1 209 ? 43.06300 54.57900 43.98200 1.000 30.45415 230 ILE B N 1
ATOM 5197 C CA . ILE B 1 209 ? 43.16300 54.43600 42.54200 1.000 24.07722 230 ILE B CA 1
ATOM 5198 C C . ILE B 1 209 ? 43.52800 55.81000 42.01100 1.000 34.03821 230 ILE B C 1
ATOM 5199 O O . ILE B 1 209 ? 43.25600 56.82900 42.65400 1.000 33.14933 230 ILE B O 1
ATOM 5204 N N . ALA B 1 210 ? 44.18000 55.83600 40.85100 1.000 29.62042 231 ALA B N 1
ATOM 5205 C CA . ALA B 1 210 ? 44.49600 57.08400 40.17200 1.000 24.91645 231 ALA B CA 1
ATOM 5206 C C . ALA B 1 210 ? 43.37700 57.42000 39.20100 1.000 28.93474 231 ALA B C 1
ATOM 5207 O O . ALA B 1 210 ? 42.78800 56.52600 38.59000 1.000 44.66127 231 ALA B O 1
ATOM 5209 N N . LEU B 1 211 ? 43.07000 58.71000 39.08400 1.000 36.06062 232 LEU B N 1
ATOM 5210 C CA . LEU B 1 211 ? 42.00600 59.19700 38.21100 1.000 43.94742 232 LEU B CA 1
ATOM 5211 C C . LEU B 1 211 ? 42.60100 60.25800 37.29800 1.000 41.56172 232 LEU B C 1
ATOM 5212 O O . LEU B 1 211 ? 42.91100 61.36500 37.75100 1.000 34.14114 232 LEU B O 1
ATOM 5217 N N . TYR B 1 212 ? 42.72200 59.94300 36.01300 1.000 35.74623 233 TYR B N 1
ATOM 5218 C CA . TYR B 1 212 ? 43.37900 60.83300 35.06100 1.000 36.03271 233 TYR B CA 1
ATOM 5219 C C . TYR B 1 212 ? 42.35000 61.71800 34.36300 1.000 38.73317 233 TYR B C 1
ATOM 5220 O O . TYR B 1 212 ? 41.38400 61.21600 33.77900 1.000 45.69978 233 TYR B O 1
ATOM 5229 N N . SER B 1 213 ? 42.54900 63.03300 34.44600 1.000 31.15642 234 SER B N 1
ATOM 5230 C CA . SER B 1 213 ? 41.77200 64.00200 33.68500 1.000 31.41706 234 SER B CA 1
ATOM 5231 C C . SER B 1 213 ? 42.47700 65.35100 33.74400 1.000 38.97441 234 SER B C 1
ATOM 5232 O O . SER B 1 213 ? 43.04000 65.71300 34.77900 1.000 39.58496 234 SER B O 1
ATOM 5235 N N . ASN B 1 214 ? 42.42600 66.09800 32.63700 1.000 35.66452 235 ASN B N 1
ATOM 5236 C CA . ASN B 1 214 ? 43.00900 67.43600 32.61200 1.000 38.69005 235 ASN B CA 1
ATOM 5237 C C . ASN B 1 214 ? 42.27400 68.40400 33.52300 1.000 39.55432 235 ASN B C 1
ATOM 5238 O O . ASN B 1 214 ? 42.76400 69.51900 33.73700 1.000 40.38699 235 ASN B O 1
ATOM 5243 N N . ASP B 1 215 ? 41.11100 68.00900 34.04800 1.000 38.32130 236 ASP B N 1
ATOM 5244 C CA . ASP B 1 215 ? 40.41900 68.80600 35.05200 1.000 38.06953 236 ASP B CA 1
ATOM 5245 C C . ASP B 1 215 ? 41.13400 68.80300 36.39600 1.000 33.96792 236 ASP B C 1
ATOM 5246 O O . ASP B 1 215 ? 40.84500 69.66100 37.23500 1.000 42.67842 236 ASP B O 1
ATOM 5251 N N . PHE B 1 216 ? 42.04300 67.86000 36.62300 1.000 37.50620 237 PHE B N 1
ATOM 5252 C CA . PHE B 1 216 ? 42.70100 67.67900 37.91000 1.000 41.91576 237 PHE B CA 1
ATOM 5253 C C . PHE B 1 216 ? 44.12300 68.23600 37.88300 1.000 37.06047 237 PHE B C 1
ATOM 5254 O O . PHE B 1 216 ? 44.80000 68.21400 36.85300 1.000 37.40913 237 PHE B O 1
ATOM 5262 N N . GLU B 1 217 ? 44.58000 68.71000 39.04000 1.000 45.36158 238 GLU B N 1
ATOM 5263 C CA . GLU B 1 217 ? 45.91800 69.28000 39.14300 1.000 40.48498 238 GLU B CA 1
ATOM 5264 C C . GLU B 1 217 ? 46.96300 68.26600 38.68700 1.000 45.66252 238 GLU B C 1
ATOM 5265 O O . GLU B 1 217 ? 46.99100 67.12600 39.16100 1.000 37.07702 238 GLU B O 1
ATOM 5271 N N . ASN B 1 218 ? 47.82100 68.68800 37.76000 1.000 45.21075 239 ASN B N 1
ATOM 5272 C CA . ASN B 1 218 ? 48.87100 67.87100 37.15400 1.000 48.04671 239 ASN B CA 1
ATOM 5273 C C . ASN B 1 218 ? 48.32400 66.73300 36.30100 1.000 51.71571 239 ASN B C 1
ATOM 5274 O O . ASN B 1 218 ? 49.09300 65.85800 35.88500 1.000 48.24317 239 ASN B O 1
ATOM 5279 N N . GLY B 1 219 ? 47.01900 66.70000 36.03900 1.000 42.01312 240 GLY B N 1
ATOM 5280 C CA . GLY B 1 219 ? 46.44400 65.72600 35.14000 1.000 31.55946 240 GLY B CA 1
ATOM 5281 C C . GLY B 1 219 ? 45.86300 64.48800 35.79000 1.000 33.96913 240 GLY B C 1
ATOM 5282 O O . GLY B 1 219 ? 45.30300 63.65100 35.07400 1.000 33.49377 240 GLY B O 1
ATOM 5283 N N . TRP B 1 220 ? 46.00300 64.31500 37.10300 1.000 40.00101 241 TRP B N 1
ATOM 5284 C CA . TRP B 1 220 ? 45.37800 63.17000 37.75000 1.000 28.95543 241 TRP B CA 1
ATOM 5285 C C . TRP B 1 220 ? 45.25600 63.41600 39.24500 1.000 36.96980 241 TRP B C 1
ATOM 5286 O O . TRP B 1 220 ? 45.86000 64.33400 39.80400 1.000 39.14359 241 TRP B O 1
ATOM 5297 N N . ARG B 1 221 ? 44.45900 62.56200 39.88400 1.000 39.50340 242 ARG B N 1
ATOM 5298 C CA . ARG B 1 221 ? 44.03600 62.72900 41.26500 1.000 35.02149 242 ARG B CA 1
ATOM 5299 C C . ARG B 1 221 ? 43.95200 61.35700 41.91200 1.000 37.43487 242 ARG B C 1
ATOM 5300 O O . ARG B 1 221 ? 43.72900 60.35000 41.23600 1.000 42.18181 242 ARG B O 1
ATOM 5308 N N . ILE B 1 222 ? 44.11400 61.32300 43.22900 1.000 40.41939 243 ILE B N 1
ATOM 5309 C CA . ILE B 1 222 ? 44.02000 60.08200 43.98800 1.000 31.18814 243 ILE B CA 1
ATOM 5310 C C . ILE B 1 222 ? 42.57300 59.90900 44.43600 1.000 43.20480 243 ILE B C 1
ATOM 5311 O O . ILE B 1 222 ? 42.01900 60.77800 45.12000 1.000 40.96792 243 ILE B O 1
ATOM 5316 N N . GLY B 1 223 ? 41.95500 58.79800 44.03100 1.000 33.89463 244 GLY B N 1
ATOM 5317 C CA . GLY B 1 223 ? 40.59600 58.48000 44.39900 1.000 31.91785 244 GLY B CA 1
ATOM 5318 C C . GLY B 1 223 ? 40.50900 57.26000 45.30800 1.000 35.29598 244 GLY B C 1
ATOM 5319 O O . GLY B 1 223 ? 41.47500 56.53500 45.53200 1.000 38.14348 244 GLY B O 1
ATOM 5320 N N . ASN B 1 224 ? 39.30300 57.04900 45.82700 1.000 32.43486 245 ASN B N 1
ATOM 5321 C CA . ASN B 1 224 ? 38.99200 55.90800 46.67900 1.000 33.05745 245 ASN B CA 1
ATOM 5322 C C . ASN B 1 224 ? 38.63200 54.71000 45.81000 1.000 36.15733 245 ASN B C 1
ATOM 5323 O O . ASN B 1 224 ? 37.77400 54.81100 44.92900 1.000 40.31579 245 ASN B O 1
ATOM 5328 N N . LYS B 1 225 ? 39.29200 53.57600 46.04700 1.000 29.00644 246 LYS B N 1
ATOM 5329 C CA . LYS B 1 225 ? 39.03800 52.42600 45.18800 1.000 34.29994 246 LYS B CA 1
ATOM 5330 C C . LYS B 1 225 ? 37.63100 51.86700 45.39200 1.000 37.91068 246 LYS B C 1
ATOM 5331 O O . LYS B 1 225 ? 37.01500 51.38800 44.43600 1.000 31.65580 246 LYS B O 1
ATOM 5337 N N . GLN B 1 226 ? 37.10800 51.90800 46.61800 1.000 29.29924 247 GLN B N 1
ATOM 5338 C CA . GLN B 1 226 ? 35.77300 51.36800 46.86400 1.000 39.49880 247 GLN B CA 1
ATOM 5339 C C . GLN B 1 226 ? 34.71000 52.12100 46.07200 1.000 46.64272 247 GLN B C 1
ATOM 5340 O O . GLN B 1 226 ? 33.78700 51.50700 45.51900 1.000 37.90250 247 GLN B O 1
ATOM 5346 N N . SER B 1 227 ? 34.79900 53.45400 46.03800 1.000 32.83389 248 SER B N 1
ATOM 5347 C CA . SER B 1 227 ? 33.83000 54.23600 45.27900 1.000 36.40599 248 SER B CA 1
ATOM 5348 C C . SER B 1 227 ? 33.88000 53.86900 43.80400 1.000 43.89173 248 SER B C 1
ATOM 5349 O O . SER B 1 227 ? 32.83500 53.70700 43.15700 1.000 39.09862 248 SER B O 1
ATOM 5352 N N . TYR B 1 228 ? 35.08800 53.72600 43.25100 1.000 31.66252 249 TYR B N 1
ATOM 5353 C CA . TYR B 1 228 ? 35.18400 53.32400 41.85400 1.000 39.48873 249 TYR B CA 1
ATOM 5354 C C . TYR B 1 228 ? 34.59600 51.93700 41.65000 1.000 30.29260 249 TYR B C 1
ATOM 5355 O O . TYR B 1 228 ? 33.94200 51.67600 40.63600 1.000 31.54539 249 TYR B O 1
ATOM 5364 N N . GLU B 1 229 ? 34.86200 51.02000 42.58000 1.000 41.27235 250 GLU B N 1
ATOM 5365 C CA . GLU B 1 229 ? 34.33400 49.66700 42.45500 1.000 31.83936 250 GLU B CA 1
ATOM 5366 C C . GLU B 1 229 ? 32.81300 49.69200 42.41300 1.000 31.51838 250 GLU B C 1
ATOM 5367 O O . GLU B 1 229 ? 32.19200 49.01000 41.59400 1.000 32.11644 250 GLU B O 1
ATOM 5373 N N . ASP B 1 230 ? 32.19800 50.46700 43.30400 1.000 32.69382 251 ASP B N 1
ATOM 5374 C CA . ASP B 1 230 ? 30.74100 50.53900 43.32700 1.000 33.11140 251 ASP B CA 1
ATOM 5375 C C . ASP B 1 230 ? 30.21000 51.15000 42.03900 1.000 45.13531 251 ASP B C 1
ATOM 5376 O O . ASP B 1 230 ? 29.21900 50.66500 41.47900 1.000 37.45122 251 ASP B O 1
ATOM 5381 N N . TYR B 1 231 ? 30.87500 52.19400 41.52900 1.000 35.07404 252 TYR B N 1
ATOM 5382 C CA . TYR B 1 231 ? 30.46700 52.76400 40.24700 1.000 32.03588 252 TYR B CA 1
ATOM 5383 C C . TYR B 1 231 ? 30.52200 51.72000 39.13800 1.000 35.63699 252 TYR B C 1
ATOM 5384 O O . TYR B 1 231 ? 29.59500 51.60200 38.32600 1.000 41.53377 252 TYR B O 1
ATOM 5393 N N . LYS B 1 232 ? 31.62300 50.97700 39.06800 1.000 33.14428 253 LYS B N 1
ATOM 5394 C CA . LYS B 1 232 ? 31.79500 49.99900 38.00100 1.000 33.74218 253 LYS B CA 1
ATOM 5395 C C . LYS B 1 232 ? 30.77000 48.87900 38.12100 1.000 40.70883 253 LYS B C 1
ATOM 5396 O O . LYS B 1 232 ? 30.16400 48.47000 37.12100 1.000 33.98389 253 LYS B O 1
ATOM 5402 N N . THR B 1 233 ? 30.55000 48.38900 39.34200 1.000 30.61362 254 THR B N 1
ATOM 5403 C CA . THR B 1 233 ? 29.52200 47.38100 39.56300 1.000 40.57145 254 THR B CA 1
ATOM 5404 C C . THR B 1 233 ? 28.17200 47.88700 39.08500 1.000 35.31318 254 THR B C 1
ATOM 5405 O O . THR B 1 233 ? 27.45100 47.18900 38.36900 1.000 41.00982 254 THR B O 1
ATOM 5409 N N . PHE B 1 234 ? 27.82100 49.11700 39.45900 1.000 37.79423 255 PHE B N 1
ATOM 5410 C CA . PHE B 1 234 ? 26.51500 49.64800 39.10100 1.000 43.42176 255 PHE B CA 1
ATOM 5411 C C . PHE B 1 234 ? 26.35700 49.74100 37.58800 1.000 38.08184 255 PHE B C 1
ATOM 5412 O O . PHE B 1 234 ? 25.41500 49.18800 37.01300 1.000 36.77985 255 PHE B O 1
ATOM 5420 N N . ILE B 1 235 ? 27.29900 50.39900 36.91700 1.000 43.26184 256 ILE B N 1
ATOM 5421 C CA . ILE B 1 235 ? 27.08700 50.69000 35.50500 1.000 31.31067 256 ILE B CA 1
ATOM 5422 C C . ILE B 1 235 ? 27.16600 49.41400 34.66900 1.000 46.87721 256 ILE B C 1
ATOM 5423 O O . ILE B 1 235 ? 26.40600 49.24800 33.70700 1.000 41.22207 256 ILE B O 1
ATOM 5428 N N . GLY B 1 236 ? 28.06200 48.48700 35.01200 1.000 41.53248 257 GLY B N 1
ATOM 5429 C CA . GLY B 1 236 ? 28.28500 47.36100 34.12500 1.000 41.90485 257 GLY B CA 1
ATOM 5430 C C . GLY B 1 236 ? 27.69000 46.04900 34.59400 1.000 45.31554 257 GLY B C 1
ATOM 5431 O O . GLY B 1 236 ? 27.69500 45.06700 33.84900 1.000 45.19931 257 GLY B O 1
ATOM 5432 N N . GLY B 1 237 ? 27.13900 46.02100 35.80200 1.000 34.56965 258 GLY B N 1
ATOM 5433 C CA . GLY B 1 237 ? 26.68100 44.78200 36.38800 1.000 42.25753 258 GLY B CA 1
ATOM 5434 C C . GLY B 1 237 ? 25.20300 44.50500 36.22300 1.000 55.43868 258 GLY B C 1
ATOM 5435 O O . GLY B 1 237 ? 24.73400 43.43400 36.61600 1.000 51.35972 258 GLY B O 1
ATOM 5436 N N . GLY B 1 238 ? 24.45200 45.46800 35.69300 1.000 57.51750 259 GLY B N 1
ATOM 5437 C CA . GLY B 1 238 ? 23.04100 45.29700 35.40000 1.000 43.08391 259 GLY B CA 1
ATOM 5438 C C . GLY B 1 238 ? 22.13300 46.32200 36.04700 1.000 43.19548 259 GLY B C 1
ATOM 5439 O O . GLY B 1 238 ? 20.99400 46.49800 35.58800 1.000 52.38425 259 GLY B O 1
ATOM 5440 N N . ASP B 1 239 ? 22.58900 47.00900 37.09500 1.000 37.17562 260 ASP B N 1
ATOM 5441 C CA . ASP B 1 239 ? 21.70400 47.93100 37.80300 1.000 50.04310 260 ASP B CA 1
ATOM 5442 C C . ASP B 1 239 ? 21.29100 49.10900 36.92100 1.000 60.13223 260 ASP B C 1
ATOM 5443 O O . ASP B 1 239 ? 20.12100 49.51100 36.92700 1.000 52.46049 260 ASP B O 1
ATOM 5448 N N . ALA B 1 240 ? 22.22300 49.66200 36.13600 1.000 43.98564 261 ALA B N 1
ATOM 5449 C CA . ALA B 1 240 ? 21.85200 50.71200 35.18800 1.000 44.98230 261 ALA B CA 1
ATOM 5450 C C . ALA B 1 240 ? 20.85800 50.18800 34.15100 1.000 37.74626 261 ALA B C 1
ATOM 5451 O O . ALA B 1 240 ? 19.87400 50.86100 33.80200 1.000 47.70463 261 ALA B O 1
ATOM 5453 N N . TYR B 1 241 ? 21.09700 48.97900 33.64900 1.000 41.92330 262 TYR B N 1
ATOM 5454 C CA . TYR B 1 241 ? 20.14000 48.35600 32.74900 1.000 41.77458 262 TYR B CA 1
ATOM 5455 C C . TYR B 1 241 ? 18.77800 48.20900 33.42600 1.000 50.65623 262 TYR B C 1
ATOM 5456 O O . TYR B 1 241 ? 17.72800 48.40500 32.79300 1.000 41.04531 262 TYR B O 1
ATOM 5465 N N . ASP B 1 242 ? 18.77400 47.86400 34.71600 1.000 35.12212 263 ASP B N 1
ATOM 5466 C CA . ASP B 1 242 ? 17.51100 47.79800 35.44000 1.000 43.23046 263 ASP B CA 1
ATOM 5467 C C . ASP B 1 242 ? 16.83800 49.15800 35.49400 1.000 40.10250 263 ASP B C 1
ATOM 5468 O O . ASP B 1 242 ? 15.60900 49.23500 35.48100 1.000 47.38153 263 ASP B O 1
ATOM 5473 N N . LEU B 1 243 ? 17.61700 50.23900 35.55700 1.000 41.62313 264 LEU B N 1
ATOM 5474 C CA . LEU B 1 243 ? 17.02300 51.57100 35.47800 1.000 37.31937 264 LEU B CA 1
ATOM 5475 C C . LEU B 1 243 ? 16.33800 51.78300 34.13400 1.000 44.92730 264 LEU B C 1
ATOM 5476 O O . LEU B 1 243 ? 15.28900 52.43400 34.05500 1.000 39.15255 264 LEU B O 1
ATOM 5481 N N . LEU B 1 244 ? 16.93100 51.26900 33.05800 1.000 44.42619 265 LEU B N 1
ATOM 5482 C CA . LEU B 1 244 ? 16.24400 51.34400 31.76400 1.000 41.06377 265 LEU B CA 1
ATOM 5483 C C . LEU B 1 244 ? 14.91500 50.59000 31.80400 1.000 46.22321 265 LEU B C 1
ATOM 5484 O O . LEU B 1 244 ? 13.89700 51.06700 31.28600 1.000 36.71412 265 LEU B O 1
ATOM 5489 N N . ILE B 1 245 ? 14.90900 49.40300 32.40900 1.000 40.04499 266 ILE B N 1
ATOM 5490 C CA . ILE B 1 245 ? 13.66500 48.63900 32.51700 1.000 41.43911 266 ILE B CA 1
ATOM 5491 C C . ILE B 1 245 ? 12.63900 49.38700 33.36700 1.000 46.94342 266 ILE B C 1
ATOM 5492 O O . ILE B 1 245 ? 11.44300 49.40700 33.05200 1.000 45.03564 266 ILE B O 1
ATOM 5497 N N . ASP B 1 246 ? 13.08400 49.99100 34.46900 1.000 44.66174 267 ASP B N 1
ATOM 5498 C CA . ASP B 1 246 ? 12.17500 50.72800 35.34200 1.000 48.38802 267 ASP B CA 1
ATOM 5499 C C . ASP B 1 246 ? 11.59800 51.94600 34.63100 1.000 46.73420 267 ASP B C 1
ATOM 5500 O O . ASP B 1 246 ? 10.41200 52.25800 34.77800 1.000 45.04851 267 ASP B O 1
ATOM 5505 N N . TRP B 1 247 ? 12.42600 52.65100 33.86600 1.000 40.57533 268 TRP B N 1
ATOM 5506 C CA . TRP B 1 247 ? 11.94100 53.77400 33.07700 1.000 49.96747 268 TRP B CA 1
ATOM 5507 C C . TRP B 1 247 ? 10.92500 53.30500 32.04600 1.000 51.30223 268 TRP B C 1
ATOM 5508 O O . TRP B 1 247 ? 9.88900 53.94900 31.83900 1.000 41.79493 268 TRP B O 1
ATOM 5519 N N . GLN B 1 248 ? 11.20600 52.17400 31.39500 1.000 41.59594 269 GLN B N 1
ATOM 5520 C CA . GLN B 1 248 ? 10.25800 51.59400 30.45200 1.000 44.78333 269 GLN B CA 1
ATOM 5521 C C . GLN B 1 248 ? 8.93400 51.26100 31.13700 1.000 40.41939 269 GLN B C 1
ATOM 5522 O O . GLN B 1 248 ? 7.86200 51.45600 30.55700 1.000 47.43479 269 GLN B O 1
ATOM 5528 N N . ASP B 1 249 ? 8.99600 50.76000 32.37300 1.000 54.75655 270 ASP B N 1
ATOM 5529 C CA . ASP B 1 249 ? 7.82100 50.34800 33.13700 1.000 53.36498 270 ASP B CA 1
ATOM 5530 C C . ASP B 1 249 ? 7.00300 51.52100 33.65700 1.000 49.63610 270 ASP B C 1
ATOM 5531 O O . ASP B 1 249 ? 5.87800 51.30700 34.11400 1.000 47.30625 270 ASP B O 1
ATOM 5536 N N . GLY B 1 250 ? 7.54600 52.73300 33.64800 1.000 51.70668 271 GLY B N 1
ATOM 5537 C CA . GLY B 1 250 ? 6.88500 53.85800 34.26900 1.000 52.86672 271 GLY B CA 1
ATOM 5538 C C . GLY B 1 250 ? 7.19500 54.04800 35.73800 1.000 48.31148 271 GLY B C 1
ATOM 5539 O O . GLY B 1 250 ? 6.68900 55.00300 36.33800 1.000 47.05593 271 GLY B O 1
ATOM 5540 N N . THR B 1 251 ? 8.00900 53.17200 36.33600 1.000 48.48609 272 THR B N 1
ATOM 5541 C CA . THR B 1 251 ? 8.39600 53.34900 37.73400 1.000 43.89819 272 THR B CA 1
ATOM 5542 C C . THR B 1 251 ? 9.14100 54.66200 37.93500 1.000 55.34463 272 THR B C 1
ATOM 5543 O O . THR B 1 251 ? 8.95100 55.34400 38.95000 1.000 53.62206 272 THR B O 1
ATOM 5547 N N . TYR B 1 252 ? 9.99800 55.02500 36.98500 1.000 49.91190 273 TYR B N 1
ATOM 5548 C CA . TYR B 1 252 ? 10.73400 56.27700 37.02000 1.000 42.10790 273 TYR B CA 1
ATOM 5549 C C . TYR B 1 252 ? 10.47000 57.05500 35.74200 1.000 40.16847 273 TYR B C 1
ATOM 5550 O O . TYR B 1 252 ? 10.15100 56.47800 34.70000 1.000 48.95810 273 TYR B O 1
ATOM 5559 N N . THR B 1 253 ? 10.61900 58.36800 35.82700 1.000 42.29986 274 THR B N 1
ATOM 5560 C CA . THR B 1 253 ? 10.66900 59.20100 34.63800 1.000 47.70831 274 THR B CA 1
ATOM 5561 C C . THR B 1 253 ? 12.11200 59.34700 34.16700 1.000 56.21779 274 THR B C 1
ATOM 5562 O O . THR B 1 253 ? 13.06000 59.06200 34.90100 1.000 47.85829 274 THR B O 1
ATOM 5566 N N . ALA B 1 254 ? 12.26800 59.80300 32.92000 1.000 46.81977 275 ALA B N 1
ATOM 5567 C CA . ALA B 1 254 ? 13.60500 60.05100 32.39100 1.000 55.37848 275 ALA B CA 1
ATOM 5568 C C . ALA B 1 254 ? 14.33100 61.10500 33.21500 1.000 65.12274 275 ALA B C 1
ATOM 5569 O O . ALA B 1 254 ? 15.52000 60.95400 33.53000 1.000 61.03815 275 ALA B O 1
ATOM 5571 N N . SER B 1 255 ? 13.62700 62.17900 33.58100 1.000 52.74775 276 SER B N 1
ATOM 5572 C CA . SER B 1 255 ? 14.24600 63.23100 34.38000 1.000 56.68471 276 SER B CA 1
ATOM 5573 C C . SER B 1 255 ? 14.69100 62.70100 35.73400 1.000 60.79976 276 SER B C 1
ATOM 5574 O O . SER B 1 255 ? 15.77700 63.03900 36.21200 1.000 64.58715 276 SER B O 1
ATOM 5577 N N . GLU B 1 256 ? 13.85900 61.87900 36.37600 1.000 59.67584 277 GLU B N 1
ATOM 5578 C CA . GLU B 1 256 ? 14.24300 61.30000 37.65800 1.000 49.70187 277 GLU B CA 1
ATOM 5579 C C . GLU B 1 256 ? 15.49300 60.44200 37.51600 1.000 55.12367 277 GLU B C 1
ATOM 5580 O O . GLU B 1 256 ? 16.44900 60.58600 38.28800 1.000 57.38353 277 GLU B O 1
ATOM 5586 N N . VAL B 1 257 ? 15.51300 59.55500 36.51600 1.000 46.72400 278 VAL B N 1
ATOM 5587 C CA . VAL B 1 257 ? 16.69400 58.72500 36.28700 1.000 58.51962 278 VAL B CA 1
ATOM 5588 C C . VAL B 1 257 ? 17.92900 59.60500 36.16500 1.000 52.51833 278 VAL B C 1
ATOM 5589 O O . VAL B 1 257 ? 18.89600 59.46600 36.92800 1.000 62.84442 278 VAL B O 1
ATOM 5593 N N . GLU B 1 258 ? 17.88000 60.56900 35.24000 1.000 49.07086 279 GLU B N 1
ATOM 5594 C CA . GLU B 1 258 ? 19.04800 61.39200 34.94600 1.000 55.85814 279 GLU B CA 1
ATOM 5595 C C . GLU B 1 258 ? 19.50800 62.17700 36.16600 1.000 57.19568 279 GLU B C 1
ATOM 5596 O O . GLU B 1 258 ? 20.70800 62.24000 36.45400 1.000 65.83563 279 GLU B O 1
ATOM 5602 N N . ASP B 1 259 ? 18.57400 62.77900 36.89900 1.000 57.35796 280 ASP B N 1
ATOM 5603 C CA . ASP B 1 259 ? 18.93300 63.73500 37.93500 1.000 63.65386 280 ASP B CA 1
ATOM 5604 C C . ASP B 1 259 ? 19.26500 63.08600 39.26900 1.000 62.24370 280 ASP B C 1
ATOM 5605 O O . ASP B 1 259 ? 19.99900 63.68400 40.06500 1.000 61.91203 280 ASP B O 1
ATOM 5610 N N . GLU B 1 260 ? 18.74300 61.89100 39.55300 1.000 55.62617 281 GLU B N 1
ATOM 5611 C CA . GLU B 1 260 ? 18.87100 61.32400 40.88700 1.000 57.10691 281 GLU B CA 1
ATOM 5612 C C . GLU B 1 260 ? 19.46200 59.92400 40.94500 1.000 54.38075 281 GLU B C 1
ATOM 5613 O O . GLU B 1 260 ? 19.88300 59.51800 42.03500 1.000 60.62900 281 GLU B O 1
ATOM 5619 N N . LEU B 1 261 ? 19.53300 59.17600 39.84000 1.000 56.02646 282 LEU B N 1
ATOM 5620 C CA . LEU B 1 261 ? 19.83000 57.75200 39.95100 1.000 44.98395 282 LEU B CA 1
ATOM 5621 C C . LEU B 1 261 ? 21.09600 57.32100 39.22900 1.000 49.85665 282 LEU B C 1
ATOM 5622 O O . LEU B 1 261 ? 21.91900 56.60500 39.81500 1.000 51.38920 282 LEU B O 1
ATOM 5627 N N . VAL B 1 262 ? 21.27900 57.72100 37.97200 1.000 41.75570 283 VAL B N 1
ATOM 5628 C CA . VAL B 1 262 ? 22.22200 57.00500 37.11700 1.000 47.93474 283 VAL B CA 1
ATOM 5629 C C . VAL B 1 262 ? 23.67300 57.47000 37.30600 1.000 43.03306 283 VAL B C 1
ATOM 5630 O O . VAL B 1 262 ? 24.60000 56.68100 37.10400 1.000 38.29560 283 VAL B O 1
ATOM 5634 N N . ASN B 1 263 ? 23.90500 58.73600 37.65800 1.000 40.05038 284 ASN B N 1
ATOM 5635 C CA . ASN B 1 263 ? 25.25200 59.29800 37.71300 1.000 46.54886 284 ASN B CA 1
ATOM 5636 C C . ASN B 1 263 ? 25.78200 59.49500 39.13100 1.000 57.16830 284 ASN B C 1
ATOM 5637 O O . ASN B 1 263 ? 26.89100 60.03300 39.30200 1.000 53.63807 284 ASN B O 1
ATOM 5642 N N . THR B 1 264 ? 25.03300 59.05900 40.14700 1.000 49.40125 285 THR B N 1
ATOM 5643 C CA . THR B 1 264 ? 25.44800 59.27700 41.52800 1.000 46.36096 285 THR B CA 1
ATOM 5644 C C . THR B 1 264 ? 26.78900 58.61000 41.80800 1.000 40.33915 285 THR B C 1
ATOM 5645 O O . THR B 1 264 ? 27.69300 59.21500 42.39800 1.000 40.50452 285 THR B O 1
ATOM 5649 N N . ASP B 1 265 ? 26.93000 57.35000 41.39700 1.000 36.38070 286 ASP B N 1
ATOM 5650 C CA . ASP B 1 265 ? 28.15500 56.61700 41.68500 1.000 37.54331 286 ASP B CA 1
ATOM 5651 C C . ASP B 1 265 ? 29.34700 57.21500 40.95300 1.000 42.21950 286 ASP B C 1
ATOM 5652 O O . ASP B 1 265 ? 30.43000 57.32100 41.52800 1.000 37.96629 286 ASP B O 1
ATOM 5657 N N . ALA B 1 266 ? 29.17300 57.61000 39.69000 1.000 36.56781 287 ALA B N 1
ATOM 5658 C CA . ALA B 1 266 ? 30.27400 58.21600 38.94600 1.000 40.65273 287 ALA B CA 1
ATOM 5659 C C . ALA B 1 266 ? 30.75600 59.49200 39.62700 1.000 45.09069 287 ALA B C 1
ATOM 5660 O O . ALA B 1 266 ? 31.96800 59.68900 39.84800 1.000 41.55180 287 ALA B O 1
ATOM 5662 N N . ASN B 1 267 ? 29.81000 60.36400 39.99800 1.000 36.08287 288 ASN B N 1
ATOM 5663 C CA . ASN B 1 267 ? 30.20100 61.62900 40.60800 1.000 45.94202 288 ASN B CA 1
ATOM 5664 C C . ASN B 1 267 ? 30.83200 61.42500 41.97600 1.000 37.14390 288 ASN B C 1
ATOM 5665 O O . ASN B 1 267 ? 31.74700 62.16700 42.34200 1.000 44.85247 288 ASN B O 1
ATOM 5670 N N . GLN B 1 268 ? 30.37100 60.43600 42.74600 1.000 37.52863 289 GLN B N 1
ATOM 5671 C CA . GLN B 1 268 ? 31.06300 60.12900 43.99300 1.000 45.71713 289 GLN B CA 1
ATOM 5672 C C . GLN B 1 268 ? 32.44600 59.55200 43.71500 1.000 42.57679 289 GLN B C 1
ATOM 5673 O O . GLN B 1 268 ? 33.40700 59.84200 44.43700 1.000 36.78641 289 GLN B O 1
ATOM 5679 N N . ALA B 1 269 ? 32.57000 58.75200 42.65600 1.000 31.00027 290 ALA B N 1
ATOM 5680 C CA . ALA B 1 269 ? 33.81000 58.03900 42.40200 1.000 33.89259 290 ALA B CA 1
ATOM 5681 C C . ALA B 1 269 ? 34.94400 58.98600 42.04200 1.000 45.23825 290 ALA B C 1
ATOM 5682 O O . ALA B 1 269 ? 36.10400 58.69100 42.34500 1.000 45.43178 290 ALA B O 1
ATOM 5684 N N . VAL B 1 270 ? 34.64900 60.11600 41.38700 1.000 36.66767 291 VAL B N 1
ATOM 5685 C CA . VAL B 1 270 ? 35.75000 61.01400 41.02900 1.000 39.26541 291 VAL B CA 1
ATOM 5686 C C . VAL B 1 270 ? 36.18900 61.93200 42.16000 1.000 43.57428 291 VAL B C 1
ATOM 5687 O O . VAL B 1 270 ? 37.12200 62.72000 41.96600 1.000 39.60858 291 VAL B O 1
ATOM 5691 N N . GLU B 1 271 ? 35.55700 61.87300 43.32700 1.000 47.19363 292 GLU B N 1
ATOM 5692 C CA . GLU B 1 271 ? 36.01900 62.68700 44.44600 1.000 43.70107 292 GLU B CA 1
ATOM 5693 C C . GLU B 1 271 ? 37.38600 62.20900 44.92400 1.000 38.43582 292 GLU B C 1
ATOM 5694 O O . GLU B 1 271 ? 37.70500 61.01800 44.87300 1.000 37.00929 292 GLU B O 1
ATOM 5700 N N . GLU B 1 272 ? 38.20100 63.15500 45.38600 1.000 39.12221 293 GLU B N 1
ATOM 5701 C CA . GLU B 1 272 ? 39.50500 62.80300 45.92600 1.000 37.72478 293 GLU B CA 1
ATOM 5702 C C . GLU B 1 272 ? 39.34200 62.04600 47.23500 1.000 34.78047 293 GLU B C 1
ATOM 5703 O O . GLU B 1 272 ? 38.46600 62.35500 48.04400 1.000 42.05331 293 GLU B O 1
ATOM 5709 N N . ALA B 1 273 ? 40.21800 61.06700 47.45200 1.000 33.99105 294 ALA B N 1
ATOM 5710 C CA . ALA B 1 273 ? 40.19900 60.29500 48.68700 1.000 36.64560 294 ALA B CA 1
ATOM 5711 C C . ALA B 1 273 ? 40.43300 61.19100 49.89500 1.000 44.93766 294 ALA B C 1
ATOM 5712 O O . ALA B 1 273 ? 41.18800 62.16600 49.83700 1.000 43.78363 294 ALA B O 1
ATOM 5714 N N . SER B 1 274 ? 39.77100 60.85700 50.99700 1.000 46.24722 295 SER B N 1
ATOM 5715 C CA . SER B 1 274 ? 39.95000 61.61000 52.22600 1.000 50.26363 295 SER B CA 1
ATOM 5716 C C . SER B 1 274 ? 41.31500 61.32200 52.83500 1.000 41.32652 295 SER B C 1
ATOM 5717 O O . SER B 1 274 ? 41.88800 60.24200 52.65800 1.000 47.03277 295 SER B O 1
ATOM 5720 N N . SER B 1 275 ? 41.81900 62.29500 53.59300 1.000 45.60960 296 SER B N 1
ATOM 5721 C CA . SER B 1 275 ? 43.11400 62.12800 54.23800 1.000 42.20139 296 SER B CA 1
ATOM 5722 C C . SER B 1 275 ? 43.09500 60.96800 55.22100 1.000 42.86968 296 SER B C 1
ATOM 5723 O O . SER B 1 275 ? 44.11400 60.29400 55.40600 1.000 41.96737 296 SER B O 1
ATOM 5726 N N . SER B 1 276 ? 41.94700 60.70700 55.84900 1.000 41.05564 297 SER B N 1
ATOM 5727 C CA . SER B 1 276 ? 41.85300 59.58000 56.76900 1.000 42.88451 297 SER B CA 1
ATOM 5728 C C . SER B 1 276 ? 41.98000 58.25000 56.03800 1.000 41.07754 297 SER B C 1
ATOM 5729 O O . SER B 1 276 ? 42.43300 57.26200 56.62600 1.000 51.31031 297 SER B O 1
ATOM 5732 N N . THR B 1 277 ? 41.58400 58.20100 54.76400 1.000 46.04817 298 THR B N 1
ATOM 5733 C CA . THR B 1 277 ? 41.65800 56.94900 54.01800 1.000 37.59534 298 THR B CA 1
ATOM 5734 C C . THR B 1 277 ? 43.10400 56.54400 53.75500 1.000 43.56896 298 THR B C 1
ATOM 5735 O O . THR B 1 277 ? 43.45200 55.36400 53.86300 1.000 46.20327 298 THR B O 1
ATOM 5739 N N . THR B 1 278 ? 43.96600 57.50700 53.43100 1.000 38.61664 299 THR B N 1
ATOM 5740 C CA . THR B 1 278 ? 45.30600 57.19400 52.95700 1.000 48.23587 299 THR B CA 1
ATOM 5741 C C . THR B 1 278 ? 46.29600 58.27300 53.37400 1.000 37.72248 299 THR B C 1
ATOM 5742 O O . THR B 1 278 ? 45.98100 59.46600 53.34100 1.000 42.81190 299 THR B O 1
ATOM 5746 N N . ASP B 1 279 ? 47.50200 57.83800 53.74500 1.000 36.34158 300 ASP B N 1
ATOM 5747 C CA . ASP B 1 279 ? 48.60500 58.76400 53.98300 1.000 41.44196 300 ASP B CA 1
ATOM 5748 C C . ASP B 1 279 ? 49.06400 59.45800 52.70900 1.000 39.96114 300 ASP B C 1
ATOM 5749 O O . ASP B 1 279 ? 49.77900 60.46100 52.79200 1.000 43.33809 300 ASP B O 1
ATOM 5754 N N . LEU B 1 280 ? 48.66000 58.95700 51.54300 1.000 36.93751 301 LEU B N 1
ATOM 5755 C CA . LEU B 1 280 ? 49.03900 59.55900 50.27600 1.000 35.04251 301 LEU B CA 1
ATOM 5756 C C . LEU B 1 280 ? 48.30900 60.86600 50.00800 1.000 41.70567 301 LEU B C 1
ATOM 5757 O O . LEU B 1 280 ? 48.64200 61.55600 49.04000 1.000 47.41828 301 LEU B O 1
ATOM 5762 N N . VAL B 1 281 ? 47.32700 61.21700 50.83300 1.000 41.18648 302 VAL B N 1
ATOM 5763 C CA . VAL B 1 281 ? 46.61900 62.48700 50.74400 1.000 45.75888 302 VAL B CA 1
ATOM 5764 C C . VAL B 1 281 ? 46.84000 63.21700 52.05900 1.000 44.77866 302 VAL B C 1
ATOM 5765 O O . VAL B 1 281 ? 46.61200 62.65000 53.13400 1.000 55.25457 302 VAL B O 1
ATOM 5769 N N . ASN B 1 282 ? 47.31100 64.45800 51.97200 1.000 43.19578 303 ASN B N 1
ATOM 5770 C CA . ASN B 1 282 ? 47.74500 65.19100 53.15600 1.000 64.26994 303 ASN B CA 1
ATOM 5771 C C . ASN B 1 282 ? 46.55600 65.77000 53.90500 1.000 63.81790 303 ASN B C 1
ATOM 5772 O O . ASN B 1 282 ? 45.66900 66.38500 53.30500 1.000 59.84644 303 ASN B O 1
ATOM 5777 N N . ALA B 1 283 ? 46.54300 65.56500 55.22300 1.000 66.24294 304 ALA B N 1
ATOM 5778 C CA . ALA B 1 283 ? 45.55300 66.21600 56.07400 1.000 72.89424 304 ALA B CA 1
ATOM 5779 C C . ALA B 1 283 ? 45.80600 67.71500 56.14200 1.000 73.06559 304 ALA B C 1
ATOM 5780 O O . ALA B 1 283 ? 44.94800 68.52200 55.76700 1.000 63.96229 304 ALA B O 1
ATOM 5782 N N . LYS B 1 284 ? 46.99100 68.10000 56.60800 1.000 83.36104 305 LYS B N 1
ATOM 5783 C CA . LYS B 1 284 ? 47.39600 69.49200 56.71200 1.000 75.33978 305 LYS B CA 1
ATOM 5784 C C . LYS B 1 284 ? 48.07800 69.94100 55.42300 1.000 82.82172 305 LYS B C 1
ATOM 5785 O O . LYS B 1 284 ? 48.53000 69.12900 54.61300 1.000 79.48705 305 LYS B O 1
ATOM 5791 N N . VAL B 1 285 ? 48.15600 71.26200 55.24500 1.000 92.05884 306 VAL B N 1
ATOM 5792 C CA . VAL B 1 285 ? 48.85900 71.80800 54.08700 1.000 96.00462 306 VAL B CA 1
ATOM 5793 C C . VAL B 1 285 ? 50.33500 71.43200 54.14400 1.000 91.06432 306 VAL B C 1
ATOM 5794 O O . VAL B 1 285 ? 50.94400 71.07500 53.12800 1.000 89.41116 306 VAL B O 1
ATOM 5798 N N . LYS B 1 286 ? 50.93400 71.51700 55.33300 1.000 85.55523 307 LYS B N 1
ATOM 5799 C CA . LYS B 1 286 ? 52.34600 71.19500 55.50100 1.000 96.19383 307 LYS B CA 1
ATOM 5800 C C . LYS B 1 286 ? 52.62100 69.69500 55.43700 1.000 87.51512 307 LYS B C 1
ATOM 5801 O O . LYS B 1 286 ? 53.75900 69.30300 55.16100 1.000 79.47833 307 LYS B O 1
ATOM 5807 N N . ASP B 1 287 ? 51.62500 68.85100 55.69400 1.000 84.53485 308 ASP B N 1
ATOM 5808 C CA . ASP B 1 287 ? 51.84300 67.41100 55.64800 1.000 80.15323 308 ASP B CA 1
ATOM 5809 C C . ASP B 1 287 ? 52.16000 66.96100 54.22500 1.000 73.48904 308 ASP B C 1
ATOM 5810 O O . ASP B 1 287 ? 51.70800 67.55600 53.24200 1.000 76.41034 308 ASP B O 1
ATOM 5815 N N . SER B 1 288 ? 52.95400 65.89900 54.12300 1.000 63.13033 309 SER B N 1
ATOM 5816 C CA . SER B 1 288 ? 53.35900 65.39300 52.82200 1.000 61.18875 309 SER B CA 1
ATOM 5817 C C . SER B 1 288 ? 52.27100 64.51000 52.21300 1.000 53.32916 309 SER B C 1
ATOM 5818 O O . SER B 1 288 ? 51.36400 64.02500 52.89400 1.000 60.31460 309 SER B O 1
ATOM 5821 N N . SER B 1 289 ? 52.38400 64.29700 50.90400 1.000 43.04620 310 SER B N 1
ATOM 5822 C CA . SER B 1 289 ? 51.42100 63.50200 50.15800 1.000 46.38601 310 SER B CA 1
ATOM 5823 C C . SER B 1 289 ? 52.06900 63.05700 48.85700 1.000 41.50359 310 SER B C 1
ATOM 5824 O O . SER B 1 289 ? 53.18300 63.46000 48.52300 1.000 44.47940 310 SER B O 1
ATOM 5827 N N . LEU B 1 290 ? 51.35100 62.21600 48.12400 1.000 36.21246 311 LEU B N 1
ATOM 5828 C CA . LEU B 1 290 ? 51.80700 61.76200 46.81500 1.000 34.52906 311 LEU B CA 1
ATOM 5829 C C . LEU B 1 290 ? 51.56000 62.88900 45.82400 1.000 47.98461 311 LEU B C 1
ATOM 5830 O O . LEU B 1 290 ? 50.42800 63.12000 45.39300 1.000 39.98334 311 LEU B O 1
ATOM 5835 N N . ASP B 1 291 ? 52.63100 63.58400 45.44800 1.000 35.70076 312 ASP B N 1
ATOM 5836 C CA . ASP B 1 291 ? 52.54600 64.67400 44.48300 1.000 30.55942 312 ASP B CA 1
ATOM 5837 C C . ASP B 1 291 ? 52.27300 64.09200 43.10300 1.000 41.13579 312 ASP B C 1
ATOM 5838 O O . ASP B 1 291 ? 53.12400 63.39900 42.53500 1.000 36.25825 312 ASP B O 1
ATOM 5843 N N . THR B 1 292 ? 51.08400 64.37300 42.55800 1.000 31.06726 313 THR B N 1
ATOM 5844 C CA . THR B 1 292 ? 50.70800 63.81200 41.26300 1.000 44.32292 313 THR B CA 1
ATOM 5845 C C . THR B 1 292 ? 51.51800 64.40100 40.11700 1.000 39.80517 313 THR B C 1
ATOM 5846 O O . THR B 1 292 ? 51.56200 63.80600 39.03500 1.000 43.63542 313 THR B O 1
ATOM 5850 N N . GLY B 1 293 ? 52.14900 65.55500 40.32100 1.000 39.62229 314 GLY B N 1
ATOM 5851 C CA . GLY B 1 293 ? 53.00200 66.12200 39.29400 1.000 52.58011 314 GLY B CA 1
ATOM 5852 C C . GLY B 1 293 ? 54.40000 65.55200 39.25100 1.000 44.69430 314 GLY B C 1
ATOM 5853 O O . GLY B 1 293 ? 55.13800 65.81600 38.30000 1.000 46.31033 314 GLY B O 1
ATOM 5854 N N . SER B 1 294 ? 54.77400 64.76000 40.25200 1.000 40.57448 315 SER B N 1
ATOM 5855 C CA . SER B 1 294 ? 56.09900 64.16600 40.30900 1.000 43.17736 315 SER B CA 1
ATOM 5856 C C . SER B 1 294 ? 56.09000 62.68700 40.65500 1.000 46.58877 315 SER B C 1
ATOM 5857 O O . SER B 1 294 ? 57.14700 62.05500 40.57700 1.000 44.97415 315 SER B O 1
ATOM 5860 N N . PHE B 1 295 ? 54.94100 62.11500 41.02200 1.000 39.85143 316 PHE B N 1
ATOM 5861 C CA . PHE B 1 295 ? 54.81800 60.70700 41.38500 1.000 28.85975 316 PHE B CA 1
ATOM 5862 C C . PHE B 1 295 ? 55.62500 60.35600 42.62900 1.000 30.30480 316 PHE B C 1
ATOM 5863 O O . PHE B 1 295 ? 55.87800 59.17900 42.89500 1.000 34.81024 316 PHE B O 1
ATOM 5871 N N . VAL B 1 296 ? 56.00400 61.34400 43.43100 1.000 32.87800 317 VAL B N 1
ATOM 5872 C CA . VAL B 1 296 ? 56.86900 61.13100 44.58300 1.000 46.16835 317 VAL B CA 1
ATOM 5873 C C . VAL B 1 296 ? 56.08200 61.42000 45.85400 1.000 35.90793 317 VAL B C 1
ATOM 5874 O O . VAL B 1 296 ? 55.39600 62.44400 45.94900 1.000 34.98872 317 VAL B O 1
ATOM 5878 N N . TYR B 1 297 ? 56.18600 60.51400 46.82400 1.000 30.62094 318 TYR B N 1
ATOM 5879 C CA . TYR B 1 297 ? 55.70000 60.71800 48.18400 1.000 32.73376 318 TYR B CA 1
ATOM 5880 C C . TYR B 1 297 ? 56.92200 60.82900 49.09100 1.000 33.82089 318 TYR B C 1
ATOM 5881 O O . TYR B 1 297 ? 57.66200 59.85800 49.27300 1.000 32.41967 318 TYR B O 1
ATOM 5890 N N . ASP B 1 298 ? 57.14900 62.01800 49.63100 1.000 43.55508 319 ASP B N 1
ATOM 5891 C CA . ASP B 1 298 ? 58.30800 62.27400 50.48200 1.000 36.51517 319 ASP B CA 1
ATOM 5892 C C . ASP B 1 298 ? 57.97200 61.85800 51.90800 1.000 41.65903 319 ASP B C 1
ATOM 5893 O O . ASP B 1 298 ? 57.34600 62.61300 52.65400 1.000 44.37243 319 ASP B O 1
ATOM 5898 N N . THR B 1 299 ? 58.38100 60.66000 52.30300 1.000 38.36688 320 THR B N 1
ATOM 5899 C CA . THR B 1 299 ? 57.93000 60.15400 53.58800 1.000 48.12328 320 THR B CA 1
ATOM 5900 C C . THR B 1 299 ? 58.51300 61.00500 54.71800 1.000 39.44491 320 THR B C 1
ATOM 5901 O O . THR B 1 299 ? 59.69700 61.34700 54.69500 1.000 50.50567 320 THR B O 1
ATOM 5905 N N . PRO B 1 300 ? 57.69500 61.37900 55.70400 1.000 54.29192 321 PRO B N 1
ATOM 5906 C CA . PRO B 1 300 ? 58.15800 62.29300 56.76100 1.000 44.32433 321 PRO B CA 1
ATOM 5907 C C . PRO B 1 300 ? 59.30300 61.73800 57.59500 1.000 48.29188 321 PRO B C 1
ATOM 5908 O O . PRO B 1 300 ? 59.98700 62.52400 58.26000 1.000 53.37977 321 PRO B O 1
ATOM 5912 N N . GLU B 1 301 ? 59.53900 60.42600 57.57500 1.000 49.56041 322 GLU B N 1
ATOM 5913 C CA . GLU B 1 301 ? 60.59600 59.79300 58.35400 1.000 57.45192 322 GLU B CA 1
ATOM 5914 C C . GLU B 1 301 ? 61.48100 58.96400 57.42900 1.000 54.04231 322 GLU B C 1
ATOM 5915 O O . GLU B 1 301 ? 61.10700 58.64800 56.29800 1.000 45.21979 322 GLU B O 1
ATOM 5921 N N . LEU B 1 302 ? 62.67200 58.62800 57.92100 1.000 49.15927 323 LEU B N 1
ATOM 5922 C CA . LEU B 1 302 ? 63.56500 57.73900 57.19200 1.000 39.04917 323 LEU B CA 1
ATOM 5923 C C . LEU B 1 302 ? 63.05800 56.30500 57.25000 1.000 32.62734 323 LEU B C 1
ATOM 5924 O O . LEU B 1 302 ? 62.57700 55.83900 58.28400 1.000 48.35548 323 LEU B O 1
ATOM 5929 N N . LEU B 1 303 ? 63.16600 55.60100 56.12500 1.000 45.34376 324 LEU B N 1
ATOM 5930 C CA . LEU B 1 303 ? 62.73300 54.21200 56.04500 1.000 38.37771 324 LEU B CA 1
ATOM 5931 C C . LEU B 1 303 ? 63.88200 53.22200 56.11700 1.000 33.10708 324 LEU B C 1
ATOM 5932 O O . LEU B 1 303 ? 63.64400 52.04200 56.39600 1.000 41.93389 324 LEU B O 1
ATOM 5937 N N . SER B 1 304 ? 65.11200 53.66900 55.88600 1.000 39.33965 325 SER B N 1
ATOM 5938 C CA . SER B 1 304 ? 66.25600 52.77300 55.91700 1.000 40.27204 325 SER B CA 1
ATOM 5939 C C . SER B 1 304 ? 67.51100 53.60500 56.10900 1.000 46.50113 325 SER B C 1
ATOM 5940 O O . SER B 1 304 ? 67.52400 54.81100 55.85100 1.000 44.16157 325 SER B O 1
ATOM 5943 N N . TYR B 1 305 ? 68.56800 52.94000 56.57300 1.000 29.99913 326 TYR B N 1
ATOM 5944 C CA . TYR B 1 305 ? 69.88000 53.55800 56.65600 1.000 43.85341 326 TYR B CA 1
ATOM 5945 C C . TYR B 1 305 ? 70.73700 53.03100 55.52000 1.000 32.56801 326 TYR B C 1
ATOM 5946 O O . TYR B 1 305 ? 71.00100 51.81900 55.48100 1.000 39.24132 326 TYR B O 1
ATOM 5955 N N . PRO B 1 306 ? 71.18700 53.86700 54.58500 1.000 43.48630 327 PRO B N 1
ATOM 5956 C CA . PRO B 1 306 ? 72.08300 53.36800 53.53600 1.000 31.51196 327 PRO B CA 1
ATOM 5957 C C . PRO B 1 306 ? 73.46000 53.06600 54.09800 1.000 40.66576 327 PRO B C 1
ATOM 5958 O O . PRO B 1 306 ? 73.95000 53.75800 54.99300 1.000 37.40504 327 PRO B O 1
ATOM 5962 N N . SER B 1 307 ? 74.07100 52.01200 53.56500 1.000 35.47602 328 SER B N 1
ATOM 5963 C CA . SER B 1 307 ? 75.38600 51.53300 53.97000 1.000 49.17134 328 SER B CA 1
ATOM 5964 C C . SER B 1 307 ? 76.40800 51.82400 52.87700 1.000 36.76806 328 SER B C 1
ATOM 5965 O O . SER B 1 307 ? 76.12300 51.64100 51.69000 1.000 42.27643 328 SER B O 1
ATOM 5968 N N . PHE B 1 308 ? 77.60700 52.25800 53.27500 1.000 36.01716 329 PHE B N 1
ATOM 5969 C CA . PHE B 1 308 ? 78.63300 52.66300 52.32200 1.000 38.91329 329 PHE B CA 1
ATOM 5970 C C . PHE B 1 308 ? 79.99100 52.05200 52.63700 1.000 44.60557 329 PHE B C 1
ATOM 5971 O O . PHE B 1 308 ? 80.34900 51.82300 53.79600 1.000 43.51231 329 PHE B O 1
ATOM 5979 N N . THR B 1 309 ? 80.75300 51.81400 51.57600 1.000 39.71680 330 THR B N 1
ATOM 5980 C CA . THR B 1 309 ? 82.18100 51.57400 51.67300 1.000 43.66088 330 THR B CA 1
ATOM 5981 C C . THR B 1 309 ? 82.88700 52.85100 51.23800 1.000 47.93494 330 THR B C 1
ATOM 5982 O O . THR B 1 309 ? 82.61200 53.37600 50.15400 1.000 35.90140 330 THR B O 1
ATOM 5986 N N . VAL B 1 310 ? 83.75700 53.36700 52.10200 1.000 38.83529 331 VAL B N 1
ATOM 5987 C CA . VAL B 1 310 ? 84.55800 54.55200 51.81600 1.000 45.36106 331 VAL B CA 1
ATOM 5988 C C . VAL B 1 310 ? 85.99700 54.09800 51.61700 1.000 58.95327 331 VAL B C 1
ATOM 5989 O O . VAL B 1 310 ? 86.63100 53.60100 52.55600 1.000 41.72259 331 VAL B O 1
ATOM 5993 N N . TYR B 1 311 ? 86.51600 54.27700 50.40200 1.000 46.52275 332 TYR B N 1
ATOM 5994 C CA . TYR B 1 311 ? 87.90200 53.93800 50.09000 1.000 41.79746 332 TYR B CA 1
ATOM 5995 C C . TYR B 1 311 ? 88.77200 55.17200 50.29700 1.000 42.29479 332 TYR B C 1
ATOM 5996 O O . TYR B 1 311 ? 88.66000 56.15100 49.55100 1.000 51.53124 332 TYR B O 1
ATOM 6005 N N . VAL B 1 312 ? 89.65400 55.12100 51.29200 1.000 52.52191 333 VAL B N 1
ATOM 6006 C CA . VAL B 1 312 ? 90.53800 56.23000 51.63200 1.000 48.28013 333 VAL B CA 1
ATOM 6007 C C . VAL B 1 312 ? 91.95600 55.86600 51.22000 1.000 55.04005 333 VAL B C 1
ATOM 6008 O O . VAL B 1 312 ? 92.47800 54.82000 51.62400 1.000 62.63843 333 VAL B O 1
ATOM 6012 N N . ASP B 1 313 ? 92.57600 56.73100 50.42500 1.000 69.93539 334 ASP B N 1
ATOM 6013 C CA . ASP B 1 313 ? 93.98000 56.60800 50.03500 1.000 70.52384 334 ASP B CA 1
ATOM 6014 C C . ASP B 1 313 ? 94.74800 57.72700 50.73500 1.000 69.73795 334 ASP B C 1
ATOM 6015 O O . ASP B 1 313 ? 94.81000 58.85800 50.25000 1.000 69.12880 334 ASP B O 1
ATOM 6020 N N . ALA B 1 314 ? 95.32200 57.40100 51.89300 1.000 56.26054 335 ALA B N 1
ATOM 6021 C CA . ALA B 1 314 ? 96.06900 58.35000 52.71100 1.000 75.84097 335 ALA B CA 1
ATOM 6022 C C . ALA B 1 314 ? 97.56800 58.05800 52.70200 1.000 84.43660 335 ALA B C 1
ATOM 6023 O O . ALA B 1 314 ? 98.26700 58.33500 53.67800 1.000 79.91783 335 ALA B O 1
ATOM 6025 N N . GLY B 1 315 ? 98.07200 57.49500 51.60900 1.000 83.25801 336 GLY B N 1
ATOM 6026 C CA . GLY B 1 315 ? 99.48400 57.20700 51.49100 1.000 64.23634 336 GLY B CA 1
ATOM 6027 C C . GLY B 1 315 ? 99.90200 55.92500 52.19000 1.000 96.41012 336 GLY B C 1
ATOM 6028 O O . GLY B 1 315 ? 99.08900 55.10000 52.62000 1.000 92.56865 336 GLY B O 1
ATOM 6029 N N . GLU B 1 316 ? 101.22400 55.76600 52.29500 1.000 97.24693 337 GLU B N 1
ATOM 6030 C CA . GLU B 1 316 ? 101.78900 54.54800 52.86900 1.000 109.78692 337 GLU B CA 1
ATOM 6031 C C . GLU B 1 316 ? 101.50600 54.44000 54.36300 1.000 105.49990 337 GLU B C 1
ATOM 6032 O O . GLU B 1 316 ? 101.17000 53.35700 54.85800 1.000 108.72512 337 GLU B O 1
ATOM 6038 N N . ASN B 1 317 ? 101.64000 55.54400 55.10100 1.000 99.10747 338 ASN B N 1
ATOM 6039 C CA . ASN B 1 317 ? 101.44700 55.55500 56.54700 1.000 105.86236 338 ASN B CA 1
ATOM 6040 C C . ASN B 1 317 ? 100.15800 56.26500 56.95000 1.000 104.36842 338 ASN B C 1
ATOM 6041 O O . ASN B 1 317 ? 100.04700 56.77300 58.06800 1.000 100.95956 338 ASN B O 1
ATOM 6046 N N . GLY B 1 318 ? 99.17500 56.30700 56.05400 1.000 130.10693 339 GLY B N 1
ATOM 6047 C CA . GLY B 1 318 ? 97.92200 56.97100 56.36400 1.000 114.06150 339 GLY B CA 1
ATOM 6048 C C . GLY B 1 318 ? 97.00600 56.08700 57.19500 1.000 104.90613 339 GLY B C 1
ATOM 6049 O O . GLY B 1 318 ? 96.86500 54.89000 56.94600 1.000 115.03153 339 GLY B O 1
ATOM 6050 N N . TYR B 1 319 ? 96.37400 56.69900 58.19500 1.000 89.72364 340 TYR B N 1
ATOM 6051 C CA . TYR B 1 319 ? 95.50300 55.98100 59.11200 1.000 81.80371 340 TYR B CA 1
ATOM 6052 C C . TYR B 1 319 ? 94.22300 56.78500 59.30900 1.000 77.72209 340 TYR B C 1
ATOM 6053 O O . TYR B 1 319 ? 94.08100 57.90500 58.80900 1.000 60.63856 340 TYR B O 1
ATOM 6062 N N . ILE B 1 320 ? 93.28100 56.19600 60.04200 1.000 73.19410 341 ILE B N 1
ATOM 6063 C CA . ILE B 1 320 ? 91.97000 56.78700 60.25900 1.000 52.44225 341 ILE B CA 1
ATOM 6064 C C . ILE B 1 320 ? 91.69000 56.87300 61.75100 1.000 55.35917 341 ILE B C 1
ATOM 6065 O O . ILE B 1 320 ? 92.11100 56.01900 62.53800 1.000 58.59905 341 ILE B O 1
ATOM 6070 N N . GLU B 1 321 ? 90.96700 57.92000 62.13500 1.000 59.28081 342 GLU B N 1
ATOM 6071 C CA . GLU B 1 321 ? 90.37200 58.02500 63.45600 1.000 48.48407 342 GLU B CA 1
ATOM 6072 C C . GLU B 1 321 ? 88.92100 58.45300 63.28700 1.000 55.39528 342 GLU B C 1
ATOM 6073 O O . GLU B 1 321 ? 88.50900 58.90900 62.21800 1.000 51.94877 342 GLU B O 1
ATOM 6079 N N . VAL B 1 322 ? 88.14300 58.27800 64.34900 1.000 47.44347 343 VAL B N 1
ATOM 6080 C CA . VAL B 1 322 ? 86.74200 58.67400 64.38100 1.000 55.13654 343 VAL B CA 1
ATOM 6081 C C . VAL B 1 322 ? 86.55800 59.67300 65.51300 1.000 46.77045 343 VAL B C 1
ATOM 6082 O O . VAL B 1 322 ? 87.01500 59.43300 66.63600 1.000 54.93886 343 VAL B O 1
ATOM 6086 N N . THR B 1 323 ? 85.92000 60.79800 65.21000 1.000 43.85689 344 THR B N 1
ATOM 6087 C CA . THR B 1 323 ? 85.48600 61.76400 66.21200 1.000 47.70808 344 THR B CA 1
ATOM 6088 C C . THR B 1 323 ? 83.97200 61.63200 66.34200 1.000 52.72235 344 THR B C 1
ATOM 6089 O O . THR B 1 323 ? 83.25000 61.71300 65.34100 1.000 41.95589 344 THR B O 1
ATOM 6093 N N . LYS B 1 324 ? 83.49600 61.40600 67.56800 1.000 45.01055 345 LYS B N 1
ATOM 6094 C CA . LYS B 1 324 ? 82.08100 61.14600 67.83100 1.000 45.55190 345 LYS B CA 1
ATOM 6095 C C . LYS B 1 324 ? 81.57700 62.14900 68.86300 1.000 38.65585 345 LYS B C 1
ATOM 6096 O O . LYS B 1 324 ? 81.70400 61.92400 70.07600 1.000 41.11697 345 LYS B O 1
ATOM 6102 N N . PRO B 1 325 ? 81.01600 63.27700 68.42700 1.000 46.61262 346 PRO B N 1
ATOM 6103 C CA . PRO B 1 325 ? 80.37600 64.19900 69.37200 1.000 40.36243 346 PRO B CA 1
ATOM 6104 C C . PRO B 1 325 ? 79.15400 63.58300 70.03100 1.000 39.14211 346 PRO B C 1
ATOM 6105 O O . PRO B 1 325 ? 78.48700 62.71000 69.46900 1.000 39.57900 346 PRO B O 1
ATOM 6109 N N . THR B 1 326 ? 78.85900 64.05900 71.23900 1.000 42.63002 347 THR B N 1
ATOM 6110 C CA . THR B 1 326 ? 77.67100 63.64600 71.97100 1.000 43.13281 347 THR B CA 1
ATOM 6111 C C . THR B 1 326 ? 76.95800 64.88200 72.49900 1.000 48.85932 347 THR B C 1
ATOM 6112 O O . THR B 1 326 ? 77.57300 65.93100 72.71100 1.000 41.80360 347 THR B O 1
ATOM 6116 N N . GLY B 1 327 ? 75.64900 64.74600 72.69700 1.000 49.12038 348 GLY B N 1
ATOM 6117 C CA . GLY B 1 327 ? 74.82200 65.84700 73.15700 1.000 45.68500 348 GLY B CA 1
ATOM 6118 C C . GLY B 1 327 ? 74.11400 65.56800 74.46800 1.000 50.03331 348 GLY B C 1
ATOM 6119 O O . GLY B 1 327 ? 74.47800 64.64000 75.19300 1.000 44.18460 348 GLY B O 1
ATOM 6120 N N . ASP B 1 328 ? 73.11400 66.38800 74.79300 1.000 49.98437 349 ASP B N 1
ATOM 6121 C CA . ASP B 1 328 ? 72.33700 66.22700 76.01500 1.000 51.09518 349 ASP B CA 1
ATOM 6122 C C . ASP B 1 328 ? 70.86200 66.50200 75.72400 1.000 47.58158 349 ASP B C 1
ATOM 6123 O O . ASP B 1 328 ? 70.49800 67.65600 75.46200 1.000 43.44059 349 ASP B O 1
ATOM 6128 N N . PRO B 1 329 ? 69.99100 65.48700 75.74700 1.000 39.34218 350 PRO B N 1
ATOM 6129 C CA . PRO B 1 329 ? 68.57200 65.72800 75.44100 1.000 44.62599 350 PRO B CA 1
ATOM 6130 C C . PRO B 1 329 ? 67.83400 66.41500 76.58100 1.000 44.21168 350 PRO B C 1
ATOM 6131 O O . PRO B 1 329 ? 67.99600 66.06900 77.75400 1.000 49.97563 350 PRO B O 1
ATOM 6135 N N . ASP B 1 330 ? 67.00100 67.38800 76.22100 1.000 47.07096 351 ASP B N 1
ATOM 6136 C CA . ASP B 1 330 ? 66.12800 68.06000 77.17800 1.000 53.19252 351 ASP B CA 1
ATOM 6137 C C . ASP B 1 330 ? 64.75000 68.22500 76.54800 1.000 47.11821 351 ASP B C 1
ATOM 6138 O O . ASP B 1 330 ? 64.61200 68.91900 75.53600 1.000 45.95090 351 ASP B O 1
ATOM 6143 N N . ILE B 1 331 ? 63.73700 67.57500 77.12200 1.000 43.03336 352 ILE B N 1
ATOM 6144 C CA . ILE B 1 331 ? 62.37000 67.72900 76.62900 1.000 42.38357 352 ILE B CA 1
ATOM 6145 C C . ILE B 1 331 ? 61.84500 69.09400 77.06000 1.000 49.47880 352 ILE B C 1
ATOM 6146 O O . ILE B 1 331 ? 61.82400 69.41600 78.25300 1.000 52.70924 352 ILE B O 1
ATOM 6151 N N . ILE B 1 332 ? 61.40900 69.89900 76.09200 1.000 37.14673 353 ILE B N 1
ATOM 6152 C CA . ILE B 1 332 ? 60.93800 71.24800 76.39200 1.000 46.48841 353 ILE B CA 1
ATOM 6153 C C . ILE B 1 332 ? 59.41000 71.29500 76.37400 1.000 40.60560 353 ILE B C 1
ATOM 6154 O O . ILE B 1 332 ? 58.80200 72.07400 77.11700 1.000 47.19201 353 ILE B O 1
ATOM 6159 N N . SER B 1 333 ? 58.77000 70.48100 75.53800 1.000 35.26854 354 SER B N 1
ATOM 6160 C CA . SER B 1 333 ? 57.31200 70.48500 75.49700 1.000 43.81877 354 SER B CA 1
ATOM 6161 C C . SER B 1 333 ? 56.80800 69.15800 74.95100 1.000 41.12279 354 SER B C 1
ATOM 6162 O O . SER B 1 333 ? 57.55300 68.39200 74.33700 1.000 38.57697 354 SER B O 1
ATOM 6165 N N . THR B 1 334 ? 55.51900 68.90800 75.18300 1.000 42.28662 355 THR B N 1
ATOM 6166 C CA . THR B 1 334 ? 54.83200 67.73000 74.67200 1.000 39.51012 355 THR B CA 1
ATOM 6167 C C . THR B 1 334 ? 53.42200 68.11600 74.24700 1.000 46.31134 355 THR B C 1
ATOM 6168 O O . THR B 1 334 ? 52.90000 69.16600 74.63100 1.000 42.22496 355 THR B O 1
ATOM 6172 N N . SER B 1 335 ? 52.81600 67.25600 73.43200 1.000 39.59873 356 SER B N 1
ATOM 6173 C CA . SER B 1 335 ? 51.46200 67.47400 72.94800 1.000 37.03865 356 SER B CA 1
ATOM 6174 C C . SER B 1 335 ? 50.84200 66.13300 72.59500 1.000 32.61586 356 SER B C 1
ATOM 6175 O O . SER B 1 335 ? 51.54200 65.13600 72.41400 1.000 39.19344 356 SER B O 1
ATOM 6178 N N . SER B 1 336 ? 49.51300 66.11600 72.50700 1.000 35.02224 357 SER B N 1
ATOM 6179 C CA . SER B 1 336 ? 48.78800 64.93400 72.05700 1.000 48.45973 357 SER B CA 1
ATOM 6180 C C . SER B 1 336 ? 47.47200 65.35700 71.42300 1.000 39.63353 357 SER B C 1
ATOM 6181 O O . SER B 1 336 ? 46.88200 66.37300 71.79900 1.000 44.27594 357 SER B O 1
ATOM 6184 N N . THR B 1 337 ? 47.03200 64.57200 70.44600 1.000 39.73038 358 THR B N 1
ATOM 6185 C CA . THR B 1 337 ? 45.74000 64.74800 69.80700 1.000 38.19996 358 THR B CA 1
ATOM 6186 C C . THR B 1 337 ? 44.72800 63.79700 70.43200 1.000 47.67814 358 THR B C 1
ATOM 6187 O O . THR B 1 337 ? 45.08900 62.72700 70.92600 1.000 37.77755 358 THR B O 1
ATOM 6191 N N . GLU B 1 338 ? 43.45200 64.19600 70.40200 1.000 43.81637 359 GLU B N 1
ATOM 6192 C CA . GLU B 1 338 ? 42.37900 63.28300 70.77100 1.000 35.08122 359 GLU B CA 1
ATOM 6193 C C . GLU B 1 338 ? 42.46800 62.03100 69.91600 1.000 46.15590 359 GLU B C 1
ATOM 6194 O O . GLU B 1 338 ? 42.59900 62.11300 68.69100 1.000 58.83070 359 GLU B O 1
ATOM 6200 N N . ILE B 1 339 ? 42.40900 60.87000 70.55800 1.000 36.22229 360 ILE B N 1
ATOM 6201 C CA . ILE B 1 339 ? 42.49400 59.59100 69.86200 1.000 41.99301 360 ILE B CA 1
ATOM 6202 C C . ILE B 1 339 ? 41.08100 59.03700 69.74500 1.000 43.44541 360 ILE B C 1
ATOM 6203 O O . ILE B 1 339 ? 40.44600 58.70200 70.75000 1.000 51.55271 360 ILE B O 1
ATOM 6208 N N . LYS B 1 340 ? 40.58800 58.93000 68.51700 1.000 47.29004 361 LYS B N 1
ATOM 6209 C CA . LYS B 1 340 ? 39.24600 58.42900 68.25400 1.000 44.89983 361 LYS B CA 1
ATOM 6210 C C . LYS B 1 340 ? 39.34500 56.95200 67.89500 1.000 53.01452 361 LYS B C 1
ATOM 6211 O O . LYS B 1 340 ? 40.06300 56.58200 66.95900 1.000 47.66855 361 LYS B O 1
ATOM 6217 N N . GLU B 1 341 ? 38.64400 56.11800 68.65500 1.000 33.15698 362 GLU B N 1
ATOM 6218 C CA . GLU B 1 341 ? 38.58200 54.68600 68.40400 1.000 37.66789 362 GLU B CA 1
ATOM 6219 C C . GLU B 1 341 ? 38.38000 54.40700 66.92300 1.000 35.98778 362 GLU B C 1
ATOM 6220 O O . GLU B 1 341 ? 37.39800 54.85500 66.32300 1.000 43.43481 362 GLU B O 1
ATOM 6226 N N . GLY B 1 342 ? 39.31000 53.66200 66.32700 1.000 51.37080 363 GLY B N 1
ATOM 6227 C CA . GLY B 1 342 ? 39.28400 53.37700 64.90800 1.000 38.94634 363 GLY B CA 1
ATOM 6228 C C . GLY B 1 342 ? 40.28200 54.16600 64.08800 1.000 40.94271 363 GLY B C 1
ATOM 6229 O O . GLY B 1 342 ? 40.51100 53.81900 62.92100 1.000 46.22253 363 GLY B O 1
ATOM 6230 N N . ASP B 1 343 ? 40.85700 55.22700 64.64800 1.000 36.21493 364 ASP B N 1
ATOM 6231 C CA . ASP B 1 343 ? 41.92200 55.98700 64.00900 1.000 40.69804 364 ASP B CA 1
ATOM 6232 C C . ASP B 1 343 ? 42.97900 56.31100 65.04800 1.000 44.85282 364 ASP B C 1
ATOM 6233 O O . ASP B 1 343 ? 42.65200 56.71900 66.16500 1.000 48.41668 364 ASP B O 1
ATOM 6238 N N . GLU B 1 344 ? 44.24400 56.13100 64.68300 1.000 51.04555 365 GLU B N 1
ATOM 6239 C CA . GLU B 1 344 ? 45.32000 56.47100 65.59900 1.000 41.43505 365 GLU B CA 1
ATOM 6240 C C . GLU B 1 344 ? 45.41200 57.98300 65.76300 1.000 40.34106 365 GLU B C 1
ATOM 6241 O O . GLU B 1 344 ? 45.22900 58.74100 64.80800 1.000 42.18548 365 GLU B O 1
ATOM 6247 N N . GLY B 1 345 ? 45.66500 58.42100 66.99200 1.000 41.19214 366 GLY B N 1
ATOM 6248 C CA . GLY B 1 345 ? 46.09900 59.77400 67.25700 1.000 40.65120 366 GLY B CA 1
ATOM 6249 C C . GLY B 1 345 ? 47.61300 59.84000 67.33700 1.000 44.23866 366 GLY B C 1
ATOM 6250 O O . GLY B 1 345 ? 48.32600 58.88800 67.01500 1.000 36.34777 366 GLY B O 1
ATOM 6251 N N . THR B 1 346 ? 48.10900 60.98600 67.78900 1.000 37.48668 367 THR B N 1
ATOM 6252 C CA . THR B 1 346 ? 49.54400 61.20900 67.86600 1.000 41.92401 367 THR B CA 1
ATOM 6253 C C . THR B 1 346 ? 49.93000 61.80900 69.20700 1.000 48.59320 367 THR B C 1
ATOM 6254 O O . THR B 1 346 ? 49.19100 62.61500 69.78100 1.000 42.39978 367 THR B O 1
ATOM 6258 N N . VAL B 1 347 ? 51.10000 61.40500 69.69300 1.000 41.72758 368 VAL B N 1
ATOM 6259 C CA . VAL B 1 347 ? 51.77100 62.04400 70.81700 1.000 37.78305 368 VAL B CA 1
ATOM 6260 C C . VAL B 1 347 ? 53.09200 62.60100 70.30600 1.000 40.84323 368 VAL B C 1
ATOM 6261 O O . VAL B 1 347 ? 53.83200 61.90500 69.60200 1.000 34.56266 368 VAL B O 1
ATOM 6265 N N . CYS B 1 348 ? 53.36700 63.86200 70.63400 1.000 42.06420 369 CYS B N 1
ATOM 6266 C CA . CYS B 1 348 ? 54.54800 64.56500 70.16100 1.000 37.99124 369 CYS B CA 1
ATOM 6267 C C . CYS B 1 348 ? 55.33700 65.11100 71.33800 1.000 35.95051 369 CYS B C 1
ATOM 6268 O O . CYS B 1 348 ? 54.79000 65.36900 72.41300 1.000 41.06218 369 CYS B O 1
ATOM 6271 N N . ALA B 1 349 ? 56.63800 65.26000 71.12500 1.000 39.46745 370 ALA B N 1
ATOM 6272 C CA . ALA B 1 349 ? 57.52300 65.87700 72.09800 1.000 35.65108 370 ALA B CA 1
ATOM 6273 C C . ALA B 1 349 ? 58.55800 66.69300 71.34500 1.000 44.25135 370 ALA B C 1
ATOM 6274 O O . ALA B 1 349 ? 59.05900 66.26400 70.30300 1.000 39.05318 370 ALA B O 1
ATOM 6276 N N . THR B 1 350 ? 58.86300 67.87100 71.87600 1.000 40.06872 371 THR B N 1
ATOM 6277 C CA . THR B 1 350 ? 59.91800 68.72600 71.35500 1.000 52.11024 371 THR B CA 1
ATOM 6278 C C . THR B 1 350 ? 61.12900 68.60500 72.26800 1.000 46.16527 371 THR B C 1
ATOM 6279 O O . THR B 1 350 ? 61.00300 68.73500 73.48900 1.000 43.22127 371 THR B O 1
ATOM 6283 N N . VAL B 1 351 ? 62.28800 68.32200 71.67700 1.000 42.62315 372 VAL B N 1
ATOM 6284 C CA . VAL B 1 351 ? 63.52000 68.06800 72.41600 1.000 45.56114 372 VAL B CA 1
ATOM 6285 C C . VAL B 1 351 ? 64.60000 69.03500 71.95000 1.000 46.08345 372 VAL B C 1
ATOM 6286 O O . VAL B 1 351 ? 64.80500 69.21400 70.74400 1.000 40.35054 372 VAL B O 1
ATOM 6290 N N . GLU B 1 352 ? 65.29400 69.64600 72.90600 1.000 45.04336 373 GLU B N 1
ATOM 6291 C CA . GLU B 1 352 ? 66.43300 70.51200 72.63400 1.000 47.61942 373 GLU B CA 1
ATOM 6292 C C . GLU B 1 352 ? 67.72100 69.82900 73.07700 1.000 41.65394 373 GLU B C 1
ATOM 6293 O O . GLU B 1 352 ? 67.75600 69.16200 74.11600 1.000 41.95214 373 GLU B O 1
ATOM 6299 N N . ASN B 1 353 ? 68.78200 70.02400 72.29800 1.000 41.74706 374 ASN B N 1
ATOM 6300 C CA . ASN B 1 353 ? 70.12100 69.56500 72.66800 1.000 35.58891 374 ASN B CA 1
ATOM 6301 C C . ASN B 1 353 ? 70.78300 70.68900 73.44700 1.000 44.92451 374 ASN B C 1
ATOM 6302 O O . ASN B 1 353 ? 71.27200 71.66000 72.86500 1.000 42.50325 374 ASN B O 1
ATOM 6307 N N . VAL B 1 354 ? 70.79100 70.56000 74.77800 1.000 44.17253 375 VAL B N 1
ATOM 6308 C CA . VAL B 1 354 ? 71.36100 71.59000 75.63900 1.000 43.85742 375 VAL B CA 1
ATOM 6309 C C . VAL B 1 354 ? 72.84900 71.37700 75.87900 1.000 53.92724 375 VAL B C 1
ATOM 6310 O O . VAL B 1 354 ? 73.44700 72.10600 76.68200 1.000 61.01958 375 VAL B O 1
ATOM 6314 N N . GLY B 1 355 ? 73.45900 70.38700 75.22400 1.000 49.64001 376 GLY B N 1
ATOM 6315 C CA . GLY B 1 355 ? 74.88600 70.17200 75.32400 1.000 50.16514 376 GLY B CA 1
ATOM 6316 C C . GLY B 1 355 ? 75.66800 71.05300 74.37100 1.000 53.12134 376 GLY B C 1
ATOM 6317 O O . GLY B 1 355 ? 75.12000 71.81900 73.57900 1.000 60.91162 376 GLY B O 1
ATOM 6318 N N . ASP B 1 356 ? 76.99200 70.93700 74.46200 1.000 64.11654 377 ASP B N 1
ATOM 6319 C CA . ASP B 1 356 ? 77.89400 71.70300 73.61300 1.000 60.43840 377 ASP B CA 1
ATOM 6320 C C . ASP B 1 356 ? 78.21400 71.00300 72.29800 1.000 60.57878 377 ASP B C 1
ATOM 6321 O O . ASP B 1 356 ? 78.73800 71.65000 71.38400 1.000 62.80210 377 ASP B O 1
ATOM 6326 N N . GLY B 1 357 ? 77.89700 69.71400 72.17400 1.000 49.22639 378 GLY B N 1
ATOM 6327 C CA . GLY B 1 357 ? 78.20700 68.95900 70.97600 1.000 41.99557 378 GLY B CA 1
ATOM 6328 C C . GLY B 1 357 ? 76.99300 68.38900 70.26900 1.000 53.55308 378 GLY B C 1
ATOM 6329 O O . GLY B 1 357 ? 75.92400 68.23500 70.86700 1.000 38.54060 378 GLY B O 1
ATOM 6330 N N . GLU B 1 358 ? 77.16600 68.06600 68.98900 1.000 41.13494 379 GLU B N 1
ATOM 6331 C CA . GLU B 1 358 ? 76.11800 67.45100 68.18800 1.000 41.37305 379 GLU B CA 1
ATOM 6332 C C . GLU B 1 358 ? 75.63300 66.15700 68.83600 1.000 44.71743 379 GLU B C 1
ATOM 6333 O O . GLU B 1 358 ? 76.39300 65.44900 69.50300 1.000 45.98575 379 GLU B O 1
ATOM 6339 N N . GLY B 1 359 ? 74.35000 65.84000 68.63100 1.000 44.64595 380 GLY B N 1
ATOM 6340 C CA . GLY B 1 359 ? 73.74100 64.70200 69.28200 1.000 34.81878 380 GLY B CA 1
ATOM 6341 C C . GLY B 1 359 ? 72.99600 63.80600 68.31100 1.000 39.25807 380 GLY B C 1
ATOM 6342 O O . GLY B 1 359 ? 72.58200 64.22200 67.22900 1.000 43.08935 380 GLY B O 1
ATOM 6343 N N . GLU B 1 360 ? 72.83100 62.55100 68.73000 1.000 30.20309 381 GLU B N 1
ATOM 6344 C CA . GLU B 1 360 ? 72.04900 61.54400 68.01400 1.000 35.72723 381 GLU B CA 1
ATOM 6345 C C . GLU B 1 360 ? 70.97400 61.06500 68.98500 1.000 44.52539 381 GLU B C 1
ATOM 6346 O O . GLU B 1 360 ? 71.25700 60.26100 69.87900 1.000 42.42594 381 GLU B O 1
ATOM 6352 N N . PHE B 1 361 ? 69.74600 61.55500 68.80600 1.000 37.11132 382 PHE B N 1
ATOM 6353 C CA . PHE B 1 361 ? 68.66100 61.38100 69.76700 1.000 37.26738 382 PHE B CA 1
ATOM 6354 C C . PHE B 1 361 ? 67.60300 60.43700 69.20800 1.000 40.49190 382 PHE B C 1
ATOM 6355 O O . PHE B 1 361 ? 66.96000 60.74600 68.19700 1.000 37.47044 382 PHE B O 1
ATOM 6363 N N . SER B 1 362 ? 67.40200 59.30900 69.88300 1.000 35.38520 383 SER B N 1
ATOM 6364 C CA . SER B 1 362 ? 66.36400 58.34900 69.52600 1.000 40.90402 383 SER B CA 1
ATOM 6365 C C . SER B 1 362 ? 65.13500 58.61300 70.38900 1.000 36.90266 383 SER B C 1
ATOM 6366 O O . SER B 1 362 ? 65.15300 58.36800 71.59900 1.000 43.68248 383 SER B O 1
ATOM 6369 N N . GLY B 1 363 ? 64.06900 59.10200 69.76300 1.000 36.95362 384 GLY B N 1
ATOM 6370 C CA . GLY B 1 363 ? 62.81700 59.30600 70.45800 1.000 32.70825 384 GLY B CA 1
ATOM 6371 C C . GLY B 1 363 ? 61.88300 58.12300 70.29600 1.000 31.49073 384 GLY B C 1
ATOM 6372 O O . GLY B 1 363 ? 61.90100 57.42300 69.28900 1.000 32.13389 384 GLY B O 1
ATOM 6373 N N . ARG B 1 364 ? 61.06300 57.90300 71.31700 1.000 39.75758 385 ARG B N 1
ATOM 6374 C CA . ARG B 1 364 ? 60.08000 56.83100 71.27900 1.000 34.34327 385 ARG B CA 1
ATOM 6375 C C . ARG B 1 364 ? 59.04700 57.05600 72.37400 1.000 40.31914 385 ARG B C 1
ATOM 6376 O O . ARG B 1 364 ? 59.24300 57.85300 73.29500 1.000 38.50979 385 ARG B O 1
ATOM 6384 N N . LEU B 1 365 ? 57.94800 56.31800 72.26800 1.000 38.30034 386 LEU B N 1
ATOM 6385 C CA . LEU B 1 365 ? 57.04700 56.11300 73.38600 1.000 36.88466 386 LEU B CA 1
ATOM 6386 C C . LEU B 1 365 ? 57.45500 54.81000 74.05700 1.000 39.83111 386 LEU B C 1
ATOM 6387 O O . LEU B 1 365 ? 57.62600 53.79000 73.38200 1.000 40.57685 386 LEU B O 1
ATOM 6392 N N . SER B 1 366 ? 57.67700 54.86100 75.37000 1.000 38.29371 387 SER B N 1
ATOM 6393 C CA . SER B 1 366 ? 58.10900 53.68000 76.10400 1.000 42.65097 387 SER B CA 1
ATOM 6394 C C . SER B 1 366 ? 56.96900 52.94900 76.80000 1.000 45.44804 387 SER B C 1
ATOM 6395 O O . SER B 1 366 ? 57.12900 51.76600 77.12000 1.000 53.35940 387 SER B O 1
ATOM 6398 N N . SER B 1 367 ? 55.83100 53.60700 77.03500 1.000 34.13356 388 SER B N 1
ATOM 6399 C CA . SER B 1 367 ? 54.66600 52.93400 77.59800 1.000 44.34080 388 SER B CA 1
ATOM 6400 C C . SER B 1 367 ? 53.42300 53.77600 77.35400 1.000 43.61729 388 SER B C 1
ATOM 6401 O O . SER B 1 367 ? 53.50400 54.98800 77.13400 1.000 49.08628 388 SER B O 1
ATOM 6404 N N . CYS B 1 368 ? 52.26900 53.10900 77.41600 1.000 42.24287 389 CYS B N 1
ATOM 6405 C CA . CYS B 1 368 ? 50.95800 53.74800 77.39800 1.000 41.95861 389 CYS B CA 1
ATOM 6406 C C . CYS B 1 368 ? 50.02500 52.98500 78.32700 1.000 39.61034 389 CYS B C 1
ATOM 6407 O O . CYS B 1 368 ? 50.11600 51.76100 78.45500 1.000 45.83556 389 CYS B O 1
ATOM 6410 N N . GLY B 1 369 ? 49.11700 53.71900 78.96200 1.000 37.58082 390 GLY B N 1
ATOM 6411 C CA . GLY B 1 369 ? 48.20900 53.14300 79.93100 1.000 43.38452 390 GLY B CA 1
ATOM 6412 C C . GLY B 1 369 ? 47.09200 52.32100 79.30600 1.000 44.73114 390 GLY B C 1
ATOM 6413 O O . GLY B 1 369 ? 46.99100 52.14700 78.09000 1.000 44.83949 390 GLY B O 1
ATOM 6414 N N . GLU B 1 370 ? 46.22600 51.81100 80.18500 1.000 51.01774 391 GLU B N 1
ATOM 6415 C CA . GLU B 1 370 ? 45.18600 50.87400 79.77300 1.000 48.55895 391 GLU B CA 1
ATOM 6416 C C . GLU B 1 370 ? 44.25900 51.49700 78.73900 1.000 41.99644 391 GLU B C 1
ATOM 6417 O O . GLU B 1 370 ? 43.79100 52.62700 78.90000 1.000 47.64660 391 GLU B O 1
ATOM 6423 N N . GLY B 1 371 ? 43.96900 50.73100 77.69100 1.000 37.93608 392 GLY B N 1
ATOM 6424 C CA . GLY B 1 371 ? 43.17600 51.19300 76.58200 1.000 36.00181 392 GLY B CA 1
ATOM 6425 C C . GLY B 1 371 ? 43.97100 51.75600 75.42200 1.000 43.53469 392 GLY B C 1
ATOM 6426 O O . GLY B 1 371 ? 43.44700 51.81300 74.30400 1.000 40.82118 392 GLY B O 1
ATOM 6427 N N . PHE B 1 372 ? 45.22500 52.14800 75.64600 1.000 38.88370 393 PHE B N 1
ATOM 6428 C CA . PHE B 1 372 ? 46.05000 52.79200 74.63300 1.000 35.46638 393 PHE B CA 1
ATOM 6429 C C . PHE B 1 372 ? 47.22500 51.89800 74.26500 1.000 40.86751 393 PHE B C 1
ATOM 6430 O O . PHE B 1 372 ? 47.83700 51.26900 75.13300 1.000 38.24899 393 PHE B O 1
ATOM 6438 N N . SER B 1 373 ? 47.52900 51.83900 72.96900 1.000 37.22594 394 SER B N 1
ATOM 6439 C CA . SER B 1 373 ? 48.57500 50.97700 72.43700 1.000 40.60543 394 SER B CA 1
ATOM 6440 C C . SER B 1 373 ? 49.48200 51.79200 71.52700 1.000 39.87386 394 SER B C 1
ATOM 6441 O O . SER B 1 373 ? 49.00000 52.57400 70.70200 1.000 49.30256 394 SER B O 1
ATOM 6444 N N . ILE B 1 374 ? 50.78900 51.60700 71.67900 1.000 32.38372 395 ILE B N 1
ATOM 6445 C CA . ILE B 1 374 ? 51.76500 52.24600 70.80600 1.000 32.81633 395 ILE B CA 1
ATOM 6446 C C . ILE B 1 374 ? 51.81300 51.45200 69.50800 1.000 31.94026 395 ILE B C 1
ATOM 6447 O O . ILE B 1 374 ? 52.07400 50.24600 69.52200 1.000 51.08046 395 ILE B O 1
ATOM 6452 N N . VAL B 1 375 ? 51.56400 52.12600 68.38600 1.000 34.78726 396 VAL B N 1
ATOM 6453 C CA . VAL B 1 375 ? 51.53500 51.47400 67.07900 1.000 38.88443 396 VAL B CA 1
ATOM 6454 C C . VAL B 1 375 ? 52.55100 52.15100 66.16600 1.000 39.32151 396 VAL B C 1
ATOM 6455 O O . VAL B 1 375 ? 52.30300 52.34100 64.97100 1.000 45.57650 396 VAL B O 1
ATOM 6459 N N . ASP B 1 376 ? 53.68800 52.55200 66.73400 1.000 43.54784 397 ASP B N 1
ATOM 6460 C CA . ASP B 1 376 ? 54.73300 53.22900 65.97800 1.000 40.00670 397 ASP B CA 1
ATOM 6461 C C . ASP B 1 376 ? 56.09800 52.73700 66.44000 1.000 42.51521 397 ASP B C 1
ATOM 6462 O O . ASP B 1 376 ? 56.24500 52.16100 67.52100 1.000 40.67483 397 ASP B O 1
ATOM 6467 N N . ASP B 1 377 ? 57.10200 52.98700 65.60700 1.000 47.02490 398 ASP B N 1
ATOM 6468 C CA . ASP B 1 377 ? 58.48300 52.67700 65.93400 1.000 43.98502 398 ASP B CA 1
ATOM 6469 C C . ASP B 1 377 ? 59.19700 53.93500 66.43100 1.000 48.82708 398 ASP B C 1
ATOM 6470 O O . ASP B 1 377 ? 58.65200 55.04200 66.43000 1.000 41.01003 398 ASP B O 1
ATOM 6475 N N . GLN B 1 378 ? 60.44500 53.75700 66.85000 1.000 37.91983 399 GLN B N 1
ATOM 6476 C CA . GLN B 1 378 ? 61.24600 54.88100 67.29800 1.000 42.21736 399 GLN B CA 1
ATOM 6477 C C . GLN B 1 378 ? 61.62400 55.76800 66.11600 1.000 36.78119 399 GLN B C 1
ATOM 6478 O O . GLN B 1 378 ? 61.44800 55.41000 64.94700 1.000 30.49674 399 GLN B O 1
ATOM 6484 N N . ASN B 1 379 ? 62.11800 56.95900 66.44200 1.000 32.58249 400 ASN B N 1
ATOM 6485 C CA . ASN B 1 379 ? 62.71600 57.85900 65.46700 1.000 35.03469 400 ASN B CA 1
ATOM 6486 C C . ASN B 1 379 ? 64.01000 58.42000 66.03400 1.000 37.11035 400 ASN B C 1
ATOM 6487 O O . ASN B 1 379 ? 64.02800 58.93300 67.15800 1.000 42.72537 400 ASN B O 1
ATOM 6492 N N . THR B 1 380 ? 65.07800 58.34400 65.24900 1.000 31.56494 401 THR B N 1
ATOM 6493 C CA . THR B 1 380 ? 66.37200 58.89800 65.61700 1.000 32.79407 401 THR B CA 1
ATOM 6494 C C . THR B 1 380 ? 66.65500 60.10900 64.74300 1.000 30.32053 401 THR B C 1
ATOM 6495 O O . THR B 1 380 ? 66.54300 60.03400 63.51500 1.000 39.19101 401 THR B O 1
ATOM 6499 N N . LYS B 1 381 ? 67.00300 61.22000 65.37800 1.000 33.61551 402 LYS B N 1
ATOM 6500 C CA . LYS B 1 381 ? 67.29700 62.46600 64.69000 1.000 30.98108 402 LYS B CA 1
ATOM 6501 C C . LYS B 1 381 ? 68.65200 62.99900 65.13000 1.000 40.30569 402 LYS B C 1
ATOM 6502 O O . LYS B 1 381 ? 69.02500 62.89200 66.30300 1.000 40.18932 402 LYS B O 1
ATOM 6508 N N . ASN B 1 382 ? 69.37900 63.58100 64.18300 1.000 49.39667 403 ASN B N 1
ATOM 6509 C CA . ASN B 1 382 ? 70.62900 64.26900 64.47200 1.000 37.21585 403 ASN B CA 1
ATOM 6510 C C . ASN B 1 382 ? 70.31100 65.71600 64.82400 1.000 39.17343 403 ASN B C 1
ATOM 6511 O O . ASN B 1 382 ? 69.70100 66.43300 64.02400 1.000 54.15166 403 ASN B O 1
ATOM 6516 N N . VAL B 1 383 ? 70.71000 66.13900 66.02100 1.000 35.16425 404 VAL B N 1
ATOM 6517 C CA . VAL B 1 383 ? 70.34800 67.44500 66.56000 1.000 40.73789 404 VAL B CA 1
ATOM 6518 C C . VAL B 1 383 ? 71.62400 68.20300 66.89700 1.000 41.91354 404 VAL B C 1
ATOM 6519 O O . VAL B 1 383 ? 72.42400 67.74600 67.72300 1.000 45.61083 404 VAL B O 1
ATOM 6523 N N . GLY B 1 384 ? 71.79000 69.37700 66.29400 1.000 42.34797 405 GLY B N 1
ATOM 6524 C CA . GLY B 1 384 ? 72.93000 70.21000 66.61600 1.000 44.73603 405 GLY B CA 1
ATOM 6525 C C . GLY B 1 384 ? 72.80600 70.84900 67.98400 1.000 49.88120 405 GLY B C 1
ATOM 6526 O O . GLY B 1 384 ? 71.71600 71.00600 68.54000 1.000 47.50512 405 GLY B O 1
ATOM 6527 N N . ALA B 1 385 ? 73.95700 71.22900 68.53500 1.000 41.56379 406 ALA B N 1
ATOM 6528 C CA . ALA B 1 385 ? 73.97800 71.88500 69.83600 1.000 51.02896 406 ALA B CA 1
ATOM 6529 C C . ALA B 1 385 ? 73.15500 73.16300 69.77600 1.000 43.04086 406 ALA B C 1
ATOM 6530 O O . ALA B 1 385 ? 73.35400 74.00500 68.89400 1.000 45.59192 406 ALA B O 1
ATOM 6532 N N . GLY B 1 386 ? 72.22300 73.30400 70.71700 1.000 51.98267 407 GLY B N 1
ATOM 6533 C CA . GLY B 1 386 ? 71.32100 74.43300 70.73500 1.000 51.96224 407 GLY B CA 1
ATOM 6534 C C . GLY B 1 386 ? 70.11000 74.29700 69.84300 1.000 48.03321 407 GLY B C 1
ATOM 6535 O O . GLY B 1 386 ? 69.20000 75.13000 69.93300 1.000 58.39437 407 GLY B O 1
ATOM 6536 N N A GLU B 1 387 ? 70.05600 73.27700 68.99700 0.511 45.71418 408 GLU B N 1
ATOM 6537 N N B GLU B 1 387 ? 70.05600 73.28000 68.99000 0.489 47.53725 408 GLU B N 1
ATOM 6538 C CA A GLU B 1 387 ? 68.92800 73.08000 68.10300 0.511 50.37903 408 GLU B CA 1
ATOM 6539 C CA B GLU B 1 387 ? 68.92700 73.08200 68.09700 0.489 51.43504 408 GLU B CA 1
ATOM 6540 C C A GLU B 1 387 ? 67.84100 72.24400 68.77700 0.511 49.33760 408 GLU B C 1
ATOM 6541 C C B GLU B 1 387 ? 67.84000 72.25600 68.78500 0.489 50.13123 408 GLU B C 1
ATOM 6542 O O A GLU B 1 387 ? 68.06600 71.58500 69.79500 0.511 44.97849 408 GLU B O 1
ATOM 6543 O O B GLU B 1 387 ? 68.04900 71.64600 69.83900 0.489 44.65088 408 GLU B O 1
ATOM 6554 N N . SER B 1 388 ? 66.65200 72.26700 68.18200 1.000 56.40076 409 SER B N 1
ATOM 6555 C CA . SER B 1 388 ? 65.50700 71.53500 68.69600 1.000 47.66653 409 SER B CA 1
ATOM 6556 C C . SER B 1 388 ? 64.88200 70.71100 67.58300 1.000 35.35363 409 SER B C 1
ATOM 6557 O O . SER B 1 388 ? 64.92300 71.08800 66.41000 1.000 47.71505 409 SER B O 1
ATOM 6560 N N . VAL B 1 389 ? 64.30500 69.57400 67.96600 1.000 40.55882 410 VAL B N 1
ATOM 6561 C CA . VAL B 1 389 ? 63.56700 68.73000 67.04100 1.000 46.61458 410 VAL B CA 1
ATOM 6562 C C . VAL B 1 389 ? 62.26300 68.31100 67.70400 1.000 39.26364 410 VAL B C 1
ATOM 6563 O O . VAL B 1 389 ? 62.11100 68.36400 68.92700 1.000 40.56671 410 VAL B O 1
ATOM 6567 N N . THR B 1 390 ? 61.31200 67.90000 66.87000 1.000 40.70738 411 THR B N 1
ATOM 6568 C CA . THR B 1 390 ? 60.01400 67.42000 67.32500 1.000 38.78939 411 THR B CA 1
ATOM 6569 C C . THR B 1 390 ? 59.79900 66.00500 66.81500 1.000 36.27676 411 THR B C 1
ATOM 6570 O O . THR B 1 390 ? 60.05800 65.71900 65.64200 1.000 47.86991 411 THR B O 1
ATOM 6574 N N . TYR B 1 391 ? 59.32900 65.13000 67.69600 1.000 36.53766 412 TYR B N 1
ATOM 6575 C CA . TYR B 1 391 ? 58.98900 63.75500 67.37000 1.000 42.80391 412 TYR B CA 1
ATOM 6576 C C . TYR B 1 391 ? 57.47400 63.59100 67.37100 1.000 46.10163 412 TYR B C 1
ATOM 6577 O O . TYR B 1 391 ? 56.74800 64.35100 68.01900 1.000 43.52413 412 TYR B O 1
ATOM 6586 N N . SER B 1 392 ? 57.00100 62.57700 66.64800 1.000 41.68041 413 SER B N 1
ATOM 6587 C CA . SER B 1 392 ? 55.56900 62.31100 66.54600 1.000 49.14112 413 SER B CA 1
ATOM 6588 C C . SER B 1 392 ? 55.34300 60.81100 66.43400 1.000 39.97732 413 SER B C 1
ATOM 6589 O O . SER B 1 392 ? 55.92900 60.16400 65.56200 1.000 50.06666 413 SER B O 1
ATOM 6592 N N . PHE B 1 393 ? 54.46200 60.27200 67.27600 1.000 38.87395 414 PHE B N 1
ATOM 6593 C CA . PHE B 1 393 ? 54.24900 58.83200 67.34800 1.000 44.96287 414 PHE B CA 1
ATOM 6594 C C . PHE B 1 393 ? 52.76400 58.50400 67.35800 1.000 38.53985 414 PHE B C 1
ATOM 6595 O O . PHE B 1 393 ? 51.97200 59.17900 68.02100 1.000 34.06891 414 PHE B O 1
ATOM 6603 N N . ASP B 1 394 ? 52.40100 57.44400 66.64100 1.000 31.10006 415 ASP B N 1
ATOM 6604 C CA . ASP B 1 394 ? 51.00400 57.05400 66.51400 1.000 37.40320 415 ASP B CA 1
ATOM 6605 C C . ASP B 1 394 ? 50.57600 56.22400 67.71800 1.000 43.57848 415 ASP B C 1
ATOM 6606 O O . ASP B 1 394 ? 51.26700 55.27500 68.10600 1.000 39.51117 415 ASP B O 1
ATOM 6611 N N . VAL B 1 395 ? 49.43500 56.57900 68.30900 1.000 41.39167 416 VAL B N 1
ATOM 6612 C CA . VAL B 1 395 ? 48.86500 55.84600 69.43500 1.000 40.64524 416 VAL B CA 1
ATOM 6613 C C . VAL B 1 395 ? 47.42400 55.47800 69.10300 1.000 41.62753 416 VAL B C 1
ATOM 6614 O O . VAL B 1 395 ? 46.65500 56.31800 68.62400 1.000 40.63809 416 VAL B O 1
ATOM 6618 N N . ALA B 1 396 ? 47.06300 54.22500 69.35700 1.000 34.08492 417 ALA B N 1
ATOM 6619 C CA . ALA B 1 396 ? 45.73000 53.71300 69.08600 1.000 36.65455 417 ALA B CA 1
ATOM 6620 C C . ALA B 1 396 ? 44.96000 53.53100 70.38700 1.000 40.85271 417 ALA B C 1
ATOM 6621 O O . ALA B 1 396 ? 45.54400 53.26400 71.43900 1.000 42.17469 417 ALA B O 1
ATOM 6623 N N . PHE B 1 397 ? 43.64100 53.67300 70.30600 1.000 35.07160 418 PHE B N 1
ATOM 6624 C CA . PHE B 1 397 ? 42.77400 53.55900 71.47000 1.000 32.60621 418 PHE B CA 1
ATOM 6625 C C . PHE B 1 397 ? 41.62900 52.60100 71.17600 1.000 39.64665 418 PHE B C 1
ATOM 6626 O O . PHE B 1 397 ? 41.01200 52.65900 70.10600 1.000 32.98505 418 PHE B O 1
ATOM 6634 N N . SER B 1 398 ? 41.33900 51.73200 72.14200 1.000 38.86767 419 SER B N 1
ATOM 6635 C CA . SER B 1 398 ? 40.22800 50.79800 72.03500 1.000 44.42774 419 SER B CA 1
ATOM 6636 C C . SER B 1 398 ? 39.69000 50.52000 73.43200 1.000 43.51216 419 SER B C 1
ATOM 6637 O O . SER B 1 398 ? 40.43300 50.56100 74.41600 1.000 42.80342 419 SER B O 1
ATOM 6640 N N . SER B 1 399 ? 38.38700 50.25500 73.51500 1.000 39.70780 420 SER B N 1
ATOM 6641 C CA . SER B 1 399 ? 37.75000 50.04300 74.80700 1.000 38.45700 420 SER B CA 1
ATOM 6642 C C . SER B 1 399 ? 36.39800 49.37900 74.60500 1.000 41.00536 420 SER B C 1
ATOM 6643 O O . SER B 1 399 ? 35.78600 49.48400 73.53700 1.000 38.84351 420 SER B O 1
ATOM 6646 N N . VAL B 1 400 ? 35.95000 48.67500 75.64700 1.000 39.03441 421 VAL B N 1
ATOM 6647 C CA . VAL B 1 400 ? 34.61900 48.08900 75.70600 1.000 36.26078 421 VAL B CA 1
ATOM 6648 C C . VAL B 1 400 ? 33.80000 48.66300 76.85400 1.000 48.62775 421 VAL B C 1
ATOM 6649 O O . VAL B 1 400 ? 32.76500 48.10000 77.21500 1.000 48.91207 421 VAL B O 1
ATOM 6653 N N . SER B 1 401 ? 34.24200 49.77300 77.44000 1.000 41.53046 422 SER B N 1
ATOM 6654 C CA . SER B 1 401 ? 33.50900 50.35300 78.55400 1.000 45.49750 422 SER B CA 1
ATOM 6655 C C . SER B 1 401 ? 32.09500 50.72100 78.12400 1.000 46.69010 422 SER B C 1
ATOM 6656 O O . SER B 1 401 ? 31.87800 51.29600 77.05400 1.000 43.69088 422 SER B O 1
ATOM 6659 N N . SER B 1 402 ? 31.12700 50.38100 78.96800 1.000 51.53274 423 SER B N 1
ATOM 6660 C CA . SER B 1 402 ? 29.74400 50.77600 78.75500 1.000 61.84959 423 SER B CA 1
ATOM 6661 C C . SER B 1 402 ? 29.37000 52.02200 79.54300 1.000 62.54338 423 SER B C 1
ATOM 6662 O O . SER B 1 402 ? 28.22400 52.47500 79.45700 1.000 66.65292 423 SER B O 1
ATOM 6665 N N . GLU B 1 403 ? 30.31100 52.59200 80.29700 1.000 58.22946 424 GLU B N 1
ATOM 6666 C CA . GLU B 1 403 ? 30.01500 53.68500 81.21300 1.000 79.37049 424 GLU B CA 1
ATOM 6667 C C . GLU B 1 403 ? 30.53200 55.03600 80.75400 1.000 65.69078 424 GLU B C 1
ATOM 6668 O O . GLU B 1 403 ? 29.90800 56.05200 81.06500 1.000 71.92027 424 GLU B O 1
ATOM 6674 N N . SER B 1 404 ? 31.63800 55.07900 80.01600 1.000 59.73136 425 SER B N 1
ATOM 6675 C CA . SER B 1 404 ? 32.24600 56.34400 79.63200 1.000 60.82102 425 SER B CA 1
ATOM 6676 C C . SER B 1 404 ? 32.67700 56.29400 78.17700 1.000 61.07344 425 SER B C 1
ATOM 6677 O O . SER B 1 404 ? 33.40700 55.38700 77.76500 1.000 57.35129 425 SER B O 1
ATOM 6680 N N . LYS B 1 405 ? 32.23400 57.28800 77.41000 1.000 49.53770 426 LYS B N 1
ATOM 6681 C CA . LYS B 1 405 ? 32.67300 57.42400 76.03200 1.000 52.26821 426 LYS B CA 1
ATOM 6682 C C . LYS B 1 405 ? 34.07700 58.01300 75.95000 1.000 59.65917 426 LYS B C 1
ATOM 6683 O O . LYS B 1 405 ? 34.80200 57.74300 74.98600 1.000 51.31099 426 LYS B O 1
ATOM 6689 N N . GLU B 1 406 ? 34.48200 58.79700 76.94800 1.000 53.90801 427 GLU B N 1
ATOM 6690 C CA . GLU B 1 406 ? 35.81600 59.38000 77.00900 1.000 51.54116 427 GLU B CA 1
ATOM 6691 C C . GLU B 1 406 ? 36.61500 58.69400 78.10700 1.000 52.14796 427 GLU B C 1
ATOM 6692 O O . GLU B 1 406 ? 36.14100 58.56500 79.23900 1.000 54.64925 427 GLU B O 1
ATOM 6698 N N . ILE B 1 407 ? 37.82800 58.27300 77.76800 1.000 44.55799 428 ILE B N 1
ATOM 6699 C CA . ILE B 1 407 ? 38.72100 57.57000 78.67700 1.000 42.74083 428 ILE B CA 1
ATOM 6700 C C . ILE B 1 407 ? 40.03900 58.32700 78.70000 1.000 46.43793 428 ILE B C 1
ATOM 6701 O O . ILE B 1 407 ? 40.62800 58.58900 77.64600 1.000 55.82069 428 ILE B O 1
ATOM 6706 N N . SER B 1 408 ? 40.50000 58.67800 79.89200 1.000 57.41937 429 SER B N 1
ATOM 6707 C CA . SER B 1 408 ? 41.75400 59.39400 80.04900 1.000 50.54457 429 SER B CA 1
ATOM 6708 C C . SER B 1 408 ? 42.87400 58.42100 80.37700 1.000 50.49325 429 SER B C 1
ATOM 6709 O O . SER B 1 408 ? 42.66300 57.39000 81.02300 1.000 63.34379 429 SER B O 1
ATOM 6712 N N . GLY B 1 409 ? 44.06400 58.75000 79.89800 1.000 44.72455 430 GLY B N 1
ATOM 6713 C CA . GLY B 1 409 ? 45.21900 57.92000 80.13700 1.000 54.45659 430 GLY B CA 1
ATOM 6714 C C . GLY B 1 409 ? 46.48700 58.71900 79.96100 1.000 38.79248 430 GLY B C 1
ATOM 6715 O O . GLY B 1 409 ? 46.46100 59.94400 79.83200 1.000 46.53891 430 GLY B O 1
ATOM 6716 N N . SER B 1 410 ? 47.60600 58.00600 79.95000 1.000 49.65028 431 SER B N 1
ATOM 6717 C CA . SER B 1 410 ? 48.89900 58.65100 79.81400 1.000 44.50675 431 SER B CA 1
ATOM 6718 C C . SER B 1 410 ? 49.82700 57.74900 79.01800 1.000 44.24555 431 SER B C 1
ATOM 6719 O O . SER B 1 410 ? 49.69000 56.52300 79.03200 1.000 40.25569 431 SER B O 1
ATOM 6722 N N . CYS B 1 411 ? 50.75900 58.37900 78.31000 1.000 39.02207 432 CYS B N 1
ATOM 6723 C CA . CYS B 1 411 ? 51.86400 57.69500 77.66000 1.000 44.91044 432 CYS B CA 1
ATOM 6724 C C . CYS B 1 411 ? 53.16000 58.36100 78.09700 1.000 34.37731 432 CYS B C 1
ATOM 6725 O O . CYS B 1 411 ? 53.16600 59.52100 78.51500 1.000 42.16674 432 CYS B O 1
ATOM 6728 N N . THR B 1 412 ? 54.25000 57.60600 78.04600 1.000 44.02256 433 THR B N 1
ATOM 6729 C CA . THR B 1 412 ? 55.56400 58.11300 78.41700 1.000 43.28003 433 THR B CA 1
ATOM 6730 C C . THR B 1 412 ? 56.39500 58.30200 77.15900 1.000 40.55518 433 THR B C 1
ATOM 6731 O O . THR B 1 412 ? 56.61200 57.34800 76.40500 1.000 38.50100 433 THR B O 1
ATOM 6735 N N . PHE B 1 413 ? 56.86900 59.52200 76.94500 1.000 34.51511 434 PHE B N 1
ATOM 6736 C CA . PHE B 1 413 ? 57.82200 59.80700 75.88500 1.000 38.70606 434 PHE B CA 1
ATOM 6737 C C . PHE B 1 413 ? 59.22500 59.76700 76.47200 1.000 45.73415 434 PHE B C 1
ATOM 6738 O O . PHE B 1 413 ? 59.49000 60.38100 77.51300 1.000 45.14862 434 PHE B O 1
ATOM 6746 N N . GLU B 1 414 ? 60.11200 59.03700 75.80500 1.000 39.79970 435 GLU B N 1
ATOM 6747 C CA . GLU B 1 414 ? 61.50400 58.90000 76.20100 1.000 32.86231 435 GLU B CA 1
ATOM 6748 C C . GLU B 1 414 ? 62.38400 59.29200 75.02500 1.000 39.63305 435 GLU B C 1
ATOM 6749 O O . GLU B 1 414 ? 62.10500 58.92000 73.87900 1.000 38.46529 435 GLU B O 1
ATOM 6755 N N . VAL B 1 415 ? 63.44400 60.04800 75.30400 1.000 43.11092 436 VAL B N 1
ATOM 6756 C CA . VAL B 1 415 ? 64.44900 60.37800 74.30100 1.000 33.56881 436 VAL B CA 1
ATOM 6757 C C . VAL B 1 415 ? 65.80500 59.96700 74.84800 1.000 44.30143 436 VAL B C 1
ATOM 6758 O O . VAL B 1 415 ? 66.18900 60.39200 75.94400 1.000 41.79647 436 VAL B O 1
ATOM 6762 N N . ASN B 1 416 ? 66.51500 59.12500 74.10400 1.000 38.14927 437 ASN B N 1
ATOM 6763 C CA . ASN B 1 416 ? 67.81700 58.61900 74.51800 1.000 52.29376 437 ASN B CA 1
ATOM 6764 C C . ASN B 1 416 ? 68.88400 59.16300 73.58100 1.000 37.64319 437 ASN B C 1
ATOM 6765 O O . ASN B 1 416 ? 68.86400 58.88200 72.37800 1.000 43.89868 437 ASN B O 1
ATOM 6770 N N . GLY B 1 417 ? 69.78400 59.97000 74.12400 1.000 43.93553 438 GLY B N 1
ATOM 6771 C CA . GLY B 1 417 ? 71.04200 60.22800 73.46900 1.000 33.67613 438 GLY B CA 1
ATOM 6772 C C . GLY B 1 417 ? 71.99900 59.08200 73.70900 1.000 38.67446 438 GLY B C 1
ATOM 6773 O O . GLY B 1 417 ? 71.72100 58.13600 74.44400 1.000 34.36392 438 GLY B O 1
ATOM 6774 N N . VAL B 1 418 ? 73.16800 59.18200 73.08500 1.000 54.86368 439 VAL B N 1
ATOM 6775 C CA . VAL B 1 418 ? 74.18800 58.16200 73.29800 1.000 55.67746 439 VAL B CA 1
ATOM 6776 C C . VAL B 1 418 ? 74.66600 58.17500 74.74800 1.000 49.84030 439 VAL B C 1
ATOM 6777 O O . VAL B 1 418 ? 74.96300 57.12300 75.32500 1.000 50.16839 439 VAL B O 1
ATOM 6781 N N . GLU B 1 419 ? 74.73800 59.35500 75.36400 1.000 63.28877 440 GLU B N 1
ATOM 6782 C CA . GLU B 1 419 ? 75.28000 59.50600 76.71100 1.000 66.03056 440 GLU B CA 1
ATOM 6783 C C . GLU B 1 419 ? 74.21000 59.71900 77.77600 1.000 59.40495 440 GLU B C 1
ATOM 6784 O O . GLU B 1 419 ? 74.33500 59.18200 78.87900 1.000 66.94473 440 GLU B O 1
ATOM 6790 N N . SER B 1 420 ? 73.17600 60.50700 77.49000 1.000 51.68030 441 SER B N 1
ATOM 6791 C CA . SER B 1 420 ? 72.15900 60.85500 78.47300 1.000 56.30588 441 SER B CA 1
ATOM 6792 C C . SER B 1 420 ? 70.77000 60.62800 77.88200 1.000 56.18281 441 SER B C 1
ATOM 6793 O O . SER B 1 420 ? 70.61200 60.26600 76.71300 1.000 58.99059 441 SER B O 1
ATOM 6796 N N . SER B 1 421 ? 69.75300 60.85600 78.71000 1.000 54.95196 442 SER B N 1
ATOM 6797 C CA . SER B 1 421 ? 68.37600 60.57600 78.33900 1.000 46.63734 442 SER B CA 1
ATOM 6798 C C . SER B 1 421 ? 67.45400 61.51500 79.10300 1.000 47.43338 442 SER B C 1
ATOM 6799 O O . SER B 1 421 ? 67.85900 62.18000 80.06000 1.000 58.48888 442 SER B O 1
ATOM 6802 N N . ASP B 1 422 ? 66.20000 61.56900 78.65800 1.000 41.88894 443 ASP B N 1
ATOM 6803 C CA . ASP B 1 422 ? 65.15700 62.29500 79.37000 1.000 40.20028 443 ASP B CA 1
ATOM 6804 C C . ASP B 1 422 ? 63.83500 61.59500 79.11000 1.000 39.90007 443 ASP B C 1
ATOM 6805 O O . ASP B 1 422 ? 63.67700 60.87800 78.12000 1.000 50.52625 443 ASP B O 1
ATOM 6810 N N . SER B 1 423 ? 62.88300 61.80800 80.01300 1.000 43.11326 444 SER B N 1
ATOM 6811 C CA . SER B 1 423 ? 61.59000 61.15000 79.92000 1.000 45.16142 444 SER B CA 1
ATOM 6812 C C . SER B 1 423 ? 60.52400 62.06500 80.50200 1.000 36.64874 444 SER B C 1
ATOM 6813 O O . SER B 1 423 ? 60.82200 62.94700 81.31000 1.000 48.11656 444 SER B O 1
ATOM 6816 N N . THR B 1 424 ? 59.28300 61.87700 80.05400 1.000 44.19360 445 THR B N 1
ATOM 6817 C CA . THR B 1 424 ? 58.16400 62.64200 80.59200 1.000 39.61524 445 THR B CA 1
ATOM 6818 C C . THR B 1 424 ? 56.85700 61.94500 80.24200 1.000 45.97712 445 THR B C 1
ATOM 6819 O O . THR B 1 424 ? 56.78400 61.15600 79.29600 1.000 45.20228 445 THR B O 1
ATOM 6823 N N . SER B 1 425 ? 55.81800 62.27200 81.00800 1.000 44.15243 446 SER B N 1
ATOM 6824 C CA . SER B 1 425 ? 54.47900 61.73800 80.80800 1.000 43.71077 446 SER B CA 1
ATOM 6825 C C . SER B 1 425 ? 53.62900 62.71800 80.00700 1.000 43.75974 446 SER B C 1
ATOM 6826 O O . SER B 1 425 ? 53.76500 63.93600 80.14100 1.000 43.89359 446 SER B O 1
ATOM 6829 N N . VAL B 1 426 ? 52.74500 62.17100 79.17400 1.000 36.76911 447 VAL B N 1
ATOM 6830 C CA . VAL B 1 426 ? 51.85400 62.96200 78.32700 1.000 42.16170 447 VAL B CA 1
ATOM 6831 C C . VAL B 1 426 ? 50.43100 62.45100 78.51000 1.000 45.50837 447 VAL B C 1
ATOM 6832 O O . VAL B 1 426 ? 50.16600 61.26200 78.29900 1.000 43.61580 447 VAL B O 1
ATOM 6836 N N . SER B 1 427 ? 49.51700 63.34600 78.88000 1.000 43.61813 448 SER B N 1
ATOM 6837 C CA . SER B 1 427 ? 48.11100 62.98000 78.98700 1.000 44.04216 448 SER B CA 1
ATOM 6838 C C . SER B 1 427 ? 47.51800 62.72400 77.60700 1.000 37.57137 448 SER B C 1
ATOM 6839 O O . SER B 1 427 ? 47.76400 63.47400 76.65900 1.000 46.03615 448 SER B O 1
ATOM 6842 N N . VAL B 1 428 ? 46.71300 61.66800 77.50100 1.000 39.41462 449 VAL B N 1
ATOM 6843 C CA . VAL B 1 428 ? 46.01100 61.34300 76.26800 1.000 40.88140 449 VAL B CA 1
ATOM 6844 C C . VAL B 1 428 ? 44.54600 61.10200 76.59000 1.000 45.76590 449 VAL B C 1
ATOM 6845 O O . VAL B 1 428 ? 44.18800 60.69700 77.70200 1.000 43.29266 449 VAL B O 1
ATOM 6849 N N . THR B 1 429 ? 43.69500 61.35300 75.60000 1.000 46.81622 450 THR B N 1
ATOM 6850 C CA . THR B 1 429 ? 42.25500 61.17500 75.72900 1.000 46.17852 450 THR B CA 1
ATOM 6851 C C . THR B 1 429 ? 41.77000 60.25900 74.62000 1.000 38.98111 450 THR B C 1
ATOM 6852 O O . THR B 1 429 ? 42.09500 60.47200 73.44700 1.000 45.95462 450 THR B O 1
ATOM 6856 N N . GLY B 1 430 ? 41.00200 59.24600 74.99300 1.000 38.58117 451 GLY B N 1
ATOM 6857 C CA . GLY B 1 430 ? 40.40600 58.32200 74.04200 1.000 33.18491 451 GLY B CA 1
ATOM 6858 C C . GLY B 1 430 ? 38.90600 58.54600 73.98100 1.000 46.20383 451 GLY B C 1
ATOM 6859 O O . GLY B 1 430 ? 38.25800 58.72700 75.01500 1.000 51.00401 451 GLY B O 1
ATOM 6860 N N . ILE B 1 431 ? 38.36100 58.53300 72.76900 1.000 39.81175 452 ILE B N 1
ATOM 6861 C CA . ILE B 1 431 ? 36.92800 58.68500 72.54700 1.000 49.15547 452 ILE B CA 1
ATOM 6862 C C . ILE B 1 431 ? 36.43100 57.42400 71.86000 1.000 42.62692 452 ILE B C 1
ATOM 6863 O O . ILE B 1 431 ? 36.92800 57.05500 70.78900 1.000 39.16336 452 ILE B O 1
ATOM 6868 N N . GLN B 1 432 ? 35.44300 56.77500 72.46400 1.000 45.97111 453 GLN B N 1
ATOM 6869 C CA . GLN B 1 432 ? 34.90000 55.56500 71.87100 1.000 49.69926 453 GLN B CA 1
ATOM 6870 C C . GLN B 1 432 ? 34.02400 55.89700 70.67400 1.000 41.91896 453 GLN B C 1
ATOM 6871 O O . GLN B 1 432 ? 33.44800 56.98400 70.57200 1.000 44.83370 453 GLN B O 1
ATOM 6877 N N . GLN B 1 433 ? 33.93800 54.94900 69.74900 1.000 43.30716 454 GLN B N 1
ATOM 6878 C CA . GLN B 1 433 ? 32.82600 54.96700 68.81800 1.000 47.65402 454 GLN B CA 1
ATOM 6879 C C . GLN B 1 433 ? 31.54100 54.73600 69.60700 1.000 44.97074 454 GLN B C 1
ATOM 6880 O O . GLN B 1 433 ? 31.50700 53.93800 70.54900 1.000 38.75586 454 GLN B O 1
ATOM 6886 N N . SER B 1 434 ? 30.48800 55.45800 69.24100 1.000 45.87707 455 SER B N 1
ATOM 6887 C CA . SER B 1 434 ? 29.18700 55.21700 69.84600 1.000 51.79474 455 SER B CA 1
ATOM 6888 C C . SER B 1 434 ? 28.61300 53.90400 69.33200 1.000 41.23161 455 SER B C 1
ATOM 6889 O O . SER B 1 434 ? 28.80400 53.53800 68.16900 1.000 50.88678 455 SER B O 1
ATOM 6892 N N . GLU B 1 435 ? 27.92800 53.18000 70.21700 1.000 49.45663 456 GLU B N 1
ATOM 6893 C CA . GLU B 1 435 ? 27.20100 51.98700 69.81200 1.000 34.37262 456 GLU B CA 1
ATOM 6894 C C . GLU B 1 435 ? 25.82600 52.31600 69.25200 1.000 48.62893 456 GLU B C 1
ATOM 6895 O O . GLU B 1 435 ? 25.25300 51.49400 68.52700 1.000 39.45740 456 GLU B O 1
ATOM 6901 N N . CYS B 1 436 ? 25.28200 53.48700 69.58400 1.000 49.42214 457 CYS B N 1
ATOM 6902 C CA . CYS B 1 436 ? 23.94300 53.86900 69.15700 1.000 48.83476 457 CYS B CA 1
ATOM 6903 C C . CYS B 1 436 ? 23.78400 55.37200 69.32800 1.000 48.65931 457 CYS B C 1
ATOM 6904 O O . CYS B 1 436 ? 24.57100 56.02300 70.01900 1.000 56.14082 457 CYS B O 1
ATOM 6907 N N . ASN B 1 437 ? 22.76700 55.91500 68.67400 1.000 53.24519 458 ASN B N 1
ATOM 6908 C CA . ASN B 1 437 ? 22.45100 57.33500 68.79500 1.000 52.64854 458 ASN B CA 1
ATOM 6909 C C . ASN B 1 437 ? 21.42700 57.54400 69.90300 1.000 51.78697 458 ASN B C 1
ATOM 6910 O O . ASN B 1 437 ? 20.37800 56.88800 69.89400 1.000 62.49794 458 ASN B O 1
ATOM 6915 N N . PRO B 1 438 ? 21.68800 58.42300 70.87500 1.000 64.63130 459 PRO B N 1
ATOM 6916 C CA . PRO B 1 438 ? 20.74900 58.56800 71.99700 1.000 65.92410 459 PRO B CA 1
ATOM 6917 C C . PRO B 1 438 ? 19.34000 58.88800 71.51400 1.000 65.45594 459 PRO B C 1
ATOM 6918 O O . PRO B 1 438 ? 19.13800 59.72600 70.63400 1.000 72.33653 459 PRO B O 1
ATOM 6922 N N . GLY B 1 439 ? 18.36000 58.20700 72.10900 1.000 47.82549 460 GLY B N 1
ATOM 6923 C CA . GLY B 1 439 ? 16.96700 58.34400 71.75200 1.000 60.35043 460 GLY B CA 1
ATOM 6924 C C . GLY B 1 439 ? 16.46200 57.31600 70.75500 1.000 60.22542 460 GLY B C 1
ATOM 6925 O O . GLY B 1 439 ? 15.25400 57.04700 70.71900 1.000 62.27107 460 GLY B O 1
ATOM 6926 N N . ASP B 1 440 ? 17.34100 56.75400 69.92800 1.000 64.22668 461 ASP B N 1
ATOM 6927 C CA . ASP B 1 440 ? 16.91700 55.70900 69.00600 1.000 54.14751 461 ASP B CA 1
ATOM 6928 C C . ASP B 1 440 ? 16.50200 54.46000 69.77700 1.000 52.49481 461 ASP B C 1
ATOM 6929 O O . ASP B 1 440 ? 17.00200 54.18000 70.87000 1.000 49.84461 461 ASP B O 1
ATOM 6934 N N . GLN B 1 441 ? 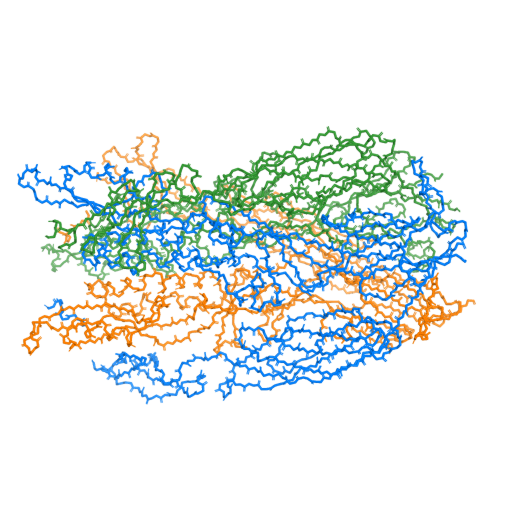15.57500 53.70600 69.19700 1.000 54.96428 462 GLN B N 1
ATOM 6935 C CA . GLN B 1 441 ? 15.07000 52.48800 69.80800 1.000 45.33828 462 GLN B CA 1
ATOM 6936 C C . GLN B 1 441 ? 15.46500 51.27300 68.98100 1.000 43.64453 462 GLN B C 1
ATOM 6937 O O . GLN B 1 441 ? 15.79500 51.37100 67.79400 1.000 44.30737 462 GLN B O 1
ATOM 6943 N N . ARG B 1 442 ? 15.42700 50.12000 69.64100 1.000 44.50540 463 ARG B N 1
ATOM 6944 C CA . ARG B 1 442 ? 15.82700 48.85000 69.05800 1.000 58.54794 463 ARG B CA 1
ATOM 6945 C C . ARG B 1 442 ? 14.79100 47.80600 69.44800 1.000 53.61699 463 ARG B C 1
ATOM 6946 O O . ARG B 1 442 ? 14.11100 47.95000 70.46600 1.000 58.28404 463 ARG B O 1
ATOM 6954 N N . ARG B 1 443 ? 14.64400 46.77000 68.62200 1.000 46.82316 464 ARG B N 1
ATOM 6955 C CA . ARG B 1 443 ? 13.69600 45.70200 68.91800 1.000 60.60843 464 ARG B CA 1
ATOM 6956 C C . ARG B 1 443 ? 14.40800 44.36200 68.85300 1.000 50.56721 464 ARG B C 1
ATOM 6957 O O . ARG B 1 443 ? 15.32600 44.16600 68.05300 1.000 63.26627 464 ARG B O 1
ATOM 6965 N N . GLU B 1 444 ? 13.96100 43.43700 69.69700 1.000 61.99502 465 GLU B N 1
ATOM 6966 C CA . GLU B 1 444 ? 14.54900 42.11000 69.77300 1.000 74.20327 465 GLU B CA 1
ATOM 6967 C C . GLU B 1 444 ? 13.50100 41.14200 70.29700 1.000 69.71857 465 GLU B C 1
ATOM 6968 O O . GLU B 1 444 ? 12.62200 41.52200 71.07300 1.000 74.74392 465 GLU B O 1
ATOM 6974 N N . LYS B 1 445 ? 13.59600 39.89200 69.85700 1.000 80.64372 466 LYS B N 1
ATOM 6975 C CA . LYS B 1 445 ? 12.74000 38.81900 70.34600 1.000 81.55962 466 LYS B CA 1
ATOM 6976 C C . LYS B 1 445 ? 13.48000 38.00700 71.40200 1.000 101.19411 466 LYS B C 1
ATOM 6977 O O . LYS B 1 445 ? 14.59500 37.53000 71.15800 1.000 107.83710 466 LYS B O 1
ATOM 6983 N N . ASN B 1 446 ? 12.85700 37.85300 72.56800 1.000 90.92746 467 ASN B N 1
ATOM 6984 C CA . ASN B 1 446 ? 13.48200 37.17200 73.69100 1.000 91.30712 467 ASN B CA 1
ATOM 6985 C C . ASN B 1 446 ? 13.31900 35.65900 73.54700 1.000 109.31896 467 ASN B C 1
ATOM 6986 O O . ASN B 1 446 ? 12.73600 35.15400 72.58300 1.000 101.27126 467 ASN B O 1
ATOM 6991 N N . GLU B 1 447 ? 13.84000 34.92000 74.53100 1.000 133.54508 468 GLU B N 1
ATOM 6992 C CA . GLU B 1 447 ? 13.76200 33.46500 74.49100 1.000 143.71503 468 GLU B CA 1
ATOM 6993 C C . GLU B 1 447 ? 12.32300 32.97000 74.48000 1.000 142.86015 468 GLU B C 1
ATOM 6994 O O . GLU B 1 447 ? 12.07400 31.83000 74.07100 1.000 147.94963 468 GLU B O 1
ATOM 7000 N N . ASN B 1 448 ? 11.37000 33.79900 74.90600 1.000 131.49819 469 ASN B N 1
ATOM 7001 C CA . ASN B 1 448 ? 9.96000 33.44000 74.90600 1.000 139.94836 469 ASN B CA 1
ATOM 7002 C C . ASN B 1 448 ? 9.24200 33.88500 73.63100 1.000 131.07043 469 ASN B C 1
ATOM 7003 O O . ASN B 1 448 ? 8.00700 33.92600 73.60700 1.000 124.77959 469 ASN B O 1
ATOM 7008 N N . ASP B 1 449 ? 9.99000 34.20300 72.57200 1.000 127.17931 470 ASP B N 1
ATOM 7009 C CA . ASP B 1 449 ? 9.41900 34.59400 71.28100 1.000 124.13051 470 ASP B CA 1
ATOM 7010 C C . ASP B 1 449 ? 8.39700 35.72000 71.43300 1.000 105.72547 470 ASP B C 1
ATOM 7011 O O . ASP B 1 449 ? 7.30000 35.68000 70.87000 1.000 102.36949 470 ASP B O 1
ATOM 7016 N N . ARG B 1 450 ? 8.76700 36.74100 72.20200 1.000 94.04442 471 ARG B N 1
ATOM 7017 C CA . ARG B 1 450 ? 7.94000 37.92900 72.35100 1.000 89.14732 471 ARG B CA 1
ATOM 7018 C C . ARG B 1 450 ? 8.83200 39.15800 72.22600 1.000 85.39611 471 ARG B C 1
ATOM 7019 O O . ARG B 1 450 ? 9.99600 39.14200 72.63400 1.000 81.34140 471 ARG B O 1
ATOM 7027 N N . TRP B 1 451 ? 8.28000 40.22100 71.64400 1.000 82.81038 472 TRP B N 1
ATOM 7028 C CA . TRP B 1 451 ? 9.08400 41.37200 71.25600 1.000 55.96151 472 TRP B CA 1
ATOM 7029 C C . TRP B 1 451 ? 9.31300 42.32700 72.41700 1.000 66.28721 472 TRP B C 1
ATOM 7030 O O . TRP B 1 451 ? 8.39300 42.64000 73.18100 1.000 63.09965 472 TRP B O 1
ATOM 7041 N N . GLU B 1 452 ? 10.54800 42.81800 72.51300 1.000 66.57700 473 GLU B N 1
ATOM 7042 C CA . GLU B 1 452 ? 10.96300 43.79200 73.51000 1.000 61.19825 473 GLU B CA 1
ATOM 7043 C C . GLU B 1 452 ? 11.57200 44.99600 72.80400 1.000 52.55898 473 GLU B C 1
ATOM 7044 O O . GLU B 1 452 ? 12.14600 44.87100 71.72000 1.000 67.21604 473 GLU B O 1
ATOM 7050 N N . ILE B 1 453 ? 11.41900 46.16700 73.41300 1.000 50.06991 474 ILE B N 1
ATOM 7051 C CA . ILE B 1 453 ? 11.90200 47.42500 72.85500 1.000 57.30796 474 ILE B CA 1
ATOM 7052 C C . ILE B 1 453 ? 12.85900 48.06400 73.85600 1.000 58.90611 474 ILE B C 1
ATOM 7053 O O . ILE B 1 453 ? 12.58100 48.10200 75.06100 1.000 63.91534 474 ILE B O 1
ATOM 7058 N N . TYR B 1 454 ? 13.99200 48.55600 73.35700 1.000 59.12475 475 TYR B N 1
ATOM 7059 C CA . TYR B 1 454 ? 15.00800 49.19100 74.18500 1.000 58.64790 475 TYR B CA 1
ATOM 7060 C C . TYR B 1 454 ? 15.34500 50.56000 73.60900 1.000 65.53196 475 TYR B C 1
ATOM 7061 O O . TYR B 1 454 ? 15.22700 50.78400 72.40100 1.000 54.20422 475 TYR B O 1
ATOM 7070 N N . THR B 1 455 ? 15.78000 51.47400 74.47800 1.000 55.81104 476 THR B N 1
ATOM 7071 C CA . THR B 1 455 ? 16.14000 52.82700 74.07100 1.000 53.66227 476 THR B CA 1
ATOM 7072 C C . THR B 1 455 ? 17.61900 53.09200 74.33200 1.000 61.80229 476 THR B C 1
ATOM 7073 O O . THR B 1 455 ? 18.14600 52.74800 75.39500 1.000 51.30370 476 THR B O 1
ATOM 7077 N N . CYS B 1 456 ? 18.27700 53.71700 73.35400 1.000 62.91956 477 CYS B N 1
ATOM 7078 C CA . CYS B 1 456 ? 19.68100 54.09200 73.48600 1.000 56.88764 477 CYS B CA 1
ATOM 7079 C C . CYS B 1 456 ? 19.84600 55.21200 74.50400 1.000 48.80199 477 CYS B C 1
ATOM 7080 O O . CYS B 1 456 ? 19.17200 56.24300 74.42600 1.000 60.43085 477 CYS B O 1
ATOM 7083 N N . GLN B 1 457 ? 20.79100 55.03500 75.42100 1.000 68.12320 478 GLN B N 1
ATOM 7084 C CA . GLN B 1 457 ? 20.97800 55.96000 76.52600 1.000 53.59332 478 GLN B CA 1
ATOM 7085 C C . GLN B 1 457 ? 21.77000 57.19100 76.09000 1.000 45.88567 478 GLN B C 1
ATOM 7086 O O . GLN B 1 457 ? 22.24300 57.30100 74.95700 1.000 53.11556 478 GLN B O 1
ATOM 7092 N N . ASP B 1 458 ? 21.90000 58.13900 77.01900 1.000 51.31144 479 ASP B N 1
ATOM 7093 C CA . ASP B 1 458 ? 22.47400 59.43400 76.67400 1.000 58.04485 479 ASP B CA 1
ATOM 7094 C C . ASP B 1 458 ? 23.94300 59.32600 76.26700 1.000 62.41637 479 ASP B C 1
ATOM 7095 O O . ASP B 1 458 ? 24.42400 60.15200 75.48300 1.000 56.72857 479 ASP B O 1
ATOM 7100 N N . ASN B 1 459 ? 24.67200 58.33500 76.78600 1.000 48.57087 480 ASN B N 1
ATOM 7101 C CA . ASN B 1 459 ? 26.08700 58.19300 76.45300 1.000 69.32354 480 ASN B CA 1
ATOM 7102 C C . ASN B 1 459 ? 26.31700 57.44600 75.14700 1.000 46.96765 480 ASN B C 1
ATOM 7103 O O . ASN B 1 459 ? 27.46500 57.35200 74.70200 1.000 46.18619 480 ASN B O 1
ATOM 7108 N N . GLY B 1 460 ? 25.26500 56.91000 74.53400 1.000 46.83695 481 GLY B N 1
ATOM 7109 C CA . GLY B 1 460 ? 25.39700 56.26700 73.24200 1.000 51.65912 481 GLY B CA 1
ATOM 7110 C C . GLY B 1 460 ? 26.13100 54.94500 73.24300 1.000 59.09849 481 GLY B C 1
ATOM 7111 O O . GLY B 1 460 ? 26.66600 54.55200 72.20300 1.000 52.90034 481 GLY B O 1
ATOM 7112 N N . LEU B 1 461 ? 26.17300 54.24000 74.37800 1.000 55.00646 482 LEU B N 1
ATOM 7113 C CA . LEU B 1 461 ? 26.89300 52.97800 74.47300 1.000 55.68724 482 LEU B CA 1
ATOM 7114 C C . LEU B 1 461 ? 26.02700 51.78600 74.85300 1.000 49.61705 482 LEU B C 1
ATOM 7115 O O . LEU B 1 461 ? 26.41300 50.65300 74.54900 1.000 54.29123 482 LEU B O 1
ATOM 7120 N N . THR B 1 462 ? 24.87400 51.99600 75.48300 1.000 56.36840 483 THR B N 1
ATOM 7121 C CA . THR B 1 462 ? 24.06200 50.89300 75.97600 1.000 64.44487 483 THR B CA 1
ATOM 7122 C C . THR B 1 462 ? 22.59000 51.16900 75.71800 1.000 65.09165 483 THR B C 1
ATOM 7123 O O . THR B 1 462 ? 22.17400 52.30400 75.46900 1.000 56.92617 483 THR B O 1
ATOM 7127 N N . TYR B 1 463 ? 21.80400 50.10200 75.80100 1.000 75.20471 484 TYR B N 1
ATOM 7128 C CA . TYR B 1 463 ? 20.35600 50.16400 75.68900 1.000 75.85362 484 TYR B CA 1
ATOM 7129 C C . TYR B 1 463 ? 19.72200 49.80000 77.02400 1.000 67.69912 484 TYR B C 1
ATOM 7130 O O . TYR B 1 463 ? 20.21800 48.92400 77.74000 1.000 69.83968 484 TYR B O 1
ATOM 7139 N N . GLU B 1 464 ? 18.62400 50.47100 77.35500 1.000 78.32796 485 GLU B N 1
ATOM 7140 C CA . GLU B 1 464 ? 17.84100 50.14800 78.53900 1.000 88.24837 485 GLU B CA 1
ATOM 7141 C C . GLU B 1 464 ? 16.46200 49.65500 78.12400 1.000 69.72581 485 GLU B C 1
ATOM 7142 O O . GLU B 1 464 ? 15.82400 50.22900 77.23800 1.000 59.22968 485 GLU B O 1
ATOM 7148 N N . TYR B 1 465 ? 16.01400 48.58800 78.77800 1.000 77.72411 486 TYR B N 1
ATOM 7149 C CA . TYR B 1 465 ? 14.71500 47.99900 78.48600 1.000 72.41776 486 TYR B CA 1
ATOM 7150 C C . TYR B 1 465 ? 13.60300 49.02300 78.69000 1.000 79.12305 486 TYR B C 1
ATOM 7151 O O . TYR B 1 465 ? 13.60200 49.77800 79.66700 1.000 81.70813 486 TYR B O 1
ATOM 7160 N N . ASP B 1 466 ? 12.64500 49.04700 77.75800 1.000 72.63248 487 ASP B N 1
ATOM 7161 C CA . ASP B 1 466 ? 11.47300 49.90600 77.87600 1.000 84.68471 487 ASP B CA 1
ATOM 7162 C C . ASP B 1 466 ? 10.19700 49.11600 78.13600 1.000 77.75680 487 ASP B C 1
ATOM 7163 O O . ASP B 1 466 ? 9.53500 49.34900 79.15300 1.000 70.70356 487 ASP B O 1
ATOM 7168 N N . VAL B 1 467 ? 9.83900 48.17100 77.26500 1.000 66.21759 488 VAL B N 1
ATOM 7169 C CA . VAL B 1 467 ? 8.56200 47.47300 77.37800 1.000 88.09018 488 VAL B CA 1
ATOM 7170 C C . VAL B 1 467 ? 8.61500 46.19000 76.55800 1.000 71.47607 488 VAL B C 1
ATOM 7171 O O . VAL B 1 467 ? 9.43600 46.04600 75.65300 1.000 58.40853 488 VAL B O 1
ATOM 7175 N N . THR B 1 468 ? 7.72900 45.24700 76.89100 1.000 67.00636 489 THR B N 1
ATOM 7176 C CA . THR B 1 468 ? 7.54600 43.99400 76.16500 1.000 62.04265 489 THR B CA 1
ATOM 7177 C C . THR B 1 468 ? 6.14800 43.94800 75.55800 1.000 77.16808 489 THR B C 1
ATOM 7178 O O . THR B 1 468 ? 5.15900 44.20200 76.25300 1.000 79.16293 489 THR B O 1
ATOM 7182 N N . CYS B 1 469 ? 6.06600 43.62000 74.26900 1.000 82.22975 490 CYS B N 1
ATOM 7183 C CA . CYS B 1 469 ? 4.77900 43.55000 73.59000 1.000 80.73150 490 CYS B CA 1
ATOM 7184 C C . CYS B 1 469 ? 4.03700 42.26000 73.95000 1.000 82.96324 490 CYS B C 1
ATOM 7185 O O . CYS B 1 469 ? 4.63300 41.25300 74.34400 1.000 81.99449 490 CYS B O 1
ATOM 7188 N N . ALA B 1 470 ? 2.71500 42.30400 73.78600 1.000 69.17255 491 ALA B N 1
ATOM 7189 C CA . ALA B 1 470 ? 1.85300 41.16800 74.08600 1.000 74.60455 491 ALA B CA 1
ATOM 7190 C C . ALA B 1 470 ? 2.03700 40.05300 73.05500 1.000 81.98303 491 ALA B C 1
ATOM 7191 O O . ALA B 1 470 ? 2.71800 40.20800 72.03900 1.000 70.73846 491 ALA B O 1
ATOM 7193 N N . GLU B 1 471 ? 1.39700 38.91100 73.32700 1.000 89.25347 492 GLU B N 1
ATOM 7194 C CA . GLU B 1 471 ? 1.55100 37.75200 72.45200 1.000 87.86980 492 GLU B CA 1
ATOM 7195 C C . GLU B 1 471 ? 1.07100 38.05200 71.04000 1.000 71.75634 492 GLU B C 1
ATOM 7196 O O . GLU B 1 471 ? 1.74500 37.70900 70.06100 1.000 75.24165 492 GLU B O 1
ATOM 7202 N N . ASP B 1 472 ? -0.08200 38.70200 70.91100 1.000 79.20665 493 ASP B N 1
ATOM 7203 C CA . ASP B 1 472 ? -0.63700 39.00900 69.59900 1.000 94.35004 493 ASP B CA 1
ATOM 7204 C C . ASP B 1 472 ? -0.04300 40.26700 68.98500 1.000 87.32667 493 ASP B C 1
ATOM 7205 O O . ASP B 1 472 ? -0.39300 40.60300 67.84900 1.000 90.36930 493 ASP B O 1
ATOM 7210 N N . GLU B 1 473 ? 0.82200 40.97500 69.70200 1.000 83.06895 494 GLU B N 1
ATOM 7211 C CA . GLU B 1 473 ? 1.38700 42.22500 69.22200 1.000 79.34184 494 GLU B CA 1
ATOM 7212 C C . GLU B 1 473 ? 2.79300 42.01000 68.67600 1.000 74.96239 494 GLU B C 1
ATOM 7213 O O . GLU B 1 473 ? 3.43100 40.98000 68.90500 1.000 74.72227 494 GLU B O 1
ATOM 7219 N N . LYS B 1 474 ? 3.26700 43.01200 67.93900 1.000 74.05538 495 LYS B N 1
ATOM 7220 C CA . LYS B 1 474 ? 4.60700 43.02000 67.37700 1.000 66.30546 495 LYS B CA 1
ATOM 7221 C C . LYS B 1 474 ? 5.18500 44.41600 67.53700 1.000 70.00124 495 LYS B C 1
ATOM 7222 O O . LYS B 1 474 ? 4.45500 45.41000 67.49800 1.000 69.22431 495 LYS B O 1
ATOM 7228 N N . ALA B 1 475 ? 6.50600 44.48500 67.69500 1.000 70.77031 496 ALA B N 1
ATOM 7229 C CA . ALA B 1 475 ? 7.20000 45.76300 67.79400 1.000 50.66931 496 ALA B CA 1
ATOM 7230 C C . ALA B 1 475 ? 7.40100 46.29400 66.38300 1.000 56.84885 496 ALA B C 1
ATOM 7231 O O . ALA B 1 475 ? 8.16500 45.72400 65.59900 1.000 59.93874 496 ALA B O 1
ATOM 7233 N N . VAL B 1 476 ? 6.72600 47.39400 66.07000 1.000 60.98913 497 VAL B N 1
ATOM 7234 C CA . VAL B 1 476 ? 6.57000 47.88100 64.70600 1.000 53.26778 497 VAL B CA 1
ATOM 7235 C C . VAL B 1 476 ? 7.19300 49.26200 64.60300 1.000 44.60392 497 VAL B C 1
ATOM 7236 O O . VAL B 1 476 ? 7.00300 50.10800 65.48200 1.000 52.44341 497 VAL B O 1
ATOM 7240 N N . ALA B 1 477 ? 7.94400 49.48500 63.53100 1.000 52.90851 498 ALA B N 1
ATOM 7241 C CA . ALA B 1 477 ? 8.57800 50.77700 63.33300 1.000 54.87486 498 ALA B CA 1
ATOM 7242 C C . ALA B 1 477 ? 7.52500 51.86600 63.18000 1.000 54.77244 498 ALA B C 1
ATOM 7243 O O . ALA B 1 477 ? 6.47000 51.65400 62.57700 1.000 68.21763 498 ALA B O 1
ATOM 7245 N N . GLN B 1 478 ? 7.83300 53.04500 63.72200 1.000 55.70181 499 GLN B N 1
ATOM 7246 C CA . GLN B 1 478 ? 6.93800 54.19300 63.68300 1.000 47.63821 499 GLN B CA 1
ATOM 7247 C C . GLN B 1 478 ? 7.62400 55.44400 63.14500 1.000 64.82315 499 GLN B C 1
ATOM 7248 O O . GLN B 1 478 ? 7.03700 56.53100 63.20600 1.000 60.36277 499 GLN B O 1
ATOM 7254 N N . GLY B 1 479 ? 8.84000 55.32400 62.61700 1.000 53.84877 500 GLY B N 1
ATOM 7255 C CA . GLY B 1 479 ? 9.58700 56.47200 62.15000 1.000 51.83214 500 GLY B CA 1
ATOM 7256 C C . GLY B 1 479 ? 10.42200 57.11200 63.24800 1.000 53.28246 500 GLY B C 1
ATOM 7257 O O . GLY B 1 479 ? 10.17300 56.95000 64.44000 1.000 55.08237 500 GLY B O 1
ATOM 7258 N N . ASP B 1 480 ? 11.45100 57.84400 62.81800 1.000 55.92323 501 ASP B N 1
ATOM 7259 C CA . ASP B 1 480 ? 12.36700 58.52100 63.73500 1.000 64.87133 501 ASP B CA 1
ATOM 7260 C C . ASP B 1 480 ? 12.90400 57.56100 64.79900 1.000 69.52321 501 ASP B C 1
ATOM 7261 O O . ASP B 1 480 ? 12.95300 57.87900 65.98900 1.000 70.77607 501 ASP B O 1
ATOM 7266 N N . ASN B 1 481 ? 13.30700 56.36600 64.36400 1.000 47.10120 502 ASN B N 1
ATOM 7267 C CA . ASN B 1 481 ? 14.01600 55.40400 65.21300 1.000 56.57658 502 ASN B CA 1
ATOM 7268 C C . ASN B 1 481 ? 13.19600 54.97000 66.42700 1.000 53.64451 502 ASN B C 1
ATOM 7269 O O . ASN B 1 481 ? 13.75700 54.57700 67.45100 1.000 53.00637 502 ASN B O 1
ATOM 7274 N N . GLN B 1 482 ? 11.86900 55.00800 66.33800 1.000 65.52179 503 GLN B N 1
ATOM 7275 C CA . GLN B 1 482 ? 11.01500 54.58600 67.43900 1.000 62.32397 503 GLN B CA 1
ATOM 7276 C C . GLN B 1 482 ? 10.24700 53.32500 67.06800 1.000 47.47556 503 GLN B C 1
ATOM 7277 O O . GLN B 1 482 ? 9.92800 53.09300 65.90000 1.000 55.53538 503 GLN B O 1
ATOM 7283 N N . PHE B 1 483 ? 9.94700 52.51600 68.08000 1.000 52.06519 504 PHE B N 1
ATOM 7284 C CA . PHE B 1 483 ? 9.16400 51.30100 67.91000 1.000 61.34421 504 PHE B CA 1
ATOM 7285 C C . PHE B 1 483 ? 7.99500 51.31000 68.88600 1.000 62.16623 504 PHE B C 1
ATOM 7286 O O . PHE B 1 483 ? 8.08600 51.86000 69.98700 1.000 68.69879 504 PHE B O 1
ATOM 7294 N N . SER B 1 484 ? 6.89900 50.67800 68.47600 1.000 65.70725 505 SER B N 1
ATOM 7295 C CA . SER B 1 484 ? 5.71300 50.56400 69.31100 1.000 70.37568 505 SER B CA 1
ATOM 7296 C C . SER B 1 484 ? 5.06300 49.20900 69.09200 1.000 54.67903 505 SER B C 1
ATOM 7297 O O . SER B 1 484 ? 5.20500 48.59900 68.03100 1.000 63.70348 505 SER B O 1
ATOM 7300 N N . CYS B 1 485 ? 4.35200 48.74400 70.11400 1.000 62.26625 506 CYS B N 1
ATOM 7301 C CA . CYS B 1 485 ? 3.61500 47.49200 70.02400 1.000 62.10489 506 CYS B CA 1
ATOM 7302 C C . CYS B 1 485 ? 2.27800 47.73600 69.33000 1.000 74.00455 506 CYS B C 1
ATOM 7303 O O . CYS B 1 485 ? 1.52300 48.63600 69.71600 1.000 63.48376 506 CYS B O 1
ATOM 7306 N N . GLU B 1 486 ? 1.99300 46.93400 68.30300 1.000 71.95404 507 GLU B N 1
ATOM 7307 C CA . GLU B 1 486 ? 0.78100 47.05600 67.50300 1.000 74.71472 507 GLU B CA 1
ATOM 7308 C C . GLU B 1 486 ? 0.16700 45.68300 67.27700 1.000 89.49377 507 GLU B C 1
ATOM 7309 O O . GLU B 1 486 ? 0.85800 44.66000 67.29700 1.000 72.76939 507 GLU B O 1
ATOM 7315 N N . LYS B 1 487 ? -1.14600 45.68300 67.04900 1.000 97.56166 508 LYS B N 1
ATOM 7316 C CA . LYS B 1 487 ? -1.89500 44.44800 66.85600 1.000 81.18753 508 LYS B CA 1
ATOM 7317 C C . LYS B 1 487 ? -1.35400 43.64600 65.68100 1.000 87.50384 508 LYS B C 1
ATOM 7318 O O . LYS B 1 487 ? -1.15300 44.18100 64.58700 1.000 107.42018 508 LYS B O 1
ATOM 7324 N N . GLN B 1 488 ? -1.14300 42.35100 65.91700 1.000 89.68942 509 GLN B N 1
ATOM 7325 C CA . GLN B 1 488 ? -0.73300 41.37800 64.90000 1.000 100.17529 509 GLN B CA 1
ATOM 7326 C C . GLN B 1 488 ? -0.06900 41.99200 63.66200 1.000 114.82467 509 GLN B C 1
ATOM 7327 O O . GLN B 1 488 ? 1.10000 42.39500 63.69900 1.000 89.56680 509 GLN B O 1
ATOM 7333 N N . GLU B 1 516 ? -0.49800 45.82200 54.27000 1.000 65.28246 537 GLU B N 1
ATOM 7334 C CA . GLU B 1 516 ? 0.11500 47.18100 54.15900 1.000 85.75172 537 GLU B CA 1
ATOM 7335 C C . GLU B 1 516 ? 0.00800 47.74200 52.74000 1.000 87.80266 537 GLU B C 1
ATOM 7336 O O . GLU B 1 516 ? 0.92100 48.42800 52.27400 1.000 69.69303 537 GLU B O 1
ATOM 7342 N N . HIS B 1 517 ? -1.09000 47.44000 52.03800 1.000 80.75674 538 HIS B N 1
ATOM 7343 C CA . HIS B 1 517 ? -1.25900 47.89300 50.65300 1.000 72.34164 538 HIS B CA 1
ATOM 7344 C C . HIS B 1 517 ? -2.70900 48.32000 50.42800 1.000 80.36346 538 HIS B C 1
ATOM 7345 O O . HIS B 1 517 ? -3.53000 47.53400 49.95100 1.000 85.49109 538 HIS B O 1
ATOM 7352 N N . HIS B 1 518 ? -3.01400 49.57900 50.74600 1.000 79.22848 539 HIS B N 1
ATOM 7353 C CA . HIS B 1 518 ? -4.33500 50.10200 50.42500 1.000 69.83763 539 HIS B CA 1
ATOM 7354 C C . HIS B 1 518 ? -4.48400 50.32600 48.92800 1.000 70.02250 539 HIS B C 1
ATOM 7355 O O . HIS B 1 518 ? -5.60000 50.27400 48.40100 1.000 78.49145 539 HIS B O 1
ATOM 7362 N N . HIS B 1 519 ? -3.37200 50.55400 48.22800 1.000 65.41550 540 HIS B N 1
ATOM 7363 C CA . HIS B 1 519 ? -3.40900 50.82500 46.79800 1.000 68.60076 540 HIS B CA 1
ATOM 7364 C C . HIS B 1 519 ? -3.54300 49.56400 45.95500 1.000 65.42247 540 HIS B C 1
ATOM 7365 O O . HIS B 1 519 ? -3.68100 49.67500 44.73300 1.000 65.43651 540 HIS B O 1
ATOM 7372 N N . HIS B 1 520 ? -3.48600 48.38400 46.56500 1.000 70.08738 541 HIS B N 1
ATOM 7373 C CA . HIS B 1 520 ? -3.75600 47.13600 45.85300 1.000 82.61415 541 HIS B CA 1
ATOM 7374 C C . HIS B 1 520 ? -5.24500 46.81000 45.90300 1.000 87.29942 541 HIS B C 1
ATOM 7375 O O . HIS B 1 520 ? -5.77200 46.43700 46.95300 1.000 87.57921 541 HIS B O 1
ATOM 7382 N N . SER C 1 5 ? 91.03400 48.97100 67.71600 1.000 65.39634 26 SER C N 1
ATOM 7383 C CA . SER C 1 5 ? 92.16600 49.17100 66.81600 1.000 91.32513 26 SER C CA 1
ATOM 7384 C C . SER C 1 5 ? 92.02300 50.47600 66.03100 1.000 92.40531 26 SER C C 1
ATOM 7385 O O . SER C 1 5 ? 92.95600 50.89800 65.34900 1.000 99.62271 26 SER C O 1
ATOM 7388 N N . ILE C 1 6 ? 90.85300 51.10600 66.12300 1.000 99.40306 27 ILE C N 1
ATOM 7389 C CA . ILE C 1 6 ? 90.61500 52.42700 65.54900 1.000 84.30394 27 ILE C CA 1
ATOM 7390 C C . ILE C 1 6 ? 90.37100 53.39200 66.69800 1.000 81.14851 27 ILE C C 1
ATOM 7391 O O . ILE C 1 6 ? 89.51500 53.14900 67.55600 1.000 84.45659 27 ILE C O 1
ATOM 7396 N N . THR C 1 7 ? 91.12700 54.48600 66.70400 1.000 71.76625 28 THR C N 1
ATOM 7397 C CA . THR C 1 7 ? 91.05200 55.46500 67.77800 1.000 59.59458 28 THR C CA 1
ATOM 7398 C C . THR C 1 7 ? 89.76800 56.27700 67.68100 1.000 70.96340 28 THR C C 1
ATOM 7399 O O . THR C 1 7 ? 89.31900 56.63500 66.58800 1.000 70.48804 28 THR C O 1
ATOM 7403 N N . TYR C 1 8 ? 89.17000 56.55400 68.83600 1.000 70.88951 29 TYR C N 1
ATOM 7404 C CA . TYR C 1 8 ? 87.96000 57.35800 68.93100 1.000 64.92486 29 TYR C CA 1
ATOM 7405 C C . TYR C 1 8 ? 88.27100 58.60700 69.74100 1.000 67.64099 29 TYR C C 1
ATOM 7406 O O . TYR C 1 8 ? 89.06000 58.56300 70.68900 1.000 71.26545 29 TYR C O 1
ATOM 7415 N N . ASN C 1 9 ? 87.66100 59.72200 69.34700 1.000 68.62314 30 ASN C N 1
ATOM 7416 C CA . ASN C 1 9 ? 87.89600 61.01100 69.97700 1.000 56.17997 30 ASN C CA 1
ATOM 7417 C C . ASN C 1 9 ? 86.56800 61.71900 70.20300 1.000 58.47324 30 ASN C C 1
ATOM 7418 O O . ASN C 1 9 ? 85.61500 61.53700 69.44300 1.000 58.04874 30 ASN C O 1
ATOM 7423 N N . SER C 1 10 ? 86.51600 62.53500 71.25500 1.000 49.91312 31 SER C N 1
ATOM 7424 C CA . SER C 1 10 ? 85.33100 63.33700 71.53000 1.000 53.23626 31 SER C CA 1
ATOM 7425 C C . SER C 1 10 ? 85.60500 64.42400 72.55800 1.000 61.18927 31 SER C C 1
ATOM 7426 O O . SER C 1 10 ? 86.21500 64.16200 73.59900 1.000 56.45177 31 SER C O 1
ATOM 7429 N N . GLY C 1 11 ? 85.13600 65.64600 72.28600 1.000 60.99798 32 GLY C N 1
ATOM 7430 C CA . GLY C 1 11 ? 85.27100 66.72000 73.25200 1.000 55.21888 32 GLY C CA 1
ATOM 7431 C C . GLY C 1 11 ? 84.24600 66.69600 74.36600 1.000 55.76048 32 GLY C C 1
ATOM 7432 O O . GLY C 1 11 ? 84.48500 67.29200 75.42100 1.000 69.99434 32 GLY C O 1
ATOM 7433 N N . THR C 1 12 ? 83.11800 66.00900 74.16500 1.000 49.10685 33 THR C N 1
ATOM 7434 C CA . THR C 1 12 ? 82.01300 66.03800 75.11600 1.000 71.07837 33 THR C CA 1
ATOM 7435 C C . THR C 1 12 ? 81.82100 64.74300 75.89100 1.000 57.23720 33 THR C C 1
ATOM 7436 O O . THR C 1 12 ? 81.11200 64.75300 76.90100 1.000 62.80380 33 THR C O 1
ATOM 7440 N N . SER C 1 13 ? 82.41400 63.63700 75.44600 1.000 59.09052 34 SER C N 1
ATOM 7441 C CA . SER C 1 13 ? 82.25900 62.34000 76.09400 1.000 54.21303 34 SER C CA 1
ATOM 7442 C C . SER C 1 13 ? 83.62700 61.79600 76.47100 1.000 65.44357 34 SER C C 1
ATOM 7443 O O . SER C 1 13 ? 84.50100 61.65800 75.60900 1.000 62.01620 34 SER C O 1
ATOM 7446 N N . GLU C 1 14 ? 83.80400 61.47400 77.75400 1.000 69.02453 35 GLU C N 1
ATOM 7447 C CA . GLU C 1 14 ? 85.02100 60.79600 78.17800 1.000 67.60927 35 GLU C CA 1
ATOM 7448 C C . GLU C 1 14 ? 85.03900 59.35700 77.68200 1.000 70.51693 35 GLU C C 1
ATOM 7449 O O . GLU C 1 14 ? 86.11400 58.79700 77.43500 1.000 72.25122 35 GLU C O 1
ATOM 7455 N N . PHE C 1 15 ? 83.86000 58.74800 77.52900 1.000 69.53493 36 PHE C N 1
ATOM 7456 C CA . PHE C 1 15 ? 83.79100 57.36800 77.06400 1.000 57.51194 36 PHE C CA 1
ATOM 7457 C C . PHE C 1 15 ? 84.36400 57.23800 75.65900 1.000 57.15010 36 PHE C C 1
ATOM 7458 O O . PHE C 1 15 ? 85.14900 56.32500 75.37800 1.000 58.83932 36 PHE C O 1
ATOM 7466 N N . PHE C 1 16 ? 83.99600 58.15200 74.76300 1.000 57.54410 37 PHE C N 1
ATOM 7467 C CA . PHE C 1 16 ? 84.46100 58.10200 73.38400 1.000 54.55388 37 PHE C CA 1
ATOM 7468 C C . PHE C 1 16 ? 85.77400 58.84600 73.17300 1.000 58.26402 37 PHE C C 1
ATOM 7469 O O . PHE C 1 16 ? 86.29500 58.85000 72.05300 1.000 56.90427 37 PHE C O 1
ATOM 7477 N N . ASP C 1 17 ? 86.32300 59.46100 74.22000 1.000 58.67332 38 ASP C N 1
ATOM 7478 C CA . ASP C 1 17 ? 87.64400 60.06900 74.16300 1.000 64.82460 38 ASP C CA 1
ATOM 7479 C C . ASP C 1 17 ? 88.72400 59.13000 74.67700 1.000 59.14528 38 ASP C C 1
ATOM 7480 O O . ASP C 1 17 ? 89.91100 59.43100 74.52400 1.000 77.66076 38 ASP C O 1
ATOM 7485 N N . GLY C 1 18 ? 88.34000 58.00400 75.26500 1.000 91.36383 39 GLY C N 1
ATOM 7486 C CA . GLY C 1 18 ? 89.26900 57.05500 75.83900 1.000 101.10900 39 GLY C CA 1
ATOM 7487 C C . GLY C 1 18 ? 89.73000 56.03400 74.82200 1.000 110.57744 39 GLY C C 1
ATOM 7488 O O . GLY C 1 18 ? 89.81100 56.30900 73.62000 1.000 110.12437 39 GLY C O 1
ATOM 7489 N N . ASP C 1 19 ? 90.04600 54.84200 75.31100 1.000 79.20934 40 ASP C N 1
ATOM 7490 C CA . ASP C 1 19 ? 90.54700 53.74900 74.47400 1.000 82.60455 40 ASP C CA 1
ATOM 7491 C C . ASP C 1 19 ? 89.43200 52.80700 74.02900 1.000 83.93947 40 ASP C C 1
ATOM 7492 O O . ASP C 1 19 ? 89.54800 51.58700 74.14900 1.000 83.65314 40 ASP C O 1
ATOM 7497 N N . VAL C 1 20 ? 88.33900 53.35200 73.50600 1.000 93.92403 41 VAL C N 1
ATOM 7498 C CA . VAL C 1 20 ? 87.25300 52.52600 72.98900 1.000 81.14951 41 VAL C CA 1
ATOM 7499 C C . VAL C 1 20 ? 87.56900 52.07400 71.56900 1.000 66.93788 41 VAL C C 1
ATOM 7500 O O . VAL C 1 20 ? 88.28600 52.74700 70.82000 1.000 77.81274 41 VAL C O 1
ATOM 7504 N N . PHE C 1 21 ? 87.03200 50.91500 71.19500 1.000 61.08869 42 PHE C N 1
ATOM 7505 C CA . PHE C 1 21 ? 87.06100 50.44800 69.81700 1.000 72.47328 42 PHE C CA 1
ATOM 7506 C C . PHE C 1 21 ? 85.73000 49.77800 69.50100 1.000 60.83905 42 PHE C C 1
ATOM 7507 O O . PHE C 1 21 ? 85.08200 49.20300 70.38000 1.000 64.53666 42 PHE C O 1
ATOM 7515 N N . ALA C 1 22 ? 85.34500 49.83000 68.23200 1.000 52.51706 43 ALA C N 1
ATOM 7516 C CA . ALA C 1 22 ? 83.99600 49.48200 67.81100 1.000 52.25617 43 ALA C CA 1
ATOM 7517 C C . ALA C 1 22 ? 83.97700 48.11800 67.13600 1.000 51.11697 43 ALA C C 1
ATOM 7518 O O . ALA C 1 22 ? 84.78400 47.85100 66.24000 1.000 60.18423 43 ALA C O 1
ATOM 7520 N N . ILE C 1 23 ? 83.04600 47.26600 67.56600 1.000 57.32074 44 ILE C N 1
ATOM 7521 C CA . ILE C 1 23 ? 82.85100 45.92700 67.02400 1.000 40.48042 44 ILE C CA 1
ATOM 7522 C C . ILE C 1 23 ? 81.46200 45.85200 66.40100 1.000 53.84132 44 ILE C C 1
ATOM 7523 O O . ILE C 1 23 ? 80.48100 46.31600 66.99200 1.000 54.81123 44 ILE C O 1
ATOM 7528 N N . GLU C 1 24 ? 81.37900 45.26900 65.20800 1.000 49.90888 45 GLU C N 1
ATOM 7529 C CA . GLU C 1 24 ? 80.11300 45.08000 64.51200 1.000 51.23789 45 GLU C CA 1
ATOM 7530 C C . GLU C 1 24 ? 79.60500 43.67800 64.81400 1.000 49.22645 45 GLU C C 1
ATOM 7531 O O . GLU C 1 24 ? 80.32200 42.69700 64.59600 1.000 49.89318 45 GLU C O 1
ATOM 7537 N N . VAL C 1 25 ? 78.38600 43.59300 65.34700 1.000 43.74384 46 VAL C N 1
ATOM 7538 C CA . VAL C 1 25 ? 77.77200 42.33100 65.74300 1.000 42.07392 46 VAL C CA 1
ATOM 7539 C C . VAL C 1 25 ? 76.33700 42.31700 65.23600 1.000 41.37036 46 VAL C C 1
ATOM 7540 O O . VAL C 1 25 ? 75.60300 43.29500 65.41600 1.000 48.63968 46 VAL C O 1
ATOM 7544 N N . THR C 1 26 ? 75.93400 41.20800 64.61800 1.000 42.97773 47 THR C N 1
ATOM 7545 C CA . THR C 1 26 ? 74.56700 41.00300 64.15700 1.000 39.30167 47 THR C CA 1
ATOM 7546 C C . THR C 1 26 ? 73.92000 39.89800 64.98300 1.000 47.92043 47 THR C C 1
ATOM 7547 O O . THR C 1 26 ? 74.49200 38.81300 65.12800 1.000 42.43367 47 THR C O 1
ATOM 7551 N N . ALA C 1 27 ? 72.73700 40.17800 65.53200 1.000 41.24826 48 ALA C N 1
ATOM 7552 C CA . ALA C 1 27 ? 71.97000 39.18200 66.28400 1.000 40.91110 48 ALA C CA 1
ATOM 7553 C C . ALA C 1 27 ? 71.28400 38.24800 65.29400 1.000 40.61160 48 ALA C C 1
ATOM 7554 O O . ALA C 1 27 ? 70.16500 38.49200 64.84800 1.000 39.17013 48 ALA C O 1
ATOM 7556 N N . ASP C 1 28 ? 71.96200 37.14700 64.96000 1.000 45.91860 49 ASP C N 1
ATOM 7557 C CA . ASP C 1 28 ? 71.56200 36.27900 63.85700 1.000 37.36031 49 ASP C CA 1
ATOM 7558 C C . ASP C 1 28 ? 71.38100 34.82800 64.28600 1.000 46.02268 49 ASP C C 1
ATOM 7559 O O . ASP C 1 28 ? 71.51200 33.92200 63.45500 1.000 51.61540 49 ASP C O 1
ATOM 7564 N N . GLN C 1 29 ? 71.09900 34.58200 65.56100 1.000 40.40808 50 GLN C N 1
ATOM 7565 C CA . GLN C 1 29 ? 70.93100 33.24100 66.11600 1.000 44.81857 50 GLN C CA 1
ATOM 7566 C C . GLN C 1 29 ? 72.22900 32.44300 66.17900 1.000 46.07229 50 GLN C C 1
ATOM 7567 O O . GLN C 1 29 ? 72.18600 31.24000 66.46800 1.000 44.24358 50 GLN C O 1
ATOM 7573 N N . SER C 1 30 ? 73.38500 33.07000 65.95900 1.000 45.42938 51 SER C N 1
ATOM 7574 C CA . SER C 1 30 ? 74.64100 32.33500 66.02500 1.000 51.57241 51 SER C CA 1
ATOM 7575 C C . SER C 1 30 ? 75.04100 32.09600 67.48000 1.000 46.42363 51 SER C C 1
ATOM 7576 O O . SER C 1 30 ? 74.40600 32.58400 68.41900 1.000 54.03161 51 SER C O 1
ATOM 7579 N N . THR C 1 31 ? 76.10500 31.31900 67.65700 1.000 44.38573 52 THR C N 1
ATOM 7580 C CA . THR C 1 31 ? 76.64200 31.01900 68.97800 1.000 54.53711 52 THR C CA 1
ATOM 7581 C C . THR C 1 31 ? 77.75700 31.97000 69.39900 1.000 50.97540 52 THR C C 1
ATOM 7582 O O . THR C 1 31 ? 78.31500 31.80200 70.48900 1.000 46.84150 52 THR C O 1
ATOM 7586 N N . ASP C 1 32 ? 78.07600 32.96500 68.57600 1.000 38.59587 53 ASP C N 1
ATOM 7587 C CA . ASP C 1 32 ? 79.23200 33.81500 68.82000 1.000 39.56110 53 ASP C CA 1
ATOM 7588 C C . ASP C 1 32 ? 79.17000 34.46700 70.19500 1.000 38.80410 53 ASP C C 1
ATOM 7589 O O . ASP C 1 32 ? 78.13400 34.99300 70.60500 1.000 59.46561 53 ASP C O 1
ATOM 7594 N N . GLU C 1 33 ? 80.29300 34.42900 70.90500 1.000 58.73233 54 GLU C N 1
ATOM 7595 C CA . GLU C 1 33 ? 80.46600 35.12900 72.16900 1.000 54.56601 54 GLU C CA 1
ATOM 7596 C C . GLU C 1 33 ? 81.64200 36.08500 72.03200 1.000 59.84426 54 GLU C C 1
ATOM 7597 O O . GLU C 1 33 ? 82.72000 35.68500 71.58000 1.000 56.33925 54 GLU C O 1
ATOM 7603 N N . ILE C 1 34 ? 81.43700 37.34100 72.41700 1.000 54.80037 55 ILE C N 1
ATOM 7604 C CA . ILE C 1 34 ? 82.47600 38.36400 72.33900 1.000 54.83668 55 ILE C CA 1
ATOM 7605 C C . ILE C 1 34 ? 83.24000 38.35500 73.66000 1.000 56.52650 55 ILE C C 1
ATOM 7606 O O . ILE C 1 34 ? 82.74000 38.83500 74.67900 1.000 48.88439 55 ILE C O 1
ATOM 7611 N N . ASP C 1 35 ? 84.46100 37.82800 73.64000 1.000 53.07919 56 ASP C N 1
ATOM 7612 C CA . ASP C 1 35 ? 85.28000 37.72000 74.84100 1.000 53.44766 56 ASP C CA 1
ATOM 7613 C C . ASP C 1 35 ? 86.08200 39.00700 75.00500 1.000 56.28004 56 ASP C C 1
ATOM 7614 O O . ASP C 1 35 ? 86.77600 39.43500 74.07800 1.000 59.99212 56 ASP C O 1
ATOM 7619 N N . ILE C 1 36 ? 85.96000 39.63700 76.16900 1.000 52.48061 57 ILE C N 1
ATOM 7620 C CA . ILE C 1 36 ? 86.62400 40.90200 76.45200 1.000 60.24747 57 ILE C CA 1
ATOM 7621 C C . ILE C 1 36 ? 87.81500 40.62100 77.35400 1.000 61.55931 57 ILE C C 1
ATOM 7622 O O . ILE C 1 36 ? 87.67700 39.96100 78.39100 1.000 63.44075 57 ILE C O 1
ATOM 7627 N N . TYR C 1 37 ? 88.97900 41.12900 76.97100 1.000 51.30063 58 TYR C N 1
ATOM 7628 C CA . TYR C 1 37 ? 90.19200 40.97700 77.75800 1.000 78.90610 58 TYR C CA 1
ATOM 7629 C C . TYR C 1 37 ? 90.70200 42.35800 78.12900 1.000 78.90329 58 TYR C C 1
ATOM 7630 O O . TYR C 1 37 ? 90.85200 43.22600 77.26100 1.000 75.61066 58 TYR C O 1
ATOM 7639 N N . LEU C 1 38 ? 90.96200 42.55500 79.41900 1.000 101.05167 59 LEU C N 1
ATOM 7640 C CA . LEU C 1 38 ? 91.44300 43.82800 79.94000 1.000 104.56269 59 LEU C CA 1
ATOM 7641 C C . LEU C 1 38 ? 92.96400 43.79700 79.94400 1.000 106.39749 59 LEU C C 1
ATOM 7642 O O . LEU C 1 38 ? 93.57700 43.09900 80.75900 1.000 115.56599 59 LEU C O 1
ATOM 7647 N N . GLY C 1 39 ? 93.57100 44.54700 79.03300 1.000 102.52874 60 GLY C N 1
ATOM 7648 C CA . GLY C 1 39 ? 95.01400 44.55500 78.90200 1.000 112.95459 60 GLY C CA 1
ATOM 7649 C C . GLY C 1 39 ? 95.53800 43.28800 78.25500 1.000 101.91906 60 GLY C C 1
ATOM 7650 O O . GLY C 1 39 ? 96.50300 43.32300 77.49200 1.000 112.28847 60 GLY C O 1
ATOM 7651 N N . GLN C 1 53 ? 90.04400 37.40500 84.15500 1.000 113.76271 74 GLN C N 1
ATOM 7652 C CA . GLN C 1 53 ? 89.41700 38.33800 83.22500 1.000 128.31820 74 GLN C CA 1
ATOM 7653 C C . GLN C 1 53 ? 88.46200 37.60900 82.28300 1.000 120.88518 74 GLN C C 1
ATOM 7654 O O . GLN C 1 53 ? 88.69100 37.54200 81.07500 1.000 111.81525 74 GLN C O 1
ATOM 7660 N N . ASP C 1 54 ? 87.38400 37.07200 82.84100 1.000 106.57197 75 ASP C N 1
ATOM 7661 C CA . ASP C 1 54 ? 86.43200 36.24900 82.10000 1.000 105.71029 75 ASP C CA 1
ATOM 7662 C C . ASP C 1 54 ? 85.14500 37.05100 81.90900 1.000 97.01444 75 ASP C C 1
ATOM 7663 O O . ASP C 1 54 ? 84.21200 36.95000 82.70800 1.000 102.93039 75 ASP C O 1
ATOM 7668 N N . LEU C 1 55 ? 85.09800 37.85200 80.84300 1.000 84.93621 76 LEU C N 1
ATOM 7669 C CA . LEU C 1 55 ? 83.88800 38.57200 80.46200 1.000 79.22708 76 LEU C CA 1
ATOM 7670 C C . LEU C 1 55 ? 83.55800 38.28300 79.00600 1.000 71.61512 76 LEU C C 1
ATOM 7671 O O . LEU C 1 55 ? 84.43100 38.36800 78.13600 1.000 56.56250 76 LEU C O 1
ATOM 7676 N N . SER C 1 56 ? 82.29100 37.98100 78.74000 1.000 64.67948 77 SER C N 1
ATOM 7677 C CA . SER C 1 56 ? 81.82300 37.71900 77.38900 1.000 55.60645 77 SER C CA 1
ATOM 7678 C C . SER C 1 56 ? 80.46800 38.38500 77.18500 1.000 58.80913 77 SER C C 1
ATOM 7679 O O . SER C 1 56 ? 79.64200 38.42700 78.10300 1.000 46.47439 77 SER C O 1
ATOM 7682 N N . ILE C 1 57 ? 80.24200 38.90000 75.98000 1.000 58.87655 78 ILE C N 1
ATOM 7683 C CA . ILE C 1 57 ? 78.96800 39.49500 75.59600 1.000 53.40662 78 ILE C CA 1
ATOM 7684 C C . ILE C 1 57 ? 78.33000 38.59500 74.54900 1.000 42.61641 78 ILE C C 1
ATOM 7685 O O . ILE C 1 57 ? 79.01700 38.07900 73.66100 1.000 52.47626 78 ILE C O 1
ATOM 7690 N N . GLU C 1 58 ? 77.01800 38.39700 74.66300 1.000 53.90008 79 GLU C N 1
ATOM 7691 C CA . GLU C 1 58 ? 76.30500 37.52100 73.74600 1.000 47.46304 79 GLU C CA 1
ATOM 7692 C C . GLU C 1 58 ? 74.86100 37.98000 73.58200 1.000 49.47210 79 GLU C C 1
ATOM 7693 O O . GLU C 1 58 ? 74.25600 38.53000 74.50700 1.000 49.95836 79 GLU C O 1
ATOM 7699 N N . PHE C 1 59 ? 74.31600 37.74100 72.39200 1.000 44.81824 80 PHE C N 1
ATOM 7700 C CA . PHE C 1 59 ? 72.90000 37.93100 72.11000 1.000 52.15414 80 PHE C CA 1
ATOM 7701 C C . PHE C 1 59 ? 72.19200 36.59100 72.27000 1.000 43.02477 80 PHE C C 1
ATOM 7702 O O . PHE C 1 59 ? 72.57800 35.60600 71.63200 1.000 60.94723 80 PHE C O 1
ATOM 7710 N N . THR C 1 60 ? 71.16700 36.55100 73.12400 1.000 40.15965 81 THR C N 1
ATOM 7711 C CA . THR C 1 60 ? 70.51000 35.30100 73.48900 1.000 48.94284 81 THR C CA 1
ATOM 7712 C C . THR C 1 60 ? 69.13800 35.14000 72.84500 1.000 66.47364 81 THR C C 1
ATOM 7713 O O . THR C 1 60 ? 68.89900 34.15100 72.14600 1.000 89.98030 81 THR C O 1
ATOM 7717 N N . HIS C 1 61 ? 68.22300 36.07900 73.06700 1.000 51.63892 82 HIS C N 1
ATOM 7718 C CA . HIS C 1 61 ? 66.83500 35.93500 72.65300 1.000 43.67830 82 HIS C CA 1
ATOM 7719 C C . HIS C 1 61 ? 66.43300 37.08700 71.74600 1.000 49.64243 82 HIS C C 1
ATOM 7720 O O . HIS C 1 61 ? 66.74500 38.24900 72.02300 1.000 49.91145 82 HIS C O 1
ATOM 7727 N N . GLN C 1 62 ? 65.72300 36.75100 70.67500 1.000 48.39793 83 GLN C N 1
ATOM 7728 C CA . GLN C 1 62 ? 65.27400 37.71100 69.68000 1.000 50.28822 83 GLN C CA 1
ATOM 7729 C C . GLN C 1 62 ? 63.81300 37.44100 69.35300 1.000 46.34396 83 GLN C C 1
ATOM 7730 O O . GLN C 1 62 ? 63.32800 36.31600 69.49700 1.000 41.89970 83 GLN C O 1
ATOM 7736 N N . ASP C 1 63 ? 63.11600 38.48000 68.89800 1.000 35.34305 84 ASP C N 1
ATOM 7737 C CA . ASP C 1 63 ? 61.71800 38.34500 68.52300 1.000 34.56968 84 ASP C CA 1
ATOM 7738 C C . ASP C 1 63 ? 61.37100 39.41300 67.49900 1.000 42.34105 84 ASP C C 1
ATOM 7739 O O . ASP C 1 63 ? 61.90300 40.52600 67.53600 1.000 40.25541 84 ASP C O 1
ATOM 7744 N N . SER C 1 64 ? 60.49300 39.04800 66.57000 1.000 29.85902 85 SER C N 1
ATOM 7745 C CA . SER C 1 64 ? 59.91600 39.97300 65.60200 1.000 41.48652 85 SER C CA 1
ATOM 7746 C C . SER C 1 64 ? 58.42700 40.12100 65.88200 1.000 43.69968 85 SER C C 1
ATOM 7747 O O . SER C 1 64 ? 57.72400 39.12300 66.07700 1.000 42.49099 85 SER C O 1
ATOM 7750 N N . LYS C 1 65 ? 57.95000 41.36200 65.88900 1.000 45.20862 86 LYS C N 1
ATOM 7751 C CA . LYS C 1 65 ? 56.53800 41.66000 66.06500 1.000 34.88849 86 LYS C CA 1
ATOM 7752 C C . LYS C 1 65 ? 56.09200 42.62000 64.97200 1.000 40.68687 86 LYS C C 1
ATOM 7753 O O . LYS C 1 65 ? 56.87400 43.44400 64.49000 1.000 37.95371 86 LYS C O 1
ATOM 7759 N N . LEU C 1 66 ? 54.83200 42.50600 64.57300 1.000 31.82982 87 LEU C N 1
ATOM 7760 C CA . LEU C 1 66 ? 54.22200 43.45100 63.64800 1.000 32.18689 87 LEU C CA 1
ATOM 7761 C C . LEU C 1 66 ? 53.14100 44.20200 64.40900 1.000 40.85473 87 LEU C C 1
ATOM 7762 O O . LEU C 1 66 ? 52.26000 43.57900 65.01300 1.000 36.71407 87 LEU C O 1
ATOM 7767 N N . LYS C 1 67 ? 53.22800 45.53100 64.40300 1.000 33.25703 88 LYS C N 1
ATOM 7768 C CA . LYS C 1 67 ? 52.26600 46.39200 65.07900 1.000 42.02657 88 LYS C CA 1
ATOM 7769 C C . LYS C 1 67 ? 51.36900 47.01200 64.02000 1.000 38.51982 88 LYS C C 1
ATOM 7770 O O . LYS C 1 67 ? 51.86400 47.66600 63.09900 1.000 34.53245 88 LYS C O 1
ATOM 7776 N N . TYR C 1 68 ? 50.05900 46.81000 64.15300 1.000 39.45642 89 TYR C N 1
ATOM 7777 C CA . TYR C 1 68 ? 49.06300 47.26200 63.18900 1.000 49.87122 89 TYR C CA 1
ATOM 7778 C C . TYR C 1 68 ? 48.31200 48.48200 63.70300 1.000 29.97313 89 TYR C C 1
ATOM 7779 O O . TYR C 1 68 ? 48.33600 48.80100 64.89100 1.000 47.01741 89 TYR C O 1
ATOM 7788 N N . SER C 1 69 ? 47.64200 49.16800 62.78000 1.000 35.02289 90 SER C N 1
ATOM 7789 C CA . SER C 1 69 ? 46.73500 50.25500 63.11600 1.000 35.10324 90 SER C CA 1
ATOM 7790 C C . SER C 1 69 ? 45.52700 50.16800 62.19300 1.000 34.64487 90 SER C C 1
ATOM 7791 O O . SER C 1 69 ? 45.47000 49.32800 61.29000 1.000 35.90439 90 SER C O 1
ATOM 7794 N N . THR C 1 70 ? 44.55200 51.04700 62.41800 1.000 29.34774 91 THR C N 1
ATOM 7795 C CA . THR C 1 70 ? 43.34300 51.07000 61.61400 1.000 31.93187 91 THR C CA 1
ATOM 7796 C C . THR C 1 70 ? 43.05700 52.49000 61.15200 1.000 33.33178 91 THR C C 1
ATOM 7797 O O . THR C 1 70 ? 43.58100 53.46200 61.69700 1.000 32.37742 91 THR C O 1
ATOM 7801 N N . SER C 1 71 ? 42.21300 52.59900 60.12700 1.000 37.11233 92 SER C N 1
ATOM 7802 C CA . SER C 1 71 ? 41.82700 53.89500 59.57400 1.000 33.02900 92 SER C CA 1
ATOM 7803 C C . SER C 1 71 ? 40.34800 53.86000 59.20400 1.000 45.07208 92 SER C C 1
ATOM 7804 O O . SER C 1 71 ? 39.92300 52.98900 58.43700 1.000 32.37018 92 SER C O 1
ATOM 7807 N N . THR C 1 72 ? 39.56300 54.79600 59.74700 1.000 32.50432 93 THR C N 1
ATOM 7808 C CA . THR C 1 72 ? 38.16500 54.93700 59.35600 1.000 47.36805 93 THR C CA 1
ATOM 7809 C C . THR C 1 72 ? 38.03900 55.86900 58.15400 1.000 39.00127 93 THR C C 1
ATOM 7810 O O . THR C 1 72 ? 39.00000 56.51200 57.72400 1.000 35.02326 93 THR C O 1
ATOM 7814 N N . SER C 1 73 ? 36.82400 55.94600 57.61800 1.000 30.85805 94 SER C N 1
ATOM 7815 C CA . SER C 1 73 ? 36.56300 56.76800 56.44500 1.000 34.43832 94 SER C CA 1
ATOM 7816 C C . SER C 1 73 ? 35.06300 56.85500 56.21800 1.000 40.00206 94 SER C C 1
ATOM 7817 O O . SER C 1 73 ? 34.32400 55.91100 56.51300 1.000 44.58417 94 SER C O 1
ATOM 7820 N N . ASP C 1 74 ? 34.63100 57.98700 55.65600 1.000 43.10711 95 ASP C N 1
ATOM 7821 C CA . ASP C 1 74 ? 33.22400 58.14900 55.30200 1.000 35.75865 95 ASP C CA 1
ATOM 7822 C C . ASP C 1 74 ? 32.77400 57.08000 54.32000 1.000 45.26440 95 ASP C C 1
ATOM 7823 O O . ASP C 1 74 ? 31.61700 56.64500 54.36100 1.000 50.14607 95 ASP C O 1
ATOM 7828 N N . GLU C 1 75 ? 33.67600 56.63600 53.44100 1.000 41.81757 96 GLU C N 1
ATOM 7829 C CA . GLU C 1 75 ? 33.33900 55.58400 52.49100 1.000 40.08025 96 GLU C CA 1
ATOM 7830 C C . GLU C 1 75 ? 32.97400 54.28300 53.19500 1.000 47.50343 96 GLU C C 1
ATOM 7831 O O . GLU C 1 75 ? 32.22100 53.47400 52.64500 1.000 43.08821 96 GLU C O 1
ATOM 7837 N N . LEU C 1 76 ? 33.52000 54.04800 54.38900 1.000 41.29384 97 LEU C N 1
ATOM 7838 C CA . LEU C 1 76 ? 33.26000 52.81800 55.13800 1.000 37.20371 97 LEU C CA 1
ATOM 7839 C C . LEU C 1 76 ? 32.10300 53.07200 56.10600 1.000 38.88866 97 LEU C C 1
ATOM 7840 O O . LEU C 1 76 ? 32.28200 53.32700 57.30000 1.000 34.62491 97 LEU C O 1
ATOM 7845 N N . ARG C 1 77 ? 30.88600 52.98600 55.57300 1.000 32.80290 98 ARG C N 1
ATOM 7846 C CA . ARG C 1 77 ? 29.70500 53.24000 56.38200 1.000 41.46030 98 ARG C CA 1
ATOM 7847 C C . ARG C 1 77 ? 29.50600 52.13500 57.41500 1.000 34.33671 98 ARG C C 1
ATOM 7848 O O . ARG C 1 77 ? 29.96900 51.00000 57.26100 1.000 30.64726 98 ARG C O 1
ATOM 7856 N N . ASP C 1 78 ? 28.79600 52.49100 58.48400 1.000 39.03851 99 ASP C N 1
ATOM 7857 C CA . ASP C 1 78 ? 28.52100 51.54800 59.55800 1.000 31.32177 99 ASP C CA 1
ATOM 7858 C C . ASP C 1 78 ? 27.74500 50.34800 59.03500 1.000 28.45025 99 ASP C C 1
ATOM 7859 O O . ASP C 1 78 ? 27.03600 50.42800 58.02900 1.000 36.04367 99 ASP C O 1
ATOM 7864 N N . ILE C 1 79 ? 27.90400 49.22000 59.71700 1.000 35.50333 100 ILE C N 1
ATOM 7865 C CA . ILE C 1 79 ? 27.11600 48.02400 59.44300 1.000 30.58334 100 ILE C CA 1
ATOM 7866 C C . ILE C 1 79 ? 25.88000 48.07400 60.32800 1.000 36.32386 100 ILE C C 1
ATOM 7867 O O . ILE C 1 79 ? 25.98300 48.02100 61.55600 1.000 40.87500 100 ILE C O 1
ATOM 7872 N N . VAL C 1 80 ? 24.71200 48.17900 59.70900 1.000 43.14944 101 VAL C N 1
ATOM 7873 C CA . VAL C 1 80 ? 23.46000 48.29200 60.44200 1.000 40.36833 101 VAL C CA 1
ATOM 7874 C C . VAL C 1 80 ? 22.51200 47.21200 59.95500 1.000 36.68121 101 VAL C C 1
ATOM 7875 O O . VAL C 1 80 ? 22.62300 46.71900 58.82800 1.000 38.12156 101 VAL C O 1
ATOM 7879 N N . THR C 1 81 ? 21.60000 46.82100 60.83800 1.000 47.17661 102 THR C N 1
ATOM 7880 C CA . THR C 1 81 ? 20.44200 46.01000 60.50000 1.000 37.63621 102 THR C CA 1
ATOM 7881 C C . THR C 1 81 ? 19.22900 46.92000 60.36800 1.000 49.86426 102 THR C C 1
ATOM 7882 O O . THR C 1 81 ? 19.17100 47.99200 60.97700 1.000 39.78607 102 THR C O 1
ATOM 7886 N N . LEU C 1 82 ? 18.26000 46.49000 59.55700 1.000 42.96465 103 LEU C N 1
ATOM 7887 C CA . LEU C 1 82 ? 17.09700 47.30700 59.24000 1.000 38.68556 103 LEU C CA 1
ATOM 7888 C C . LEU C 1 82 ? 15.80500 46.53300 59.46400 1.000 49.20399 103 LEU C C 1
ATOM 7889 O O . LEU C 1 82 ? 15.77000 45.30100 59.40000 1.000 39.99870 103 LEU C O 1
ATOM 7894 N N . THR C 1 83 ? 14.74000 47.28000 59.71200 1.000 41.59444 104 THR C N 1
ATOM 7895 C CA . THR C 1 83 ? 13.37700 46.78600 59.63200 1.000 37.51878 104 THR C CA 1
ATOM 7896 C C . THR C 1 83 ? 12.62100 47.61900 58.60700 1.000 47.67969 104 THR C C 1
ATOM 7897 O O . THR C 1 83 ? 13.08300 48.67400 58.16700 1.000 37.36867 104 THR C O 1
ATOM 7901 N N . THR C 1 84 ? 11.45100 47.12800 58.21300 1.000 44.33230 105 THR C N 1
ATOM 7902 C CA . THR C 1 84 ? 10.56600 47.91300 57.37000 1.000 43.31626 105 THR C CA 1
ATOM 7903 C C . THR C 1 84 ? 9.80400 48.92700 58.21100 1.000 41.72922 105 THR C C 1
ATOM 7904 O O . THR C 1 84 ? 9.55500 48.72300 59.40100 1.000 44.92386 105 THR C O 1
ATOM 7908 N N . TYR C 1 85 ? 9.44600 50.03900 57.57800 1.000 46.29439 106 TYR C N 1
ATOM 7909 C CA . TYR C 1 85 ? 8.60000 51.05400 58.18900 1.000 44.95632 106 TYR C CA 1
ATOM 7910 C C . TYR C 1 85 ? 7.48500 51.39800 57.21200 1.000 58.72613 106 TYR C C 1
ATOM 7911 O O . TYR C 1 85 ? 7.75200 51.79000 56.07000 1.000 47.54836 106 TYR C O 1
ATOM 7920 N N . TYR C 1 86 ? 6.24100 51.22400 57.65600 1.000 47.23558 107 TYR C N 1
ATOM 7921 C CA . TYR C 1 86 ? 5.05600 51.54800 56.87100 1.000 48.88733 107 TYR C CA 1
ATOM 7922 C C . TYR C 1 86 ? 4.15500 52.46600 57.67900 1.000 47.93393 107 TYR C C 1
ATOM 7923 O O . TYR C 1 86 ? 4.00600 52.28900 58.89200 1.000 62.41269 107 TYR C O 1
ATOM 7932 N N . GLU C 1 87 ? 3.57900 53.46400 57.01200 1.000 51.98900 108 GLU C N 1
ATOM 7933 C CA . GLU C 1 87 ? 2.51800 54.26800 57.60500 1.000 66.66620 108 GLU C CA 1
ATOM 7934 C C . GLU C 1 87 ? 1.61100 54.78900 56.49800 1.000 62.06134 108 GLU C C 1
ATOM 7935 O O . GLU C 1 87 ? 2.05100 55.00400 55.36600 1.000 53.18864 108 GLU C O 1
ATOM 7941 N N . ASP C 1 88 ? 0.34000 54.98300 56.83500 1.000 60.19119 109 ASP C N 1
ATOM 7942 C CA . ASP C 1 88 ? -0.66300 55.48600 55.90400 1.000 58.17610 109 ASP C CA 1
ATOM 7943 C C . ASP C 1 88 ? -1.28900 56.76200 56.46600 1.000 68.26632 109 ASP C C 1
ATOM 7944 O O . ASP C 1 88 ? -0.84000 57.31100 57.47700 1.000 62.02815 109 ASP C O 1
ATOM 7949 N N . GLY C 1 89 ? -2.33900 57.23000 55.79500 1.000 72.06903 110 GLY C N 1
ATOM 7950 C CA . GLY C 1 89 ? -3.09600 58.37300 56.25200 1.000 57.69355 110 GLY C CA 1
ATOM 7951 C C . GLY C 1 89 ? -2.56100 59.72000 55.82200 1.000 50.55157 110 GLY C C 1
ATOM 7952 O O . GLY C 1 89 ? -3.14200 60.74400 56.19800 1.000 67.88730 110 GLY C O 1
ATOM 7953 N N . PHE C 1 90 ? -1.49000 59.76200 55.03900 1.000 62.03650 111 PHE C N 1
ATOM 7954 C CA . PHE C 1 90 ? -0.96000 61.03900 54.58600 1.000 64.39676 111 PHE C CA 1
ATOM 7955 C C . PHE C 1 90 ? -1.94000 61.67500 53.60700 1.000 72.28792 111 PHE C C 1
ATOM 7956 O O . PHE C 1 90 ? -2.45000 61.01200 52.69900 1.000 57.64848 111 PHE C O 1
ATOM 7964 N N . ASP C 1 91 ? -2.19700 62.97100 53.79500 1.000 79.70189 112 ASP C N 1
ATOM 7965 C CA . ASP C 1 91 ? -3.23900 63.65300 53.03500 1.000 70.38519 112 ASP C CA 1
ATOM 7966 C C . ASP C 1 91 ? -2.80500 63.96300 51.60800 1.000 76.88997 112 ASP C C 1
ATOM 7967 O O . ASP C 1 91 ? -3.60600 63.82800 50.67800 1.000 64.39462 112 ASP C O 1
ATOM 7972 N N . THR C 1 92 ? -1.55000 64.35900 51.40800 1.000 79.65188 113 THR C N 1
ATOM 7973 C CA . THR C 1 92 ? -1.07200 64.77100 50.09600 1.000 74.10760 113 THR C CA 1
ATOM 7974 C C . THR C 1 92 ? 0.26000 64.10900 49.77500 1.000 76.61798 113 THR C C 1
ATOM 7975 O O . THR C 1 92 ? 0.95600 63.59000 50.65100 1.000 74.02112 113 THR C O 1
ATOM 7979 N N . GLU C 1 93 ? 0.60200 64.14500 48.48700 1.000 66.89779 114 GLU C N 1
ATOM 7980 C CA . GLU C 1 93 ? 1.87800 63.60300 48.04200 1.000 78.31264 114 GLU C CA 1
ATOM 7981 C C . GLU C 1 93 ? 3.02900 64.31000 48.74600 1.000 81.45539 114 GLU C C 1
ATOM 7982 O O . GLU C 1 93 ? 4.01900 63.67600 49.13300 1.000 75.26464 114 GLU C O 1
ATOM 7988 N N . GLN C 1 94 ? 2.91100 65.62800 48.92900 1.000 77.53719 115 GLN C N 1
ATOM 7989 C CA . GLN C 1 94 ? 3.95700 66.37600 49.61300 1.000 76.24265 115 GLN C CA 1
ATOM 7990 C C . GLN C 1 94 ? 4.07800 65.94300 51.06900 1.000 85.63410 115 GLN C C 1
ATOM 7991 O O . GLN C 1 94 ? 5.18800 65.86200 51.60800 1.000 97.48236 115 GLN C O 1
ATOM 7997 N N . ASP C 1 95 ? 2.95000 65.66800 51.72700 1.000 72.04208 116 ASP C N 1
ATOM 7998 C CA . ASP C 1 95 ? 3.00700 65.18300 53.10200 1.000 75.63623 116 ASP C CA 1
ATOM 7999 C C . ASP C 1 95 ? 3.82200 63.89800 53.18100 1.000 82.31102 116 ASP C C 1
ATOM 8000 O O . ASP C 1 95 ? 4.69600 63.74700 54.04600 1.000 78.21574 116 ASP C O 1
ATOM 8005 N N . ALA C 1 96 ? 3.54900 62.96000 52.27100 1.000 77.21951 117 ALA C N 1
ATOM 8006 C CA . ALA C 1 96 ? 4.27900 61.69800 52.25600 1.000 82.84034 117 ALA C CA 1
ATOM 8007 C C . ALA C 1 96 ? 5.76000 61.92000 51.96800 1.000 77.03681 117 ALA C C 1
ATOM 8008 O O . ALA C 1 96 ? 6.62300 61.29700 52.59700 1.000 67.14493 117 ALA C O 1
ATOM 8010 N N . ILE C 1 97 ? 6.07300 62.80200 51.01700 1.000 61.06786 118 ILE C N 1
ATOM 8011 C CA . ILE C 1 97 ? 7.47000 63.07000 50.68500 1.000 70.76398 118 ILE C CA 1
ATOM 8012 C C . ILE C 1 97 ? 8.20500 63.61900 51.90200 1.000 71.57297 118 ILE C C 1
ATOM 8013 O O . ILE C 1 97 ? 9.31500 63.18100 52.23400 1.000 68.48600 118 ILE C O 1
ATOM 8018 N N . ASP C 1 98 ? 7.58800 64.58300 52.58900 1.000 71.63359 119 ASP C N 1
ATOM 8019 C CA . ASP C 1 98 ? 8.21100 65.17300 53.76800 1.000 61.80266 119 ASP C CA 1
ATOM 8020 C C . ASP C 1 98 ? 8.41300 64.13000 54.85700 1.000 67.42180 119 ASP C C 1
ATOM 8021 O O . ASP C 1 98 ? 9.47700 64.07400 55.49000 1.000 65.79075 119 ASP C O 1
ATOM 8026 N N . ALA C 1 99 ? 7.40300 63.28400 55.08300 1.000 56.95345 120 ALA C N 1
ATOM 8027 C CA . ALA C 1 99 ? 7.52800 62.25600 56.11100 1.000 63.77201 120 ALA C CA 1
ATOM 8028 C C . ALA C 1 99 ? 8.65100 61.28300 55.77800 1.000 70.78713 120 ALA C C 1
ATOM 8029 O O . ALA C 1 99 ? 9.40300 60.86400 56.66600 1.000 53.26387 120 ALA C O 1
ATOM 8031 N N . ILE C 1 100 ? 8.77700 60.90400 54.50300 1.000 61.09202 121 ILE C N 1
ATOM 8032 C CA . ILE C 1 100 ? 9.86200 60.01300 54.10600 1.000 54.21697 121 ILE C CA 1
ATOM 8033 C C . ILE C 1 100 ? 11.20600 60.67700 54.36800 1.000 60.22972 121 ILE C C 1
ATOM 8034 O O . ILE C 1 100 ? 12.11700 60.06900 54.94000 1.000 57.49256 121 ILE C O 1
ATOM 8039 N N . LYS C 1 101 ? 11.34700 61.94000 53.95900 1.000 55.86003 122 LYS C N 1
ATOM 8040 C CA . LYS C 1 101 ? 12.63000 62.61400 54.13100 1.000 64.21072 122 LYS C CA 1
ATOM 8041 C C . LYS C 1 101 ? 12.99800 62.74700 55.60200 1.000 67.11047 122 LYS C C 1
ATOM 8042 O O . LYS C 1 101 ? 14.18300 62.69500 55.95100 1.000 63.34129 122 LYS C O 1
ATOM 8048 N N . SER C 1 102 ? 12.00500 62.90700 56.47700 1.000 59.23710 123 SER C N 1
ATOM 8049 C CA . SER C 1 102 ? 12.29200 63.17800 57.88100 1.000 66.84299 123 SER C CA 1
ATOM 8050 C C . SER C 1 102 ? 12.45600 61.91800 58.73100 1.000 67.12450 123 SER C C 1
ATOM 8051 O O . SER C 1 102 ? 13.32400 61.88100 59.61000 1.000 59.94355 123 SER C O 1
ATOM 8054 N N . ASP C 1 103 ? 11.64300 60.88500 58.50200 1.000 64.61445 124 ASP C N 1
ATOM 8055 C CA . ASP C 1 103 ? 11.49800 59.79000 59.45600 1.000 66.92263 124 ASP C CA 1
ATOM 8056 C C . ASP C 1 103 ? 12.01900 58.44800 58.95800 1.000 45.70506 124 ASP C C 1
ATOM 8057 O O . ASP C 1 103 ? 11.97200 57.47100 59.71100 1.000 47.16148 124 ASP C O 1
ATOM 8062 N N . CYS C 1 104 ? 12.49700 58.36000 57.72400 1.000 39.78232 125 CYS C N 1
ATOM 8063 C CA . CYS C 1 104 ? 12.93700 57.09700 57.15100 1.000 48.22230 125 CYS C CA 1
ATOM 8064 C C . CYS C 1 104 ? 14.45900 57.03000 57.07900 1.000 54.88499 125 CYS C C 1
ATOM 8065 O O . CYS C 1 104 ? 15.14200 58.05500 57.00600 1.000 52.90475 125 CYS C O 1
ATOM 8068 N N . TYR C 1 105 ? 14.98300 55.80500 57.10300 1.000 56.50639 126 TYR C N 1
ATOM 8069 C CA . TYR C 1 105 ? 16.42700 55.60500 57.05700 1.000 48.62630 126 TYR C CA 1
ATOM 8070 C C . TYR C 1 105 ? 16.99400 56.10900 55.73600 1.000 50.04802 126 TYR C C 1
ATOM 8071 O O . TYR C 1 105 ? 16.38700 55.94100 54.67200 1.000 41.47856 126 TYR C O 1
ATOM 8080 N N . ASP C 1 106 ? 18.16400 56.74700 55.82100 1.000 53.46841 127 ASP C N 1
ATOM 8081 C CA . ASP C 1 106 ? 18.84500 57.34500 54.66900 1.000 53.32273 127 ASP C CA 1
ATOM 8082 C C . ASP C 1 106 ? 19.73200 56.28100 54.03100 1.000 42.16609 127 ASP C C 1
ATOM 8083 O O . ASP C 1 106 ? 20.89800 56.11200 54.39000 1.000 57.32009 127 ASP C O 1
ATOM 8088 N N . LEU C 1 107 ? 19.17700 55.56700 53.05100 1.000 45.90279 128 LEU C N 1
ATOM 8089 C CA . LEU C 1 107 ? 19.90400 54.46100 52.43500 1.000 44.31166 128 LEU C CA 1
ATOM 8090 C C . LEU C 1 107 ? 21.15100 54.93700 51.70400 1.000 49.28652 128 LEU C C 1
ATOM 8091 O O . LEU C 1 107 ? 22.21600 54.32000 51.81700 1.000 60.77427 128 LEU C O 1
ATOM 8096 N N . ASN C 1 108 ? 21.03900 56.01900 50.93800 1.000 49.74824 129 ASN C N 1
ATOM 8097 C CA . ASN C 1 108 ? 22.11800 56.48100 50.07200 1.000 53.58415 129 ASN C CA 1
ATOM 8098 C C . ASN C 1 108 ? 23.00600 57.52900 50.73400 1.000 59.23293 129 ASN C C 1
ATOM 8099 O O . ASN C 1 108 ? 23.86700 58.10500 50.06100 1.000 64.84047 129 ASN C O 1
ATOM 8104 N N . GLN C 1 109 ? 22.81200 57.79500 52.02700 1.000 50.80376 130 GLN C N 1
ATOM 8105 C CA . GLN C 1 109 ? 23.65200 58.73400 52.77100 1.000 63.96901 130 GLN C CA 1
ATOM 8106 C C . GLN C 1 109 ? 23.68700 60.10000 52.08900 1.000 71.42344 130 GLN C C 1
ATOM 8107 O O . GLN C 1 109 ? 24.75300 60.68300 51.87600 1.000 76.32346 130 GLN C O 1
ATOM 8113 N N . ASN C 1 110 ? 22.51100 60.61800 51.74200 1.000 52.64614 131 ASN C N 1
ATOM 8114 C CA . ASN C 1 110 ? 22.41800 61.93700 51.13000 1.000 45.16438 131 ASN C CA 1
ATOM 8115 C C . ASN C 1 110 ? 21.78400 62.95800 52.06400 1.000 47.10901 131 ASN C C 1
ATOM 8116 O O . ASN C 1 110 ? 21.42600 64.05300 51.61800 1.000 59.62325 131 ASN C O 1
ATOM 8121 N N . GLY C 1 111 ? 21.62700 62.61700 53.34700 1.000 49.66027 132 GLY C N 1
ATOM 8122 C CA . GLY C 1 111 ? 21.09900 63.52100 54.34300 1.000 48.92786 132 GLY C CA 1
ATOM 8123 C C . GLY C 1 111 ? 19.60900 63.40300 54.59400 1.000 63.66612 132 GLY C C 1
ATOM 8124 O O . GLY C 1 111 ? 19.13100 63.88400 55.62800 1.000 66.11961 132 GLY C O 1
ATOM 8125 N N . ASN C 1 112 ? 18.86300 62.77500 53.68500 1.000 53.66670 133 ASN C N 1
ATOM 8126 C CA . ASN C 1 112 ? 17.42000 62.63400 53.81100 1.000 69.66939 133 ASN C CA 1
ATOM 8127 C C . ASN C 1 112 ? 17.01500 61.16400 53.77500 1.000 66.95092 133 ASN C C 1
ATOM 8128 O O . ASN C 1 112 ? 17.66400 60.33400 53.12800 1.000 47.40939 133 ASN C O 1
ATOM 8133 N N . GLY C 1 113 ? 15.93600 60.85100 54.49100 1.000 57.70415 134 GLY C N 1
ATOM 8134 C CA . GLY C 1 113 ? 15.41300 59.49800 54.46900 1.000 56.27011 134 GLY C CA 1
ATOM 8135 C C . GLY C 1 113 ? 15.02400 59.06000 53.06900 1.000 54.15971 134 GLY C C 1
ATOM 8136 O O . GLY C 1 113 ? 14.63700 59.86500 52.22000 1.000 56.31064 134 GLY C O 1
ATOM 8137 N N . SER C 1 114 ? 15.12800 57.75400 52.83600 1.000 55.96135 135 SER C N 1
ATOM 8138 C CA . SER C 1 114 ? 14.81000 57.13400 51.55700 1.000 43.73308 135 SER C CA 1
ATOM 8139 C C . SER C 1 114 ? 13.53800 56.31100 51.70000 1.000 49.90076 135 SER C C 1
ATOM 8140 O O . SER C 1 114 ? 13.30700 55.68800 52.74200 1.000 54.09849 135 SER C O 1
ATOM 8143 N N . GLY C 1 115 ? 12.70400 56.32000 50.66600 1.000 44.43536 136 GLY C N 1
ATOM 8144 C CA . GLY C 1 115 ? 11.48100 55.54100 50.71900 1.000 40.72027 136 GLY C CA 1
ATOM 8145 C C . GLY C 1 115 ? 10.62900 55.73000 49.48200 1.000 46.54287 136 GLY C C 1
ATOM 8146 O O . GLY C 1 115 ? 10.88200 56.59600 48.63800 1.000 43.98671 136 GLY C O 1
ATOM 8147 N N . ARG C 1 116 ? 9.59700 54.89900 49.40000 1.000 47.27396 137 ARG C N 1
ATOM 8148 C CA . ARG C 1 116 ? 8.62400 54.91400 48.32200 1.000 54.15697 137 ARG C CA 1
ATOM 8149 C C . ARG C 1 116 ? 7.26100 55.27000 48.89800 1.000 48.48017 137 ARG C C 1
ATOM 8150 O O . ARG C 1 116 ? 7.00900 55.09300 50.09100 1.000 55.90961 137 ARG C O 1
ATOM 8158 N N . TYR C 1 117 ? 6.38300 55.79500 48.04700 1.000 51.69090 138 TYR C N 1
ATOM 8159 C CA . TYR C 1 117 ? 5.02800 56.11200 48.47100 1.000 52.87024 138 TYR C CA 1
ATOM 8160 C C . TYR C 1 117 ? 4.03200 55.71800 47.39200 1.000 50.92801 138 TYR C C 1
ATOM 8161 O O . TYR C 1 117 ? 4.33800 55.74300 46.19700 1.000 53.83549 138 TYR C O 1
ATOM 8170 N N . SER C 1 118 ? 2.82400 55.37500 47.83400 1.000 53.16788 139 SER C N 1
ATOM 8171 C CA . SER C 1 118 ? 1.73000 54.99200 46.95600 1.000 52.04269 139 SER C CA 1
ATOM 8172 C C . SER C 1 118 ? 0.47100 55.73700 47.36700 1.000 56.51417 139 SER C C 1
ATOM 8173 O O . SER C 1 118 ? 0.20300 55.91500 48.55900 1.000 53.90563 139 SER C O 1
ATOM 8176 N N . ARG C 1 119 ? -0.29200 56.17900 46.37500 1.000 50.30570 140 ARG C N 1
ATOM 8177 C CA . ARG C 1 119 ? -1.58200 56.80100 46.61900 1.000 64.14984 140 ARG C CA 1
ATOM 8178 C C . ARG C 1 119 ? -2.67700 55.74100 46.62300 1.000 60.04285 140 ARG C C 1
ATOM 8179 O O . ARG C 1 119 ? -2.58700 54.72100 45.93500 1.000 52.00331 140 ARG C O 1
ATOM 8187 N N . TYR C 1 120 ? -3.71200 55.98800 47.41500 1.000 58.07858 141 TYR C N 1
ATOM 8188 C CA . TYR C 1 120 ? -4.88200 55.12600 47.42500 1.000 69.36559 141 TYR C CA 1
ATOM 8189 C C . TYR C 1 120 ? -6.12600 55.99200 47.53300 1.000 72.15831 141 TYR C C 1
ATOM 8190 O O . TYR C 1 120 ? -6.11500 57.05700 48.15600 1.000 54.58452 141 TYR C O 1
ATOM 8199 N N . TYR C 1 121 ? -7.19700 55.52400 46.90200 1.000 65.14826 142 TYR C N 1
ATOM 8200 C CA . TYR C 1 121 ? -8.42700 56.29700 46.84700 1.000 69.94085 142 TYR C CA 1
ATOM 8201 C C . TYR C 1 121 ? -8.97900 56.50900 48.25200 1.000 71.58546 142 TYR C C 1
ATOM 8202 O O . TYR C 1 121 ? -9.10600 55.56200 49.03500 1.000 60.13178 142 TYR C O 1
ATOM 8211 N N . SER C 1 122 ? -9.32000 57.75900 48.56500 1.000 61.21916 143 SER C N 1
ATOM 8212 C CA . SER C 1 122 ? -9.79900 58.13200 49.89000 1.000 80.68628 143 SER C CA 1
ATOM 8213 C C . SER C 1 122 ? -11.06000 58.97400 49.75900 1.000 92.77793 143 SER C C 1
ATOM 8214 O O . SER C 1 122 ? -11.01400 60.08600 49.22300 1.000 94.94487 143 SER C O 1
ATOM 8217 N N . VAL C 1 123 ? -12.18300 58.44300 50.24900 1.000 96.76090 144 VAL C N 1
ATOM 8218 C CA . VAL C 1 123 ? -13.41800 59.22300 50.27800 1.000 97.58083 144 VAL C CA 1
ATOM 8219 C C . VAL C 1 123 ? -13.32700 60.32700 51.32600 1.000 91.74661 144 VAL C C 1
ATOM 8220 O O . VAL C 1 123 ? -13.81000 61.44500 51.11400 1.000 97.87934 144 VAL C O 1
ATOM 8224 N N . THR C 1 124 ? -12.70600 60.03200 52.47300 1.000 100.47481 145 THR C N 1
ATOM 8225 C CA . THR C 1 124 ? -12.69500 60.98200 53.58300 1.000 99.16260 145 THR C CA 1
ATOM 8226 C C . THR C 1 124 ? -11.75400 62.15500 53.32900 1.000 98.23994 145 THR C C 1
ATOM 8227 O O . THR C 1 124 ? -12.02300 63.27100 53.78900 1.000 91.27957 145 THR C O 1
ATOM 8231 N N . SER C 1 125 ? -10.64300 61.92400 52.63600 1.000 101.57657 146 SER C N 1
ATOM 8232 C CA . SER C 1 125 ? -9.68600 62.97500 52.29400 1.000 86.26834 146 SER C CA 1
ATOM 8233 C C . SER C 1 125 ? -9.42900 62.89400 50.79500 1.000 84.24402 146 SER C C 1
ATOM 8234 O O . SER C 1 125 ? -8.35000 62.48100 50.35100 1.000 89.11427 146 SER C O 1
ATOM 8237 N N . PRO C 1 126 ? -10.41300 63.26800 49.98400 1.000 85.65299 147 PRO C N 1
ATOM 8238 C CA . PRO C 1 126 ? -10.27400 63.10300 48.53600 1.000 79.49085 147 PRO C CA 1
ATOM 8239 C C . PRO C 1 126 ? -9.28300 64.10300 47.96100 1.000 69.42031 147 PRO C C 1
ATOM 8240 O O . PRO C 1 126 ? -8.98400 65.13600 48.56400 1.000 73.77406 147 PRO C O 1
ATOM 8244 N N . VAL C 1 127 ? -8.75500 63.78300 46.77900 1.000 72.68237 148 VAL C N 1
ATOM 8245 C CA . VAL C 1 127 ? -9.07200 62.56200 46.04200 1.000 73.02239 148 VAL C CA 1
ATOM 8246 C C . VAL C 1 127 ? -8.29800 61.35300 46.58100 1.000 92.90833 148 VAL C C 1
ATOM 8247 O O . VAL C 1 127 ? -8.79300 60.22500 46.52900 1.000 75.90599 148 VAL C O 1
ATOM 8251 N N . TYR C 1 128 ? -7.08300 61.57600 47.08800 1.000 82.39725 149 TYR C N 1
ATOM 8252 C CA . TYR C 1 128 ? -6.21900 60.48500 47.51200 1.000 69.61696 149 TYR C CA 1
ATOM 8253 C C . TYR C 1 128 ? -5.64900 60.73200 48.90100 1.000 65.48898 149 TYR C C 1
ATOM 8254 O O . TYR C 1 128 ? -5.48700 61.87500 49.33600 1.000 73.43037 149 TYR C O 1
ATOM 8263 N N . ASP C 1 129 ? -5.35100 59.63300 49.58800 1.000 57.24839 150 ASP C N 1
ATOM 8264 C CA . ASP C 1 129 ? -4.36500 59.58800 50.65800 1.000 72.10824 150 ASP C CA 1
ATOM 8265 C C . ASP C 1 129 ? -3.16900 58.77300 50.17700 1.000 62.13329 150 ASP C C 1
ATOM 8266 O O . ASP C 1 129 ? -3.18500 58.20200 49.08400 1.000 53.74766 150 ASP C O 1
ATOM 8271 N N . TYR C 1 130 ? -2.12000 58.72500 51.00000 1.000 68.35438 151 TYR C N 1
ATOM 8272 C CA . TYR C 1 130 ? -0.84800 58.15300 50.57400 1.000 71.83125 151 TYR C CA 1
ATOM 8273 C C . TYR C 1 130 ? -0.24900 57.25800 51.65000 1.000 71.20469 151 TYR C C 1
ATOM 8274 O O . TYR C 1 130 ? -0.32800 57.56500 52.84400 1.000 62.15091 151 TYR C O 1
ATOM 8283 N N . GLU C 1 131 ? 0.34900 56.15000 51.20700 1.000 42.92962 152 GLU C N 1
ATOM 8284 C CA . GLU C 1 131 ? 1.14800 55.25800 52.03400 1.000 61.37711 152 GLU C CA 1
ATOM 8285 C C . GLU C 1 131 ? 2.62800 55.48400 51.74200 1.000 44.25990 152 GLU C C 1
ATOM 8286 O O . GLU C 1 131 ? 3.00200 55.95700 50.66800 1.000 61.82485 152 GLU C O 1
ATOM 8292 N N . ILE C 1 132 ? 3.47500 55.11300 52.70000 1.000 44.66471 153 ILE C N 1
ATOM 8293 C CA . ILE C 1 132 ? 4.92100 55.19300 52.52700 1.000 53.74621 153 ILE C CA 1
ATOM 8294 C C . ILE C 1 132 ? 5.54000 53.84400 52.86500 1.000 51.16472 153 ILE C C 1
ATOM 8295 O O . ILE C 1 132 ? 5.09000 53.15300 53.78600 1.000 50.94071 153 ILE C O 1
ATOM 8300 N N . TYR C 1 133 ? 6.57000 53.47300 52.10700 1.000 44.52867 154 TYR C N 1
ATOM 8301 C CA . TYR C 1 133 ? 7.31700 52.23800 52.30700 1.000 47.86019 154 TYR C CA 1
ATOM 8302 C C . TYR C 1 133 ? 8.77900 52.59300 52.53900 1.000 51.93621 154 TYR C C 1
ATOM 8303 O O . TYR C 1 133 ? 9.43000 53.16500 51.65700 1.000 39.87024 154 TYR C O 1
ATOM 8312 N N . CYS C 1 134 ? 9.29200 52.23700 53.71300 1.000 45.03899 155 CYS C N 1
ATOM 8313 C CA . CYS C 1 134 ? 10.58400 52.70700 54.17900 1.000 40.67920 155 CYS C CA 1
ATOM 8314 C C . CYS C 1 134 ? 11.30100 51.60400 54.93700 1.000 46.19033 155 CYS C C 1
ATOM 8315 O O . CYS C 1 134 ? 10.72300 50.56700 55.27800 1.000 44.83671 155 CYS C O 1
ATOM 8318 N N . PHE C 1 135 ? 12.58100 51.84700 55.19200 1.000 38.35966 156 PHE C N 1
ATOM 8319 C CA . PHE C 1 135 ? 13.35200 51.10900 56.17800 1.000 43.08963 156 PHE C CA 1
ATOM 8320 C C . PHE C 1 135 ? 13.55200 51.96400 57.42300 1.000 38.98460 156 PHE C C 1
ATOM 8321 O O . PHE C 1 135 ? 13.40000 53.18800 57.40200 1.000 37.12952 156 PHE C O 1
ATOM 8329 N N . GLN C 1 136 ? 13.86300 51.28700 58.52300 1.000 40.61235 157 GLN C N 1
ATOM 8330 C CA . GLN C 1 136 ? 14.25200 51.92700 59.77000 1.000 38.50456 157 GLN C CA 1
ATOM 8331 C C . GLN C 1 136 ? 15.39300 51.13200 60.38400 1.000 44.56298 157 GLN C C 1
ATOM 8332 O O . GLN C 1 136 ? 15.36800 49.89700 60.38900 1.000 40.37008 157 GLN C O 1
ATOM 8338 N N . LYS C 1 137 ? 16.39500 51.84400 60.89200 1.000 36.27577 158 LYS C N 1
ATOM 8339 C CA . LYS C 1 137 ? 17.54400 51.18400 61.49400 1.000 43.02647 158 LYS C CA 1
ATOM 8340 C C . LYS C 1 137 ? 17.13400 50.48500 62.78100 1.000 42.56796 158 LYS C C 1
ATOM 8341 O O . LYS C 1 137 ? 16.41900 51.05500 63.60900 1.000 47.36807 158 LYS C O 1
ATOM 8347 N N . ASN C 1 138 ? 17.56600 49.23400 62.94000 1.000 41.45435 159 ASN C N 1
ATOM 8348 C CA . ASN C 1 138 ? 17.37200 48.54100 64.20800 1.000 48.81381 159 ASN C CA 1
ATOM 8349 C C . ASN C 1 138 ? 18.60900 48.67600 65.09800 1.000 49.09002 159 ASN C C 1
ATOM 8350 O O . ASN C 1 138 ? 18.54700 49.28300 66.17100 1.000 53.30383 159 ASN C O 1
ATOM 8355 N N . GLU C 1 139 ? 19.74800 48.16100 64.64400 1.000 41.85434 160 GLU C N 1
ATOM 8356 C CA . GLU C 1 139 ? 20.96800 48.17300 65.44000 1.000 58.24737 160 GLU C CA 1
ATOM 8357 C C . GLU C 1 139 ? 22.16800 48.46800 64.55500 1.000 46.83110 160 GLU C C 1
ATOM 8358 O O . GLU C 1 139 ? 22.15700 48.19300 63.35400 1.000 47.20858 160 GLU C O 1
ATOM 8364 N N . LYS C 1 140 ? 23.20900 49.02500 65.16400 1.000 46.14094 161 LYS C N 1
ATOM 8365 C CA . LYS C 1 140 ? 24.50300 49.16400 64.51800 1.000 39.89836 161 LYS C CA 1
ATOM 8366 C C . LYS C 1 140 ? 25.35300 47.98100 64.96200 1.000 42.69822 161 LYS C C 1
ATOM 8367 O O . LYS C 1 140 ? 25.66100 47.84700 66.15100 1.000 45.83203 161 LYS C O 1
ATOM 8373 N N . LEU C 1 141 ? 25.73300 47.13000 64.01200 1.000 41.90307 162 LEU C N 1
ATOM 8374 C CA . LEU C 1 141 ? 26.50500 45.94300 64.36000 1.000 45.54263 162 LEU C CA 1
ATOM 8375 C C . LEU C 1 141 ? 27.98300 46.26300 64.55100 1.000 36.89388 162 LEU C C 1
ATOM 8376 O O . LEU C 1 141 ? 28.64200 45.66400 65.40700 1.000 43.21464 162 LEU C O 1
ATOM 8381 N N . ALA C 1 142 ? 28.52900 47.18100 63.76000 1.000 32.58864 163 ALA C N 1
ATOM 8382 C CA . ALA C 1 142 ? 29.93900 47.51900 63.88400 1.000 41.63648 163 ALA C CA 1
ATOM 8383 C C . ALA C 1 142 ? 30.23800 48.76500 63.06700 1.000 41.12462 163 ALA C C 1
ATOM 8384 O O . ALA C 1 142 ? 29.52400 49.10000 62.11800 1.000 38.39649 163 ALA C O 1
ATOM 8386 N N . THR C 1 143 ? 31.30300 49.45300 63.47100 1.000 45.19464 164 THR C N 1
ATOM 8387 C CA . THR C 1 143 ? 31.89700 50.51800 62.68600 1.000 35.75230 164 THR C CA 1
ATOM 8388 C C . THR C 1 143 ? 33.12700 49.96500 61.98500 1.000 41.13976 164 THR C C 1
ATOM 8389 O O . THR C 1 143 ? 34.06800 49.53300 62.66800 1.000 32.85867 164 THR C O 1
ATOM 8393 N N . PRO C 1 144 ? 33.16400 49.91300 60.65800 1.000 36.61372 165 PRO C N 1
ATOM 8394 C CA . PRO C 1 144 ? 34.31100 49.31200 59.97400 1.000 35.82649 165 PRO C CA 1
ATOM 8395 C C . PRO C 1 144 ? 35.48500 50.27500 59.86200 1.000 37.42051 165 PRO C C 1
ATOM 8396 O O . PRO C 1 144 ? 35.33900 51.49600 59.94000 1.000 36.96616 165 PRO C O 1
ATOM 8400 N N . ALA C 1 145 ? 36.66900 49.69400 59.66800 1.000 35.70564 166 ALA C N 1
ATOM 8401 C CA . ALA C 1 145 ? 37.88600 50.46800 59.47600 1.000 34.22044 166 ALA C CA 1
ATOM 8402 C C . ALA C 1 145 ? 38.87500 49.65900 58.65400 1.000 31.32967 166 ALA C C 1
ATOM 8403 O O . ALA C 1 145 ? 38.92400 48.43200 58.75400 1.000 31.94042 166 ALA C O 1
ATOM 8405 N N . TYR C 1 146 ? 39.66600 50.35800 57.84100 1.000 36.54587 167 TYR C N 1
ATOM 8406 C CA . TYR C 1 146 ? 40.78700 49.71900 57.16300 1.000 40.83850 167 TYR C CA 1
ATOM 8407 C C . TYR C 1 146 ? 41.82200 49.25200 58.17900 1.000 26.85612 167 TYR C C 1
ATOM 8408 O O . TYR C 1 146 ? 41.93900 49.80800 59.27100 1.000 33.35040 167 TYR C O 1
ATOM 8417 N N . ILE C 1 147 ? 42.59000 48.23200 57.80700 1.000 25.16384 168 ILE C N 1
ATOM 8418 C CA . ILE C 1 147 ? 43.73600 47.78100 58.59500 1.000 33.98670 168 ILE C CA 1
ATOM 8419 C C . ILE C 1 147 ? 45.00000 48.22000 57.86100 1.000 40.70682 168 ILE C C 1
ATOM 8420 O O . ILE C 1 147 ? 45.18900 47.89100 56.68300 1.000 35.91164 168 ILE C O 1
ATOM 8425 N N . ASP C 1 148 ? 45.85000 48.98300 58.54700 1.000 31.55508 169 ASP C N 1
ATOM 8426 C CA . ASP C 1 148 ? 47.00000 49.61000 57.91200 1.000 31.07967 169 ASP C CA 1
ATOM 8427 C C . ASP C 1 148 ? 48.19300 48.65900 57.83300 1.000 33.64890 169 ASP C C 1
ATOM 8428 O O . ASP C 1 148 ? 48.25800 47.63200 58.51100 1.000 33.92749 169 ASP C O 1
ATOM 8433 N N . ASN C 1 149 ? 49.14700 49.01800 56.98200 1.000 32.08639 170 ASN C N 1
ATOM 8434 C CA . ASN C 1 149 ? 50.40000 48.28400 56.94700 1.000 32.44456 170 ASN C CA 1
ATOM 8435 C C . ASN C 1 149 ? 51.08200 48.39200 58.31000 1.000 30.04899 170 ASN C C 1
ATOM 8436 O O . ASN C 1 149 ? 51.05000 49.45700 58.93700 1.000 29.06844 170 ASN C O 1
ATOM 8441 N N . PRO C 1 150 ? 51.67300 47.31700 58.81500 1.000 24.10039 171 PRO C N 1
ATOM 8442 C CA . PRO C 1 150 ? 52.26500 47.35200 60.15000 1.000 35.95452 171 PRO C CA 1
ATOM 8443 C C . PRO C 1 150 ? 53.70500 47.85400 60.14100 1.000 33.51926 171 PRO C C 1
ATOM 8444 O O . PRO C 1 150 ? 54.42200 47.77200 59.14100 1.000 39.25914 171 PRO C O 1
ATOM 8448 N N . ASP C 1 151 ? 54.11200 48.38700 61.28800 1.000 37.32604 172 ASP C N 1
ATOM 8449 C CA . ASP C 1 151 ? 55.52500 48.60000 61.57100 1.000 40.56313 172 ASP C CA 1
ATOM 8450 C C . ASP C 1 151 ? 56.11900 47.30000 62.09400 1.000 38.19178 172 ASP C C 1
ATOM 8451 O O . ASP C 1 151 ? 55.47000 46.57400 62.85200 1.000 38.46576 172 ASP C O 1
ATOM 8456 N N . GLU C 1 152 ? 57.36100 47.01300 61.70600 1.000 40.36656 173 GLU C N 1
ATOM 8457 C CA . GLU C 1 152 ? 58.05300 45.80500 62.14700 1.000 30.46183 173 GLU C CA 1
ATOM 8458 C C . GLU C 1 152 ? 58.95400 46.15200 63.32500 1.000 36.80918 173 GLU C C 1
ATOM 8459 O O . GLU C 1 152 ? 59.85600 46.98800 63.20100 1.000 32.33128 173 GLU C O 1
ATOM 8465 N N . ILE C 1 153 ? 58.70500 45.51000 64.45900 1.000 34.11267 174 ILE C N 1
ATOM 8466 C CA . ILE C 1 153 ? 59.42900 45.75500 65.70000 1.000 30.87128 174 ILE C CA 1
ATOM 8467 C C . ILE C 1 153 ? 60.30200 44.54500 65.99800 1.000 39.08469 174 ILE C C 1
ATOM 8468 O O . ILE C 1 153 ? 59.86400 43.39800 65.85000 1.000 42.39522 174 ILE C O 1
ATOM 8473 N N . PHE C 1 154 ? 61.53900 44.80000 66.40700 1.000 29.81560 175 PHE C N 1
ATOM 8474 C CA . PHE C 1 154 ? 62.44700 43.75000 66.83700 1.000 34.74374 175 PHE C CA 1
ATOM 8475 C C . PHE C 1 154 ? 62.77900 43.95300 68.30300 1.000 33.64624 175 PHE C C 1
ATOM 8476 O O . PHE C 1 154 ? 62.72500 45.07200 68.82200 1.000 40.03859 175 PHE C O 1
ATOM 8484 N N . THR C 1 155 ? 63.10500 42.85400 68.96600 1.000 35.29535 176 THR C N 1
ATOM 8485 C CA . THR C 1 155 ? 63.75200 42.88100 70.26400 1.000 41.68276 176 THR C CA 1
ATOM 8486 C C . THR C 1 155 ? 64.94100 41.93900 70.21000 1.000 36.01666 176 THR C C 1
ATOM 8487 O O . THR C 1 155 ? 64.89500 40.90100 69.54600 1.000 36.27506 176 THR C O 1
ATOM 8491 N N . ALA C 1 156 ? 66.01800 42.32600 70.87500 1.000 34.52026 177 ALA C N 1
ATOM 8492 C CA . ALA C 1 156 ? 67.21000 41.48900 70.94000 1.000 45.87458 177 ALA C CA 1
ATOM 8493 C C . ALA C 1 156 ? 67.84300 41.69100 72.30300 1.000 36.04435 177 ALA C C 1
ATOM 8494 O O . ALA C 1 156 ? 68.11700 42.82700 72.69600 1.000 39.86845 177 ALA C O 1
ATOM 8496 N N . LYS C 1 157 ? 68.04600 40.59800 73.02400 1.000 36.36895 178 LYS C N 1
ATOM 8497 C CA . LYS C 1 157 ? 68.58800 40.63700 74.37300 1.000 40.15496 178 LYS C CA 1
ATOM 8498 C C . LYS C 1 157 ? 70.08900 40.37500 74.32800 1.000 38.46955 178 LYS C C 1
ATOM 8499 O O . LYS C 1 157 ? 70.53500 39.37500 73.75500 1.000 45.45130 178 LYS C O 1
ATOM 8505 N N . ALA C 1 158 ? 70.86000 41.27200 74.92700 1.000 49.59507 179 ALA C N 1
ATOM 8506 C CA . ALA C 1 158 ? 72.30100 41.11400 75.06300 1.000 52.31636 179 ALA C CA 1
ATOM 8507 C C . ALA C 1 158 ? 72.62800 40.80000 76.51400 1.000 44.47754 179 ALA C C 1
ATOM 8508 O O . ALA C 1 158 ? 72.08700 41.42700 77.43000 1.000 48.90158 179 ALA C O 1
ATOM 8510 N N . GLU C 1 159 ? 73.50400 39.82200 76.72100 1.000 46.91980 180 GLU C N 1
ATOM 8511 C CA . GLU C 1 159 ? 73.87100 39.37400 78.05600 1.000 54.60379 180 GLU C CA 1
ATOM 8512 C C . GLU C 1 159 ? 75.37300 39.50200 78.25400 1.000 53.27576 180 GLU C C 1
ATOM 8513 O O . GLU C 1 159 ? 76.15600 39.26900 77.32700 1.000 45.11624 180 GLU C O 1
ATOM 8519 N N . LEU C 1 160 ? 75.75500 39.89500 79.46500 1.000 51.24422 181 LEU C N 1
ATOM 8520 C CA . LEU C 1 160 ? 77.14400 39.97500 79.89600 1.000 54.73960 181 LEU C CA 1
ATOM 8521 C C . LEU C 1 160 ? 77.35900 38.86900 80.92100 1.000 56.91365 181 LEU C C 1
ATOM 8522 O O . LEU C 1 160 ? 76.63500 38.80200 81.92100 1.000 56.06170 181 LEU C O 1
ATOM 8527 N N . GLN C 1 161 ? 78.34900 38.01300 80.68000 1.000 51.51161 182 GLN C N 1
ATOM 8528 C CA . GLN C 1 161 ? 78.58800 36.84600 81.51900 1.000 71.22242 182 GLN C CA 1
ATOM 8529 C C . GLN C 1 161 ? 79.95300 36.93100 82.18200 1.000 74.54339 182 GLN C C 1
ATOM 8530 O O . GLN C 1 161 ? 80.96500 37.15900 81.50900 1.000 66.85760 182 GLN C O 1
ATOM 8536 N N . ALA C 1 162 ? 79.97000 36.77000 83.50200 1.000 81.87661 183 ALA C N 1
ATOM 8537 C CA . ALA C 1 162 ? 81.19100 36.50500 84.25000 1.000 87.75472 183 ALA C CA 1
ATOM 8538 C C . ALA C 1 162 ? 81.29400 34.99600 84.42200 1.000 97.65075 183 ALA C C 1
ATOM 8539 O O . ALA C 1 162 ? 80.45700 34.38500 85.09600 1.000 104.33182 183 ALA C O 1
ATOM 8541 N N . GLY C 1 163 ? 82.30800 34.39700 83.81200 1.000 88.39095 184 GLY C N 1
ATOM 8542 C CA . GLY C 1 163 ? 82.39100 32.94700 83.82300 1.000 88.14176 184 GLY C CA 1
ATOM 8543 C C . GLY C 1 163 ? 81.25200 32.36700 83.00600 1.000 94.46197 184 GLY C C 1
ATOM 8544 O O . GLY C 1 163 ? 81.04700 32.73400 81.84400 1.000 96.33705 184 GLY C O 1
ATOM 8545 N N . ASP C 1 164 ? 80.49400 31.45300 83.61000 1.000 111.46985 185 ASP C N 1
ATOM 8546 C CA . ASP C 1 164 ? 79.32200 30.87100 82.96800 1.000 106.83567 185 ASP C CA 1
ATOM 8547 C C . ASP C 1 164 ? 78.01400 31.53300 83.38400 1.000 103.88648 185 ASP C C 1
ATOM 8548 O O . ASP C 1 164 ? 76.95500 31.13100 82.89400 1.000 105.43203 185 ASP C O 1
ATOM 8553 N N . LYS C 1 165 ? 78.05500 32.53300 84.26100 1.000 101.68390 186 LYS C N 1
ATOM 8554 C CA . LYS C 1 165 ? 76.85200 33.16900 84.78200 1.000 97.31490 186 LYS C CA 1
ATOM 8555 C C . LYS C 1 165 ? 76.67200 34.55900 84.18400 1.000 86.59996 186 LYS C C 1
ATOM 8556 O O . LYS C 1 165 ? 77.63400 35.32500 84.05800 1.000 73.84029 186 LYS C O 1
ATOM 8562 N N . THR C 1 166 ? 75.42400 34.88000 83.84200 1.000 78.36302 187 THR C N 1
ATOM 8563 C CA . THR C 1 166 ? 75.06000 36.19500 83.33000 1.000 66.54980 187 THR C CA 1
ATOM 8564 C C . THR C 1 166 ? 74.95200 37.20000 84.47100 1.000 68.85791 187 THR C C 1
ATOM 8565 O O . THR C 1 166 ? 74.19200 36.98900 85.42200 1.000 72.08601 187 THR C O 1
ATOM 8569 N N . ILE C 1 167 ? 75.71100 38.29300 84.37300 1.000 65.11152 188 ILE C N 1
ATOM 8570 C CA . ILE C 1 167 ? 75.73600 39.30100 85.42700 1.000 62.54176 188 ILE C CA 1
ATOM 8571 C C . ILE C 1 167 ? 74.92400 40.54300 85.06900 1.000 67.35353 188 ILE C C 1
ATOM 8572 O O . ILE C 1 167 ? 74.52300 41.28400 85.97900 1.000 71.17687 188 ILE C O 1
ATOM 8577 N N . GLN C 1 168 ? 74.68100 40.79900 83.78300 1.000 63.53456 189 GLN C N 1
ATOM 8578 C CA . GLN C 1 168 ? 73.89200 41.94800 83.35800 1.000 59.06003 189 GLN C CA 1
ATOM 8579 C C . GLN C 1 168 ? 73.21200 41.62400 82.03500 1.000 55.84280 189 GLN C C 1
ATOM 8580 O O . GLN C 1 168 ? 73.78400 40.93000 81.19100 1.000 47.77085 189 GLN C O 1
ATOM 8586 N N . SER C 1 169 ? 71.99300 42.13200 81.86100 1.000 64.11365 190 SER C N 1
ATOM 8587 C CA . SER C 1 169 ? 71.23700 41.95100 80.63100 1.000 51.30713 190 SER C CA 1
ATOM 8588 C C . SER C 1 169 ? 70.69600 43.28600 80.14500 1.000 49.96295 190 SER C C 1
ATOM 8589 O O . SER C 1 169 ? 70.39000 44.18000 80.93600 1.000 53.12409 190 SER C O 1
ATOM 8592 N N . ALA C 1 170 ? 70.57100 43.40400 78.82900 1.000 52.70388 191 ALA C N 1
ATOM 8593 C CA . ALA C 1 170 ? 69.94300 44.55800 78.20900 1.000 44.89828 191 ALA C CA 1
ATOM 8594 C C . ALA C 1 170 ? 69.15900 44.08500 77.00000 1.000 44.11902 191 ALA C C 1
ATOM 8595 O O . ALA C 1 170 ? 69.59300 43.17600 76.28800 1.000 52.69683 191 ALA C O 1
ATOM 8597 N N . THR C 1 171 ? 68.00200 44.69300 76.78000 1.000 42.38109 192 THR C N 1
ATOM 8598 C CA . THR C 1 171 ? 67.16500 44.38600 75.62800 1.000 43.43946 192 THR C CA 1
ATOM 8599 C C . THR C 1 171 ? 67.10900 45.61200 74.73500 1.000 35.76532 192 THR C C 1
ATOM 8600 O O . THR C 1 171 ? 66.73400 46.69900 75.18500 1.000 39.20973 192 THR C O 1
ATOM 8604 N N . LEU C 1 172 ? 67.48100 45.43400 73.47700 1.000 37.11415 193 LEU C N 1
ATOM 8605 C CA . LEU C 1 172 ? 67.42500 46.50500 72.49900 1.000 38.34328 193 LEU C CA 1
ATOM 8606 C C . LEU C 1 172 ? 66.21500 46.30500 71.59900 1.000 46.86061 193 LEU C C 1
ATOM 8607 O O . LEU C 1 172 ? 65.79300 45.17500 71.33700 1.000 41.56451 193 LEU C O 1
ATOM 8612 N N . SER C 1 173 ? 65.65200 47.41800 71.13500 1.000 35.00541 194 SER C N 1
ATOM 8613 C CA . SER C 1 173 ? 64.46300 47.36000 70.30300 1.000 37.32678 194 SER C CA 1
ATOM 8614 C C . SER C 1 173 ? 64.28000 48.68800 69.58700 1.000 40.24257 194 SER C C 1
ATOM 8615 O O . SER C 1 173 ? 64.72400 49.73700 70.06200 1.000 39.38731 194 SER C O 1
ATOM 8618 N N . ASN C 1 174 ? 63.61100 48.62600 68.44400 1.000 30.02614 195 ASN C N 1
ATOM 8619 C CA . ASN C 1 174 ? 63.15800 49.82100 67.75300 1.000 28.48337 195 ASN C CA 1
ATOM 8620 C C . ASN C 1 174 ? 61.74400 50.21600 68.15700 1.000 35.42687 195 ASN C C 1
ATOM 8621 O O . ASN C 1 174 ? 61.20700 51.18400 67.61200 1.000 30.20625 195 ASN C O 1
ATOM 8626 N N . GLY C 1 175 ? 61.14700 49.49800 69.10600 1.000 34.37888 196 GLY C N 1
ATOM 8627 C CA . GLY C 1 175 ? 59.85700 49.85700 69.65700 1.000 36.36378 196 GLY C CA 1
ATOM 8628 C C . GLY C 1 175 ? 59.93000 50.27300 71.11400 1.000 40.27720 196 GLY C C 1
ATOM 8629 O O . GLY C 1 175 ? 60.88700 50.92900 71.53900 1.000 40.76249 196 GLY C O 1
ATOM 8630 N N . ASP C 1 176 ? 58.92700 49.87500 71.89200 1.000 38.60177 197 ASP C N 1
ATOM 8631 C CA . ASP C 1 176 ? 58.77000 50.33300 73.26400 1.000 44.65652 197 ASP C CA 1
ATOM 8632 C C . ASP C 1 176 ? 59.40900 49.41000 74.29100 1.000 34.54746 197 ASP C C 1
ATOM 8633 O O . ASP C 1 176 ? 59.55900 49.81200 75.44700 1.000 43.19230 197 ASP C O 1
ATOM 8638 N N . ALA C 1 177 ? 59.78200 48.19500 73.90900 1.000 43.96372 198 ALA C N 1
ATOM 8639 C CA . ALA C 1 177 ? 60.38800 47.27100 74.85300 1.000 39.95514 198 ALA C CA 1
ATOM 8640 C C . ALA C 1 177 ? 61.83000 47.67200 75.15700 1.000 44.06882 198 ALA C C 1
ATOM 8641 O O . ALA C 1 177 ? 62.43700 48.50100 74.47400 1.000 43.71237 198 ALA C O 1
ATOM 8643 N N . GLY C 1 178 ? 62.36000 47.10100 76.23100 1.000 35.47869 199 GLY C N 1
ATOM 8644 C CA . GLY C 1 178 ? 63.76600 47.24400 76.51200 1.000 43.59589 199 GLY C CA 1
ATOM 8645 C C . GLY C 1 178 ? 64.19100 48.68400 76.75000 1.000 35.40474 199 GLY C C 1
ATOM 8646 O O . GLY C 1 178 ? 63.40700 49.55700 77.12700 1.000 44.79374 199 GLY C O 1
ATOM 8647 N N . ASP C 1 179 ? 65.47300 48.91700 76.49800 1.000 35.52715 200 ASP C N 1
ATOM 8648 C CA . ASP C 1 179 ? 66.09800 50.21400 76.69700 1.000 40.39734 200 ASP C CA 1
ATOM 8649 C C . ASP C 1 179 ? 66.11400 51.06100 75.43000 1.000 42.33800 200 ASP C C 1
ATOM 8650 O O . ASP C 1 179 ? 66.56800 52.20900 75.47400 1.000 50.10691 200 ASP C O 1
ATOM 8655 N N . GLY C 1 180 ? 65.62600 50.52900 74.31400 1.000 37.27104 201 GLY C N 1
ATOM 8656 C CA . GLY C 1 180 ? 65.59700 51.25900 73.06300 1.000 38.15907 201 GLY C CA 1
ATOM 8657 C C . GLY C 1 180 ? 66.69800 50.83800 72.10900 1.000 38.81049 201 GLY C C 1
ATOM 8658 O O . GLY C 1 180 ? 67.15500 49.69100 72.13900 1.000 35.40276 201 GLY C O 1
ATOM 8659 N N . THR C 1 181 ? 67.12900 51.76400 71.25400 1.000 37.78021 202 THR C N 1
ATOM 8660 C CA . THR C 1 181 ? 68.11500 51.47500 70.22100 1.000 41.94840 202 THR C CA 1
ATOM 8661 C C . THR C 1 181 ? 69.55400 51.59900 70.71300 1.000 50.87434 202 THR C C 1
ATOM 8662 O O . THR C 1 181 ? 70.46900 51.12100 70.03300 1.000 44.83490 202 THR C O 1
ATOM 8666 N N . VAL C 1 182 ? 69.77700 52.24800 71.85300 1.000 47.92264 203 VAL C N 1
ATOM 8667 C CA . VAL C 1 182 ? 71.11100 52.41000 72.42300 1.000 60.62771 203 VAL C CA 1
ATOM 8668 C C . VAL C 1 182 ? 71.01600 52.19800 73.92600 1.000 51.92048 203 VAL C C 1
ATOM 8669 O O . VAL C 1 182 ? 70.08200 52.68300 74.57200 1.000 58.41207 203 VAL C O 1
ATOM 8673 N N . THR C 1 183 ? 71.96400 51.44900 74.48100 1.000 50.69211 204 THR C N 1
ATOM 8674 C CA . THR C 1 183 ? 71.94800 51.19400 75.91400 1.000 68.74050 204 THR C CA 1
ATOM 8675 C C . THR C 1 183 ? 73.35600 50.86100 76.37600 1.000 57.85008 204 THR C C 1
ATOM 8676 O O . THR C 1 183 ? 74.21300 50.46200 75.58400 1.000 52.53771 204 THR C O 1
ATOM 8680 N N . ASP C 1 184 ? 73.57400 51.01600 77.67900 1.000 68.86634 205 ASP C N 1
ATOM 8681 C CA . ASP C 1 184 ? 74.82500 50.61900 78.30200 1.000 70.59065 205 ASP C CA 1
ATOM 8682 C C . ASP C 1 184 ? 74.70500 49.18500 78.79900 1.000 57.78420 205 ASP C C 1
ATOM 8683 O O . ASP C 1 184 ? 73.65600 48.77200 79.30000 1.000 70.12720 205 ASP C O 1
ATOM 8688 N N . LEU C 1 185 ? 75.78300 48.42300 78.64000 1.000 42.83752 206 LEU C N 1
ATOM 8689 C CA . LEU C 1 185 ? 75.85500 47.05100 79.13800 1.000 49.91030 206 LEU C CA 1
ATOM 8690 C C . LEU C 1 185 ? 77.21300 46.89700 79.81400 1.000 58.71537 206 LEU C C 1
ATOM 8691 O O . LEU C 1 185 ? 78.22100 46.65800 79.14200 1.000 63.45061 206 LEU C O 1
ATOM 8696 N N . GLY C 1 186 ? 77.23400 47.01900 81.13500 1.000 60.16914 207 GLY C N 1
ATOM 8697 C CA . GLY C 1 186 ? 78.50800 47.06900 81.82900 1.000 52.41997 207 GLY C CA 1
ATOM 8698 C C . GLY C 1 186 ? 79.28200 48.29700 81.40000 1.000 54.84374 207 GLY C C 1
ATOM 8699 O O . GLY C 1 186 ? 78.73600 49.40300 81.31500 1.000 63.44744 207 GLY C O 1
ATOM 8700 N N . ASP C 1 187 ? 80.56500 48.10600 81.10100 1.000 57.40531 208 ASP C N 1
ATOM 8701 C CA . ASP C 1 187 ? 81.42000 49.18800 80.62800 1.000 65.78498 208 ASP C CA 1
ATOM 8702 C C . ASP C 1 187 ? 81.32800 49.39500 79.12000 1.000 64.01292 208 ASP C C 1
ATOM 8703 O O . ASP C 1 187 ? 81.98100 50.30300 78.59400 1.000 57.91288 208 ASP C O 1
ATOM 8708 N N . SER C 1 188 ? 80.55600 48.57100 78.41900 1.000 65.49008 209 SER C N 1
ATOM 8709 C CA . SER C 1 188 ? 80.38900 48.66000 76.97700 1.000 51.58814 209 SER C CA 1
ATOM 8710 C C . SER C 1 188 ? 79.09700 49.39300 76.63000 1.000 41.86263 209 SER C C 1
ATOM 8711 O O . SER C 1 188 ? 78.27600 49.70400 77.49300 1.000 54.25965 209 SER C O 1
ATOM 8714 N N . LYS C 1 189 ? 78.94600 49.69100 75.33900 1.000 56.29535 210 LYS C N 1
ATOM 8715 C CA . LYS C 1 189 ? 77.77100 50.35200 74.78600 1.000 50.31756 210 LYS C CA 1
ATOM 8716 C C . LYS C 1 189 ? 77.34600 49.61400 73.52700 1.000 44.29952 210 LYS C C 1
ATOM 8717 O O . LYS C 1 189 ? 78.19300 49.18900 72.73700 1.000 46.96014 210 LYS C O 1
ATOM 8723 N N . ILE C 1 190 ? 76.03600 49.45300 73.35100 1.000 50.01755 211 ILE C N 1
ATOM 8724 C CA . ILE C 1 190 ? 75.46500 48.75600 72.20500 1.000 40.67471 211 ILE C CA 1
ATOM 8725 C C . ILE C 1 190 ? 74.56000 49.73000 71.46100 1.000 44.73931 211 ILE C C 1
ATOM 8726 O O . ILE C 1 190 ? 73.72000 50.39600 72.07800 1.000 48.30659 211 ILE C O 1
ATOM 8731 N N . SER C 1 191 ? 74.74100 49.82400 70.14200 1.000 42.08761 212 SER C N 1
ATOM 8732 C CA . SER C 1 191 ? 74.01500 50.78100 69.31000 1.000 40.83965 212 SER C CA 1
ATOM 8733 C C . SER C 1 191 ? 73.44300 50.07900 68.08500 1.000 48.10879 212 SER C C 1
ATOM 8734 O O . SER C 1 191 ? 74.19000 49.46800 67.31100 1.000 48.83257 212 SER C O 1
ATOM 8737 N N . TRP C 1 192 ? 72.12700 50.19200 67.89900 1.000 43.65720 213 TRP C N 1
ATOM 8738 C CA . TRP C 1 192 ? 71.45400 49.59900 66.74900 1.000 41.21907 213 TRP C CA 1
ATOM 8739 C C . TRP C 1 192 ? 71.82300 50.34000 65.47000 1.000 37.11374 213 TRP C C 1
ATOM 8740 O O . TRP C 1 192 ? 71.81600 51.57300 65.43300 1.000 37.85072 213 TRP C O 1
ATOM 8751 N N . ASN C 1 193 ? 72.13200 49.58500 64.41300 1.000 33.87550 214 ASN C N 1
ATOM 8752 C CA . ASN C 1 193 ? 72.45300 50.16400 63.11700 1.000 31.05103 214 ASN C CA 1
ATOM 8753 C C . ASN C 1 193 ? 71.38200 49.94000 62.06100 1.000 36.06832 214 ASN C C 1
ATOM 8754 O O . ASN C 1 193 ? 71.48800 50.50500 60.96600 1.000 49.05806 214 ASN C O 1
ATOM 8759 N N . GLY C 1 194 ? 70.35700 49.15500 62.35400 1.000 32.35149 215 GLY C N 1
ATOM 8760 C CA . GLY C 1 194 ? 69.39800 48.72500 61.35900 1.000 31.61734 215 GLY C CA 1
ATOM 8761 C C . GLY C 1 194 ? 69.36500 47.21400 61.23500 1.000 38.41423 215 GLY C C 1
ATOM 8762 O O . GLY C 1 194 ? 70.16400 46.48900 61.82500 1.000 35.04162 215 GLY C O 1
ATOM 8763 N N . ASN C 1 195 ? 68.41400 46.75300 60.43000 1.000 33.21719 216 ASN C N 1
ATOM 8764 C CA . ASN C 1 195 ? 68.10700 45.33600 60.30900 1.000 39.30372 216 ASN C CA 1
ATOM 8765 C C . ASN C 1 195 ? 68.46200 44.82000 58.92200 1.000 40.32222 216 ASN C C 1
ATOM 8766 O O . ASN C 1 195 ? 68.28700 45.52100 57.91700 1.000 36.23497 216 ASN C O 1
ATOM 8771 N N . LEU C 1 196 ? 68.96200 43.59000 58.88700 1.000 31.56675 217 LEU C N 1
ATOM 8772 C CA . LEU C 1 196 ? 69.15200 42.84600 57.65400 1.000 31.16428 217 LEU C CA 1
ATOM 8773 C C . LEU C 1 196 ? 67.93300 41.96400 57.41000 1.000 25.65253 217 LEU C C 1
ATOM 8774 O O . LEU C 1 196 ? 67.40400 41.34700 58.33700 1.000 40.52481 217 LEU C O 1
ATOM 8779 N N . ASP C 1 197 ? 67.48700 41.91600 56.16000 1.000 36.17838 218 ASP C N 1
ATOM 8780 C CA . ASP C 1 197 ? 66.23900 41.25300 55.80800 1.000 25.12151 218 ASP C CA 1
ATOM 8781 C C . ASP C 1 197 ? 66.46800 39.77300 55.52500 1.000 37.33984 218 ASP C C 1
ATOM 8782 O O . ASP C 1 197 ? 67.49400 39.38700 54.95700 1.000 43.39239 218 ASP C O 1
ATOM 8787 N N . LEU C 1 198 ? 65.50200 38.94500 55.92400 1.000 32.62116 219 LEU C N 1
ATOM 8788 C CA . LEU C 1 198 ? 65.56400 37.50600 55.68800 1.000 37.83922 219 LEU C CA 1
ATOM 8789 C C . LEU C 1 198 ? 64.73200 37.04900 54.49500 1.000 38.87539 219 LEU C C 1
ATOM 8790 O O . LEU C 1 198 ? 64.89200 35.90600 54.05400 1.000 47.84378 219 LEU C O 1
ATOM 8795 N N . GLY C 1 199 ? 63.85300 37.89700 53.97000 1.000 38.42594 220 GLY C N 1
ATOM 8796 C CA . GLY C 1 199 ? 63.00600 37.53600 52.85200 1.000 40.51488 220 GLY C CA 1
ATOM 8797 C C . GLY C 1 199 ? 61.66700 36.92300 53.21400 1.000 36.17207 220 GLY C C 1
ATOM 8798 O O . GLY C 1 199 ? 60.85800 36.67200 52.31200 1.000 44.19272 220 GLY C O 1
ATOM 8799 N N . ALA C 1 200 ? 61.40200 36.67500 54.49200 1.000 33.47595 221 ALA C N 1
ATOM 8800 C CA . ALA C 1 200 ? 60.11800 36.11700 54.89800 1.000 39.85538 221 ALA C CA 1
ATOM 8801 C C . ALA C 1 200 ? 58.98700 37.12000 54.66600 1.000 38.67482 221 ALA C C 1
ATOM 8802 O O . ALA C 1 200 ? 59.17600 38.33800 54.73400 1.000 51.95520 221 ALA C O 1
ATOM 8804 N N . SER C 1 201 ? 57.79700 36.59500 54.40700 1.000 37.30061 222 SER C N 1
ATOM 8805 C CA . SER C 1 201 ? 56.64400 37.42000 54.07400 1.000 39.91234 222 SER C CA 1
ATOM 8806 C C . SER C 1 201 ? 55.87400 37.84700 55.32300 1.000 34.78064 222 SER C C 1
ATOM 8807 O O . SER C 1 201 ? 55.98000 37.24100 56.39400 1.000 46.32498 222 SER C O 1
ATOM 8810 N N . GLU C 1 202 ? 55.08700 38.90800 55.16400 1.000 43.40213 223 GLU C N 1
ATOM 8811 C CA . GLU C 1 202 ? 54.13300 39.38000 56.15900 1.000 42.70040 223 GLU C CA 1
ATOM 8812 C C . GLU C 1 202 ? 52.71500 39.02700 55.72500 1.000 39.46395 223 GLU C C 1
ATOM 8813 O O . GLU C 1 202 ? 52.47900 38.70500 54.55500 1.000 38.36363 223 GLU C O 1
ATOM 8819 N N . PRO C 1 203 ? 51.74800 39.05100 56.64300 1.000 30.65755 224 PRO C N 1
ATOM 8820 C CA . PRO C 1 203 ? 50.35600 38.79200 56.25500 1.000 34.05575 224 PRO C CA 1
ATOM 8821 C C . PRO C 1 203 ? 49.79900 39.89800 55.36900 1.000 37.09422 224 PRO C C 1
ATOM 8822 O O . PRO C 1 203 ? 50.27400 41.03600 55.36800 1.000 39.37909 224 PRO C O 1
ATOM 8826 N N . GLU C 1 204 ? 48.78700 39.53400 54.57900 1.000 39.33502 225 GLU C N 1
ATOM 8827 C CA . GLU C 1 204 ? 48.13000 40.47000 53.66900 1.000 38.53342 225 GLU C CA 1
ATOM 8828 C C . GLU C 1 204 ? 46.97800 41.16300 54.39400 1.000 42.57469 225 GLU C C 1
ATOM 8829 O O . GLU C 1 204 ? 45.93000 40.55500 54.63900 1.000 55.09312 225 GLU C O 1
ATOM 8835 N N . ASN C 1 205 ? 47.16300 42.44300 54.71100 1.000 35.19798 226 ASN C N 1
ATOM 8836 C CA . ASN C 1 205 ? 46.16000 43.21500 55.43600 1.000 46.69801 226 ASN C CA 1
ATOM 8837 C C . ASN C 1 205 ? 45.00400 43.67400 54.55600 1.000 40.72575 226 ASN C C 1
ATOM 8838 O O . ASN C 1 205 ? 43.97300 44.10000 55.08800 1.000 42.41235 226 ASN C O 1
ATOM 8843 N N . SER C 1 206 ? 45.15500 43.61000 53.23400 1.000 43.64401 227 SER C N 1
ATOM 8844 C CA . SER C 1 206 ? 44.15700 44.14000 52.31400 1.000 41.47080 227 SER C CA 1
ATOM 8845 C C . SER C 1 206 ? 42.91600 43.26100 52.19200 1.000 33.99229 227 SER C C 1
ATOM 8846 O O . SER C 1 206 ? 41.88700 43.74200 51.70600 1.000 38.22307 227 SER C O 1
ATOM 8849 N N . ARG C 1 207 ? 42.99600 41.99200 52.59800 1.000 34.08904 228 ARG C N 1
ATOM 8850 C CA . ARG C 1 207 ? 41.86300 41.07600 52.56000 1.000 34.77493 228 ARG C CA 1
ATOM 8851 C C . ARG C 1 207 ? 40.92200 41.24600 53.73200 1.000 33.83341 228 ARG C C 1
ATOM 8852 O O . ARG C 1 207 ? 39.84900 40.63300 53.73300 1.000 39.92050 228 ARG C O 1
ATOM 8860 N N . VAL C 1 208 ? 41.30800 42.02300 54.73900 1.000 34.49272 229 VAL C N 1
ATOM 8861 C CA . VAL C 1 208 ? 40.57600 42.07300 55.99200 1.000 32.46903 229 VAL C CA 1
ATOM 8862 C C . VAL C 1 208 ? 40.24700 43.51100 56.34700 1.000 31.02987 229 VAL C C 1
ATOM 8863 O O . VAL C 1 208 ? 40.80000 44.46300 55.79500 1.000 38.82388 229 VAL C O 1
ATOM 8867 N N . ILE C 1 209 ? 39.32800 43.64800 57.29700 1.000 36.15177 230 ILE C N 1
ATOM 8868 C CA . ILE C 1 209 ? 38.90700 44.93800 57.81600 1.000 30.52437 230 ILE C CA 1
ATOM 8869 C C . ILE C 1 209 ? 38.72300 44.79100 59.31800 1.000 29.97356 230 ILE C C 1
ATOM 8870 O O . ILE C 1 209 ? 38.49400 43.69600 59.83500 1.000 35.13361 230 ILE C O 1
ATOM 8875 N N . ALA C 1 210 ? 38.83500 45.90800 60.01900 1.000 28.90183 231 ALA C N 1
ATOM 8876 C CA . ALA C 1 210 ? 38.54000 45.93500 61.43900 1.000 33.89344 231 ALA C CA 1
ATOM 8877 C C . ALA C 1 210 ? 37.07000 46.28200 61.62400 1.000 39.58297 231 ALA C C 1
ATOM 8878 O O . ALA C 1 210 ? 36.51100 47.09100 60.88000 1.000 36.05612 231 ALA C O 1
ATOM 8880 N N . LEU C 1 211 ? 36.44600 45.64400 62.60700 1.000 38.85461 232 LEU C N 1
ATOM 8881 C CA . LEU C 1 211 ? 35.03800 45.84100 62.92200 1.000 30.41120 232 LEU C CA 1
ATOM 8882 C C . LEU C 1 211 ? 34.97400 46.23000 64.39000 1.000 34.82374 232 LEU C C 1
ATOM 8883 O O . LEU C 1 211 ? 35.21700 45.39500 65.26600 1.000 31.12989 232 LEU C O 1
ATOM 8888 N N . TYR C 1 212 ? 34.62500 47.48600 64.65400 1.000 29.80360 233 TYR C N 1
ATOM 8889 C CA . TYR C 1 212 ? 34.62600 48.02300 66.00600 1.000 30.80764 233 TYR C CA 1
ATOM 8890 C C . TYR C 1 212 ? 33.23900 47.90100 66.62700 1.000 31.75485 233 TYR C C 1
ATOM 8891 O O . TYR C 1 212 ? 32.25500 48.42000 66.08600 1.000 36.13705 233 TYR C O 1
ATOM 8900 N N . SER C 1 213 ? 33.17200 47.22900 67.77200 1.000 38.57998 234 SER C N 1
ATOM 8901 C CA . SER C 1 213 ? 31.96500 47.18100 68.58300 1.000 33.92207 234 SER C CA 1
ATOM 8902 C C . SER C 1 213 ? 32.32800 46.67200 69.97000 1.000 38.65750 234 SER C C 1
ATOM 8903 O O . SER C 1 213 ? 33.18200 45.79300 70.11100 1.000 37.27949 234 SER C O 1
ATOM 8906 N N . ASN C 1 214 ? 31.66300 47.22300 70.98500 1.000 37.71643 235 ASN C N 1
ATOM 8907 C CA . ASN C 1 214 ? 31.85400 46.75700 72.35000 1.000 41.62797 235 ASN C CA 1
ATOM 8908 C C . ASN C 1 214 ? 31.34300 45.33600 72.55300 1.000 46.09460 235 ASN C C 1
ATOM 8909 O O . ASN C 1 214 ? 31.62700 44.74000 73.59800 1.000 43.32377 235 ASN C O 1
ATOM 8914 N N . ASP C 1 215 ? 30.60100 44.78600 71.58400 1.000 35.89425 236 ASP C N 1
ATOM 8915 C CA . ASP C 1 215 ? 30.22400 43.37600 71.61800 1.000 35.44005 236 ASP C CA 1
ATOM 8916 C C . ASP C 1 215 ? 31.40500 42.45400 71.36000 1.000 43.29674 236 ASP C C 1
ATOM 8917 O O . ASP C 1 215 ? 31.31400 41.25500 71.64300 1.000 39.90551 236 ASP C O 1
ATOM 8922 N N . PHE C 1 216 ? 32.49900 42.97700 70.81800 1.000 43.11780 237 PHE C N 1
ATOM 8923 C CA . PHE C 1 216 ? 33.63100 42.16600 70.40400 1.000 38.97821 237 PHE C CA 1
ATOM 8924 C C . PHE C 1 216 ? 34.75400 42.25700 71.42700 1.000 38.38651 237 PHE C C 1
ATOM 8925 O O . PHE C 1 216 ? 34.93600 43.27900 72.09400 1.000 40.67875 237 PHE C O 1
ATOM 8933 N N . GLU C 1 217 ? 35.50600 41.16800 71.54200 1.000 41.11965 238 GLU C N 1
ATOM 8934 C CA . GLU C 1 217 ? 36.60800 41.10600 72.49100 1.000 51.82601 238 GLU C CA 1
ATOM 8935 C C . GLU C 1 217 ? 37.61800 42.21300 72.20200 1.000 46.76381 238 GLU C C 1
ATOM 8936 O O . GLU C 1 217 ? 38.09600 42.36100 71.07100 1.000 42.03538 238 GLU C O 1
ATOM 8942 N N . ASN C 1 218 ? 37.94100 42.99000 73.23500 1.000 37.85878 239 ASN C N 1
ATOM 8943 C CA . ASN C 1 218 ? 38.82400 44.15200 73.16900 1.000 44.23707 239 ASN C CA 1
ATOM 8944 C C . ASN C 1 218 ? 38.24000 45.29300 72.35000 1.000 35.67280 239 ASN C C 1
ATOM 8945 O O . ASN C 1 218 ? 38.94200 46.27200 72.08700 1.000 50.32941 239 ASN C O 1
ATOM 8950 N N . GLY C 1 219 ? 36.98500 45.20100 71.92700 1.000 41.67622 240 GLY C N 1
ATOM 8951 C CA . GLY C 1 219 ? 36.33600 46.29100 71.23400 1.000 33.24906 240 GLY C CA 1
ATOM 8952 C C . GLY C 1 219 ? 36.37000 46.21800 69.72000 1.000 40.70654 240 GLY C C 1
ATOM 8953 O O . GLY C 1 219 ? 35.75700 47.07400 69.07000 1.000 34.21559 240 GLY C O 1
ATOM 8954 N N . TRP C 1 220 ? 37.06800 45.24800 69.13200 1.000 31.98715 241 TRP C N 1
ATOM 8955 C CA . TRP C 1 220 ? 37.03500 45.11100 67.68100 1.000 36.91375 241 TRP C CA 1
ATOM 8956 C C . TRP C 1 220 ? 37.45900 43.70600 67.26600 1.000 36.65579 241 TRP C C 1
ATOM 8957 O O . TRP C 1 220 ? 37.98000 42.91900 68.05800 1.000 34.95031 241 TRP C O 1
ATOM 8968 N N . ARG C 1 221 ? 37.21400 43.41200 65.99300 1.000 38.33980 242 ARG C N 1
ATOM 8969 C CA . ARG C 1 221 ? 37.33200 42.07500 65.44100 1.000 35.88180 242 ARG C CA 1
ATOM 8970 C C . ARG C 1 221 ? 37.84100 42.19200 64.01300 1.000 35.53366 242 ARG C C 1
ATOM 8971 O O . ARG C 1 221 ? 37.67300 43.22400 63.35800 1.000 35.50464 242 ARG C O 1
ATOM 8979 N N . ILE C 1 222 ? 38.48200 41.13100 63.53600 1.000 30.10253 243 ILE C N 1
ATOM 8980 C CA . ILE C 1 222 ? 38.95700 41.07800 62.15700 1.000 30.75162 243 ILE C CA 1
ATOM 8981 C C . ILE C 1 222 ? 37.87100 40.44600 61.29900 1.000 38.62044 243 ILE C C 1
ATOM 8982 O O . ILE C 1 222 ? 37.47400 39.29800 61.52400 1.000 43.71393 243 ILE C O 1
ATOM 8987 N N . GLY C 1 223 ? 37.39500 41.19300 60.30600 1.000 33.12753 244 GLY C N 1
ATOM 8988 C CA . GLY C 1 223 ? 36.39000 40.71500 59.38800 1.000 28.09969 244 GLY C CA 1
ATOM 8989 C C . GLY C 1 223 ? 36.94600 40.54600 57.98500 1.000 32.66284 244 GLY C C 1
ATOM 8990 O O . GLY C 1 223 ? 38.07800 40.92500 57.67300 1.000 34.15477 244 GLY C O 1
ATOM 8991 N N . ASN C 1 224 ? 36.11500 39.95100 57.13600 1.000 31.51366 245 ASN C N 1
ATOM 8992 C CA . ASN C 1 224 ? 36.44200 39.74200 55.73300 1.000 32.67182 245 ASN C CA 1
ATOM 8993 C C . ASN C 1 224 ? 36.06400 40.97700 54.93000 1.000 35.26115 245 ASN C C 1
ATOM 8994 O O . ASN C 1 224 ? 34.92000 41.43600 54.99000 1.000 38.13302 245 ASN C O 1
ATOM 8999 N N . LYS C 1 225 ? 37.01800 41.50800 54.16200 1.000 34.08066 246 LYS C N 1
ATOM 9000 C CA . LYS C 1 225 ? 36.73600 42.73600 53.43300 1.000 27.95102 246 LYS C CA 1
ATOM 9001 C C . LYS C 1 225 ? 35.70300 42.51100 52.33700 1.000 34.35751 246 LYS C C 1
ATOM 9002 O O . LYS C 1 225 ? 34.90600 43.41000 52.05200 1.000 29.65264 246 LYS C O 1
ATOM 9008 N N . GLN C 1 226 ? 35.71500 41.33800 51.69900 1.000 39.96903 247 GLN C N 1
ATOM 9009 C CA . GLN C 1 226 ? 34.75300 41.07000 50.63500 1.000 42.39422 247 GLN C CA 1
ATOM 9010 C C . GLN C 1 226 ? 33.32400 41.11000 51.16500 1.000 42.57815 247 GLN C C 1
ATOM 9011 O O . GLN C 1 226 ? 32.42700 41.67600 50.52400 1.000 39.45917 247 GLN C O 1
ATOM 9017 N N . SER C 1 227 ? 33.09400 40.49600 52.32700 1.000 31.59191 248 SER C N 1
ATOM 9018 C CA . SER C 1 227 ? 31.75600 40.49800 52.90100 1.000 38.96670 248 SER C CA 1
ATOM 9019 C C . SER C 1 227 ? 31.29100 41.91700 53.18100 1.000 41.48818 248 SER C C 1
ATOM 9020 O O . SER C 1 227 ? 30.15000 42.28000 52.86100 1.000 40.07214 248 SER C O 1
ATOM 9023 N N . TYR C 1 228 ? 32.16500 42.74700 53.75600 1.000 36.17919 249 TYR C N 1
ATOM 9024 C CA . TYR C 1 228 ? 31.77000 44.12500 54.01600 1.000 48.62591 249 TYR C CA 1
ATOM 9025 C C . TYR C 1 228 ? 31.48800 44.86700 52.72000 1.000 47.62400 249 TYR C C 1
ATOM 9026 O O . TYR C 1 228 ? 30.53700 45.65600 52.64100 1.000 37.06085 249 TYR C O 1
ATOM 9035 N N . GLU C 1 229 ? 32.31500 44.64700 51.69800 1.000 31.69161 250 GLU C N 1
ATOM 9036 C CA . GLU C 1 229 ? 32.09600 45.33600 50.43300 1.000 27.82995 250 GLU C CA 1
ATOM 9037 C C . GLU C 1 229 ? 30.72500 44.99400 49.87600 1.000 34.20935 250 GLU C C 1
ATOM 9038 O O . GLU C 1 229 ? 30.00000 45.87000 49.39600 1.000 33.34988 250 GLU C O 1
ATOM 9044 N N . ASP C 1 230 ? 30.36400 43.71200 49.90700 1.000 26.83138 251 ASP C N 1
ATOM 9045 C CA . ASP C 1 230 ? 29.06200 43.31800 49.38500 1.000 37.33692 251 ASP C CA 1
ATOM 9046 C C . ASP C 1 230 ? 27.93100 43.91800 50.21300 1.000 39.16960 251 ASP C C 1
ATOM 9047 O O . ASP C 1 230 ? 26.91700 44.35200 49.65700 1.000 47.25772 251 ASP C O 1
ATOM 9052 N N . TYR C 1 231 ? 28.08600 43.96400 51.54200 1.000 36.51833 252 TYR C N 1
ATOM 9053 C CA . TYR C 1 231 ? 27.07900 44.62300 52.37300 1.000 39.15006 252 TYR C CA 1
ATOM 9054 C C . TYR C 1 231 ? 26.90000 46.08400 51.97300 1.000 48.88224 252 TYR C C 1
ATOM 9055 O O . TYR C 1 231 ? 25.77100 46.58200 51.85300 1.000 37.11454 252 TYR C O 1
ATOM 9064 N N . LYS C 1 232 ? 28.01200 46.79800 51.80800 1.000 37.06951 253 LYS C N 1
ATOM 9065 C CA . LYS C 1 232 ? 27.93700 48.21400 51.47100 1.000 43.38948 253 LYS C CA 1
ATOM 9066 C C . LYS C 1 232 ? 27.31500 48.40500 50.09700 1.000 50.41693 253 LYS C C 1
ATOM 9067 O O . LYS C 1 232 ? 26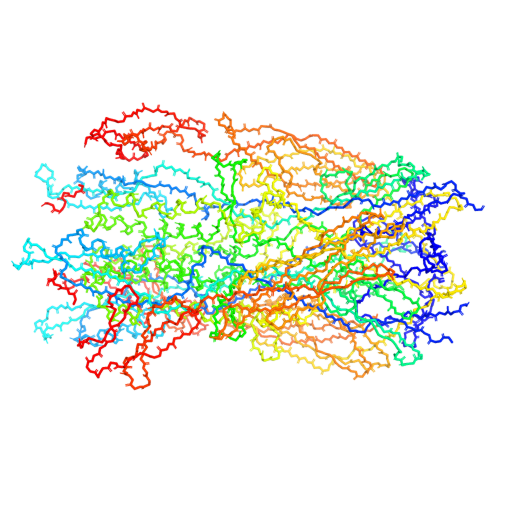.45300 49.27700 49.90700 1.000 50.63566 253 LYS C O 1
ATOM 9073 N N . THR C 1 233 ? 27.72900 47.58000 49.13400 1.000 30.02736 254 THR C N 1
ATOM 9074 C CA . THR C 1 233 ? 27.13600 47.62600 47.80700 1.000 39.21703 254 THR C CA 1
ATOM 9075 C C . THR C 1 233 ? 25.63000 47.43600 47.89600 1.000 38.35965 254 THR C C 1
ATOM 9076 O O . THR C 1 233 ? 24.86000 48.19500 47.30400 1.000 38.48930 254 THR C O 1
ATOM 9080 N N . PHE C 1 234 ? 25.19500 46.43600 48.65900 1.000 43.29743 255 PHE C N 1
ATOM 9081 C CA . PHE C 1 234 ? 23.77300 46.14700 48.76500 1.000 40.88788 255 PHE C CA 1
ATOM 9082 C C . PHE C 1 234 ? 23.00900 47.31800 49.37000 1.000 35.70080 255 PHE C C 1
ATOM 9083 O O . PHE C 1 234 ? 22.04600 47.81600 48.78100 1.000 37.85052 255 PHE C O 1
ATOM 9091 N N . ILE C 1 235 ? 23.44100 47.79500 50.53700 1.000 45.51014 256 ILE C N 1
ATOM 9092 C CA . ILE C 1 235 ? 22.62300 48.76300 51.26200 1.000 34.73191 256 ILE C CA 1
ATOM 9093 C C . ILE C 1 235 ? 22.62200 50.11400 50.55600 1.000 54.58302 256 ILE C C 1
ATOM 9094 O O . ILE C 1 235 ? 21.59400 50.80100 50.51600 1.000 43.65224 256 ILE C O 1
ATOM 9099 N N . GLY C 1 236 ? 23.76100 50.52600 49.99600 1.000 38.30268 257 GLY C N 1
ATOM 9100 C CA . GLY C 1 236 ? 23.86400 51.87700 49.47900 1.000 42.64065 257 GLY C CA 1
ATOM 9101 C C . GLY C 1 236 ? 23.85900 51.98800 47.97100 1.000 40.63049 257 GLY C C 1
ATOM 9102 O O . GLY C 1 236 ? 23.84200 53.10000 47.43900 1.000 53.57023 257 GLY C O 1
ATOM 9103 N N . GLY C 1 237 ? 23.86900 50.86000 47.26400 1.000 47.09479 258 GLY C N 1
ATOM 9104 C CA . GLY C 1 237 ? 24.00100 50.88900 45.82200 1.000 37.70982 258 GLY C CA 1
ATOM 9105 C C . GLY C 1 237 ? 22.68100 50.80800 45.08600 1.000 56.33024 258 GLY C C 1
ATOM 9106 O O . GLY C 1 237 ? 22.64000 51.01800 43.87000 1.000 54.80166 258 GLY C O 1
ATOM 9107 N N . GLY C 1 238 ? 21.59500 50.53900 45.81400 1.000 57.02449 259 GLY C N 1
ATOM 9108 C CA . GLY C 1 238 ? 20.26200 50.52000 45.24000 1.000 43.86223 259 GLY C CA 1
ATOM 9109 C C . GLY C 1 238 ? 19.45700 49.25800 45.48800 1.000 51.36036 259 GLY C C 1
ATOM 9110 O O . GLY C 1 238 ? 18.22400 49.29200 45.40500 1.000 44.07018 259 GLY C O 1
ATOM 9111 N N . ASP C 1 239 ? 20.12300 48.15000 45.82400 1.000 40.40455 260 ASP C N 1
ATOM 9112 C CA . ASP C 1 239 ? 19.41100 46.88200 45.98000 1.000 50.51686 260 ASP C CA 1
ATOM 9113 C C . ASP C 1 239 ? 18.42800 46.91300 47.15200 1.000 59.23701 260 ASP C C 1
ATOM 9114 O O . ASP C 1 239 ? 17.32100 46.36300 47.05400 1.000 41.80933 260 ASP C O 1
ATOM 9119 N N . ALA C 1 240 ? 18.80900 47.53500 48.27300 1.000 37.59467 261 ALA C N 1
ATOM 9120 C CA . ALA C 1 240 ? 17.85400 47.69600 49.37100 1.000 44.18296 261 ALA C CA 1
ATOM 9121 C C . ALA C 1 240 ? 16.65700 48.54400 48.94000 1.000 33.74857 261 ALA C C 1
ATOM 9122 O O . ALA C 1 240 ? 15.49700 48.21700 49.24200 1.000 55.72718 261 ALA C O 1
ATOM 9124 N N . TYR C 1 241 ? 16.91700 49.63200 48.21300 1.000 39.13065 262 TYR C N 1
ATOM 9125 C CA . TYR C 1 241 ? 15.82900 50.44400 47.68300 1.000 44.53021 262 TYR C CA 1
ATOM 9126 C C . TYR C 1 241 ? 14.93500 49.61200 46.76900 1.000 56.55376 262 TYR C C 1
ATOM 9127 O O . TYR C 1 241 ? 13.70100 49.75000 46.78800 1.000 51.43837 262 TYR C O 1
ATOM 9136 N N . ASP C 1 242 ? 15.54100 48.73100 45.96800 1.000 41.61891 263 ASP C N 1
ATOM 9137 C CA . ASP C 1 242 ? 14.74500 47.83900 45.13800 1.000 47.15223 263 ASP C CA 1
ATOM 9138 C C . ASP C 1 242 ? 13.87800 46.92200 45.98500 1.000 46.10005 263 ASP C C 1
ATOM 9139 O O . ASP C 1 242 ? 12.77300 46.56100 45.56900 1.000 49.80207 263 ASP C O 1
ATOM 9144 N N . LEU C 1 243 ? 14.35600 46.52600 47.16700 1.000 43.17639 264 LEU C N 1
ATOM 9145 C CA . LEU C 1 243 ? 13.49800 45.75400 48.06200 1.000 39.42860 264 LEU C CA 1
ATOM 9146 C C . LEU C 1 243 ? 12.29400 46.57400 48.49500 1.000 50.00744 264 LEU C C 1
ATOM 9147 O O . LEU C 1 243 ? 11.18400 46.04500 48.61800 1.000 41.96040 264 LEU C O 1
ATOM 9152 N N . LEU C 1 244 ? 12.49100 47.86900 48.74200 1.000 53.03971 265 LEU C N 1
ATOM 9153 C CA . LEU C 1 244 ? 11.32900 48.70900 49.04700 1.000 45.76465 265 LEU C CA 1
ATOM 9154 C C . LEU C 1 244 ? 10.34000 48.71800 47.88500 1.000 48.84700 265 LEU C C 1
ATOM 9155 O O . LEU C 1 244 ? 9.12100 48.62300 48.08500 1.000 48.33122 265 LEU C O 1
ATOM 9160 N N . ILE C 1 245 ? 10.84500 48.84000 46.65900 1.000 56.10316 266 ILE C N 1
ATOM 9161 C CA . ILE C 1 245 ? 9.94500 48.85800 45.50400 1.000 53.43161 266 ILE C CA 1
ATOM 9162 C C . ILE C 1 245 ? 9.20700 47.52800 45.37600 1.000 57.56942 266 ILE C C 1
ATOM 9163 O O . ILE C 1 245 ? 8.01100 47.49200 45.05800 1.000 49.64550 266 ILE C O 1
ATOM 9168 N N . ASP C 1 246 ? 9.91400 46.41600 45.59300 1.000 50.86765 267 ASP C N 1
ATOM 9169 C CA . ASP C 1 246 ? 9.29000 45.09800 45.51300 1.000 44.10538 267 ASP C CA 1
ATOM 9170 C C . ASP C 1 246 ? 8.23700 44.91300 46.59800 1.000 47.97269 267 ASP C C 1
ATOM 9171 O O . ASP C 1 246 ? 7.18200 44.32000 46.35100 1.000 52.67163 267 ASP C O 1
ATOM 9176 N N . TRP C 1 247 ? 8.51500 45.39300 47.81000 1.000 41.28395 268 TRP C N 1
ATOM 9177 C CA . TRP C 1 247 ? 7.53100 45.33200 48.88300 1.000 42.02976 268 TRP C CA 1
ATOM 9178 C C . TRP C 1 247 ? 6.29900 46.14200 48.51800 1.000 60.47797 268 TRP C C 1
ATOM 9179 O O . TRP C 1 247 ? 5.16500 45.67600 48.67700 1.000 53.45782 268 TRP C O 1
ATOM 9190 N N . GLN C 1 248 ? 6.51000 47.33700 47.96600 1.000 54.16659 269 GLN C N 1
ATOM 9191 C CA . GLN C 1 248 ? 5.39500 48.16100 47.51700 1.000 59.47924 269 GLN C CA 1
ATOM 9192 C C . GLN C 1 248 ? 4.58100 47.44800 46.44200 1.000 56.44497 269 GLN C C 1
ATOM 9193 O O . GLN C 1 248 ? 3.34800 47.52700 46.43600 1.000 55.56502 269 GLN C O 1
ATOM 9199 N N . ASP C 1 249 ? 5.25700 46.74300 45.52900 1.000 60.25120 270 ASP C N 1
ATOM 9200 C CA . ASP C 1 249 ? 4.61100 46.06800 44.40700 1.000 53.45296 270 ASP C CA 1
ATOM 9201 C C . ASP C 1 249 ? 3.86200 44.80200 44.79900 1.000 47.51121 270 ASP C C 1
ATOM 9202 O O . ASP C 1 249 ? 3.10000 44.28600 43.97600 1.000 48.81161 270 ASP C O 1
ATOM 9207 N N . GLY C 1 250 ? 4.07200 44.27400 46.00100 1.000 54.11595 271 GLY C N 1
ATOM 9208 C CA . GLY C 1 250 ? 3.50600 42.99600 46.37600 1.000 49.11192 271 GLY C CA 1
ATOM 9209 C C . GLY C 1 250 ? 4.37100 41.79100 46.06900 1.000 51.63204 271 GLY C C 1
ATOM 9210 O O . GLY C 1 250 ? 3.96400 40.66400 46.37900 1.000 55.38897 271 GLY C O 1
ATOM 9211 N N . THR C 1 251 ? 5.54900 41.98600 45.47400 1.000 49.37329 272 THR C N 1
ATOM 9212 C CA . THR C 1 251 ? 6.45000 40.86300 45.23300 1.000 54.59699 272 THR C CA 1
ATOM 9213 C C . THR C 1 251 ? 6.85600 40.19000 46.54000 1.000 59.02449 272 THR C C 1
ATOM 9214 O O . THR C 1 251 ? 6.99800 38.96200 46.59800 1.000 55.32961 272 THR C O 1
ATOM 9218 N N . TYR C 1 252 ? 7.09700 40.98300 47.58200 1.000 48.19090 273 TYR C N 1
ATOM 9219 C CA . TYR C 1 252 ? 7.42600 40.47700 48.90500 1.000 44.32788 273 TYR C CA 1
ATOM 9220 C C . TYR C 1 252 ? 6.49600 41.10200 49.93100 1.000 45.56969 273 TYR C C 1
ATOM 9221 O O . TYR C 1 252 ? 5.96200 42.19600 49.73400 1.000 53.79932 273 TYR C O 1
ATOM 9230 N N . THR C 1 253 ? 6.32700 40.40000 51.04000 1.000 42.58040 274 THR C N 1
ATOM 9231 C CA . THR C 1 253 ? 5.72700 40.98500 52.22600 1.000 45.19663 274 THR C CA 1
ATOM 9232 C C . THR C 1 253 ? 6.81500 41.62200 53.09100 1.000 55.43362 274 THR C C 1
ATOM 9233 O O . THR C 1 253 ? 8.01100 41.37700 52.91200 1.000 47.11484 274 THR C O 1
ATOM 9237 N N . ALA C 1 254 ? 6.38500 42.46000 54.03500 1.000 48.16210 275 ALA C N 1
ATOM 9238 C CA . ALA C 1 254 ? 7.34000 43.06900 54.95300 1.000 52.80505 275 ALA C CA 1
ATOM 9239 C C . ALA C 1 254 ? 8.07500 42.00300 55.75300 1.000 57.80496 275 ALA C C 1
ATOM 9240 O O . ALA C 1 254 ? 9.29400 42.09200 55.95600 1.000 53.12253 275 ALA C O 1
ATOM 9242 N N . SER C 1 255 ? 7.34800 40.98200 56.20900 1.000 45.52926 276 SER C N 1
ATOM 9243 C CA . SER C 1 255 ? 7.97400 39.91900 56.98500 1.000 62.25003 276 SER C CA 1
ATOM 9244 C C . SER C 1 255 ? 9.04300 39.20300 56.17000 1.000 51.09607 276 SER C C 1
ATOM 9245 O O . SER C 1 255 ? 10.12500 38.90000 56.68300 1.000 50.16965 276 SER C O 1
ATOM 9248 N N . GLU C 1 256 ? 8.75800 38.92500 54.89700 1.000 55.13880 277 GLU C N 1
ATOM 9249 C CA . GLU C 1 256 ? 9.74000 38.27200 54.03900 1.000 49.48474 277 GLU C CA 1
ATOM 9250 C C . GLU C 1 256 ? 11.00100 39.12100 53.91000 1.000 64.79237 277 GLU C C 1
ATOM 9251 O O . GLU C 1 256 ? 12.12400 38.62500 54.07400 1.000 53.92681 277 GLU C O 1
ATOM 9257 N N . VAL C 1 257 ? 10.82900 40.41500 53.62500 1.000 47.52821 278 VAL C N 1
ATOM 9258 C CA . VAL C 1 257 ? 11.96900 41.31900 53.50700 1.000 47.13272 278 VAL C CA 1
ATOM 9259 C C . VAL C 1 257 ? 12.81500 41.25300 54.76800 1.000 46.54105 278 VAL C C 1
ATOM 9260 O O . VAL C 1 257 ? 14.01800 40.96100 54.72100 1.000 54.81346 278 VAL C O 1
ATOM 9264 N N . GLU C 1 258 ? 12.17800 41.47900 55.92200 1.000 44.27234 279 GLU C N 1
ATOM 9265 C CA . GLU C 1 258 ? 12.91900 41.56000 57.17600 1.000 51.32001 279 GLU C CA 1
ATOM 9266 C C . GLU C 1 258 ? 13.64300 40.25900 57.48200 1.000 48.73049 279 GLU C C 1
ATOM 9267 O O . GLU C 1 258 ? 14.80900 40.27000 57.89200 1.000 65.36991 279 GLU C O 1
ATOM 9273 N N . ASP C 1 259 ? 12.97000 39.12600 57.29800 1.000 49.39202 280 ASP C N 1
ATOM 9274 C CA . ASP C 1 259 ? 13.49400 37.86300 57.79600 1.000 68.08980 280 ASP C CA 1
ATOM 9275 C C . ASP C 1 259 ? 14.48200 37.20500 56.85000 1.000 62.81710 280 ASP C C 1
ATOM 9276 O O . ASP C 1 259 ? 15.36900 36.47700 57.30900 1.000 54.95399 280 ASP C O 1
ATOM 9281 N N . GLU C 1 260 ? 14.37700 37.45300 55.54600 1.000 56.69149 281 GLU C N 1
ATOM 9282 C CA . GLU C 1 260 ? 15.14600 36.68700 54.58700 1.000 66.59734 281 GLU C CA 1
ATOM 9283 C C . GLU C 1 260 ? 16.00600 37.52200 53.65500 1.000 58.33264 281 GLU C C 1
ATOM 9284 O O . GLU C 1 260 ? 16.90800 36.95400 53.03300 1.000 59.54498 281 GLU C O 1
ATOM 9290 N N . LEU C 1 261 ? 15.78000 38.83700 53.54500 1.000 45.30822 282 LEU C N 1
ATOM 9291 C CA . LEU C 1 261 ? 16.39200 39.58700 52.45700 1.000 48.49922 282 LEU C CA 1
ATOM 9292 C C . LEU C 1 261 ? 17.29900 40.72000 52.90800 1.000 46.96341 282 LEU C C 1
ATOM 9293 O O . LEU C 1 261 ? 18.41800 40.84000 52.40000 1.000 47.61404 282 LEU C O 1
ATOM 9298 N N . VAL C 1 262 ? 16.85000 41.57300 53.82900 1.000 43.61609 283 VAL C N 1
ATOM 9299 C CA . VAL C 1 262 ? 17.47200 42.89100 53.94400 1.000 42.48187 283 VAL C CA 1
ATOM 9300 C C . VAL C 1 262 ? 18.73800 42.87700 54.79900 1.000 45.45711 283 VAL C C 1
ATOM 9301 O O . VAL C 1 262 ? 19.64900 43.67400 54.55200 1.000 40.67022 283 VAL C O 1
ATOM 9305 N N . ASN C 1 263 ? 18.82300 42.01000 55.81200 1.000 42.58389 284 ASN C N 1
ATOM 9306 C CA . ASN C 1 263 ? 19.92900 42.02200 56.76900 1.000 38.32421 284 ASN C CA 1
ATOM 9307 C C . ASN C 1 263 ? 20.93200 40.89000 56.55700 1.000 36.47978 284 ASN C C 1
ATOM 9308 O O . ASN C 1 263 ? 21.86000 40.74600 57.36300 1.000 40.14075 284 ASN C O 1
ATOM 9313 N N . THR C 1 264 ? 20.77200 40.08400 55.50400 1.000 39.49218 285 THR C N 1
ATOM 9314 C CA . THR C 1 264 ? 21.65400 38.93400 55.30800 1.000 40.07086 285 THR C CA 1
ATOM 9315 C C . THR C 1 264 ? 23.10700 39.37400 55.14600 1.000 42.54008 285 THR C C 1
ATOM 9316 O O . THR C 1 264 ? 24.01700 38.82500 55.78600 1.000 36.29535 285 THR C O 1
ATOM 9320 N N . ASP C 1 265 ? 23.34400 40.37100 54.29200 1.000 37.44411 286 ASP C N 1
ATOM 9321 C CA . ASP C 1 265 ? 24.71100 40.82900 54.06800 1.000 42.90436 286 ASP C CA 1
ATOM 9322 C C . ASP C 1 265 ? 25.28600 41.45500 55.32900 1.000 41.77375 286 ASP C C 1
ATOM 9323 O O . ASP C 1 265 ? 26.45300 41.22600 55.66200 1.000 40.57949 286 ASP C O 1
ATOM 9328 N N . ALA C 1 266 ? 24.48000 42.23700 56.05200 1.000 47.91403 287 ALA C N 1
ATOM 9329 C CA . ALA C 1 266 ? 24.96100 42.85700 57.28200 1.000 41.35826 287 ALA C CA 1
ATOM 9330 C C . ALA C 1 266 ? 25.40900 41.80400 58.28100 1.000 34.68805 287 ALA C C 1
ATOM 9331 O O . ALA C 1 266 ? 26.48400 41.91700 58.88000 1.000 39.74736 287 ALA C O 1
ATOM 9333 N N . ASN C 1 267 ? 24.59000 40.77400 58.48400 1.000 41.52208 288 ASN C N 1
ATOM 9334 C CA . ASN C 1 267 ? 24.93700 39.74800 59.46100 1.000 40.93632 288 ASN C CA 1
ATOM 9335 C C . ASN C 1 267 ? 26.13000 38.91200 59.00800 1.000 43.67642 288 ASN C C 1
ATOM 9336 O O . ASN C 1 267 ? 26.91800 38.45800 59.84500 1.000 39.96094 288 ASN C O 1
ATOM 9341 N N . GLN C 1 268 ? 26.28000 38.68500 57.70100 1.000 33.65245 289 GLN C N 1
ATOM 9342 C CA . GLN C 1 268 ? 27.47000 37.98300 57.23000 1.000 39.76106 289 GLN C CA 1
ATOM 9343 C C . GLN C 1 268 ? 28.72800 38.82500 57.43000 1.000 41.13845 289 GLN C C 1
ATOM 9344 O O . GLN C 1 268 ? 29.78800 38.29500 57.78500 1.000 35.61080 289 GLN C O 1
ATOM 9350 N N . ALA C 1 269 ? 28.62200 40.14300 57.24500 1.000 41.84001 290 ALA C N 1
ATOM 9351 C CA . ALA C 1 269 ? 29.81100 40.98800 57.23600 1.000 43.59359 290 ALA C CA 1
ATOM 9352 C C . ALA C 1 269 ? 30.49000 41.05900 58.59900 1.000 48.54647 290 ALA C C 1
ATOM 9353 O O . ALA C 1 269 ? 31.71500 41.21900 58.66000 1.000 43.91216 290 ALA C O 1
ATOM 9355 N N . VAL C 1 270 ? 29.73200 40.96600 59.69900 1.000 35.62034 291 VAL C N 1
ATOM 9356 C CA . VAL C 1 270 ? 30.35200 41.06900 61.02200 1.000 44.16647 291 VAL C CA 1
ATOM 9357 C C . VAL C 1 270 ? 30.95700 39.76400 61.50600 1.000 36.16408 291 VAL C C 1
ATOM 9358 O O . VAL C 1 270 ? 31.55100 39.74000 62.59200 1.000 42.97713 291 VAL C O 1
ATOM 9362 N N . GLU C 1 271 ? 30.83800 38.68100 60.74700 1.000 40.92204 292 GLU C N 1
ATOM 9363 C CA . GLU C 1 271 ? 31.49000 37.44200 61.14300 1.000 37.83534 292 GLU C CA 1
ATOM 9364 C C . GLU C 1 271 ? 33.00700 37.61500 61.09100 1.000 41.78516 292 GLU C C 1
ATOM 9365 O O . GLU C 1 271 ? 33.54100 38.35900 60.26400 1.000 31.77490 292 GLU C O 1
ATOM 9371 N N . GLU C 1 272 ? 33.70200 36.92900 61.99700 1.000 31.33266 293 GLU C N 1
ATOM 9372 C CA . GLU C 1 272 ? 35.15500 36.98800 62.00000 1.000 37.48096 293 GLU C CA 1
ATOM 9373 C C . GLU C 1 272 ? 35.71300 36.30700 60.76000 1.000 35.21498 293 GLU C C 1
ATOM 9374 O O . GLU C 1 272 ? 35.17600 35.30300 60.28700 1.000 49.85833 293 GLU C O 1
ATOM 9380 N N . ALA C 1 273 ? 36.79700 36.86500 60.23100 1.000 43.88947 294 ALA C N 1
ATOM 9381 C CA . ALA C 1 273 ? 37.45600 36.24600 59.09300 1.000 38.78399 294 ALA C CA 1
ATOM 9382 C C . ALA C 1 273 ? 37.91900 34.85000 59.47800 1.000 31.44366 294 ALA C C 1
ATOM 9383 O O . ALA C 1 273 ? 38.31900 34.60400 60.61800 1.000 41.65372 294 ALA C O 1
ATOM 9385 N N . SER C 1 274 ? 37.83300 33.93000 58.52500 1.000 42.36800 295 SER C N 1
ATOM 9386 C CA . SER C 1 274 ? 38.26400 32.56000 58.75200 1.000 38.94369 295 SER C CA 1
ATOM 9387 C C . SER C 1 274 ? 39.78300 32.47200 58.80300 1.000 36.46818 295 SER C C 1
ATOM 9388 O O . SER C 1 274 ? 40.49900 33.29700 58.22900 1.000 47.71382 295 SER C O 1
ATOM 9391 N N . SER C 1 275 ? 40.27500 31.44400 59.49400 1.000 47.81275 296 SER C N 1
ATOM 9392 C CA . SER C 1 275 ? 41.71600 31.25800 59.59900 1.000 43.46177 296 SER C CA 1
ATOM 9393 C C . SER C 1 275 ? 42.34800 31.02300 58.23700 1.000 48.65832 296 SER C C 1
ATOM 9394 O O . SER C 1 275 ? 43.49800 31.41600 58.01100 1.000 47.25597 296 SER C O 1
ATOM 9397 N N . SER C 1 276 ? 41.61600 30.38600 57.32000 1.000 49.20963 297 SER C N 1
ATOM 9398 C CA . SER C 1 276 ? 42.14200 30.17400 55.97700 1.000 47.99659 297 SER C CA 1
ATOM 9399 C C . SER C 1 276 ? 42.29300 31.48700 55.22400 1.000 47.67400 297 SER C C 1
ATOM 9400 O O . SER C 1 276 ? 43.15100 31.60200 54.34100 1.000 54.65616 297 SER C O 1
ATOM 9403 N N . THR C 1 277 ? 41.46700 32.48200 55.55000 1.000 38.80376 298 THR C N 1
ATOM 9404 C CA . THR C 1 277 ? 41.53800 33.75600 54.84500 1.000 37.13871 298 THR C CA 1
ATOM 9405 C C . THR C 1 277 ? 42.81000 34.52300 55.19400 1.000 40.89017 298 THR C C 1
ATOM 9406 O O . THR C 1 277 ? 43.43100 35.12600 54.31300 1.000 38.90060 298 THR C O 1
ATOM 9410 N N . THR C 1 278 ? 43.22500 34.50400 56.46200 1.000 42.40999 299 THR C N 1
ATOM 9411 C CA . THR C 1 278 ? 44.29400 35.38600 56.91800 1.000 42.85688 299 THR C CA 1
ATOM 9412 C C . THR C 1 278 ? 45.10300 34.74200 58.03600 1.000 41.23576 299 THR C C 1
ATOM 9413 O O . THR C 1 278 ? 44.55100 34.06800 58.91000 1.000 37.66222 299 THR C O 1
ATOM 9417 N N . ASP C 1 279 ? 46.41900 34.96800 58.00500 1.000 37.24558 300 ASP C N 1
ATOM 9418 C CA . ASP C 1 279 ? 47.27500 34.57400 59.11900 1.000 39.27507 300 ASP C CA 1
ATOM 9419 C C . ASP C 1 279 ? 47.00600 35.39500 60.37200 1.000 37.68766 300 ASP C C 1
ATOM 9420 O O . ASP C 1 279 ? 47.44000 35.00000 61.45900 1.000 44.71172 300 ASP C O 1
ATOM 9425 N N . LEU C 1 280 ? 46.29200 36.51700 60.24500 1.000 41.18508 301 LEU C N 1
ATOM 9426 C CA . LEU C 1 280 ? 45.97600 37.37000 61.38200 1.000 44.28399 301 LEU C CA 1
ATOM 9427 C C . LEU C 1 280 ? 44.91400 36.77100 62.29400 1.000 40.48743 301 LEU C C 1
ATOM 9428 O O . LEU C 1 280 ? 44.63800 37.34700 63.34900 1.000 45.93453 301 LEU C O 1
ATOM 9433 N N . VAL C 1 281 ? 44.29700 35.65800 61.90900 1.000 37.22321 302 VAL C N 1
ATOM 9434 C CA . VAL C 1 281 ? 43.33900 34.94900 62.74700 1.000 33.54993 302 VAL C CA 1
ATOM 9435 C C . VAL C 1 281 ? 43.86900 33.54100 62.96500 1.000 46.10405 302 VAL C C 1
ATOM 9436 O O . VAL C 1 281 ? 44.17600 32.83500 61.99900 1.000 50.27396 302 VAL C O 1
ATOM 9440 N N . ASN C 1 282 ? 43.96700 33.13400 64.22800 1.000 50.99331 303 ASN C N 1
ATOM 9441 C CA . ASN C 1 282 ? 44.63400 31.88500 64.56800 1.000 54.97352 303 ASN C CA 1
ATOM 9442 C C . ASN C 1 282 ? 43.72400 30.69200 64.31700 1.000 56.19969 303 ASN C C 1
ATOM 9443 O O . ASN C 1 282 ? 42.57000 30.67200 64.75800 1.000 62.88588 303 ASN C O 1
ATOM 9448 N N . ALA C 1 283 ? 44.26000 29.69200 63.61200 1.000 65.35431 304 ALA C N 1
ATOM 9449 C CA . ALA C 1 283 ? 43.57000 28.41400 63.46400 1.000 77.98609 304 ALA C CA 1
ATOM 9450 C C . ALA C 1 283 ? 43.55300 27.65500 64.78400 1.000 82.03444 304 ALA C C 1
ATOM 9451 O O . ALA C 1 283 ? 42.48800 27.32400 65.31800 1.000 67.38894 304 ALA C O 1
ATOM 9453 N N . LYS C 1 284 ? 44.73400 27.36100 65.31300 1.000 87.51105 305 LYS C N 1
ATOM 9454 C CA . LYS C 1 284 ? 44.89300 26.66800 66.57900 1.000 73.33638 305 LYS C CA 1
ATOM 9455 C C . LYS C 1 284 ? 44.98900 27.67300 67.72200 1.000 77.69736 305 LYS C C 1
ATOM 9456 O O . LYS C 1 284 ? 45.26400 28.85800 67.51900 1.000 77.27416 305 LYS C O 1
ATOM 9462 N N . VAL C 1 285 ? 44.76500 27.18200 68.94100 1.000 92.26909 306 VAL C N 1
ATOM 9463 C CA . VAL C 1 285 ? 44.92700 28.03700 70.11400 1.000 95.90403 306 VAL C CA 1
ATOM 9464 C C . VAL C 1 285 ? 46.37500 28.49100 70.23200 1.000 85.12991 306 VAL C C 1
ATOM 9465 O O . VAL C 1 285 ? 46.65700 29.65200 70.55800 1.000 78.68521 306 VAL C O 1
ATOM 9469 N N . LYS C 1 286 ? 47.31800 27.58100 69.97200 1.000 76.81915 307 LYS C N 1
ATOM 9470 C CA . LYS C 1 286 ? 48.73500 27.90400 70.07900 1.000 82.55102 307 LYS C CA 1
ATOM 9471 C C . LYS C 1 286 ? 49.21200 28.81200 68.95200 1.000 77.66493 307 LYS C C 1
ATOM 9472 O O . LYS C 1 286 ? 50.21000 29.51900 69.12400 1.000 74.36277 307 LYS C O 1
ATOM 9478 N N . ASP C 1 287 ? 48.53000 28.80800 67.81000 1.000 85.09482 308 ASP C N 1
ATOM 9479 C CA . ASP C 1 287 ? 48.94600 29.63400 66.68700 1.000 69.01190 308 ASP C CA 1
ATOM 9480 C C . ASP C 1 287 ? 48.77600 31.11300 67.01600 1.000 68.51953 308 ASP C C 1
ATOM 9481 O O . ASP C 1 287 ? 47.89300 31.50900 67.78200 1.000 68.06635 308 ASP C O 1
ATOM 9486 N N . SER C 1 288 ? 49.64200 31.93200 66.42900 1.000 63.29297 309 SER C N 1
ATOM 9487 C CA . SER C 1 288 ? 49.61300 33.36600 66.66700 1.000 68.80150 309 SER C CA 1
ATOM 9488 C C . SER C 1 288 ? 48.55000 34.04700 65.80300 1.000 58.26282 309 SER C C 1
ATOM 9489 O O . SER C 1 288 ? 48.06400 33.50000 64.80900 1.000 62.77315 309 SER C O 1
ATOM 9492 N N . SER C 1 289 ? 48.19800 35.26600 66.20000 1.000 46.29233 310 SER C N 1
ATOM 9493 C CA . SER C 1 289 ? 47.20200 36.06100 65.49500 1.000 51.86644 310 SER C CA 1
ATOM 9494 C C . SER C 1 289 ? 47.37900 37.51400 65.90300 1.000 40.79575 310 SER C C 1
ATOM 9495 O O . SER C 1 289 ? 48.15400 37.83400 66.80400 1.000 48.06112 310 SER C O 1
ATOM 9498 N N . LEU C 1 290 ? 46.63900 38.39300 65.23500 1.000 38.59507 311 LEU C N 1
ATOM 9499 C CA . LEU C 1 290 ? 46.65200 39.81100 65.57800 1.000 40.71279 311 LEU C CA 1
ATOM 9500 C C . LEU C 1 290 ? 45.78200 40.02200 66.80900 1.000 43.65433 311 LEU C C 1
ATOM 9501 O O . LEU C 1 290 ? 44.55100 39.95000 66.72900 1.000 46.72884 311 LEU C O 1
ATOM 9506 N N . ASP C 1 291 ? 46.42400 40.26400 67.94800 1.000 39.73182 312 ASP C N 1
ATOM 9507 C CA . ASP C 1 291 ? 45.72100 40.51800 69.19900 1.000 32.20656 312 ASP C CA 1
ATOM 9508 C C . ASP C 1 291 ? 45.05400 41.88700 69.13100 1.000 38.35512 312 ASP C C 1
ATOM 9509 O O . ASP C 1 291 ? 45.73400 42.91600 69.09300 1.000 37.08962 312 ASP C O 1
ATOM 9514 N N . THR C 1 292 ? 43.71700 41.90400 69.11600 1.000 38.31466 313 THR C N 1
ATOM 9515 C CA . THR C 1 292 ? 42.99100 43.16500 69.00500 1.000 38.69773 313 THR C CA 1
ATOM 9516 C C . THR C 1 292 ? 43.11400 44.01100 70.26500 1.000 50.69837 313 THR C C 1
ATOM 9517 O O . THR C 1 292 ? 42.82700 45.21200 70.22200 1.000 44.11190 313 THR C O 1
ATOM 9521 N N . GLY C 1 293 ? 43.52400 43.41700 71.38300 1.000 47.77033 314 GLY C N 1
ATOM 9522 C CA . GLY C 1 293 ? 43.75100 44.19800 72.58300 1.000 38.02891 314 GLY C CA 1
ATOM 9523 C C . GLY C 1 293 ? 45.09000 44.90700 72.63900 1.000 49.73416 314 GLY C C 1
ATOM 9524 O O . GLY C 1 293 ? 45.29200 45.75400 73.51300 1.000 40.48065 314 GLY C O 1
ATOM 9525 N N . SER C 1 294 ? 46.00500 44.59600 71.72300 1.000 36.76049 315 SER C N 1
ATOM 9526 C CA . SER C 1 294 ? 47.31700 45.23200 71.69500 1.000 34.16660 315 SER C CA 1
ATOM 9527 C C . SER C 1 294 ? 47.76200 45.66100 70.30700 1.000 41.77221 315 SER C C 1
ATOM 9528 O O . SER C 1 294 ? 48.80400 46.31900 70.19300 1.000 54.62541 315 SER C O 1
ATOM 9531 N N . PHE C 1 295 ? 47.02100 45.30900 69.25500 1.000 38.70934 316 PHE C N 1
ATOM 9532 C CA . PHE C 1 295 ? 47.36800 45.63700 67.87500 1.000 34.93418 316 PHE C CA 1
ATOM 9533 C C . PHE C 1 295 ? 48.67200 44.97500 67.42800 1.000 43.13912 316 PHE C C 1
ATOM 9534 O O . PHE C 1 295 ? 49.27400 45.39600 66.43200 1.000 39.43984 316 PHE C O 1
ATOM 9542 N N . VAL C 1 296 ? 49.11100 43.92300 68.11800 1.000 38.03050 317 VAL C N 1
ATOM 9543 C CA . VAL C 1 296 ? 50.38400 43.26400 67.83800 1.000 43.53977 317 VAL C CA 1
ATOM 9544 C C . VAL C 1 296 ? 50.11800 41.87700 67.27400 1.000 40.06722 317 VAL C C 1
ATOM 9545 O O . VAL C 1 296 ? 49.30100 41.12300 67.81300 1.000 41.60524 317 VAL C O 1
ATOM 9549 N N . TYR C 1 297 ? 50.81700 41.54200 66.19600 1.000 39.22499 318 TYR C N 1
ATOM 9550 C CA . TYR C 1 297 ? 50.87500 40.18500 65.66400 1.000 37.73989 318 TYR C CA 1
ATOM 9551 C C . TYR C 1 297 ? 52.29100 39.66700 65.89300 1.000 44.51090 318 TYR C C 1
ATOM 9552 O O . TYR C 1 297 ? 53.25400 40.19300 65.32500 1.000 39.13003 318 TYR C O 1
ATOM 9561 N N . ASP C 1 298 ? 52.41900 38.67200 66.76400 1.000 40.97203 319 ASP C N 1
ATOM 9562 C CA . ASP C 1 298 ? 53.71800 38.10800 67.11400 1.000 39.14992 319 ASP C CA 1
ATOM 9563 C C . ASP C 1 298 ? 54.07800 37.05600 66.07100 1.000 42.26136 319 ASP C C 1
ATOM 9564 O O . ASP C 1 298 ? 53.63300 35.90900 66.14900 1.000 38.14574 319 ASP C O 1
ATOM 9569 N N . THR C 1 299 ? 54.90100 37.44200 65.10300 1.000 36.06790 320 THR C N 1
ATOM 9570 C CA . THR C 1 299 ? 55.21300 36.55900 63.98800 1.000 48.74538 320 THR C CA 1
ATOM 9571 C C . THR C 1 299 ? 55.84700 35.26900 64.50500 1.000 47.65351 320 THR C C 1
ATOM 9572 O O . THR C 1 299 ? 56.70100 35.31300 65.39700 1.000 44.05686 320 THR C O 1
ATOM 9576 N N . PRO C 1 300 ? 55.45000 34.10500 63.98200 1.000 43.43139 321 PRO C N 1
ATOM 9577 C CA . PRO C 1 300 ? 56.05400 32.85500 64.46700 1.000 49.55683 321 PRO C CA 1
ATOM 9578 C C . PRO C 1 300 ? 57.52900 32.71300 64.12300 1.000 44.22463 321 PRO C C 1
ATOM 9579 O O . PRO C 1 300 ? 58.20700 31.88400 64.73700 1.000 43.08780 321 PRO C O 1
ATOM 9583 N N . GLU C 1 301 ? 58.03800 33.47600 63.16000 1.000 48.57887 322 GLU C N 1
ATOM 9584 C CA . GLU C 1 301 ? 59.42800 33.39500 62.73300 1.000 45.32209 322 GLU C CA 1
ATOM 9585 C C . GLU C 1 301 ? 60.05300 34.78400 62.76600 1.000 50.93004 322 GLU C C 1
ATOM 9586 O O . GLU C 1 301 ? 59.35800 35.80400 62.76400 1.000 46.60980 322 GLU C O 1
ATOM 9592 N N . LEU C 1 302 ? 61.38300 34.81200 62.78500 1.000 39.50484 323 LEU C N 1
ATOM 9593 C CA . LEU C 1 302 ? 62.10300 36.07200 62.68300 1.000 32.45427 323 LEU C CA 1
ATOM 9594 C C . LEU C 1 302 ? 62.03300 36.60500 61.25900 1.000 35.72145 323 LEU C C 1
ATOM 9595 O O . LEU C 1 302 ? 62.11600 35.84400 60.29200 1.000 33.51537 323 LEU C O 1
ATOM 9600 N N . LEU C 1 303 ? 61.85900 37.92500 61.14000 1.000 31.56347 324 LEU C N 1
ATOM 9601 C CA . LEU C 1 303 ? 61.74700 38.60000 59.85400 1.000 31.10333 324 LEU C CA 1
ATOM 9602 C C . LEU C 1 303 ? 63.01400 39.32800 59.43200 1.000 40.52449 324 LEU C C 1
ATOM 9603 O O . LEU C 1 303 ? 63.14000 39.68900 58.25500 1.000 43.67380 324 LEU C O 1
ATOM 9608 N N . SER C 1 304 ? 63.92800 39.59100 60.35800 1.000 38.16596 325 SER C N 1
ATOM 9609 C CA . SER C 1 304 ? 65.15200 40.29800 60.02400 1.000 41.12735 325 SER C CA 1
ATOM 9610 C C . SER C 1 304 ? 66.16000 40.06400 61.13800 1.000 42.95490 325 SER C C 1
ATOM 9611 O O . SER C 1 304 ? 65.79600 39.68000 62.25300 1.000 49.91124 325 SER C O 1
ATOM 9614 N N . TYR C 1 305 ? 67.43900 40.28500 60.81800 1.000 36.99007 326 TYR C N 1
ATOM 9615 C CA . TYR C 1 305 ? 68.49300 40.25800 61.82900 1.000 33.81449 326 TYR C CA 1
ATOM 9616 C C . TYR C 1 305 ? 68.91300 41.68000 62.14700 1.000 34.35770 326 TYR C C 1
ATOM 9617 O O . TYR C 1 305 ? 69.37000 42.38700 61.23500 1.000 36.96990 326 TYR C O 1
ATOM 9626 N N . PRO C 1 306 ? 68.74800 42.15900 63.38200 1.000 38.86518 327 PRO C N 1
ATOM 9627 C CA . PRO C 1 306 ? 69.23600 43.50200 63.71700 1.000 28.58627 327 PRO C CA 1
ATOM 9628 C C . PRO C 1 306 ? 70.75200 43.53000 63.82400 1.000 33.93929 327 PRO C C 1
ATOM 9629 O O . PRO C 1 306 ? 71.37400 42.59500 64.32700 1.000 35.43213 327 PRO C O 1
ATOM 9633 N N . SER C 1 307 ? 71.33700 44.63000 63.37200 1.000 31.05332 328 SER C N 1
ATOM 9634 C CA . SER C 1 307 ? 72.77900 44.81600 63.37500 1.000 37.22465 328 SER C CA 1
ATOM 9635 C C . SER C 1 307 ? 73.15100 45.84400 64.43200 1.000 33.50718 328 SER C C 1
ATOM 9636 O O . SER C 1 307 ? 72.48300 46.87400 64.56800 1.000 38.41694 328 SER C O 1
ATOM 9639 N N . PHE C 1 308 ? 74.22800 45.57200 65.16900 1.000 39.82822 329 PHE C N 1
ATOM 9640 C CA . PHE C 1 308 ? 74.64600 46.42600 66.27000 1.000 43.89666 329 PHE C CA 1
ATOM 9641 C C . PHE C 1 308 ? 76.13100 46.74100 66.17000 1.000 48.07792 329 PHE C C 1
ATOM 9642 O O . PHE C 1 308 ? 76.92600 45.95500 65.64700 1.000 47.11800 329 PHE C O 1
ATOM 9650 N N . THR C 1 309 ? 76.48800 47.91600 66.66900 1.000 43.03625 330 THR C N 1
ATOM 9651 C CA . THR C 1 309 ? 77.86800 48.26500 66.95300 1.000 38.61263 330 THR C CA 1
ATOM 9652 C C . THR C 1 309 ? 78.07100 48.15700 68.45700 1.000 45.83322 330 THR C C 1
ATOM 9653 O O . THR C 1 309 ? 77.29800 48.72900 69.23300 1.000 39.78341 330 THR C O 1
ATOM 9657 N N . VAL C 1 310 ? 79.08400 47.40600 68.86700 1.000 38.23140 331 VAL C N 1
ATOM 9658 C CA . VAL C 1 310 ? 79.43800 47.26600 70.27400 1.000 50.71447 331 VAL C CA 1
ATOM 9659 C C . VAL C 1 310 ? 80.70100 48.07800 70.51400 1.000 45.53723 331 VAL C C 1
ATOM 9660 O O . VAL C 1 310 ? 81.75900 47.77300 69.95100 1.000 46.14094 331 VAL C O 1
ATOM 9664 N N . TYR C 1 311 ? 80.58700 49.12100 71.33600 1.000 45.96969 332 TYR C N 1
ATOM 9665 C CA . TYR C 1 311 ? 81.72800 49.94100 71.72400 1.000 48.90899 332 TYR C CA 1
ATOM 9666 C C . TYR C 1 311 ? 82.29600 49.38400 73.02300 1.000 53.77386 332 TYR C C 1
ATOM 9667 O O . TYR C 1 311 ? 81.66000 49.47600 74.07900 1.000 51.58917 332 TYR C O 1
ATOM 9676 N N . VAL C 1 312 ? 83.50500 48.83600 72.94900 1.000 60.95127 333 VAL C N 1
ATOM 9677 C CA . VAL C 1 312 ? 84.17300 48.21200 74.08400 1.000 61.47247 333 VAL C CA 1
ATOM 9678 C C . VAL C 1 312 ? 85.30300 49.12100 74.53500 1.000 63.36766 333 VAL C C 1
ATOM 9679 O O . VAL C 1 312 ? 86.15200 49.51200 73.72500 1.000 63.84525 333 VAL C O 1
ATOM 9683 N N . ASP C 1 313 ? 85.30400 49.46700 75.81900 1.000 66.34383 334 ASP C N 1
ATOM 9684 C CA . ASP C 1 313 ? 86.39900 50.19700 76.45600 1.000 69.78610 334 ASP C CA 1
ATOM 9685 C C . ASP C 1 313 ? 87.07400 49.21800 77.41500 1.000 74.33964 334 ASP C C 1
ATOM 9686 O O . ASP C 1 313 ? 86.66900 49.07200 78.57000 1.000 79.63740 334 ASP C O 1
ATOM 9691 N N . ALA C 1 314 ? 88.11200 48.54800 76.92300 1.000 62.71768 335 ALA C N 1
ATOM 9692 C CA . ALA C 1 314 ? 88.85200 47.55300 77.68700 1.000 79.43903 335 ALA C CA 1
ATOM 9693 C C . ALA C 1 314 ? 90.24300 48.05700 78.06000 1.000 74.34336 335 ALA C C 1
ATOM 9694 O O . ALA C 1 314 ? 91.18300 47.27100 78.18800 1.000 71.33640 335 ALA C O 1
ATOM 9696 N N . GLY C 1 315 ? 90.38000 49.36600 78.24200 1.000 77.60730 336 GLY C N 1
ATOM 9697 C CA . GLY C 1 315 ? 91.64700 49.95600 78.60100 1.000 78.88969 336 GLY C CA 1
ATOM 9698 C C . GLY C 1 315 ? 92.55500 50.16200 77.40200 1.000 89.10739 336 GLY C C 1
ATOM 9699 O O . GLY C 1 315 ? 92.16400 50.02300 76.24000 1.000 87.89486 336 GLY C O 1
ATOM 9700 N N . GLU C 1 316 ? 93.81100 50.48400 77.71100 1.000 101.45902 337 GLU C N 1
ATOM 9701 C CA . GLU C 1 316 ? 94.77400 50.81200 76.66500 1.000 101.91072 337 GLU C CA 1
ATOM 9702 C C . GLU C 1 316 ? 95.10800 49.59600 75.80700 1.000 105.07853 337 GLU C C 1
ATOM 9703 O O . GLU C 1 316 ? 95.07900 49.67100 74.57300 1.000 102.27541 337 GLU C O 1
ATOM 9709 N N . ASN C 1 317 ? 95.41300 48.46000 76.43900 1.000 108.05570 338 ASN C N 1
ATOM 9710 C CA . ASN C 1 317 ? 95.79700 47.24300 75.73000 1.000 111.74078 338 ASN C CA 1
ATOM 9711 C C . ASN C 1 317 ? 94.66700 46.22000 75.66000 1.000 100.86042 338 ASN C C 1
ATOM 9712 O O . ASN C 1 317 ? 94.92800 45.01900 75.53800 1.000 107.73033 338 ASN C O 1
ATOM 9717 N N . GLY C 1 318 ? 93.41500 46.66800 75.72000 1.000 86.57703 339 GLY C N 1
ATOM 9718 C CA . GLY C 1 318 ? 92.29500 45.73900 75.69000 1.000 88.09028 339 GLY C CA 1
ATOM 9719 C C . GLY C 1 318 ? 91.98000 45.26000 74.28000 1.000 83.56403 339 GLY C C 1
ATOM 9720 O O . GLY C 1 318 ? 91.97000 46.03200 73.32100 1.000 88.20619 339 GLY C O 1
ATOM 9721 N N . TYR C 1 319 ? 91.71400 43.95900 74.16700 1.000 73.89697 340 TYR C N 1
ATOM 9722 C CA . TYR C 1 319 ? 91.46000 43.32300 72.88300 1.000 81.87579 340 TYR C CA 1
ATOM 9723 C C . TYR C 1 319 ? 90.25800 42.39300 73.00000 1.000 77.02563 340 TYR C C 1
ATOM 9724 O O . TYR C 1 319 ? 89.70100 42.18700 74.08200 1.000 58.35175 340 TYR C O 1
ATOM 9733 N N . ILE C 1 320 ? 89.85800 41.83500 71.85800 1.000 67.52874 341 ILE C N 1
ATOM 9734 C CA . ILE C 1 320 ? 88.68500 40.97900 71.75400 1.000 60.11599 341 ILE C CA 1
ATOM 9735 C C . ILE C 1 320 ? 89.07700 39.65500 71.11600 1.000 57.65280 341 ILE C C 1
ATOM 9736 O O . ILE C 1 320 ? 90.00300 39.57800 70.30200 1.000 68.76945 341 ILE C O 1
ATOM 9741 N N . GLU C 1 321 ? 88.37300 38.60200 71.51600 1.000 55.15065 342 GLU C N 1
ATOM 9742 C CA . GLU C 1 321 ? 88.39000 37.32200 70.82600 1.000 56.37618 342 GLU C CA 1
ATOM 9743 C C . GLU C 1 321 ? 86.94400 36.87900 70.64500 1.000 56.98351 342 GLU C C 1
ATOM 9744 O O . GLU C 1 321 ? 86.02300 37.42900 71.25600 1.000 49.22131 342 GLU C O 1
ATOM 9750 N N . VAL C 1 322 ? 86.73500 35.89600 69.77600 1.000 53.21255 343 VAL C N 1
ATOM 9751 C CA . VAL C 1 322 ? 85.41200 35.33000 69.54500 1.000 53.52877 343 VAL C CA 1
ATOM 9752 C C . VAL C 1 322 ? 85.46100 33.85000 69.88300 1.000 53.52953 343 VAL C C 1
ATOM 9753 O O . VAL C 1 322 ? 86.35600 33.13100 69.42400 1.000 55.93739 343 VAL C O 1
ATOM 9757 N N . THR C 1 323 ? 84.51500 33.40400 70.70400 1.000 44.59197 344 THR C N 1
ATOM 9758 C CA . THR C 1 323 ? 84.30800 31.99000 70.97600 1.000 53.46661 344 THR C CA 1
ATOM 9759 C C . THR C 1 323 ? 83.04400 31.54400 70.25000 1.000 51.82568 344 THR C C 1
ATOM 9760 O O . THR C 1 323 ? 81.98200 32.15900 70.40300 1.000 56.69632 344 THR C O 1
ATOM 9764 N N . LYS C 1 324 ? 83.17100 30.50200 69.43000 1.000 43.39439 345 LYS C N 1
ATOM 9765 C CA . LYS C 1 324 ? 82.08400 30.01300 68.58500 1.000 42.53414 345 LYS C CA 1
ATOM 9766 C C . LYS C 1 324 ? 81.83500 28.53700 68.86800 1.000 40.77299 345 LYS C C 1
ATOM 9767 O O . LYS C 1 324 ? 82.49500 27.66100 68.28700 1.000 48.14223 345 LYS C O 1
ATOM 9773 N N . PRO C 1 325 ? 80.89900 28.21100 69.75600 1.000 55.25309 346 PRO C N 1
ATOM 9774 C CA . PRO C 1 325 ? 80.49100 26.81100 69.91100 1.000 44.31397 346 PRO C CA 1
ATOM 9775 C C . PRO C 1 325 ? 79.81700 26.28800 68.65100 1.000 50.53978 346 PRO C C 1
ATOM 9776 O O . PRO C 1 325 ? 79.25200 27.04400 67.85700 1.000 41.11711 346 PRO C O 1
ATOM 9780 N N . THR C 1 326 ? 79.90900 24.97500 68.46000 1.000 41.57115 347 THR C N 1
ATOM 9781 C CA . THR C 1 326 ? 79.23500 24.28900 67.37100 1.000 44.49858 347 THR C CA 1
ATOM 9782 C C . THR C 1 326 ? 78.53600 23.05600 67.92000 1.000 44.17127 347 THR C C 1
ATOM 9783 O O . THR C 1 326 ? 78.95200 22.48800 68.93400 1.000 53.14946 347 THR C O 1
ATOM 9787 N N . GLY C 1 327 ? 77.46500 22.65200 67.23900 1.000 42.09751 348 GLY C N 1
ATOM 9788 C CA . GLY C 1 327 ? 76.67900 21.50400 67.65100 1.000 40.78224 348 GLY C CA 1
ATOM 9789 C C . GLY C 1 327 ? 76.61500 20.42500 66.59100 1.000 44.85584 348 GLY C C 1
ATOM 9790 O O . GLY C 1 327 ? 77.37000 20.46400 65.61500 1.000 49.19307 348 GLY C O 1
ATOM 9791 N N . ASP C 1 328 ? 75.70100 19.46700 66.76000 1.000 48.42693 349 ASP C N 1
ATOM 9792 C CA . ASP C 1 328 ? 75.54400 18.36200 65.82100 1.000 47.95172 349 ASP C CA 1
ATOM 9793 C C . ASP C 1 328 ? 74.06200 18.07700 65.59300 1.000 52.42961 349 ASP C C 1
ATOM 9794 O O . ASP C 1 328 ? 73.38300 17.57800 66.50200 1.000 42.12940 349 ASP C O 1
ATOM 9799 N N . PRO C 1 329 ? 73.52500 18.36300 64.40500 1.000 44.39783 350 PRO C N 1
ATOM 9800 C CA . PRO C 1 329 ? 72.09200 18.14800 64.18300 1.000 40.05688 350 PRO C CA 1
ATOM 9801 C C . PRO C 1 329 ? 71.75500 16.67600 64.02800 1.000 46.51531 350 PRO C C 1
ATOM 9802 O O . PRO C 1 329 ? 72.43400 15.93100 63.31900 1.000 51.93787 350 PRO C O 1
ATOM 9806 N N . ASP C 1 330 ? 70.66600 16.27400 64.67700 1.000 51.71030 351 ASP C N 1
ATOM 9807 C CA . ASP C 1 330 ? 70.11800 14.93100 64.54400 1.000 46.86275 351 ASP C CA 1
ATOM 9808 C C . ASP C 1 330 ? 68.61300 15.06100 64.37400 1.000 49.07469 351 ASP C C 1
ATOM 9809 O O . ASP C 1 330 ? 67.93000 15.54700 65.27900 1.000 45.75777 351 ASP C O 1
ATOM 9814 N N . ILE C 1 331 ? 68.10300 14.65200 63.21300 1.000 45.63402 352 ILE C N 1
ATOM 9815 C CA . ILE C 1 331 ? 66.66500 14.65900 62.98000 1.000 40.57715 352 ILE C CA 1
ATOM 9816 C C . ILE C 1 331 ? 66.04000 13.52900 63.78600 1.000 50.07486 352 ILE C C 1
ATOM 9817 O O . ILE C 1 331 ? 66.46900 12.37200 63.69300 1.000 54.18095 352 ILE C O 1
ATOM 9822 N N . ILE C 1 332 ? 65.04200 13.86300 64.59900 1.000 43.14288 353 ILE C N 1
ATOM 9823 C CA . ILE C 1 332 ? 64.41500 12.90400 65.50100 1.000 36.54715 353 ILE C CA 1
ATOM 9824 C C . ILE C 1 332 ? 63.10500 12.37400 64.93500 1.000 46.86715 353 ILE C C 1
ATOM 9825 O O . ILE C 1 332 ? 62.76100 11.20700 65.12500 1.000 47.49062 353 ILE C O 1
ATOM 9830 N N . SER C 1 333 ? 62.36500 13.22000 64.23900 1.000 44.07592 354 SER C N 1
ATOM 9831 C CA . SER C 1 333 ? 61.06900 12.83300 63.72000 1.000 40.27737 354 SER C CA 1
ATOM 9832 C C . SER C 1 333 ? 60.73900 13.76500 62.57200 1.000 45.23876 354 SER C C 1
ATOM 9833 O O . SER C 1 333 ? 61.37800 14.80400 62.39200 1.000 51.97936 354 SER C O 1
ATOM 9836 N N . THR C 1 334 ? 59.74800 13.36700 61.78300 1.000 39.13120 355 THR C N 1
ATOM 9837 C CA . THR C 1 334 ? 59.23900 14.20100 60.71000 1.000 42.36101 355 THR C CA 1
ATOM 9838 C C . THR C 1 334 ? 57.72700 14.05900 60.65000 1.000 48.78733 355 THR C C 1
ATOM 9839 O O . THR C 1 334 ? 57.14800 13.09800 61.16000 1.000 46.70594 355 THR C O 1
ATOM 9843 N N . SER C 1 335 ? 57.08800 15.03900 60.02300 1.000 40.85863 356 SER C N 1
ATOM 9844 C CA . SER C 1 335 ? 55.64500 14.99900 59.88100 1.000 41.90741 356 SER C CA 1
ATOM 9845 C C . SER C 1 335 ? 55.24700 15.82000 58.66700 1.000 38.35528 356 SER C C 1
ATOM 9846 O O . SER C 1 335 ? 55.98700 16.69300 58.20500 1.000 43.28700 356 SER C O 1
ATOM 9849 N N . SER C 1 336 ? 54.05300 15.53600 58.16300 1.000 43.61143 357 SER C N 1
ATOM 9850 C CA . SER C 1 336 ? 53.50200 16.29300 57.05500 1.000 44.05705 357 SER C CA 1
ATOM 9851 C C . SER C 1 336 ? 51.98700 16.24400 57.12700 1.000 49.86165 357 SER C C 1
ATOM 9852 O O . SER C 1 336 ? 51.40400 15.27100 57.61400 1.000 45.18954 357 SER C O 1
ATOM 9855 N N . THR C 1 337 ? 51.35900 17.31100 56.64800 1.000 37.67956 358 THR C N 1
ATOM 9856 C CA . THR C 1 337 ? 49.91500 17.37200 56.50100 1.000 40.63017 358 THR C CA 1
ATOM 9857 C C . THR C 1 337 ? 49.53700 17.02200 55.06900 1.000 49.44021 358 THR C C 1
ATOM 9858 O O . THR C 1 337 ? 50.33500 17.18700 54.14100 1.000 41.78433 358 THR C O 1
ATOM 9862 N N . GLU C 1 338 ? 48.32500 16.49900 54.89900 1.000 46.01377 359 GLU C N 1
ATOM 9863 C CA . GLU C 1 338 ? 47.77200 16.37000 53.56000 1.000 36.21691 359 GLU C CA 1
ATOM 9864 C C . GLU C 1 338 ? 47.75100 17.74800 52.91300 1.000 48.04252 359 GLU C C 1
ATOM 9865 O O . GLU C 1 338 ? 47.29800 18.72300 53.52100 1.000 58.54195 359 GLU C O 1
ATOM 9871 N N . ILE C 1 339 ? 48.25400 17.83700 51.68900 1.000 35.22533 360 ILE C N 1
ATOM 9872 C CA . ILE C 1 339 ? 48.29200 19.09500 50.95200 1.000 49.19286 360 ILE C CA 1
ATOM 9873 C C . ILE C 1 339 ? 47.11600 19.11700 49.98400 1.000 55.20434 360 ILE C C 1
ATOM 9874 O O . ILE C 1 339 ? 47.02300 18.27200 49.08600 1.000 55.66465 360 ILE C O 1
ATOM 9879 N N . LYS C 1 340 ? 46.20700 20.06700 50.18300 1.000 48.41417 361 LYS C N 1
ATOM 9880 C CA . LYS C 1 340 ? 45.03300 20.23400 49.33700 1.000 45.47091 361 LYS C CA 1
ATOM 9881 C C . LYS C 1 340 ? 45.30000 21.32200 48.30000 1.000 35.80295 361 LYS C C 1
ATOM 9882 O O . LYS C 1 340 ? 45.59000 22.46800 48.65600 1.000 41.08839 361 LYS C O 1
ATOM 9888 N N . GLU C 1 341 ? 45.18700 20.96100 47.02600 1.000 39.49823 362 GLU C N 1
ATOM 9889 C CA . GLU C 1 341 ? 45.31100 21.90300 45.92300 1.000 37.18733 362 GLU C CA 1
ATOM 9890 C C . GLU C 1 341 ? 44.54800 23.19000 46.20900 1.000 43.29726 362 GLU C C 1
ATOM 9891 O O . GLU C 1 341 ? 43.33700 23.16800 46.44600 1.000 49.23110 362 GLU C O 1
ATOM 9897 N N . GLY C 1 342 ? 45.26100 24.31800 46.17600 1.000 41.07493 363 GLY C N 1
ATOM 9898 C CA . GLY C 1 342 ? 44.71400 25.62300 46.48100 1.000 39.77277 363 GLY C CA 1
ATOM 9899 C C . GLY C 1 342 ? 45.11300 26.18400 47.83100 1.000 36.31606 363 GLY C C 1
ATOM 9900 O O . GLY C 1 342 ? 44.93900 27.38900 48.05500 1.000 46.69911 363 GLY C O 1
ATOM 9901 N N . ASP C 1 343 ? 45.63500 25.35400 48.73300 1.000 33.87325 364 ASP C N 1
ATOM 9902 C CA . ASP C 1 343 ? 46.15300 25.79300 50.02500 1.000 41.26212 364 ASP C CA 1
ATOM 9903 C C . ASP C 1 343 ? 47.45500 25.05700 50.29500 1.000 44.24666 364 ASP C C 1
ATOM 9904 O O . ASP C 1 343 ? 47.51400 23.83400 50.14200 1.000 50.54111 364 ASP C O 1
ATOM 9909 N N . GLU C 1 344 ? 48.48100 25.78000 50.73100 1.000 34.22610 365 GLU C N 1
ATOM 9910 C CA . GLU C 1 344 ? 49.73900 25.12300 51.04800 1.000 41.40332 365 GLU C CA 1
ATOM 9911 C C . GLU C 1 344 ? 49.58800 24.25900 52.29500 1.000 45.84463 365 GLU C C 1
ATOM 9912 O O . GLU C 1 344 ? 48.92400 24.64100 53.26200 1.000 45.45879 365 GLU C O 1
ATOM 9918 N N . GLY C 1 345 ? 50.19400 23.07600 52.26100 1.000 47.21613 366 GLY C N 1
ATOM 9919 C CA . GLY C 1 345 ? 50.39600 22.28000 53.45100 1.000 29.46350 366 GLY C CA 1
ATOM 9920 C C . GLY C 1 345 ? 51.76400 22.55300 54.04300 1.000 38.93309 366 GLY C C 1
ATOM 9921 O O . GLY C 1 345 ? 52.47800 23.47200 53.63800 1.000 33.15399 366 GLY C O 1
ATOM 9922 N N . THR C 1 346 ? 52.13100 21.73200 55.02400 1.000 33.69497 367 THR C N 1
ATOM 9923 C CA . THR C 1 346 ? 53.39100 21.90100 55.73100 1.000 44.41452 367 THR C CA 1
ATOM 9924 C C . THR C 1 346 ? 54.10600 20.56600 55.87700 1.000 35.47418 367 THR C C 1
ATOM 9925 O O . THR C 1 346 ? 53.47800 19.51600 56.03600 1.000 45.15602 367 THR C O 1
ATOM 9929 N N . VAL C 1 347 ? 55.43200 20.62800 55.81200 1.000 37.18867 368 VAL C N 1
ATOM 9930 C CA . VAL C 1 347 ? 56.31900 19.52400 56.16300 1.000 39.86304 368 VAL C CA 1
ATOM 9931 C C . VAL C 1 347 ? 57.16200 19.97100 57.34800 1.000 38.58713 368 VAL C C 1
ATOM 9932 O O . VAL C 1 347 ? 57.75300 21.05600 57.31700 1.000 38.19996 368 VAL C O 1
ATOM 9936 N N . CYS C 1 348 ? 57.22600 19.13700 58.38300 1.000 38.57959 369 CYS C N 1
ATOM 9937 C CA . CYS C 1 348 ? 57.89800 19.49100 59.62500 1.000 37.60894 369 CYS C CA 1
ATOM 9938 C C . CYS C 1 348 ? 58.97300 18.47200 59.97000 1.000 46.39046 369 CYS C C 1
ATOM 9939 O O . CYS C 1 348 ? 58.90100 17.30500 59.57200 1.000 41.69114 369 CYS C O 1
ATOM 9942 N N . ALA C 1 349 ? 59.98000 18.93500 60.70600 1.000 41.88586 370 ALA C N 1
ATOM 9943 C CA . ALA C 1 349 ? 61.03200 18.07000 61.22000 1.000 45.08625 370 ALA C CA 1
ATOM 9944 C C . ALA C 1 349 ? 61.42900 18.54700 62.60700 1.000 37.98397 370 ALA C C 1
ATOM 9945 O O . ALA C 1 349 ? 61.50900 19.75300 62.85900 1.000 40.63655 370 ALA C O 1
ATOM 9947 N N . THR C 1 350 ? 61.66500 17.59600 63.50300 1.000 37.16632 371 THR C N 1
ATOM 9948 C CA . THR C 1 350 ? 62.19400 17.87900 64.83000 1.000 37.66571 371 THR C CA 1
ATOM 9949 C C . THR C 1 350 ? 63.66600 17.50200 64.85600 1.000 42.55807 371 THR C C 1
ATOM 9950 O O . THR C 1 350 ? 64.02500 16.37600 64.49400 1.000 46.66139 371 THR C O 1
ATOM 9954 N N . VAL C 1 351 ? 64.51300 18.43800 65.28700 1.000 43.30437 372 VAL C N 1
ATOM 9955 C CA . VAL C 1 351 ? 65.96100 18.26600 65.25500 1.000 38.33072 372 VAL C CA 1
ATOM 9956 C C . VAL C 1 351 ? 66.51400 18.42300 66.66500 1.000 46.96633 372 VAL C C 1
ATOM 9957 O O . VAL C 1 351 ? 66.17100 19.37700 67.37200 1.000 43.12752 372 VAL C O 1
ATOM 9961 N N . GLU C 1 352 ? 67.37900 17.49500 67.06300 1.000 37.85604 373 GLU C N 1
ATOM 9962 C CA . GLU C 1 352 ? 68.05700 17.54300 68.34800 1.000 46.00609 373 GLU C CA 1
ATOM 9963 C C . GLU C 1 352 ? 69.52600 17.87000 68.13400 1.000 40.64723 373 GLU C C 1
ATOM 9964 O O . GLU C 1 352 ? 70.13900 17.41700 67.16200 1.000 45.11282 373 GLU C O 1
ATOM 9970 N N . ASN C 1 353 ? 70.08400 18.66000 69.04300 1.000 42.02988 374 ASN C N 1
ATOM 9971 C CA . ASN C 1 353 ? 71.51900 18.92100 69.05500 1.000 46.82020 374 ASN C CA 1
ATOM 9972 C C . ASN C 1 353 ? 72.15600 17.88000 69.96700 1.000 45.65639 374 ASN C C 1
ATOM 9973 O O . ASN C 1 353 ? 72.12900 18.01100 71.19300 1.000 44.59952 374 ASN C O 1
ATOM 9978 N N . VAL C 1 354 ? 72.71700 16.82500 69.36400 1.000 47.14387 375 VAL C N 1
ATOM 9979 C CA . VAL C 1 354 ? 73.33300 15.74600 70.13300 1.000 46.53601 375 VAL C CA 1
ATOM 9980 C C . VAL C 1 354 ? 74.80600 16.00500 70.41600 1.000 36.20552 375 VAL C C 1
ATOM 9981 O O . VAL C 1 354 ? 75.48000 15.14000 70.99200 1.000 66.38297 375 VAL C O 1
ATOM 9985 N N . GLY C 1 355 ? 75.32900 17.16500 70.03000 1.000 46.33670 376 GLY C N 1
ATOM 9986 C CA . GLY C 1 355 ? 76.68800 17.52800 70.35700 1.000 42.42040 376 GLY C CA 1
ATOM 9987 C C . GLY C 1 355 ? 76.80000 18.12700 71.74600 1.000 57.68200 376 GLY C C 1
ATOM 9988 O O . GLY C 1 355 ? 75.81700 18.33100 72.46000 1.000 47.88533 376 GLY C O 1
ATOM 9989 N N . ASP C 1 356 ? 78.04200 18.43100 72.12400 1.000 59.31966 377 ASP C N 1
ATOM 9990 C CA . ASP C 1 356 ? 78.34100 18.99900 73.43200 1.000 59.16902 377 ASP C CA 1
ATOM 9991 C C . ASP C 1 356 ? 78.25600 20.51900 73.46100 1.000 52.25974 377 ASP C C 1
ATOM 9992 O O . ASP C 1 356 ? 78.26200 21.10000 74.55100 1.000 64.43879 377 ASP C O 1
ATOM 9997 N N . GLY C 1 357 ? 78.17800 21.17400 72.30400 1.000 55.69880 378 GLY C N 1
ATOM 9998 C CA . GLY C 1 357 ? 78.13900 22.62200 72.26600 1.000 46.00078 378 GLY C CA 1
ATOM 9999 C C . GLY C 1 357 ? 76.88000 23.18400 71.64000 1.000 50.15667 378 GLY C C 1
ATOM 10000 O O . GLY C 1 357 ? 76.19600 22.50500 70.87000 1.000 49.34371 378 GLY C O 1
ATOM 10001 N N . GLU C 1 358 ? 76.57900 24.43800 71.96800 1.000 58.73533 379 GLU C N 1
ATOM 10002 C CA . GLU C 1 358 ? 75.45100 25.14300 71.37700 1.000 38.10281 379 GLU C CA 1
ATOM 10003 C C . GLU C 1 358 ? 75.58300 25.15300 69.85700 1.000 47.17220 379 GLU C C 1
ATOM 10004 O O . GLU C 1 358 ? 76.68700 25.12600 69.30700 1.000 50.05014 379 GLU C O 1
ATOM 10010 N N . GLY C 1 359 ? 74.43900 25.16800 69.17100 1.000 49.20991 380 GLY C N 1
ATOM 10011 C CA . GLY C 1 359 ? 74.42300 25.04600 67.73200 1.000 36.18287 380 GLY C CA 1
ATOM 10012 C C . GLY C 1 359 ? 73.57900 26.11800 67.07200 1.000 38.96992 380 GLY C C 1
ATOM 10013 O O . GLY C 1 359 ? 72.69000 26.71600 67.67800 1.000 46.96504 380 GLY C O 1
ATOM 10014 N N . GLU C 1 360 ? 73.88100 26.34200 65.79600 1.000 36.43051 381 GLU C N 1
ATOM 10015 C CA . GLU C 1 360 ? 73.14500 27.24900 64.91900 1.000 41.41052 381 GLU C CA 1
ATOM 10016 C C . GLU C 1 360 ? 72.66200 26.40900 63.74200 1.000 41.71470 381 GLU C C 1
ATOM 10017 O O . GLU C 1 360 ? 73.43800 26.11700 62.82700 1.000 48.69252 381 GLU C O 1
ATOM 10023 N N . PHE C 1 361 ? 71.39000 26.01800 63.76200 1.000 41.88976 382 PHE C N 1
ATOM 10024 C CA . PHE C 1 361 ? 70.85700 25.03800 62.82300 1.000 32.93532 382 PHE C CA 1
ATOM 10025 C C . PHE C 1 361 ? 69.89000 25.71700 61.86500 1.000 46.49283 382 PHE C C 1
ATOM 10026 O O . PHE C 1 361 ? 68.82400 26.18700 62.28100 1.000 35.63091 382 PHE C O 1
ATOM 10034 N N . SER C 1 362 ? 70.24600 25.72300 60.58300 1.000 38.16158 383 SER C N 1
ATOM 10035 C CA . SER C 1 362 ? 69.39700 26.24900 59.52500 1.000 41.50483 383 SER C CA 1
ATOM 10036 C C . SER C 1 362 ? 68.63400 25.08400 58.91300 1.000 44.62755 383 SER C C 1
ATOM 10037 O O . SER C 1 362 ? 69.22700 24.22200 58.25400 1.000 40.04559 383 SER C O 1
ATOM 10040 N N . GLY C 1 363 ? 67.32300 25.05400 59.14300 1.000 42.86724 384 GLY C N 1
ATOM 10041 C CA . GLY C 1 363 ? 66.46600 24.05900 58.53100 1.000 29.65128 384 GLY C CA 1
ATOM 10042 C C . GLY C 1 363 ? 65.84100 24.58200 57.25300 1.000 36.11294 384 GLY C C 1
ATOM 10043 O O . GLY C 1 363 ? 65.61100 25.78100 57.08900 1.000 34.27430 384 GLY C O 1
ATOM 10044 N N . ARG C 1 364 ? 65.57600 23.66000 56.33500 1.000 32.37644 385 ARG C N 1
ATOM 10045 C CA . ARG C 1 364 ? 64.93800 24.00600 55.07400 1.000 28.12485 385 ARG C CA 1
ATOM 10046 C C . ARG C 1 364 ? 64.42500 22.73100 54.42500 1.000 33.47751 385 ARG C C 1
ATOM 10047 O O . ARG C 1 364 ? 64.76300 21.61900 54.83500 1.000 35.99443 385 ARG C O 1
ATOM 10055 N N . LEU C 1 365 ? 63.59800 22.90700 53.40400 1.000 40.83095 386 LEU C N 1
ATOM 10056 C CA . LEU C 1 365 ? 63.32200 21.84800 52.44800 1.000 34.82311 386 LEU C CA 1
ATOM 10057 C C . LEU C 1 365 ? 64.25700 22.05200 51.26600 1.000 35.82453 386 LEU C C 1
ATOM 10058 O O . LEU C 1 365 ? 64.31400 23.14800 50.70100 1.000 38.15971 386 LEU C O 1
ATOM 10063 N N . SER C 1 366 ? 64.99800 21.00700 50.90300 1.000 31.96020 387 SER C N 1
ATOM 10064 C CA . SER C 1 366 ? 65.94900 21.11900 49.81000 1.000 42.44814 387 SER C CA 1
ATOM 10065 C C . SER C 1 366 ? 65.38000 20.64800 48.47900 1.000 38.47291 387 SER C C 1
ATOM 10066 O O . SER C 1 366 ? 65.90000 21.04200 47.43100 1.000 45.05395 387 SER C O 1
ATOM 10069 N N . SER C 1 367 ? 64.31500 19.85100 48.48700 1.000 39.65026 388 SER C N 1
ATOM 10070 C CA . SER C 1 367 ? 63.68000 19.45200 47.23900 1.000 32.86600 388 SER C CA 1
ATOM 10071 C C . SER C 1 367 ? 62.28300 18.91400 47.51000 1.000 32.70734 388 SER C C 1
ATOM 10072 O O . SER C 1 367 ? 61.94400 18.53400 48.63300 1.000 35.49842 388 SER C O 1
ATOM 10075 N N . CYS C 1 368 ? 61.47100 18.91100 46.45800 1.000 38.43841 389 CYS C N 1
ATOM 10076 C CA . CYS C 1 368 ? 60.18600 18.23100 46.44800 1.000 34.44727 389 CYS C CA 1
ATOM 10077 C C . CYS C 1 368 ? 59.97600 17.65000 45.05800 1.000 36.98506 389 CYS C C 1
ATOM 10078 O O . CYS C 1 368 ? 60.32600 18.28400 44.05900 1.000 43.82208 389 CYS C O 1
ATOM 10081 N N . GLY C 1 369 ? 59.35400 16.48200 44.99200 1.000 37.59026 390 GLY C N 1
ATOM 10082 C CA . GLY C 1 369 ? 59.14200 15.82200 43.72500 1.000 43.45587 390 GLY C CA 1
ATOM 10083 C C . GLY C 1 369 ? 58.07100 16.51000 42.89500 1.000 39.56752 390 GLY C C 1
ATOM 10084 O O . GLY C 1 369 ? 57.49600 17.53500 43.26300 1.000 41.15518 390 GLY C O 1
ATOM 10085 N N . GLU C 1 370 ? 57.81200 15.91800 41.73300 1.000 39.81558 391 GLU C N 1
ATOM 10086 C CA . GLU C 1 370 ? 56.93600 16.53400 40.74700 1.000 42.02905 391 GLU C CA 1
ATOM 10087 C C . GLU C 1 370 ? 55.54000 16.75900 41.31800 1.000 49.66115 391 GLU C C 1
ATOM 10088 O O . GLU C 1 370 ? 54.98200 15.89900 42.00700 1.000 38.31840 391 GLU C O 1
ATOM 10094 N N . GLY C 1 371 ? 54.97900 17.93300 41.02500 1.000 42.58135 392 GLY C N 1
ATOM 10095 C CA . GLY C 1 371 ? 53.68500 18.33000 41.52800 1.000 29.06377 392 GLY C CA 1
ATOM 10096 C C . GLY C 1 371 ? 53.73400 19.15400 42.79400 1.000 47.89871 392 GLY C C 1
ATOM 10097 O O . GLY C 1 371 ? 52.77400 19.88000 43.08600 1.000 37.19431 392 GLY C O 1
ATOM 10098 N N . PHE C 1 372 ? 54.83900 19.10100 43.52700 1.000 30.96185 393 PHE C N 1
ATOM 10099 C CA . PHE C 1 372 ? 54.96900 19.77400 44.80600 1.000 28.50744 393 PHE C CA 1
ATOM 10100 C C . PHE C 1 372 ? 56.02100 20.86300 44.68700 1.000 41.91258 393 PHE C C 1
ATOM 10101 O O . PHE C 1 372 ? 57.07400 20.66100 44.07400 1.000 40.39252 393 PHE C O 1
ATOM 10109 N N . SER C 1 373 ? 55.72500 22.02100 45.26900 1.000 34.45198 394 SER C N 1
ATOM 10110 C CA . SER C 1 373 ? 56.58800 23.18400 45.17100 1.000 34.42099 394 SER C CA 1
ATOM 10111 C C . SER C 1 373 ? 56.82700 23.73000 46.56600 1.000 43.33422 394 SER C C 1
ATOM 10112 O O . SER C 1 373 ? 55.88700 23.85100 47.35900 1.000 39.76800 394 SER C O 1
ATOM 10115 N N . ILE C 1 374 ? 58.08300 24.04200 46.86200 1.000 45.02069 395 ILE C N 1
ATOM 10116 C CA . ILE C 1 374 ? 58.44500 24.67500 48.12300 1.000 35.42311 395 ILE C CA 1
ATOM 10117 C C . ILE C 1 374 ? 58.10600 26.15300 48.00500 1.000 41.05523 395 ILE C C 1
ATOM 10118 O O . ILE C 1 374 ? 58.59800 26.83700 47.10300 1.000 43.63003 395 ILE C O 1
ATOM 10123 N N . VAL C 1 375 ? 57.26600 26.64700 48.91400 1.000 44.21217 396 VAL C N 1
ATOM 10124 C CA . VAL C 1 375 ? 56.83300 28.04400 48.90400 1.000 43.05751 396 VAL C CA 1
AT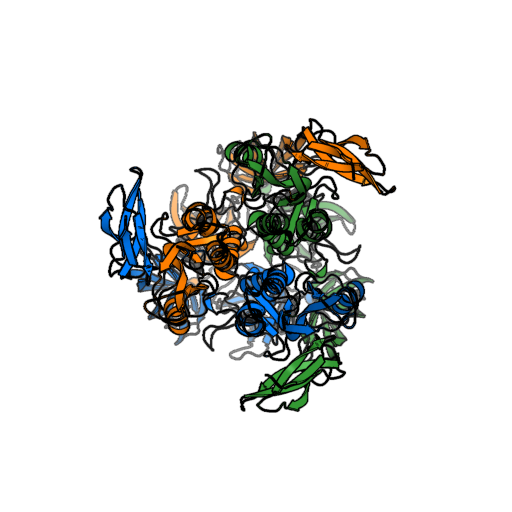OM 10125 C C . VAL C 1 375 ? 57.19200 28.69200 50.23600 1.000 39.37595 396 VAL C C 1
ATOM 10126 O O . VAL C 1 375 ? 56.40400 29.45600 50.80200 1.000 45.74717 396 VAL C O 1
ATOM 10130 N N . ASP C 1 376 ? 58.35100 28.33100 50.78200 1.000 32.25809 397 ASP C N 1
ATOM 10131 C CA . ASP C 1 376 ? 58.81400 28.86300 52.05700 1.000 36.43492 397 ASP C CA 1
ATOM 10132 C C . ASP C 1 376 ? 60.31900 29.09100 51.97700 1.000 40.95727 397 ASP C C 1
ATOM 10133 O O . ASP C 1 376 ? 60.99900 28.55600 51.10100 1.000 33.79521 397 ASP C O 1
ATOM 10138 N N . ASP C 1 377 ? 60.83500 29.89000 52.90700 1.000 38.65725 398 ASP C N 1
ATOM 10139 C CA . ASP C 1 377 ? 62.26700 30.09600 53.04800 1.000 38.11757 398 ASP C CA 1
ATOM 10140 C C . ASP C 1 377 ? 62.79000 29.19900 54.16600 1.000 46.95887 398 ASP C C 1
ATOM 10141 O O . ASP C 1 377 ? 62.03300 28.49100 54.83500 1.000 40.21991 398 ASP C O 1
ATOM 10146 N N . GLN C 1 378 ? 64.10800 29.21700 54.35000 1.000 27.42255 399 GLN C N 1
ATOM 10147 C CA . GLN C 1 378 ? 64.73800 28.48100 55.43400 1.000 31.66758 399 GLN C CA 1
ATOM 10148 C C . GLN C 1 378 ? 64.43800 29.15400 56.76900 1.000 25.17191 399 GLN C C 1
ATOM 10149 O O . GLN C 1 378 ? 63.95700 30.28600 56.83700 1.000 27.07552 399 GLN C O 1
ATOM 10155 N N . ASN C 1 379 ? 64.73000 28.43000 57.84400 1.000 29.82006 400 ASN C N 1
ATOM 10156 C CA . ASN C 1 379 ? 64.66400 28.95600 59.20100 1.000 40.45582 400 ASN C CA 1
ATOM 10157 C C . ASN C 1 379 ? 65.91100 28.54000 59.95800 1.000 34.79443 400 ASN C C 1
ATOM 10158 O O . ASN C 1 379 ? 66.27800 27.36200 59.94900 1.000 39.74314 400 ASN C O 1
ATOM 10163 N N . THR C 1 380 ? 66.54800 29.50000 60.61800 1.000 37.78897 401 THR C N 1
ATOM 10164 C CA . THR C 1 380 ? 67.71300 29.24500 61.44700 1.000 36.08834 401 THR C CA 1
ATOM 10165 C C . THR C 1 380 ? 67.33800 29.42200 62.91100 1.000 33.18899 401 THR C C 1
ATOM 10166 O O . THR C 1 380 ? 66.78100 30.45300 63.29700 1.000 50.67748 401 THR C O 1
ATOM 10170 N N . LYS C 1 381 ? 67.65300 28.41900 63.71800 1.000 41.17232 402 LYS C N 1
ATOM 10171 C CA . LYS C 1 381 ? 67.36200 28.43400 65.14000 1.000 36.68594 402 LYS C CA 1
ATOM 10172 C C . LYS C 1 381 ? 68.63000 28.12900 65.92000 1.000 48.40207 402 LYS C C 1
ATOM 10173 O O . LYS C 1 381 ? 69.45900 27.32400 65.48700 1.000 43.00474 402 LYS C O 1
ATOM 10179 N N . ASN C 1 382 ? 68.77600 28.78400 67.06400 1.000 46.47867 403 ASN C N 1
ATOM 10180 C CA . ASN C 1 382 ? 69.85900 28.50400 67.99400 1.000 35.82341 403 ASN C CA 1
ATOM 10181 C C . ASN C 1 382 ? 69.39900 27.39800 68.93600 1.000 41.96598 403 ASN C C 1
ATOM 10182 O O . ASN C 1 382 ? 68.37300 27.54100 69.60800 1.000 51.63495 403 ASN C O 1
ATOM 10187 N N . VAL C 1 383 ? 70.14300 26.29600 68.97500 1.000 42.57393 404 VAL C N 1
ATOM 10188 C CA . VAL C 1 383 ? 69.74400 25.10600 69.72000 1.000 40.98701 404 VAL C CA 1
ATOM 10189 C C . VAL C 1 383 ? 70.82100 24.80000 70.74700 1.000 44.84561 404 VAL C C 1
ATOM 10190 O O . VAL C 1 383 ? 71.98900 24.60400 70.39000 1.000 54.48505 404 VAL C O 1
ATOM 10194 N N . GLY C 1 384 ? 70.42700 24.74600 72.01500 1.000 39.85154 405 GLY C N 1
ATOM 10195 C CA . GLY C 1 384 ? 71.35800 24.36800 73.05100 1.000 38.50925 405 GLY C CA 1
ATOM 10196 C C . GLY C 1 384 ? 71.68200 22.88900 73.01300 1.000 49.24990 405 GLY C C 1
ATOM 10197 O O . GLY C 1 384 ? 70.93300 22.06700 72.48000 1.000 44.24972 405 GLY C O 1
ATOM 10198 N N . ALA C 1 385 ? 72.82500 22.54700 73.60200 1.000 44.36791 406 ALA C N 1
ATOM 10199 C CA . ALA C 1 385 ? 73.24500 21.15400 73.64500 1.000 52.55400 406 ALA C CA 1
ATOM 10200 C C . ALA C 1 385 ? 72.19900 20.31500 74.36300 1.000 46.91581 406 ALA C C 1
ATOM 10201 O O . ALA C 1 385 ? 71.75100 20.66200 75.45900 1.000 56.65212 406 ALA C O 1
ATOM 10203 N N . GLY C 1 386 ? 71.80300 19.21300 73.72900 1.000 44.79829 407 GLY C N 1
ATOM 10204 C CA . GLY C 1 386 ? 70.79800 18.32600 74.27000 1.000 46.75492 407 GLY C CA 1
ATOM 10205 C C . GLY C 1 386 ? 69.36400 18.74400 74.02300 1.000 57.06574 407 GLY C C 1
ATOM 10206 O O . GLY C 1 386 ? 68.45500 17.93800 74.25900 1.000 66.49216 407 GLY C O 1
ATOM 10207 N N . GLU C 1 387 ? 69.12600 19.96200 73.54900 1.000 50.58302 408 GLU C N 1
ATOM 10208 C CA . GLU C 1 387 ? 67.77300 20.43400 73.30000 1.000 55.30560 408 GLU C CA 1
ATOM 10209 C C . GLU C 1 387 ? 67.34000 20.13500 71.86500 1.000 53.06860 408 GLU C C 1
ATOM 10210 O O . GLU C 1 387 ? 68.14500 19.79500 70.99500 1.000 43.14116 408 GLU C O 1
ATOM 10216 N N . SER C 1 388 ? 66.03900 20.26700 71.62300 1.000 54.98824 409 SER C N 1
ATOM 10217 C CA . SER C 1 388 ? 65.46000 19.99200 70.31800 1.000 54.73179 409 SER C CA 1
ATOM 10218 C C . SER C 1 388 ? 64.55600 21.14300 69.90400 1.000 47.11638 409 SER C C 1
ATOM 10219 O O . SER C 1 388 ? 63.99600 21.85100 70.74400 1.000 53.30621 409 SER C O 1
ATOM 10222 N N . VAL C 1 389 ? 64.43500 21.33300 68.59100 1.000 44.02650 410 VAL C N 1
ATOM 10223 C CA . VAL C 1 389 ? 63.54400 22.32600 68.01100 1.000 42.98004 410 VAL C CA 1
ATOM 10224 C C . VAL C 1 389 ? 62.79300 21.67500 66.85600 1.000 43.19609 410 VAL C C 1
ATOM 10225 O O . VAL C 1 389 ? 63.19300 20.63300 66.33000 1.000 39.43658 410 VAL C O 1
ATOM 10229 N N . THR C 1 390 ? 61.68900 22.30900 66.46600 1.000 45.20353 411 THR C N 1
ATOM 10230 C CA . THR C 1 390 ? 60.84700 21.83800 65.37400 1.000 48.24344 411 THR C CA 1
ATOM 10231 C C . THR C 1 390 ? 60.80300 22.89700 64.28600 1.000 36.07536 411 THR C C 1
ATOM 10232 O O . THR C 1 390 ? 60.65300 24.08600 64.57800 1.000 45.06412 411 THR C O 1
ATOM 10236 N N . TYR C 1 391 ? 60.95400 22.46200 63.04100 1.000 35.23703 412 TYR C N 1
ATOM 10237 C CA . TYR C 1 391 ? 60.86000 23.32000 61.87200 1.000 28.90094 412 TYR C CA 1
ATOM 10238 C C . TYR C 1 391 ? 59.56700 23.01700 61.12900 1.000 36.58169 412 TYR C C 1
ATOM 10239 O O . TYR C 1 391 ? 58.99900 21.92800 61.24600 1.000 36.43500 412 TYR C O 1
ATOM 10248 N N . SER C 1 392 ? 59.10400 23.99900 60.36000 1.000 37.77325 413 SER C N 1
ATOM 10249 C CA . SER C 1 392 ? 57.87500 23.86200 59.58800 1.000 41.93017 413 SER C CA 1
ATOM 10250 C C . SER C 1 392 ? 58.00800 24.66300 58.30400 1.000 32.42757 413 SER C C 1
ATOM 10251 O O . SER C 1 392 ? 58.42100 25.82500 58.34000 1.000 45.73890 413 SER C O 1
ATOM 10254 N N . PHE C 1 393 ? 57.67900 24.04000 57.17500 1.000 35.58861 414 PHE C N 1
ATOM 10255 C CA . PHE C 1 393 ? 57.83900 24.68500 55.88000 1.000 38.94503 414 PHE C CA 1
ATOM 10256 C C . PHE C 1 393 ? 56.60400 24.45600 55.02400 1.000 43.78871 414 PHE C C 1
ATOM 10257 O O . PHE C 1 393 ? 56.01900 23.37000 55.03800 1.000 39.28705 414 PHE C O 1
ATOM 10265 N N . ASP C 1 394 ? 56.21100 25.49400 54.29100 1.000 41.30342 415 ASP C N 1
ATOM 10266 C CA . ASP C 1 394 ? 55.00600 25.45000 53.47400 1.000 34.84250 415 ASP C CA 1
ATOM 10267 C C . ASP C 1 394 ? 55.29200 24.80400 52.12300 1.000 48.39869 415 ASP C C 1
ATOM 10268 O O . ASP C 1 394 ? 56.25600 25.17000 51.44300 1.000 33.66552 415 ASP C O 1
ATOM 10273 N N . VAL C 1 395 ? 54.44000 23.85900 51.72800 1.000 38.17355 416 VAL C N 1
ATOM 10274 C CA . VAL C 1 395 ? 54.55100 23.17200 50.44700 1.000 39.09780 416 VAL C CA 1
ATOM 10275 C C . VAL C 1 395 ? 53.21900 23.28000 49.71800 1.000 39.93888 416 VAL C C 1
ATOM 10276 O O . VAL C 1 395 ? 52.16100 23.01900 50.30200 1.000 37.17595 416 VAL C O 1
ATOM 10280 N N . ALA C 1 396 ? 53.27400 23.64500 48.44300 1.000 39.19212 417 ALA C N 1
ATOM 10281 C CA . ALA C 1 396 ? 52.09600 23.78700 47.60500 1.000 36.76556 417 ALA C CA 1
ATOM 10282 C C . ALA C 1 396 ? 52.02400 22.63500 46.61300 1.000 40.48676 417 ALA C C 1
ATOM 10283 O O . ALA C 1 396 ? 53.04700 22.07900 46.20400 1.000 40.97557 417 ALA C O 1
ATOM 10285 N N . PHE C 1 397 ? 50.79900 22.28400 46.22800 1.000 40.14748 418 PHE C N 1
ATOM 10286 C CA . PHE C 1 397 ? 50.54900 21.17800 45.31800 1.000 32.66671 418 PHE C CA 1
ATOM 10287 C C . PHE C 1 397 ? 49.64800 21.63400 44.18200 1.000 33.95251 418 PHE C C 1
ATOM 10288 O O . PHE C 1 397 ? 48.68500 22.37900 44.39200 1.000 37.64277 418 PHE C O 1
ATOM 10296 N N . SER C 1 398 ? 49.97100 21.17500 42.97900 1.000 35.55841 419 SER C N 1
ATOM 10297 C CA . SER C 1 398 ? 49.18000 21.47600 41.79900 1.000 46.81901 419 SER C CA 1
ATOM 10298 C C . SER C 1 398 ? 49.25600 20.28700 40.85400 1.000 47.84876 419 SER C C 1
ATOM 10299 O O . SER C 1 398 ? 50.25900 19.56800 40.81600 1.000 41.29221 419 SER C O 1
ATOM 10302 N N . SER C 1 399 ? 48.17900 20.08400 40.10000 1.000 41.83918 420 SER C N 1
ATOM 10303 C CA . SER C 1 399 ? 48.08400 18.94800 39.19700 1.000 36.53259 420 SER C CA 1
ATOM 10304 C C . SER C 1 399 ? 46.96700 19.20500 38.19800 1.000 40.96184 420 SER C C 1
ATOM 10305 O O . SER C 1 399 ? 46.01100 19.92300 38.49300 1.000 47.06241 420 SER C O 1
ATOM 10308 N N . VAL C 1 400 ? 47.11000 18.61900 37.00900 1.000 34.56705 421 VAL C N 1
ATOM 10309 C CA . VAL C 1 400 ? 46.07400 18.61100 35.98800 1.000 35.08311 421 VAL C CA 1
ATOM 10310 C C . VAL C 1 400 ? 45.63600 17.19500 35.64100 1.000 45.18516 421 VAL C C 1
ATOM 10311 O O . VAL C 1 400 ? 44.94200 16.98900 34.64600 1.000 43.81833 421 VAL C O 1
ATOM 10315 N N . SER C 1 401 ? 46.02100 16.21400 36.45100 1.000 33.64933 422 SER C N 1
ATOM 10316 C CA . SER C 1 401 ? 45.67700 14.83200 36.15800 1.000 45.75132 422 SER C CA 1
ATOM 10317 C C . SER C 1 401 ? 44.16700 14.65100 36.12600 1.000 48.16982 422 SER C C 1
ATOM 10318 O O . SER C 1 401 ? 43.44100 15.18600 36.96700 1.000 50.05757 422 SER C O 1
ATOM 10321 N N . SER C 1 402 ? 43.69200 13.90700 35.13300 1.000 51.53727 423 SER C N 1
ATOM 10322 C CA . SER C 1 402 ? 42.29200 13.52200 35.05700 1.000 49.35441 423 SER C CA 1
ATOM 10323 C C . SER C 1 402 ? 42.04600 12.12100 35.59600 1.000 56.32774 423 SER C C 1
ATOM 10324 O O . SER C 1 402 ? 40.89900 11.66700 35.60600 1.000 53.87561 423 SER C O 1
ATOM 10327 N N . GLU C 1 403 ? 43.09100 11.43300 36.05500 1.000 44.81863 424 GLU C N 1
ATOM 10328 C CA . GLU C 1 403 ? 43.00000 10.02800 36.42500 1.000 51.41505 424 GLU C CA 1
ATOM 10329 C C . GLU C 1 403 ? 43.04700 9.78300 37.92400 1.000 50.29998 424 GLU C C 1
ATOM 10330 O O . GLU C 1 403 ? 42.53500 8.76200 38.38500 1.000 53.55172 424 GLU C O 1
ATOM 10336 N N . SER C 1 404 ? 43.68800 10.66400 38.68700 1.000 42.44097 425 SER C N 1
ATOM 10337 C CA . SER C 1 404 ? 43.88700 10.45300 40.11300 1.000 53.71213 425 SER C CA 1
ATOM 10338 C C . SER C 1 404 ? 43.64500 11.75300 40.86200 1.000 51.36381 425 SER C C 1
ATOM 10339 O O . SER C 1 404 ? 44.23200 12.78500 40.52500 1.000 53.37334 425 SER C O 1
ATOM 10342 N N . LYS C 1 405 ? 42.77900 11.70200 41.87400 1.000 45.02886 426 LYS C N 1
ATOM 10343 C CA . LYS C 1 405 ? 42.58200 12.86600 42.72900 1.000 49.08977 426 LYS C CA 1
ATOM 10344 C C . LYS C 1 405 ? 43.67700 12.99100 43.78100 1.000 50.36179 426 LYS C C 1
ATOM 10345 O O . LYS C 1 405 ? 43.99000 14.10600 44.21000 1.000 46.87756 426 LYS C O 1
ATOM 10351 N N . GLU C 1 406 ? 44.27800 11.87800 44.19000 1.000 40.40214 427 GLU C N 1
ATOM 10352 C CA . GLU C 1 406 ? 45.36100 11.87900 45.16000 1.000 45.65471 427 GLU C CA 1
ATOM 10353 C C . GLU C 1 406 ? 46.66300 11.53300 44.45400 1.000 48.94030 427 GLU C C 1
ATOM 10354 O O . GLU C 1 406 ? 46.72700 10.55400 43.70200 1.000 50.60009 427 GLU C O 1
ATOM 10360 N N . ILE C 1 407 ? 47.69200 12.33900 44.69500 1.000 44.85989 428 ILE C N 1
ATOM 10361 C CA . ILE C 1 407 ? 49.01000 12.14600 44.10600 1.000 41.25491 428 ILE C CA 1
ATOM 10362 C C . ILE C 1 407 ? 50.02100 12.12400 45.24300 1.000 39.14974 428 ILE C C 1
ATOM 10363 O O . ILE C 1 407 ? 50.06500 13.05400 46.05400 1.000 41.53663 428 ILE C O 1
ATOM 10368 N N . SER C 1 408 ? 50.83900 11.07900 45.29100 1.000 42.70477 429 SER C N 1
ATOM 10369 C CA . SER C 1 408 ? 51.85300 10.92800 46.32300 1.000 42.72269 429 SER C CA 1
ATOM 10370 C C . SER C 1 408 ? 53.21200 11.40700 45.83000 1.000 51.08429 429 SER C C 1
ATOM 10371 O O . SER C 1 408 ? 53.53400 11.32400 44.64300 1.000 48.35987 429 SER C O 1
ATOM 10374 N N . GLY C 1 409 ? 53.99100 11.93900 46.76200 1.000 38.29964 430 GLY C N 1
ATOM 10375 C CA . GLY C 1 409 ? 55.31300 12.43300 46.46200 1.000 40.71486 430 GLY C CA 1
ATOM 10376 C C . GLY C 1 409 ? 56.14200 12.48100 47.72600 1.000 45.04488 430 GLY C C 1
ATOM 10377 O O . GLY C 1 409 ? 55.75400 11.94700 48.76700 1.000 48.57652 430 GLY C O 1
ATOM 10378 N N . SER C 1 410 ? 57.30000 13.12400 47.62500 1.000 40.86607 431 SER C N 1
ATOM 10379 C CA . SER C 1 410 ? 58.18800 13.23200 48.77100 1.000 43.06210 431 SER C CA 1
ATOM 10380 C C . SER C 1 410 ? 58.89600 14.57300 48.71700 1.000 43.74933 431 SER C C 1
ATOM 10381 O O . SER C 1 410 ? 59.08000 15.15200 47.64300 1.000 42.17864 431 SER C O 1
ATOM 10384 N N . CYS C 1 411 ? 59.26400 15.07300 49.89300 1.000 37.51447 432 CYS C N 1
ATOM 10385 C CA . CYS C 1 411 ? 60.12700 16.23500 50.01400 1.000 38.60514 432 CYS C CA 1
ATOM 10386 C C . CYS C 1 411 ? 61.29700 15.88600 50.91900 1.000 41.89397 432 CYS C C 1
ATOM 10387 O O . CYS C 1 411 ? 61.19500 15.02000 51.79100 1.000 40.34162 432 CYS C O 1
ATOM 10390 N N . THR C 1 412 ? 62.41000 16.57300 50.70800 1.000 42.08640 433 THR C N 1
ATOM 10391 C CA . THR C 1 412 ? 63.62900 16.35100 51.47100 1.000 42.68661 433 THR C CA 1
ATOM 10392 C C . THR C 1 412 ? 63.81200 17.50000 52.44800 1.000 36.91741 433 THR C C 1
ATOM 10393 O O . THR C 1 412 ? 63.87600 18.66200 52.03500 1.000 36.63245 433 THR C O 1
ATOM 10397 N N . PHE C 1 413 ? 63.90400 17.16900 53.73400 1.000 33.56808 434 PHE C N 1
ATOM 10398 C CA . PHE C 1 413 ? 64.24500 18.13400 54.76800 1.000 41.89570 434 PHE C CA 1
ATOM 10399 C C . PHE C 1 413 ? 65.74400 18.09200 55.04800 1.000 41.30833 434 PHE C C 1
ATOM 10400 O O . PHE C 1 413 ? 66.32100 17.01500 55.22100 1.000 42.79101 434 PHE C O 1
ATOM 10408 N N . GLU C 1 414 ? 66.36400 19.26700 55.10000 1.000 42.96090 435 GLU C N 1
ATOM 10409 C CA . GLU C 1 414 ? 67.77800 19.42100 55.40400 1.000 41.08954 435 GLU C CA 1
ATOM 10410 C C . GLU C 1 414 ? 67.93200 20.34100 56.60300 1.000 49.24018 435 GLU C C 1
ATOM 10411 O O . GLU C 1 414 ? 67.23300 21.35300 56.71300 1.000 40.24294 435 GLU C O 1
ATOM 10417 N N . VAL C 1 415 ? 68.83800 19.98400 57.50600 1.000 43.29290 436 VAL C N 1
ATOM 10418 C CA . VAL C 1 415 ? 69.23200 20.86000 58.59900 1.000 39.47744 436 VAL C CA 1
ATOM 10419 C C . VAL C 1 415 ? 70.74900 20.98300 58.55700 1.000 42.65389 436 VAL C C 1
ATOM 10420 O O . VAL C 1 415 ? 71.46100 19.97400 58.62600 1.000 46.01601 436 VAL C O 1
ATOM 10424 N N . ASN C 1 416 ? 71.24300 22.20900 58.42400 1.000 39.80972 437 ASN C N 1
ATOM 10425 C CA . ASN C 1 416 ? 72.67300 22.47200 58.32300 1.000 44.30867 437 ASN C CA 1
ATOM 10426 C C . ASN C 1 416 ? 73.14500 23.23300 59.55200 1.000 34.39634 437 ASN C C 1
ATOM 10427 O O . ASN C 1 416 ? 72.71200 24.36500 59.79400 1.000 40.77748 437 ASN C O 1
ATOM 10432 N N . GLY C 1 417 ? 74.01700 22.60600 60.32700 1.000 41.10284 438 GLY C N 1
ATOM 10433 C CA . GLY C 1 417 ? 74.84400 23.33300 61.25800 1.000 37.93195 438 GLY C CA 1
ATOM 10434 C C . GLY C 1 417 ? 76.01600 23.96700 60.53300 1.000 45.56624 438 GLY C C 1
ATOM 10435 O O . GLY C 1 417 ? 76.20300 23.81300 59.32700 1.000 38.08937 438 GLY C O 1
ATOM 10436 N N . VAL C 1 418 ? 76.81600 24.71300 61.29100 1.000 46.77165 439 VAL C N 1
ATOM 10437 C CA . VAL C 1 418 ? 78.02500 25.29800 60.71900 1.000 47.21083 439 VAL C CA 1
ATOM 10438 C C . VAL C 1 418 ? 79.01100 24.20200 60.31700 1.000 53.36620 439 VAL C C 1
ATOM 10439 O O . VAL C 1 418 ? 79.70300 24.31400 59.29600 1.000 57.50536 439 VAL C O 1
ATOM 10443 N N . GLU C 1 419 ? 79.07800 23.12200 61.09600 1.000 52.61503 440 GLU C N 1
ATOM 10444 C CA . GLU C 1 419 ? 80.05400 22.05200 60.89600 1.000 56.29511 440 GLU C CA 1
ATOM 10445 C C . GLU C 1 419 ? 79.47700 20.79300 60.25700 1.000 54.62782 440 GLU C C 1
ATOM 10446 O O . GLU C 1 419 ? 80.14900 20.17400 59.42700 1.000 60.85661 440 GLU C O 1
ATOM 10452 N N . SER C 1 420 ? 78.27400 20.37100 60.64600 1.000 41.43184 441 SER C N 1
ATOM 10453 C CA . SER C 1 420 ? 77.68200 19.12100 60.18400 1.000 45.60999 441 SER C CA 1
ATOM 10454 C C . SER C 1 420 ? 76.23900 19.35400 59.74100 1.000 49.96994 441 SER C C 1
ATOM 10455 O O . SER C 1 420 ? 75.69500 20.45700 59.85700 1.000 45.55050 441 SER C O 1
ATOM 10458 N N . SER C 1 421 ? 75.61200 18.28800 59.24200 1.000 51.62092 442 SER C N 1
ATOM 10459 C CA . SER C 1 421 ? 74.27600 18.37500 58.66900 1.000 38.71839 442 SER C CA 1
ATOM 10460 C C . SER C 1 421 ? 73.55500 17.04400 58.82600 1.000 41.03402 442 SER C C 1
ATOM 10461 O O . SER C 1 421 ? 74.15400 16.01600 59.15000 1.000 53.31555 442 SER C O 1
ATOM 10464 N N . ASP C 1 422 ? 72.24600 17.08200 58.59100 1.000 35.10975 443 ASP C N 1
ATOM 10465 C CA . ASP C 1 422 ? 71.43000 15.88100 58.52700 1.000 32.69976 443 ASP C CA 1
ATOM 10466 C C . ASP C 1 422 ? 70.30800 16.13900 57.53800 1.000 36.20415 443 ASP C C 1
ATOM 10467 O O . ASP C 1 422 ? 69.94200 17.28500 57.27100 1.000 43.31824 443 ASP C O 1
ATOM 10472 N N . SER C 1 423 ? 69.78800 15.06100 56.96500 1.000 42.55537 444 SER C N 1
ATOM 10473 C CA . SER C 1 423 ? 68.71700 15.18000 55.99100 1.000 45.49265 444 SER C CA 1
ATOM 10474 C C . SER C 1 423 ? 67.87100 13.92200 56.04200 1.000 40.85275 444 SER C C 1
ATOM 10475 O O . SER C 1 423 ? 68.33000 12.85400 56.45500 1.000 48.80507 444 SER C O 1
ATOM 10478 N N . THR C 1 424 ? 66.62600 14.06200 55.61300 1.000 36.00160 445 THR C N 1
ATOM 10479 C CA . THR C 1 424 ? 65.74200 12.91600 55.52500 1.000 40.55188 445 THR C CA 1
ATOM 10480 C C . THR C 1 424 ? 64.62300 13.26500 54.55800 1.000 46.01374 445 THR C C 1
ATOM 10481 O O . THR C 1 424 ? 64.36200 14.43800 54.27700 1.000 45.64009 445 THR C O 1
ATOM 10485 N N . SER C 1 425 ? 63.98400 12.22300 54.04000 1.000 43.28218 446 SER C N 1
ATOM 10486 C CA . SER C 1 425 ? 62.86400 12.35200 53.12300 1.000 43.78556 446 SER C CA 1
ATOM 10487 C C . SER C 1 425 ? 61.55200 12.22900 53.88900 1.000 46.50657 446 SER C C 1
ATOM 10488 O O . SER C 1 425 ? 61.46800 11.53600 54.90700 1.000 46.97210 446 SER C O 1
ATOM 10491 N N . VAL C 1 426 ? 60.53600 12.94200 53.41200 1.000 38.96332 447 VAL C N 1
ATOM 10492 C CA . VAL C 1 426 ? 59.22000 12.96100 54.03600 1.000 34.28497 447 VAL C CA 1
ATOM 10493 C C . VAL C 1 426 ? 58.17600 12.70700 52.96300 1.000 39.43394 447 VAL C C 1
ATOM 10494 O O . VAL C 1 426 ? 58.12300 13.43200 51.96200 1.000 36.83820 447 VAL C O 1
ATOM 10498 N N . SER C 1 427 ? 57.33900 11.69500 53.17500 1.000 36.40173 448 SER C N 1
ATOM 10499 C CA . SER C 1 427 ? 56.24600 11.43500 52.24800 1.000 43.52873 448 SER C CA 1
ATOM 10500 C C . SER C 1 427 ? 55.20400 12.54100 52.34600 1.000 41.77233 448 SER C C 1
ATOM 10501 O O . SER C 1 427 ? 54.87700 13.01200 53.44000 1.000 50.08125 448 SER C O 1
ATOM 10504 N N . VAL C 1 428 ? 54.69800 12.97100 51.19100 1.000 39.07522 449 VAL C N 1
ATOM 10505 C CA . VAL C 1 428 ? 53.62400 13.95300 51.12000 1.000 46.02231 449 VAL C CA 1
ATOM 10506 C C . VAL C 1 428 ? 52.54600 13.44100 50.17700 1.000 39.04695 449 VAL C C 1
ATOM 10507 O O . VAL C 1 428 ? 52.81600 12.67700 49.24500 1.000 45.96780 449 VAL C O 1
ATOM 10511 N N . THR C 1 429 ? 51.31200 13.86700 50.43400 1.000 44.52861 450 THR C N 1
ATOM 10512 C CA . THR C 1 429 ? 50.16100 13.49300 49.62600 1.000 34.51772 450 THR C CA 1
ATOM 10513 C C . THR C 1 429 ? 49.45000 14.75700 49.17500 1.000 40.92546 450 THR C C 1
ATOM 10514 O O . THR C 1 429 ? 49.13600 15.62500 49.99700 1.000 37.79705 450 THR C O 1
ATOM 10518 N N . GLY C 1 430 ? 49.18000 14.84800 47.87900 1.000 41.36932 451 GLY C N 1
ATOM 10519 C CA . GLY C 1 430 ? 48.45500 15.97300 47.30300 1.000 36.53880 451 GLY C CA 1
ATOM 10520 C C . GLY C 1 430 ? 47.05700 15.54200 46.89900 1.000 37.45167 451 GLY C C 1
ATOM 10521 O O . GLY C 1 430 ? 46.86600 14.44000 46.37400 1.000 46.89806 451 GLY C O 1
ATOM 10522 N N . ILE C 1 431 ? 46.07900 16.40300 47.17300 1.000 34.33968 452 ILE C N 1
ATOM 10523 C CA . ILE C 1 431 ? 44.68200 16.17000 46.82200 1.000 46.35172 452 ILE C CA 1
ATOM 10524 C C . ILE C 1 431 ? 44.22000 17.29600 45.90800 1.000 38.23721 452 ILE C C 1
ATOM 10525 O O . ILE C 1 431 ? 44.33700 18.47500 46.25800 1.000 44.99076 452 ILE C O 1
ATOM 10530 N N . GLN C 1 432 ? 43.70000 16.93400 44.74300 1.000 36.42250 453 GLN C N 1
ATOM 10531 C CA . GLN C 1 432 ? 43.21000 17.92100 43.79500 1.000 37.70097 453 GLN C CA 1
ATOM 10532 C C . GLN C 1 432 ? 41.86100 18.49800 44.22400 1.000 40.42040 453 GLN C C 1
ATOM 10533 O O . GLN C 1 432 ? 41.09100 17.86800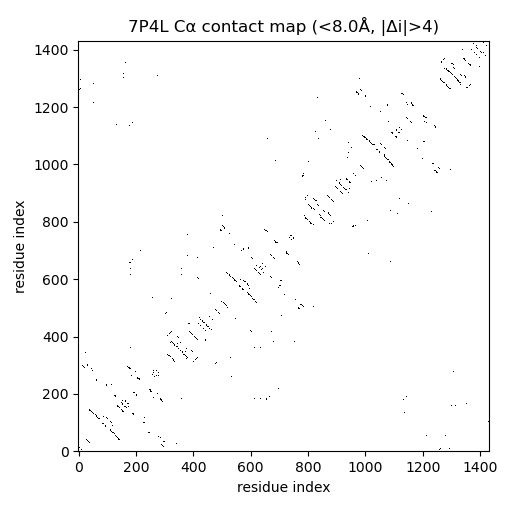 44.95300 1.000 37.19539 453 GLN C O 1
ATOM 10539 N N . GLN C 1 433 ? 41.59300 19.72100 43.77100 1.000 35.67831 454 GLN C N 1
ATOM 10540 C CA . GLN C 1 433 ? 40.22700 20.22500 43.72000 1.000 35.48950 454 GLN C CA 1
ATOM 10541 C C . GLN C 1 433 ? 39.41400 19.38800 42.74500 1.000 39.70928 454 GLN C C 1
ATOM 10542 O O . GLN C 1 433 ? 39.91800 18.95700 41.70400 1.000 43.27482 454 GLN C O 1
ATOM 10548 N N . SER C 1 434 ? 38.15800 19.13200 43.09700 1.000 45.06111 455 SER C N 1
ATOM 10549 C CA . SER C 1 434 ? 37.25500 18.46300 42.17400 1.000 43.98837 455 SER C CA 1
ATOM 10550 C C . SER C 1 434 ? 36.88200 19.40800 41.04000 1.000 40.12985 455 SER C C 1
ATOM 10551 O O . SER C 1 434 ? 36.74000 20.61500 41.24400 1.000 40.58041 455 SER C O 1
ATOM 10554 N N . GLU C 1 435 ? 36.77000 18.86100 39.83000 1.000 36.25481 456 GLU C N 1
ATOM 10555 C CA . GLU C 1 435 ? 36.26700 19.61900 38.69500 1.000 34.89484 456 GLU C CA 1
ATOM 10556 C C . GLU C 1 435 ? 34.74400 19.59100 38.60600 1.000 54.71357 456 GLU C C 1
ATOM 10557 O O . GLU C 1 435 ? 34.15200 20.47900 37.98000 1.000 39.50901 456 GLU C O 1
ATOM 10563 N N . CYS C 1 436 ? 34.10600 18.58300 39.19900 1.000 42.55260 457 CYS C N 1
ATOM 10564 C CA . CYS C 1 436 ? 32.66200 18.40500 39.12000 1.000 54.80953 457 CYS C CA 1
ATOM 10565 C C . CYS C 1 436 ? 32.23400 17.41800 40.19700 1.000 57.11605 457 CYS C C 1
ATOM 10566 O O . CYS C 1 436 ? 33.05600 16.69000 40.76000 1.000 50.48130 457 CYS C O 1
ATOM 10569 N N . ASN C 1 437 ? 30.93100 17.40900 40.47900 1.000 41.17908 458 ASN C N 1
ATOM 10570 C CA . ASN C 1 437 ? 30.37900 16.47000 41.44900 1.000 42.74151 458 ASN C CA 1
ATOM 10571 C C . ASN C 1 437 ? 29.92100 15.20200 40.73800 1.000 54.65073 458 ASN C C 1
ATOM 10572 O O . ASN C 1 437 ? 29.14100 15.28900 39.78100 1.000 46.53739 458 ASN C O 1
ATOM 10577 N N . PRO C 1 438 ? 30.37800 14.01900 41.15600 1.000 56.38099 459 PRO C N 1
ATOM 10578 C CA . PRO C 1 438 ? 30.02300 12.79700 40.42100 1.000 52.74294 459 PRO C CA 1
ATOM 10579 C C . PRO C 1 438 ? 28.51600 12.63000 40.29900 1.000 52.82185 459 PRO C C 1
ATOM 10580 O O . PRO C 1 438 ? 27.76600 12.81600 41.25900 1.000 56.90799 459 PRO C O 1
ATOM 10584 N N . GLY C 1 439 ? 28.07800 12.26600 39.09800 1.000 51.66904 460 GLY C N 1
ATOM 10585 C CA . GLY C 1 439 ? 26.67900 12.11100 38.79500 1.000 48.63572 460 GLY C CA 1
ATOM 10586 C C . GLY C 1 439 ? 26.04300 13.34600 38.19300 1.000 55.86149 460 GLY C C 1
ATOM 10587 O O . GLY C 1 439 ? 25.04400 13.23200 37.47200 1.000 51.11394 460 GLY C O 1
ATOM 10588 N N . ASP C 1 440 ? 26.59300 14.52400 38.47100 1.000 59.55299 461 ASP C N 1
ATOM 10589 C CA . ASP C 1 440 ? 26.06300 15.73500 37.87000 1.000 46.98423 461 ASP C CA 1
ATOM 10590 C C . ASP C 1 440 ? 26.27000 15.69000 36.36600 1.000 52.50726 461 ASP C C 1
ATOM 10591 O O . ASP C 1 440 ? 27.21800 15.08000 35.86200 1.000 47.48089 461 ASP C O 1
ATOM 10596 N N . GLN C 1 441 ? 25.36300 16.34300 35.64900 1.000 48.49287 462 GLN C N 1
ATOM 10597 C CA . GLN C 1 441 ? 25.39800 16.38600 34.20100 1.000 37.81129 462 GLN C CA 1
ATOM 10598 C C . GLN C 1 441 ? 25.66600 17.80400 33.72200 1.000 32.75228 462 GLN C C 1
ATOM 10599 O O . GLN C 1 441 ? 25.50200 18.78100 34.45500 1.000 42.77338 462 GLN C O 1
ATOM 10605 N N . ARG C 1 442 ? 26.12900 17.88500 32.48200 1.000 39.71307 463 ARG C N 1
ATOM 10606 C CA . ARG C 1 442 ? 26.48600 19.13300 31.83600 1.000 45.79413 463 ARG C CA 1
ATOM 10607 C C . ARG C 1 442 ? 25.96600 19.07600 30.41000 1.000 43.88160 463 ARG C C 1
ATOM 10608 O O . ARG C 1 442 ? 25.79800 17.99300 29.84500 1.000 50.40815 463 ARG C O 1
ATOM 10616 N N . ARG C 1 443 ? 25.70600 20.24100 29.82900 1.000 40.95221 464 ARG C N 1
ATOM 10617 C CA . ARG C 1 443 ? 25.22600 20.30800 28.45800 1.000 42.02614 464 ARG C CA 1
ATOM 10618 C C . ARG C 1 443 ? 26.13200 21.22600 27.65300 1.000 38.78015 464 ARG C C 1
ATOM 10619 O O . ARG C 1 443 ? 26.65800 22.21400 28.16500 1.000 45.59989 464 ARG C O 1
ATOM 10627 N N . GLU C 1 444 ? 26.30000 20.88600 26.38200 1.000 48.20726 465 GLU C N 1
ATOM 10628 C CA . GLU C 1 444 ? 27.15000 21.64900 25.48600 1.000 54.96256 465 GLU C CA 1
ATOM 10629 C C . GLU C 1 444 ? 26.66600 21.42800 24.06300 1.000 53.70968 465 GLU C C 1
ATOM 10630 O O . GLU C 1 444 ? 26.14700 20.35900 23.73200 1.000 63.11883 465 GLU C O 1
ATOM 10636 N N . LYS C 1 445 ? 26.83700 22.44400 23.22500 1.000 58.72699 466 LYS C N 1
ATOM 10637 C CA . LYS C 1 445 ? 26.53600 22.33800 21.80300 1.000 55.58326 466 LYS C CA 1
ATOM 10638 C C . LYS C 1 445 ? 27.82900 22.06600 21.04900 1.000 68.12858 466 LYS C C 1
ATOM 10639 O O . LYS C 1 445 ? 28.80300 22.81500 21.18500 1.000 73.90082 466 LYS C O 1
ATOM 10645 N N . ASN C 1 446 ? 27.83000 21.00400 20.24900 1.000 62.16551 467 ASN C N 1
ATOM 10646 C CA . ASN C 1 446 ? 29.03300 20.57400 19.56000 1.000 63.85119 467 ASN C CA 1
ATOM 10647 C C . ASN C 1 446 ? 29.24400 21.40800 18.29900 1.000 75.88559 467 ASN C C 1
ATOM 10648 O O . ASN C 1 446 ? 28.47600 22.31800 17.98000 1.000 77.04409 467 ASN C O 1
ATOM 10653 N N . GLU C 1 447 ? 30.31300 21.08800 17.57100 1.000 91.96293 468 GLU C N 1
ATOM 10654 C CA . GLU C 1 447 ? 30.62800 21.81600 16.35100 1.000 97.79819 468 GLU C CA 1
ATOM 10655 C C . GLU C 1 447 ? 29.52400 21.68800 15.30800 1.000 99.13524 468 GLU C C 1
ATOM 10656 O O . GLU C 1 447 ? 29.44200 22.52200 14.39900 1.000 103.67296 468 GLU C O 1
ATOM 10662 N N . ASN C 1 448 ? 28.66800 20.67400 15.42500 1.000 84.69902 469 ASN C N 1
ATOM 10663 C CA . ASN C 1 448 ? 27.56800 20.45700 14.49800 1.000 82.74180 469 ASN C CA 1
ATOM 10664 C C . ASN C 1 448 ? 26.26600 21.10900 14.96900 1.000 92.70392 469 ASN C C 1
ATOM 10665 O O . ASN C 1 448 ? 25.18600 20.73700 14.49300 1.000 88.52869 469 ASN C O 1
ATOM 10670 N N . ASP C 1 449 ? 26.35100 22.07200 15.88700 1.000 78.85730 470 ASP C N 1
ATOM 10671 C CA . ASP C 1 449 ? 25.18700 22.81000 16.38300 1.000 97.89984 470 ASP C CA 1
ATOM 10672 C C . ASP C 1 449 ? 24.09600 21.87000 16.89300 1.000 84.28175 470 ASP C C 1
ATOM 10673 O O . ASP C 1 449 ? 22.90800 22.04600 16.61800 1.000 92.19056 470 ASP C O 1
ATOM 10678 N N . ARG C 1 450 ? 24.50900 20.87100 17.66800 1.000 78.37406 471 ARG C N 1
ATOM 10679 C CA . ARG C 1 450 ? 23.59200 19.95400 18.33000 1.000 69.23658 471 ARG C CA 1
ATOM 10680 C C . ARG C 1 450 ? 24.02200 19.75700 19.77600 1.000 71.53757 471 ARG C C 1
ATOM 10681 O O . ARG C 1 450 ? 25.21500 19.76800 20.09500 1.000 65.71701 471 ARG C O 1
ATOM 10689 N N . TRP C 1 451 ? 23.03500 19.57200 20.64800 1.000 64.66854 472 TRP C N 1
ATOM 10690 C CA . TRP C 1 451 ? 23.28800 19.54000 22.08000 1.000 47.60629 472 TRP C CA 1
ATOM 10691 C C . TRP C 1 451 ? 23.75600 18.16000 22.50800 1.000 55.92598 472 TRP C C 1
ATOM 10692 O O . TRP C 1 451 ? 23.24700 17.13800 22.03800 1.000 55.02518 472 TRP C O 1
ATOM 10703 N N . GLU C 1 452 ? 24.73600 18.14300 23.40500 1.000 55.78817 473 GLU C N 1
ATOM 10704 C CA . GLU C 1 452 ? 25.27600 16.92000 23.96900 1.000 58.49535 473 GLU C CA 1
ATOM 10705 C C . GLU C 1 452 ? 25.21800 16.99700 25.48600 1.000 49.17147 473 GLU C C 1
ATOM 10706 O O . GLU C 1 452 ? 25.33600 18.07500 26.07400 1.000 45.04447 473 GLU C O 1
ATOM 10712 N N . ILE C 1 453 ? 25.05400 15.83700 26.11100 1.000 47.12509 474 ILE C N 1
ATOM 10713 C CA . ILE C 1 453 ? 24.96200 15.71800 27.56000 1.000 54.26684 474 ILE C CA 1
ATOM 10714 C C . ILE C 1 453 ? 26.11200 14.84200 28.03700 1.000 51.83265 474 ILE C C 1
ATOM 10715 O O . ILE C 1 453 ? 26.42600 13.81900 27.41700 1.000 54.43787 474 ILE C O 1
ATOM 10720 N N . TYR C 1 454 ? 26.76600 15.27500 29.11400 1.000 49.65346 475 TYR C N 1
ATOM 10721 C CA . TYR C 1 454 ? 27.87300 14.55300 29.72400 1.000 45.36393 475 TYR C CA 1
ATOM 10722 C C . TYR C 1 454 ? 27.61600 14.37000 31.21100 1.000 46.97309 475 TYR C C 1
ATOM 10723 O O . TYR C 1 454 ? 26.97100 15.20200 31.85100 1.000 52.12937 475 TYR C O 1
ATOM 10732 N N . THR C 1 455 ? 28.15800 13.29000 31.76200 1.000 42.49810 476 THR C N 1
ATOM 10733 C CA . THR C 1 455 ? 28.02700 12.98300 33.17800 1.000 48.71240 476 THR C CA 1
ATOM 10734 C C . THR C 1 455 ? 29.39600 12.99700 33.83800 1.000 46.73115 476 THR C C 1
ATOM 10735 O O . THR C 1 455 ? 30.36700 12.45600 33.29900 1.000 50.79469 476 THR C O 1
ATOM 10739 N N . CYS C 1 456 ? 29.45500 13.61500 35.01100 1.000 52.27809 477 CYS C N 1
ATOM 10740 C CA . CYS C 1 456 ? 30.68000 13.65600 35.79400 1.000 48.34906 477 CYS C CA 1
ATOM 10741 C C . CYS C 1 456 ? 30.99800 12.26100 36.31400 1.000 54.17493 477 CYS C C 1
ATOM 10742 O O . CYS C 1 456 ? 30.11300 11.55600 36.81200 1.000 49.88481 477 CYS C O 1
ATOM 10745 N N . GLN C 1 457 ? 32.25800 11.85800 36.18500 1.000 57.12903 478 GLN C N 1
ATOM 10746 C CA . GLN C 1 457 ? 32.67300 10.51400 36.54600 1.000 43.75934 478 GLN C CA 1
ATOM 10747 C C . GLN C 1 457 ? 32.87400 10.39900 38.05600 1.000 46.93858 478 GLN C C 1
ATOM 10748 O O . GLN C 1 457 ? 32.82200 11.38100 38.80100 1.000 46.04913 478 GLN C O 1
ATOM 10754 N N . ASP C 1 458 ? 33.13000 9.16900 38.50300 1.000 49.94520 479 ASP C N 1
ATOM 10755 C CA . ASP C 1 458 ? 33.16100 8.89900 39.93600 1.000 58.64377 479 ASP C CA 1
ATOM 10756 C C . ASP C 1 458 ? 34.28800 9.65200 40.63100 1.000 62.16393 479 ASP C C 1
ATOM 10757 O O . ASP C 1 458 ? 34.17300 9.97700 41.81900 1.000 55.32126 479 ASP C O 1
ATOM 10762 N N . ASN C 1 459 ? 35.37500 9.94900 39.91600 1.000 55.90972 480 ASN C N 1
ATOM 10763 C CA . ASN C 1 459 ? 36.52100 10.61700 40.52300 1.000 58.34865 480 ASN C CA 1
ATOM 10764 C C . ASN C 1 459 ? 36.36500 12.12800 40.60200 1.000 55.75370 480 ASN C C 1
ATOM 10765 O O . ASN C 1 459 ? 37.24000 12.79200 41.16400 1.000 47.17466 480 ASN C O 1
ATOM 10770 N N . GLY C 1 460 ? 35.29500 12.69000 40.04700 1.000 50.39205 481 GLY C N 1
ATOM 10771 C CA . GLY C 1 460 ? 35.07300 14.11200 40.19000 1.000 35.42168 481 GLY C CA 1
ATOM 10772 C C . GLY C 1 460 ? 36.03700 14.98200 39.42200 1.000 41.17183 481 GLY C C 1
ATOM 10773 O O . GLY C 1 460 ? 36.23900 16.14200 39.79400 1.000 50.16780 481 GLY C O 1
ATOM 10774 N N . LEU C 1 461 ? 36.64900 14.45400 38.36200 1.000 41.77280 482 LEU C N 1
ATOM 10775 C CA . LEU C 1 461 ? 37.62300 15.20000 37.57900 1.000 43.80940 482 LEU C CA 1
ATOM 10776 C C . LEU C 1 461 ? 37.25200 15.36200 36.11400 1.000 46.52386 482 LEU C C 1
ATOM 10777 O O . LEU C 1 461 ? 37.77500 16.27700 35.46800 1.000 52.12442 482 LEU C O 1
ATOM 10782 N N . THR C 1 462 ? 36.39100 14.50500 35.56700 1.000 45.37505 483 THR C N 1
ATOM 10783 C CA . THR C 1 462 ? 36.09900 14.52500 34.14100 1.000 46.31258 483 THR C CA 1
ATOM 10784 C C . THR C 1 462 ? 34.62100 14.25900 33.89500 1.000 54.51102 483 THR C C 1
ATOM 10785 O O . THR C 1 462 ? 33.89400 13.76600 34.76100 1.000 48.84749 483 THR C O 1
ATOM 10789 N N . TYR C 1 463 ? 34.19400 14.59800 32.68500 1.000 46.49147 484 TYR C N 1
ATOM 10790 C CA . TYR C 1 463 ? 32.85700 14.32300 32.19000 1.000 55.07403 484 TYR C CA 1
ATOM 10791 C C . TYR C 1 463 ? 32.96100 13.31500 31.05500 1.000 58.53132 484 TYR C C 1
ATOM 10792 O O . TYR C 1 463 ? 33.90900 13.36200 30.26500 1.000 57.45377 484 TYR C O 1
ATOM 10801 N N . GLU C 1 464 ? 31.99500 12.40300 30.97500 1.000 54.02752 485 GLU C N 1
ATOM 10802 C CA . GLU C 1 464 ? 31.93000 11.43400 29.88900 1.000 60.81335 485 GLU C CA 1
ATOM 10803 C C . GLU C 1 464 ? 30.66700 11.62500 29.06000 1.000 56.12802 485 GLU C C 1
ATOM 10804 O O . GLU C 1 464 ? 29.58000 11.84400 29.60100 1.000 49.10410 485 GLU C O 1
ATOM 10810 N N . TYR C 1 465 ? 30.82500 11.52300 27.74300 1.000 54.93380 486 TYR C N 1
ATOM 10811 C CA . TYR C 1 465 ? 29.70900 11.68600 26.82300 1.000 66.97346 486 TYR C CA 1
ATOM 10812 C C . TYR C 1 465 ? 28.59800 10.68800 27.12200 1.000 54.11900 486 TYR C C 1
ATOM 10813 O O . TYR C 1 465 ? 28.85100 9.50500 27.36100 1.000 68.21441 486 TYR C O 1
ATOM 10822 N N . ASP C 1 466 ? 27.35500 11.17100 27.09200 1.000 52.89407 487 ASP C N 1
ATOM 10823 C CA . ASP C 1 466 ? 26.18200 10.32100 27.26700 1.000 60.61533 487 ASP C CA 1
ATOM 10824 C C . ASP C 1 466 ? 25.38400 10.17900 25.97800 1.000 56.85062 487 ASP C C 1
ATOM 10825 O O . ASP C 1 466 ? 25.18500 9.06200 25.49300 1.000 64.49801 487 ASP C O 1
ATOM 10830 N N . VAL C 1 467 ? 24.93800 11.29000 25.39100 1.000 67.02529 488 VAL C N 1
ATOM 10831 C CA . VAL C 1 467 ? 24.05400 11.24200 24.23100 1.000 65.84422 488 VAL C CA 1
ATOM 10832 C C . VAL C 1 467 ? 24.07900 12.59700 23.54300 1.000 58.06743 488 VAL C C 1
ATOM 10833 O O . VAL C 1 467 ? 24.47400 13.60400 24.13200 1.000 53.60213 488 VAL C O 1
ATOM 10837 N N . THR C 1 468 ? 23.68000 12.61400 22.27200 1.000 65.23153 489 THR C N 1
ATOM 10838 C CA . THR C 1 468 ? 23.51200 13.83600 21.49900 1.000 65.77052 489 THR C CA 1
ATOM 10839 C C . THR C 1 468 ? 22.04100 13.98800 21.14300 1.000 71.18956 489 THR C C 1
ATOM 10840 O O . THR C 1 468 ? 21.41800 13.04100 20.65000 1.000 80.18765 489 THR C O 1
ATOM 10844 N N . CYS C 1 469 ? 21.49100 15.16900 21.40000 1.000 64.52128 490 CYS C N 1
ATOM 10845 C CA . CYS C 1 469 ? 20.09100 15.43200 21.11400 1.000 57.85916 490 CYS C CA 1
ATOM 10846 C C . CYS C 1 469 ? 19.89700 15.67400 19.61700 1.000 76.16614 490 CYS C C 1
ATOM 10847 O O . CYS C 1 469 ? 20.83600 16.00700 18.88800 1.000 74.64559 490 CYS C O 1
ATOM 10850 N N . ALA C 1 470 ? 18.66400 15.48200 19.15400 1.000 72.86093 491 ALA C N 1
ATOM 10851 C CA . ALA C 1 470 ? 18.36500 15.73000 17.75200 1.000 70.62885 491 ALA C CA 1
ATOM 10852 C C . ALA C 1 470 ? 18.36800 17.23400 17.47200 1.000 76.62017 491 ALA C C 1
ATOM 10853 O O . ALA C 1 470 ? 18.41300 18.06500 18.38500 1.000 78.88045 491 ALA C O 1
ATOM 10855 N N . GLU C 1 471 ? 18.31900 17.58600 16.18400 1.000 75.67434 492 GLU C N 1
ATOM 10856 C CA . GLU C 1 471 ? 18.39700 18.99800 15.81400 1.000 89.69320 492 GLU C CA 1
ATOM 10857 C C . GLU C 1 471 ? 17.20400 19.77400 16.35700 1.000 82.97931 492 GLU C C 1
ATOM 10858 O O . GLU C 1 471 ? 17.34400 20.92800 16.78000 1.000 85.38120 492 GLU C O 1
ATOM 10864 N N . ASP C 1 472 ? 16.01800 19.17200 16.32900 1.000 89.62272 493 ASP C N 1
ATOM 10865 C CA . ASP C 1 472 ? 14.82800 19.84600 16.82700 1.000 90.68859 493 ASP C CA 1
ATOM 10866 C C . ASP C 1 472 ? 14.72500 19.80400 18.34500 1.000 89.63928 493 ASP C C 1
ATOM 10867 O O . ASP C 1 472 ? 13.82100 20.43200 18.90600 1.000 101.61073 493 ASP C O 1
ATOM 10872 N N . GLU C 1 473 ? 15.62100 19.08800 19.01700 1.000 76.56766 494 GLU C N 1
ATOM 10873 C CA . GLU C 1 473 ? 15.59300 18.94400 20.46300 1.000 70.72244 494 GLU C CA 1
ATOM 10874 C C . GLU C 1 473 ? 16.61700 19.86700 21.11700 1.000 69.73412 494 GLU C C 1
ATOM 10875 O O . GLU C 1 473 ? 17.48600 20.45200 20.46600 1.000 63.91421 494 GLU C O 1
ATOM 10881 N N . LYS C 1 474 ? 16.48100 20.00900 22.43000 1.000 70.11759 495 LYS C N 1
ATOM 10882 C CA . LYS C 1 474 ? 17.38100 20.81600 23.23400 1.000 52.53043 495 LYS C CA 1
ATOM 10883 C C . LYS C 1 474 ? 17.65600 20.07200 24.53000 1.000 57.64264 495 LYS C C 1
ATOM 10884 O O . LYS C 1 474 ? 16.82100 19.29800 25.00600 1.000 50.46252 495 LYS C O 1
ATOM 10890 N N . ALA C 1 475 ? 18.84800 20.28300 25.08100 1.000 53.89180 496 ALA C N 1
ATOM 10891 C CA . ALA C 1 475 ? 19.21800 19.69600 26.36400 1.000 50.59383 496 ALA C CA 1
ATOM 10892 C C . ALA C 1 475 ? 18.65400 20.58700 27.46000 1.000 43.22155 496 ALA C C 1
ATOM 10893 O O . ALA C 1 475 ? 19.07800 21.73600 27.61300 1.000 49.90475 496 ALA C O 1
ATOM 10895 N N . VAL C 1 476 ? 17.69600 20.06800 28.21900 1.000 50.98599 497 VAL C N 1
ATOM 10896 C CA . VAL C 1 476 ? 16.89100 20.87600 29.12700 1.000 51.89172 497 VAL C CA 1
ATOM 10897 C C . VAL C 1 476 ? 17.09200 20.37400 30.54800 1.000 46.91619 497 VAL C C 1
ATOM 10898 O O . VAL C 1 476 ? 17.02300 19.16600 30.80400 1.000 45.91718 497 VAL C O 1
ATOM 10902 N N . ALA C 1 477 ? 17.30900 21.30800 31.47000 1.000 39.34973 498 ALA C N 1
ATOM 10903 C CA . ALA C 1 477 ? 17.49700 20.95000 32.86600 1.000 47.08689 498 ALA C CA 1
ATOM 10904 C C . ALA C 1 477 ? 16.24200 20.28400 33.41500 1.000 50.32912 498 ALA C C 1
ATOM 10905 O O . ALA C 1 477 ? 15.11600 20.64400 33.06000 1.000 52.70456 498 ALA C O 1
ATOM 10907 N N . GLN C 1 478 ? 16.45100 19.31800 34.30600 1.000 45.27143 499 GLN C N 1
ATOM 10908 C CA . GLN C 1 478 ? 15.37600 18.54400 34.90200 1.000 43.67487 499 GLN C CA 1
ATOM 10909 C C . GLN C 1 478 ? 15.44000 18.56500 36.42200 1.000 56.34930 499 GLN C C 1
ATOM 10910 O O . GLN C 1 478 ? 14.68800 17.83000 37.07200 1.000 57.95418 499 GLN C O 1
ATOM 10916 N N . GLY C 1 479 ? 16.31100 19.38100 37.00300 1.000 45.21524 500 GLY C N 1
ATOM 10917 C CA . GLY C 1 479 ? 16.48700 19.40100 38.43700 1.000 40.66856 500 GLY C CA 1
ATOM 10918 C C . GLY C 1 479 ? 17.48700 18.35600 38.90000 1.000 48.34690 500 GLY C C 1
ATOM 10919 O O . GLY C 1 479 ? 17.72700 17.34300 38.24500 1.000 49.73801 500 GLY C O 1
ATOM 10920 N N . ASP C 1 480 ? 18.06700 18.61200 40.07000 1.000 49.74034 501 ASP C N 1
ATOM 10921 C CA . ASP C 1 480 ? 19.06300 17.72100 40.65800 1.000 55.12906 501 ASP C CA 1
ATOM 10922 C C . ASP C 1 480 ? 20.16400 17.40400 39.64200 1.000 51.15662 501 ASP C C 1
ATOM 10923 O O . ASP C 1 480 ? 20.56900 16.25600 39.45200 1.000 53.07544 501 ASP C O 1
ATOM 10928 N N . ASN C 1 481 ? 20.63100 18.45300 38.96600 1.000 43.80463 502 ASN C N 1
ATOM 10929 C CA . ASN C 1 481 ? 21.81500 18.39900 38.10800 1.000 47.48933 502 ASN C CA 1
ATOM 10930 C C . ASN C 1 481 ? 21.65600 17.43800 36.93000 1.000 49.78121 502 ASN C C 1
ATOM 10931 O O . ASN C 1 481 ? 22.64900 16.94500 36.39100 1.000 47.08094 502 ASN C O 1
ATOM 10936 N N . GLN C 1 482 ? 20.43000 17.20000 36.47300 1.000 41.72802 503 GLN C N 1
ATOM 10937 C CA . GLN C 1 482 ? 20.19800 16.31300 35.34400 1.000 42.16472 503 GLN C CA 1
ATOM 10938 C C . GLN C 1 482 ? 19.68900 17.09500 34.13900 1.000 46.02507 503 GLN C C 1
ATOM 10939 O O . GLN C 1 482 ? 19.06500 18.15000 34.27700 1.000 47.28947 503 GLN C O 1
ATOM 10945 N N . PHE C 1 483 ? 20.00400 16.57900 32.95300 1.000 52.92009 504 PHE C N 1
ATOM 10946 C CA . PHE C 1 483 ? 19.56100 17.14100 31.68700 1.000 49.21747 504 PHE C CA 1
ATOM 10947 C C . PHE C 1 483 ? 18.93100 16.04100 30.84800 1.000 49.18934 504 PHE C C 1
ATOM 10948 O O . PHE C 1 483 ? 19.30000 14.86800 30.95600 1.000 46.56409 504 PHE C O 1
ATOM 10956 N N . SER C 1 484 ? 17.98500 16.43300 29.99800 1.000 53.39555 505 SER C N 1
ATOM 10957 C CA . SER C 1 484 ? 17.33600 15.51100 29.07900 1.000 53.94948 505 SER C CA 1
ATOM 10958 C C . SER C 1 484 ? 17.07500 16.22600 27.76300 1.000 50.62123 505 SER C C 1
ATOM 10959 O O . SER C 1 484 ? 16.93700 17.45100 27.72500 1.000 52.90422 505 SER C O 1
ATOM 10962 N N . CYS C 1 485 ? 17.02400 15.45200 26.67900 1.000 44.34357 506 CYS C N 1
ATOM 10963 C CA . CYS C 1 485 ? 16.69700 16.00400 25.37000 1.000 55.16387 506 CYS C CA 1
ATOM 10964 C C . CYS C 1 485 ? 15.18500 16.14000 25.23100 1.000 58.70851 506 CYS C C 1
ATOM 10965 O O . CYS C 1 485 ? 14.44400 15.17200 25.43600 1.000 67.18910 506 CYS C O 1
ATOM 10968 N N . GLU C 1 486 ? 14.72500 17.33700 24.87300 1.000 58.01360 507 GLU C N 1
ATOM 10969 C CA . GLU C 1 486 ? 13.30000 17.59600 24.73500 1.000 55.18939 507 GLU C CA 1
ATOM 10970 C C . GLU C 1 486 ? 13.03200 18.37100 23.45700 1.000 76.85017 507 GLU C C 1
ATOM 10971 O O . GLU C 1 486 ? 13.80500 19.25900 23.08300 1.000 63.60584 507 GLU C O 1
ATOM 10977 N N . LYS C 1 487 ? 11.91300 18.04200 22.81200 1.000 89.94402 508 LYS C N 1
ATOM 10978 C CA . LYS C 1 487 ? 11.51200 18.71600 21.58600 1.000 83.86769 508 LYS C CA 1
ATOM 10979 C C . LYS C 1 487 ? 11.15700 20.16600 21.88400 1.000 84.76328 508 LYS C C 1
ATOM 10980 O O . LYS C 1 487 ? 10.49600 20.46600 22.88200 1.000 79.81802 508 LYS C O 1
ATOM 10986 N N . GLN C 1 488 ? 11.60800 21.07000 21.02000 1.000 92.07310 509 GLN C N 1
ATOM 10987 C CA . GLN C 1 488 ? 11.35300 22.49800 21.17500 1.000 102.90065 509 GLN C CA 1
ATOM 10988 C C . GLN C 1 488 ? 10.26500 22.90700 20.18900 1.000 105.40394 509 GLN C C 1
ATOM 10989 O O . GLN C 1 488 ? 10.46900 22.86100 18.97100 1.000 101.08810 509 GLN C O 1
ATOM 10995 N N . ASP C 1 489 ? 9.11500 23.31300 20.71900 1.000 123.02854 510 ASP C N 1
ATOM 10996 C CA . ASP C 1 489 ? 7.97300 23.69400 19.89600 1.000 129.22863 510 ASP C CA 1
ATOM 10997 C C . ASP C 1 489 ? 7.15400 24.78700 20.57500 1.000 124.88566 510 ASP C C 1
ATOM 10998 O O . ASP C 1 489 ? 7.69300 25.81300 20.99300 1.000 112.65003 510 ASP C O 1
ATOM 11003 N N . GLU C 1 516 ? 6.05900 28.31000 28.89900 1.000 80.96270 537 GLU C N 1
ATOM 11004 C CA . GLU C 1 516 ? 6.67200 28.18200 30.25700 1.000 85.63509 537 GLU C CA 1
ATOM 11005 C C . GLU C 1 516 ? 6.00300 29.09600 31.28800 1.000 82.98580 537 GLU C C 1
ATOM 11006 O O . GLU C 1 516 ? 6.54400 29.30800 32.37500 1.000 81.03611 537 GLU C O 1
ATOM 11012 N N . HIS C 1 517 ? 4.83300 29.64900 30.95000 1.000 81.07456 538 HIS C N 1
ATOM 11013 C CA . HIS C 1 517 ? 4.11100 30.54400 31.86100 1.000 81.13260 538 HIS C CA 1
ATOM 11014 C C . HIS C 1 517 ? 2.62700 30.17000 31.84300 1.000 82.45458 538 HIS C C 1
ATOM 11015 O O . HIS C 1 517 ? 1.83500 30.75900 31.10200 1.000 81.21466 538 HIS C O 1
ATOM 11022 N N . HIS C 1 518 ? 2.25100 29.19600 32.67400 1.000 81.23725 539 HIS C N 1
ATOM 11023 C CA . HIS C 1 518 ? 0.84100 28.84300 32.79400 1.000 81.30389 539 HIS C CA 1
ATOM 11024 C C . HIS C 1 518 ? 0.06000 29.92100 33.53300 1.000 83.99671 539 HIS C C 1
ATOM 11025 O O . HIS C 1 518 ? -1.14500 30.07900 33.30300 1.000 81.40875 539 HIS C O 1
ATOM 11032 N N . HIS C 1 519 ? 0.72600 30.67900 34.40700 1.000 81.35473 540 HIS C N 1
ATOM 11033 C CA . HIS C 1 519 ? 0.06400 31.71900 35.18400 1.000 81.40689 540 HIS C CA 1
ATOM 11034 C C . HIS C 1 519 ? -0.12500 33.02000 34.41300 1.000 81.39580 540 HIS C C 1
ATOM 11035 O O . HIS C 1 519 ? -0.77600 33.93300 34.93000 1.000 81.44043 540 HIS C O 1
ATOM 11042 N N . HIS C 1 520 ? 0.42700 33.13400 33.20800 1.000 83.36233 541 HIS C N 1
ATOM 11043 C CA . HIS C 1 520 ? 0.16800 34.29100 32.35800 1.000 87.09456 541 HIS C CA 1
ATOM 11044 C C . HIS C 1 520 ? -1.12800 34.10000 31.57700 1.000 92.12316 541 HIS C C 1
ATOM 11045 O O . HIS C 1 520 ? -1.35600 33.04500 30.98600 1.000 93.75680 541 HIS C O 1
#

B-factor: mean 53.37, std 19.31, range [16.14, 169.77]